Protein 5ODO (pdb70)

Sequence (1057 aa):
SHKAYMIGAGIGNLSAAVYLIRDGEWNGEDITIMGLAGFINRGGRMLNEETYENLWDVLSAVPSLDNPGKSVTDDILDFDHAHPTHDVARLIDRDGIRNNKGENDYKHMQFDNKDRYLLTKLMTMPESDEAKLDDISIEQWFEETPHFFTTNFWYMWETTFAFKRVSSAMELRRYMNRMILEFSRIQTLAGVTRSPYNQYESIILPMRTFLEGKGVKFVNELKITEFVFKDTPLRDEIIVTGLDYENVRTGEEKGRRIDVAEGDFVFDTNGSITDSSSIGDLDTPIVEDMRYAPSALLWKQATEHFYDLGNNPDKFFGDRAQSEWTSFTVTTSSHELINEISRITKQLPGNALNTFVDSNVLLSIVVHHQPHYHAQKENEGVFWGYCLFPRKDGDYVKKPFIEMTGREMLEETLGHLEALDESGTLAARRQEIMDSVVNSIPSHMPYASALFNRRAVGDRPLVVPKHSKNLAFISQFAELPFDMVFTEQYSVRCAQVAVYKFLGIPEDKLTKMHHYEKDPKVLAKAAVTMFRLSHKAYMIGAGIGNLSAAVYLIRDGEWNGEDITIMGLAGFINRGGRMLNEETYENLWDVLSAVPSLDNPGKSVTDDILDFDHAHPTHDVARLIDRRDGIRNNKGENDYKHMQFDNKDRYLLTKLMTMPESDEAKLDDISIEQWFEETPHFFTTNFWYMWETTFAFKRVSSAMELRRYMNRMILEFSRIQTLAGVTRSPYNQYESIILPMRTFLEGKGVKFVNELKITEFVFKDTPLRDEIIVTGLDYENVRTGEKGRIDVAEGDFVFDTNGSITDSSSIGDLDTPIVEDMRYAPSALLWKQATEHFYDLGNNPDKFFGDRAQSEWTSFTVTTSSHELINEISSRITKQLPGNALNTFVDSNVLLSIVVHHQPHYHAQKENEGVFWGYCLFPRKDGDYVKKPFIEMTGREMLEETLGHLEALDESGTLAARRQEIMDSVVNSIPSHMPYASALFNRRAVGDRPLVVPKHSKNLAFISQFAELPFDMVFTEQYSVRCAQVAVYKFLGIPEDKLTKMHHYEKDPKVLAKAAVTMFR

Solvent-accessible surface area: 41040 Å² total; per-residue (Å²): 120,70,70,0,27,0,20,21,26,40,18,4,0,0,0,0,0,0,0,1,20,87,48,22,149,15,94,2,113,11,0,22,0,5,16,142,112,31,37,46,23,126,48,20,66,22,3,8,64,51,4,6,17,0,0,26,48,1,1,58,32,0,72,14,97,75,57,133,89,76,18,2,14,60,19,0,33,71,30,16,112,73,60,105,8,100,0,27,0,0,1,6,19,186,138,16,19,30,48,140,56,151,55,13,17,100,58,0,44,16,51,118,113,0,41,144,19,0,51,94,0,13,83,26,70,63,105,41,12,51,138,1,23,47,48,2,0,73,90,40,1,121,119,4,91,75,0,15,78,0,0,0,4,48,0,0,8,2,8,17,3,0,17,90,43,0,1,0,0,0,0,7,2,2,0,15,5,13,5,51,20,1,24,74,4,21,15,11,47,6,15,3,44,11,26,50,8,12,94,34,13,2,30,59,6,0,68,65,36,0,108,69,106,28,6,111,44,46,91,54,34,93,16,49,78,8,36,38,111,77,23,102,54,55,30,76,0,18,1,32,0,0,40,36,48,18,79,177,82,40,105,150,29,120,39,93,8,57,158,34,8,26,0,0,1,27,0,2,33,46,71,21,11,49,20,82,10,60,27,91,70,49,17,119,42,27,134,157,58,0,60,36,0,73,12,0,74,59,1,20,98,59,15,39,47,2,14,42,6,68,53,0,5,55,46,38,75,9,0,11,6,0,5,0,3,0,1,1,49,39,86,42,0,9,88,29,1,17,102,12,2,131,18,135,42,18,23,2,7,2,0,4,11,57,9,59,0,9,0,0,0,15,11,23,65,43,57,18,6,87,76,19,129,153,61,20,2,0,1,10,0,7,0,0,68,3,121,96,66,3,52,105,24,164,70,35,0,12,90,0,22,0,76,37,0,0,50,0,0,1,8,16,0,40,73,29,13,176,70,35,63,2,48,84,93,75,118,74,0,28,103,11,20,51,19,0,10,0,18,0,27,0,2,5,2,0,5,1,0,68,2,8,66,49,9,5,1,89,3,9,2,144,58,15,93,8,0,0,0,1,3,24,1,0,27,6,83,17,1,1,0,32,6,38,0,0,11,1,28,0,0,3,32,0,0,14,115,28,56,62,44,75,132,93,137,23,29,146,33,88,78,45,27,141,61,104,168,28,69,56,131,5,54,104,7,8,136,80,183,70,77,44,0,25,0,21,22,28,41,18,5,0,0,0,0,0,1,0,1,21,86,50,22,151,13,96,2,98,11,0,21,0,7,13,152,115,31,39,38,25,131,50,22,66,25,2,8,65,54,4,7,20,0,0,26,47,1,1,58,33,0,76,14,94,70,67,128,85,83,18,3,13,56,18,0,32,76,13,15,111,50,33,100,8,99,0,27,0,0,1,4,21,196,143,12,19,30,54,140,55,155,58,15,14,104,57,0,46,15,49,114,110,0,42,142,15,0,52,94,0,9,86,25,74,64,102,44,11,52,139,2,49,60,51,2,0,70,79,42,2,119,123,3,93,71,0,14,77,0,0,0,6,47,0,0,9,2,7,18,3,0,17,91,41,0,1,0,1,0,0,7,2,2,0,18,6,12,4,51,22,1,23,72,5,21,16,14,47,5,16,3,45,11,15,15,8,10,100,33,12,2,30,55,6,0,62,67,36,0,106,67,101,28,6,119,43,41,95,56,31,98,17,38,82,9,33,38,116,92,25,133,151,156,72,76,0,22,1,48,0,0,31,44,56,8,90,179,70,50,97,157,26,132,30,109,9,50,137,40,3,28,0,0,1,28,0,1,34,43,73,21,12,44,23,82,12,60,27,90,67,52,16,120,42,27,133,158,56,0,63,39,0,72,12,0,77,60,2,45,130,107,14,221,69,1,26,63,5,59,56,0,4,55,47,36,73,9,0,10,6,0,5,0,3,0,0,0,48,41,12,42,0,0,35,22,1,12,51,11,2,79,19,86,17,17,22,2,7,3,0,7,13,61,11,60,0,9,0,0,0,16,12,22,27,15,5,19,8,89,74,8,126,53,60,20,1,1,2,10,0,7,0,0,69,3,116,98,64,3,47,108,20,159,75,33,0,12,97,0,23,0,82,32,0,0,51,0,0,0,7,16,1,38,72,29,13,172,73,32,53,1,45,81,88,74,116,72,0,30,104,12,19,51,20,0,10,0,14,0,27,0,2,6,1,0,4,2,0,67,2,18,68,48,16,4,2,86,4,17,2,167,76,15,86,2,0,0,0,1,3,23,0,0,28,6,85,16,1,1,0,34,6,37,0,0,12,1,26,0,0,3,34,0,0,14,118,28,57,61,44,76,120,87,133,21,28,146,35,88,74,44,25,148,55,102,167,27,67,57,133,6,54,106,7,9,139,82

Foldseek 3Di:
DAAEEEEAQDPLVLLLLLCCCPVVVDFQQRYEYEAAVADDQDDDFWDFPQFLLLVLVSQQVQCFPPDPPGTLSRQQQVVPVVPFFFAQQQEAELVARLCDDDQNLLFQPDDPLRCVLLVVLQPPDLVCLLVQFLPFQCRSCVVPCVNCVGSNNLLVCVVQVADRNFGSSLSNLCCFQVVVCLSVSSQCRRIGGHQARCCNSPSVSSVVRSVVSNNHYHHQKDFQEFDADADPVLAAGHTQWTWIAGNPPGDIDIDGNDVNYFYEAAQFDQQFQKFKAKQAAFTDGRPDFRSSNNRQVRCCVRHVQAAACCLLGVCLVRAKWKKKKWKFQACVVVVLLCVLSVHHAQRDKRWHCHWFQGKIKHGHPPPRDPPADPGMGMIMMIGSRQQAAGPQRGHRNSRDHLNVVVVSVVVSSCSSDPVNVSVVCVVVRVVRTPMMMMMIGSNNRSLGGRRGVSNHAAQAHPNYQRYGHQYLRHDDTSDNSSDPSRSSQSSNVNSCVNSVNDPVPRRDTDRLVPPVVSVVVSVVSSRD/DDAAEEEEAQDPLVLLLLLCCCPVVVDFQQRYEYEAAVPDDQDDDFWDFPQFLLLVLVSQQPQAFPPDPPHTLSRQQQVVDVVPFFFAQQQEAELAARLCDDPSNLLFQPADPLRLVLLVVLQPPDLVCLLVQFLPFQCRSCVVPPCNCVGSNVLLVCVVQVADRNFGSSLSNLCCWQVVVCLSVSRQVRRIGGHPARCCNSPSVSSVVRSVVSNNHYHHQKDFDEFDADADPVLAAGHTQWTWIARNVPRDIDIDGRDLLYFYEAAQFDQQFQKFKAKQAAFTDGRPDFRSSNNNQVVCCVRHPQAAACCLLRVCLLRAKWKKKKWKFQACVVVVLLCVLSVHHAQRDKRWHCNWPQTKIKHGHPPPRDPPADPGMGMIMMIGNRQQAAGPVRGGRNSRDGLNVVVVSVVVSSCSSDPVNPSVVCVVVRVVRIPMMMMMIGSNNRSLGGRRGVSNHAAQAHPNYQRYGHQYLRHDDTSDNSSDPSRSSLSSQVVSCVNSVNDCVPRRDTDRCVPPVVSVVVSSVSSRD

B-factor: mean 36.47, std 11.21, range [13.41, 129.59]

Structure (mmCIF, N/CA/C/O backbone):
data_5ODO
#
_entry.id   5ODO
#
_cell.length_a   261.747
_cell.length_b   261.747
_cell.length_c   127.304
_cell.angle_alpha   90.00
_cell.angle_beta   90.00
_cell.angle_gamma   120.00
#
_symmetry.space_group_name_H-M   'P 65 2 2'
#
loop_
_entity.id
_entity.type
_entity.pdbx_description
1 polymer Isomerase
2 non-polymer GLYCEROL
3 non-polymer 'FORMIC ACID'
4 non-polymer 'MAGNESIUM ION'
5 water water
#
loop_
_atom_site.group_PDB
_atom_site.id
_atom_site.type_symbol
_atom_site.label_atom_id
_atom_site.label_alt_id
_atom_site.label_comp_id
_atom_site.label_asym_id
_atom_site.label_entity_id
_atom_site.label_seq_id
_atom_site.pdbx_PDB_ins_code
_atom_site.Cartn_x
_atom_site.Cartn_y
_atom_site.Cartn_z
_atom_site.occupancy
_atom_site.B_iso_or_equiv
_atom_site.auth_seq_id
_atom_site.auth_comp_id
_atom_site.auth_asym_id
_atom_site.auth_atom_id
_atom_site.pdbx_PDB_model_num
ATOM 1 N N . SER A 1 25 ? 83.320 96.802 57.575 1.00 50.80 6 SER A N 1
ATOM 2 C CA . SER A 1 25 ? 82.988 95.377 57.618 1.00 66.94 6 SER A CA 1
ATOM 3 C C . SER A 1 25 ? 82.102 95.006 58.804 1.00 58.57 6 SER A C 1
ATOM 4 O O . SER A 1 25 ? 82.251 95.553 59.892 1.00 60.44 6 SER A O 1
ATOM 7 N N . HIS A 1 26 ? 81.203 94.049 58.591 1.00 45.07 7 HIS A N 1
ATOM 8 C CA . HIS A 1 26 ? 80.326 93.598 59.658 1.00 39.58 7 HIS A CA 1
ATOM 9 C C . HIS A 1 26 ? 81.139 93.034 60.809 1.00 37.21 7 HIS A C 1
ATOM 10 O O . HIS A 1 26 ? 82.182 92.426 60.612 1.00 43.40 7 HIS A O 1
ATOM 17 N N . LYS A 1 27 ? 80.643 93.217 62.017 1.00 36.04 8 LYS A N 1
ATOM 18 C CA . LYS A 1 27 ? 81.323 92.747 63.205 1.00 30.54 8 LYS A CA 1
ATOM 19 C C . LYS A 1 27 ? 80.382 91.870 64.014 1.00 31.65 8 LYS A C 1
ATOM 20 O O . LYS A 1 27 ? 79.168 91.994 63.914 1.00 31.52 8 LYS A O 1
ATOM 26 N N . ALA A 1 28 ? 80.945 90.978 64.815 1.00 33.31 9 ALA A N 1
ATOM 27 C CA . ALA A 1 28 ? 80.155 90.168 65.722 1.00 24.56 9 ALA A CA 1
ATOM 28 C C . ALA A 1 28 ? 80.705 90.323 67.122 1.00 26.92 9 ALA A C 1
ATOM 29 O O . ALA A 1 28 ? 81.916 90.349 67.314 1.00 30.05 9 ALA A O 1
ATOM 31 N N . TYR A 1 29 ? 79.819 90.410 68.098 1.00 22.69 10 TYR A N 1
ATOM 32 C CA . TYR A 1 29 ? 80.199 90.589 69.490 1.00 21.71 10 TYR A CA 1
ATOM 33 C C . TYR A 1 29 ? 79.582 89.470 70.307 1.00 22.10 10 TYR A C 1
ATOM 34 O O . TYR A 1 29 ? 78.363 89.356 70.375 1.00 28.60 10 TYR A O 1
ATOM 43 N N . MET A 1 30 ? 80.419 88.659 70.935 1.00 25.02 11 MET A N 1
ATOM 44 C CA . MET A 1 30 ? 79.981 87.557 71.770 1.00 21.23 11 MET A CA 1
ATOM 45 C C . MET A 1 30 ? 80.128 87.958 73.220 1.00 22.84 11 MET A C 1
ATOM 46 O O . MET A 1 30 ? 81.175 88.447 73.619 1.00 28.65 11 MET A O 1
ATOM 51 N N . ILE A 1 31 ? 79.090 87.764 74.000 1.00 19.77 12 ILE A N 1
ATOM 52 C CA . ILE A 1 31 ? 79.110 88.090 75.415 1.00 18.40 12 ILE A CA 1
ATOM 53 C C . ILE A 1 31 ? 79.067 86.772 76.166 1.00 21.97 12 ILE A C 1
ATOM 54 O O . ILE A 1 31 ? 78.017 86.150 76.292 1.00 24.35 12 ILE A O 1
ATOM 59 N N . GLY A 1 32 ? 80.202 86.352 76.684 1.00 26.89 13 GLY A N 1
ATOM 60 C CA . GLY A 1 32 ? 80.385 85.029 77.246 1.00 28.71 13 GLY A CA 1
ATOM 61 C C . GLY A 1 32 ? 81.256 84.234 76.297 1.00 33.26 13 GLY A C 1
ATOM 62 O O . GLY A 1 32 ? 81.127 84.337 75.074 1.00 37.01 13 GLY A O 1
ATOM 63 N N . ALA A 1 33 ? 82.150 83.424 76.859 1.00 33.42 14 ALA A N 1
ATOM 64 C CA . ALA A 1 33 ? 83.138 82.723 76.051 1.00 35.23 14 ALA A CA 1
ATOM 65 C C . ALA A 1 33 ? 83.006 81.207 76.137 1.00 33.63 14 ALA A C 1
ATOM 66 O O . ALA A 1 33 ? 83.946 80.486 75.796 1.00 36.50 14 ALA A O 1
ATOM 68 N N . GLY A 1 34 ? 81.859 80.712 76.573 1.00 27.67 15 GLY A N 1
ATOM 69 C CA . GLY A 1 34 ? 81.606 79.297 76.630 1.00 22.61 15 GLY A CA 1
ATOM 70 C C . GLY A 1 34 ? 81.482 78.696 75.252 1.00 25.66 15 GLY A C 1
ATOM 71 O O . GLY A 1 34 ? 81.596 79.361 74.226 1.00 25.41 15 GLY A O 1
ATOM 72 N N . ILE A 1 35 ? 81.226 77.389 75.240 1.00 24.56 16 ILE A N 1
ATOM 73 C CA . ILE A 1 35 ? 81.293 76.615 74.009 1.00 22.20 16 ILE A CA 1
ATOM 74 C C . ILE A 1 35 ? 80.263 77.087 72.998 1.00 30.48 16 ILE A C 1
ATOM 75 O O . ILE A 1 35 ? 80.449 76.915 71.790 1.00 28.65 16 ILE A O 1
ATOM 80 N N . GLY A 1 36 ? 79.170 77.695 73.462 1.00 29.31 17 GLY A N 1
ATOM 81 C CA . GLY A 1 36 ? 78.160 78.176 72.535 1.00 25.60 17 GLY A CA 1
ATOM 82 C C . GLY A 1 36 ? 78.652 79.316 71.665 1.00 27.08 17 GLY A C 1
ATOM 83 O O . GLY A 1 36 ? 78.561 79.265 70.440 1.00 23.26 17 GLY A O 1
ATOM 84 N N . ASN A 1 37 ? 79.173 80.365 72.287 1.00 20.72 18 ASN A N 1
ATOM 85 C CA . ASN A 1 37 ? 79.675 81.483 71.508 1.00 22.65 18 ASN A CA 1
ATOM 86 C C . ASN A 1 37 ? 80.922 81.113 70.723 1.00 26.15 18 ASN A C 1
ATOM 87 O O . ASN A 1 37 ? 81.107 81.596 69.601 1.00 27.45 18 ASN A O 1
ATOM 92 N N . LEU A 1 38 ? 81.776 80.252 71.278 1.00 24.68 19 LEU A N 1
ATOM 93 C CA . LEU A 1 38 ? 82.920 79.780 70.513 1.00 20.88 19 LEU A CA 1
ATOM 94 C C . LEU A 1 38 ? 82.459 79.058 69.264 1.00 21.97 19 LEU A C 1
ATOM 95 O O . LEU A 1 38 ? 83.033 79.232 68.190 1.00 24.12 19 LEU A O 1
ATOM 100 N N . SER A 1 39 ? 81.401 78.267 69.376 1.00 23.80 20 SER A N 1
ATOM 101 C CA . SER A 1 39 ? 80.912 77.565 68.204 1.00 25.70 20 SER A CA 1
ATOM 102 C C . SER A 1 39 ? 80.275 78.523 67.220 1.00 28.67 20 SER A C 1
ATOM 103 O O . SER A 1 39 ? 80.326 78.292 66.011 1.00 28.37 20 SER A O 1
ATOM 106 N N . ALA A 1 40 ? 79.668 79.598 67.717 1.00 24.72 21 ALA A N 1
ATOM 107 C CA . ALA A 1 40 ? 79.181 80.634 66.821 1.00 23.38 21 ALA A CA 1
ATOM 108 C C . ALA A 1 40 ? 80.321 81.205 65.997 1.00 27.11 21 ALA A C 1
ATOM 109 O O . ALA A 1 40 ? 80.217 81.333 64.775 1.00 27.50 21 ALA A O 1
ATOM 111 N N . ALA A 1 41 ? 81.429 81.534 66.653 1.00 22.83 22 ALA A N 1
ATOM 112 C CA . ALA A 1 41 ? 82.606 81.975 65.920 1.00 25.56 22 ALA A CA 1
ATOM 113 C C . ALA A 1 41 ? 83.021 80.956 64.873 1.00 28.46 22 ALA A C 1
ATOM 114 O O . ALA A 1 41 ? 83.314 81.318 63.733 1.00 32.23 22 ALA A O 1
ATOM 116 N N . VAL A 1 42 ? 83.031 79.673 65.226 1.00 28.83 23 VAL A N 1
ATOM 117 C CA . VAL A 1 42 ? 83.414 78.664 64.248 1.00 26.67 23 VAL A CA 1
ATOM 118 C C . VAL A 1 42 ? 82.436 78.667 63.087 1.00 29.84 23 VAL A C 1
ATOM 119 O O . VAL A 1 42 ? 82.834 78.662 61.920 1.00 36.74 23 VAL A O 1
ATOM 123 N N . TYR A 1 43 ? 81.141 78.687 63.389 1.00 30.15 24 TYR A N 1
ATOM 124 C CA . TYR A 1 43 ? 80.140 78.696 62.327 1.00 29.38 24 TYR A CA 1
ATOM 125 C C . TYR A 1 43 ? 80.279 79.917 61.436 1.00 32.35 24 TYR A C 1
ATOM 126 O O . TYR A 1 43 ? 80.179 79.815 60.211 1.00 32.40 24 TYR A O 1
ATOM 135 N N . LEU A 1 44 ? 80.508 81.080 62.035 1.00 25.65 25 LEU A N 1
ATOM 136 C CA . LEU A 1 44 ? 80.713 82.284 61.247 1.00 30.26 25 LEU A CA 1
ATOM 137 C C . LEU A 1 44 ? 81.905 82.140 60.313 1.00 34.77 25 LEU A C 1
ATOM 138 O O . LEU A 1 44 ? 81.829 82.526 59.144 1.00 39.48 25 LEU A O 1
ATOM 143 N N . ILE A 1 45 ? 83.009 81.579 60.804 1.00 34.58 26 ILE A N 1
ATOM 144 C CA . ILE A 1 45 ? 84.224 81.509 60.000 1.00 35.42 26 ILE A CA 1
ATOM 145 C C . ILE A 1 45 ? 84.111 80.436 58.932 1.00 33.57 26 ILE A C 1
ATOM 146 O O . ILE A 1 45 ? 84.408 80.678 57.760 1.00 37.26 26 ILE A O 1
ATOM 151 N N . ARG A 1 46 ? 83.677 79.239 59.309 1.00 31.56 27 ARG A N 1
ATOM 152 C CA . ARG A 1 46 ? 83.670 78.133 58.362 1.00 34.02 27 ARG A CA 1
ATOM 153 C C . ARG A 1 46 ? 82.532 78.257 57.365 1.00 37.50 27 ARG A C 1
ATOM 154 O O . ARG A 1 46 ? 82.747 78.167 56.156 1.00 46.89 27 ARG A O 1
ATOM 162 N N . ASP A 1 47 ? 81.315 78.431 57.853 1.00 34.26 28 ASP A N 1
ATOM 163 C CA . ASP A 1 47 ? 80.161 78.441 56.975 1.00 34.28 28 ASP A CA 1
ATOM 164 C C . ASP A 1 47 ? 79.796 79.826 56.476 1.00 35.85 28 ASP A C 1
ATOM 165 O O . ASP A 1 47 ? 79.197 79.941 55.405 1.00 42.19 28 ASP A O 1
ATOM 170 N N . GLY A 1 48 ? 80.157 80.874 57.199 1.00 33.25 29 GLY A N 1
ATOM 171 C CA . GLY A 1 48 ? 79.882 82.216 56.752 1.00 29.53 29 GLY A CA 1
ATOM 172 C C . GLY A 1 48 ? 81.049 82.924 56.120 1.00 34.61 29 GLY A C 1
ATOM 173 O O . GLY A 1 48 ? 80.886 84.042 55.634 1.00 38.71 29 GLY A O 1
ATOM 174 N N . GLU A 1 49 ? 82.217 82.299 56.088 1.00 41.21 30 GLU A N 1
ATOM 175 C CA . GLU A 1 49 ? 83.398 82.862 55.447 1.00 40.32 30 GLU A CA 1
ATOM 176 C C . GLU A 1 49 ? 83.729 84.245 55.987 1.00 32.14 30 GLU A C 1
ATOM 177 O O . GLU A 1 49 ? 84.172 85.124 55.261 1.00 43.07 30 GLU A O 1
ATOM 183 N N . TRP A 1 50 ? 83.508 84.437 57.277 1.00 29.31 31 TRP A N 1
ATOM 184 C CA . TRP A 1 50 ? 83.912 85.650 57.954 1.00 29.45 31 TRP A CA 1
ATOM 185 C C . TRP A 1 50 ? 85.417 85.653 58.182 1.00 28.95 31 TRP A C 1
ATOM 186 O O . TRP A 1 50 ? 86.087 84.633 58.061 1.00 38.78 31 TRP A O 1
ATOM 197 N N . ASN A 1 51 ? 85.957 86.817 58.513 1.00 26.48 32 ASN A N 1
ATOM 198 C CA . ASN A 1 51 ? 87.316 86.904 59.009 1.00 35.98 32 ASN A CA 1
ATOM 199 C C . ASN A 1 51 ? 87.265 86.931 60.520 1.00 35.77 32 ASN A C 1
ATOM 200 O O . ASN A 1 51 ? 86.445 87.632 61.102 1.00 34.75 32 ASN A O 1
ATOM 205 N N . GLY A 1 52 ? 88.148 86.175 61.150 1.00 30.84 33 GLY A N 1
ATOM 206 C CA . GLY A 1 52 ? 88.179 86.160 62.594 1.00 28.65 33 GLY A CA 1
ATOM 207 C C . GLY A 1 52 ? 88.364 87.533 63.195 1.00 32.94 33 GLY A C 1
ATOM 208 O O . GLY A 1 52 ? 87.934 87.779 64.317 1.00 32.04 33 GLY A O 1
ATOM 209 N N . GLU A 1 53 ? 89.012 88.442 62.465 1.00 34.12 34 GLU A N 1
ATOM 210 C CA . GLU A 1 53 ? 89.223 89.790 62.981 1.00 29.99 34 GLU A CA 1
ATOM 211 C C . GLU A 1 53 ? 87.916 90.495 63.294 1.00 32.79 34 GLU A C 1
ATOM 212 O O . GLU A 1 53 ? 87.885 91.394 64.137 1.00 37.69 34 GLU A O 1
ATOM 218 N N . ASP A 1 54 ? 86.835 90.116 62.623 1.00 31.71 35 ASP A N 1
ATOM 219 C CA . ASP A 1 54 ? 85.541 90.752 62.813 1.00 34.57 35 ASP A CA 1
ATOM 220 C C . ASP A 1 54 ? 84.790 90.239 64.030 1.00 32.13 35 ASP A C 1
ATOM 221 O O . ASP A 1 54 ? 83.700 90.733 64.312 1.00 33.98 35 ASP A O 1
ATOM 226 N N . ILE A 1 55 ? 85.313 89.247 64.733 1.00 28.27 36 ILE A N 1
ATOM 227 C CA . ILE A 1 55 ? 84.640 88.635 65.864 1.00 22.71 36 ILE A CA 1
ATOM 228 C C . ILE A 1 55 ? 85.371 89.018 67.132 1.00 21.11 36 ILE A C 1
ATOM 229 O O . ILE A 1 55 ? 86.585 88.872 67.216 1.00 25.78 36 ILE A O 1
ATOM 234 N N . THR A 1 56 ? 84.642 89.510 68.108 1.00 23.27 37 THR A N 1
ATOM 235 C CA . THR A 1 56 ? 85.174 89.804 69.423 1.00 19.52 37 THR A CA 1
ATOM 236 C C . THR A 1 56 ? 84.423 88.956 70.430 1.00 26.00 37 THR A C 1
ATOM 237 O O . THR A 1 56 ? 83.195 88.977 70.461 1.00 28.64 37 THR A O 1
ATOM 241 N N . ILE A 1 57 ? 85.149 88.196 71.232 1.00 25.92 38 ILE A N 1
ATOM 242 C CA . ILE A 1 57 ? 84.561 87.342 72.248 1.00 24.32 38 ILE A CA 1
ATOM 243 C C . ILE A 1 57 ? 84.948 87.905 73.597 1.00 24.23 38 ILE A C 1
ATOM 244 O O . ILE A 1 57 ? 86.135 88.069 73.885 1.00 27.06 38 ILE A O 1
ATOM 249 N N . MET A 1 58 ? 83.964 88.214 74.414 1.00 23.94 39 MET A N 1
ATOM 250 C CA . MET A 1 58 ? 84.193 88.846 75.701 1.00 22.63 39 MET A CA 1
ATOM 251 C C . MET A 1 58 ? 83.806 87.893 76.813 1.00 30.25 39 MET A C 1
ATOM 252 O O . MET A 1 58 ? 82.630 87.593 76.986 1.00 33.30 39 MET A O 1
ATOM 257 N N . GLY A 1 59 ? 84.790 87.417 77.570 1.00 34.98 40 GLY A N 1
ATOM 258 C CA . GLY A 1 59 ? 84.544 86.663 78.769 1.00 36.11 40 GLY A CA 1
ATOM 259 C C . GLY A 1 59 ? 84.981 87.420 80.006 1.00 41.71 40 GLY A C 1
ATOM 260 O O . GLY A 1 59 ? 85.332 88.596 79.955 1.00 47.53 40 GLY A O 1
ATOM 261 N N . LEU A 1 60 ? 84.983 86.718 81.125 1.00 50.55 41 LEU A N 1
ATOM 262 C CA . LEU A 1 60 ? 85.418 87.327 82.368 1.00 45.91 41 LEU A CA 1
ATOM 263 C C . LEU A 1 60 ? 85.945 86.271 83.328 1.00 51.74 41 LEU A C 1
ATOM 264 O O . LEU A 1 60 ? 87.150 86.149 83.531 1.00 62.98 41 LEU A O 1
ATOM 269 N N . ALA A 1 87 ? 97.772 74.396 94.813 1.00 41.60 68 ALA A N 1
ATOM 270 C CA . ALA A 1 87 ? 98.060 73.113 94.186 1.00 35.99 68 ALA A CA 1
ATOM 271 C C . ALA A 1 87 ? 96.831 72.240 94.138 1.00 37.16 68 ALA A C 1
ATOM 272 O O . ALA A 1 87 ? 95.920 72.377 94.939 1.00 34.28 68 ALA A O 1
ATOM 274 N N . GLY A 1 88 ? 96.828 71.311 93.215 1.00 36.57 69 GLY A N 1
ATOM 275 C CA . GLY A 1 88 ? 95.637 70.513 93.055 1.00 33.41 69 GLY A CA 1
ATOM 276 C C . GLY A 1 88 ? 94.816 70.992 91.885 1.00 34.36 69 GLY A C 1
ATOM 277 O O . GLY A 1 88 ? 94.881 72.153 91.479 1.00 45.16 69 GLY A O 1
ATOM 278 N N . PHE A 1 89 ? 94.049 70.085 91.311 1.00 29.47 70 PHE A N 1
ATOM 279 C CA . PHE A 1 89 ? 93.266 70.397 90.132 1.00 27.43 70 PHE A CA 1
ATOM 280 C C . PHE A 1 89 ? 91.828 70.686 90.517 1.00 31.68 70 PHE A C 1
ATOM 281 O O . PHE A 1 89 ? 91.382 70.372 91.617 1.00 28.52 70 PHE A O 1
ATOM 289 N N . ILE A 1 90 ? 91.111 71.325 89.602 1.00 32.25 71 ILE A N 1
ATOM 290 C CA . ILE A 1 90 ? 89.684 71.567 89.747 1.00 30.28 71 ILE A CA 1
ATOM 291 C C . ILE A 1 90 ? 89.007 71.106 88.475 1.00 36.25 71 ILE A C 1
ATOM 292 O O . ILE A 1 90 ? 89.353 71.568 87.385 1.00 41.38 71 ILE A O 1
ATOM 297 N N . ASN A 1 91 ? 88.059 70.188 88.610 1.00 35.66 72 ASN A N 1
ATOM 298 C CA . ASN A 1 91 ? 87.366 69.619 87.461 1.00 39.66 72 ASN A CA 1
ATOM 299 C C . ASN A 1 91 ? 86.360 70.631 86.948 1.00 39.92 72 ASN A C 1
ATOM 300 O O . ASN A 1 91 ? 85.252 70.739 87.466 1.00 51.41 72 ASN A O 1
ATOM 305 N N . ARG A 1 92 ? 86.742 71.376 85.931 1.00 40.29 73 ARG A N 1
ATOM 306 C CA . ARG A 1 92 ? 85.851 72.323 85.292 1.00 44.82 73 ARG A CA 1
ATOM 307 C C . ARG A 1 92 ? 85.287 71.729 84.015 1.00 47.89 73 ARG A C 1
ATOM 308 O O . ARG A 1 92 ? 85.971 70.997 83.298 1.00 46.03 73 ARG A O 1
ATOM 316 N N . GLY A 1 93 ? 84.044 72.067 83.724 1.00 36.69 74 GLY A N 1
ATOM 317 C CA . GLY A 1 93 ? 83.503 71.875 82.395 1.00 35.51 74 GLY A CA 1
ATOM 318 C C . GLY A 1 93 ? 82.524 70.721 82.331 1.00 31.56 74 GLY A C 1
ATOM 319 O O . GLY A 1 93 ? 82.158 70.109 83.333 1.00 36.08 74 GLY A O 1
ATOM 320 N N . GLY A 1 94 ? 82.085 70.462 81.108 1.00 31.13 75 GLY A N 1
ATOM 321 C CA . GLY A 1 94 ? 81.168 69.374 80.875 1.00 27.23 75 GLY A CA 1
ATOM 322 C C . GLY A 1 94 ? 81.836 68.034 81.091 1.00 34.87 75 GLY A C 1
ATOM 323 O O . GLY A 1 94 ? 83.034 67.865 80.878 1.00 33.60 75 GLY A O 1
ATOM 324 N N . ARG A 1 95 ? 81.040 67.066 81.532 1.00 37.17 76 ARG A N 1
ATOM 325 C CA . ARG A 1 95 ? 81.591 65.782 81.915 1.00 33.90 76 ARG A CA 1
ATOM 326 C C . ARG A 1 95 ? 81.273 64.654 80.947 1.00 37.60 76 ARG A C 1
ATOM 327 O O . ARG A 1 95 ? 82.020 63.673 80.920 1.00 30.48 76 ARG A O 1
ATOM 335 N N . MET A 1 96 ? 80.226 64.777 80.133 1.00 33.55 77 MET A N 1
ATOM 336 C CA . MET A 1 96 ? 79.796 63.697 79.261 1.00 31.92 77 MET A CA 1
ATOM 337 C C . MET A 1 96 ? 79.669 64.167 77.827 1.00 35.79 77 MET A C 1
ATOM 338 O O . MET A 1 96 ? 79.668 65.358 77.534 1.00 40.26 77 MET A O 1
ATOM 343 N N . LEU A 1 97 ? 79.558 63.187 76.941 1.00 34.15 78 LEU A N 1
ATOM 344 C CA . LEU A 1 97 ? 79.172 63.364 75.553 1.00 29.98 78 LEU A CA 1
ATOM 345 C C . LEU A 1 97 ? 78.504 62.071 75.105 1.00 34.22 78 LEU A C 1
ATOM 346 O O . LEU A 1 97 ? 78.411 61.109 75.866 1.00 30.40 78 LEU A O 1
ATOM 351 N N . ASN A 1 98 ? 78.027 62.055 73.867 1.00 32.07 79 ASN A N 1
ATOM 352 C CA . ASN A 1 98 ? 77.342 60.891 73.327 1.00 33.57 79 ASN A CA 1
ATOM 353 C C . ASN A 1 98 ? 77.531 60.888 71.823 1.00 34.31 79 ASN A C 1
ATOM 354 O O . ASN A 1 98 ? 77.104 61.822 71.149 1.00 33.77 79 ASN A O 1
ATOM 359 N N . GLU A 1 99 ? 78.149 59.842 71.293 1.00 31.29 80 GLU A N 1
ATOM 360 C CA . GLU A 1 99 ? 78.482 59.848 69.879 1.00 30.52 80 GLU A CA 1
ATOM 361 C C . GLU A 1 99 ? 77.253 59.665 69.003 1.00 38.43 80 GLU A C 1
ATOM 362 O O . GLU A 1 99 ? 77.273 60.057 67.834 1.00 44.99 80 GLU A O 1
ATOM 368 N N . GLU A 1 100 ? 76.174 59.107 69.543 1.00 37.05 81 GLU A N 1
ATOM 369 C CA . GLU A 1 100 ? 74.945 58.936 68.779 1.00 37.21 81 GLU A CA 1
ATOM 370 C C . GLU A 1 100 ? 74.125 60.217 68.679 1.00 39.31 81 GLU A C 1
ATOM 371 O O . GLU A 1 100 ? 73.322 60.354 67.753 1.00 40.73 81 GLU A O 1
ATOM 377 N N . THR A 1 101 ? 74.323 61.154 69.601 1.00 34.83 82 THR A N 1
ATOM 378 C CA . THR A 1 101 ? 73.681 62.445 69.691 1.00 30.42 82 THR A CA 1
ATOM 379 C C . THR A 1 101 ? 74.689 63.505 69.248 1.00 30.69 82 THR A C 1
ATOM 380 O O . THR A 1 101 ? 75.516 63.231 68.363 1.00 33.76 82 THR A O 1
ATOM 384 N N . TYR A 1 102 ? 74.607 64.699 69.840 1.00 26.97 83 TYR A N 1
ATOM 385 C CA . TYR A 1 102 ? 75.615 65.740 69.750 1.00 29.91 83 TYR A CA 1
ATOM 386 C C . TYR A 1 102 ? 76.024 65.998 68.314 1.00 31.16 83 TYR A C 1
ATOM 387 O O . TYR A 1 102 ? 77.165 66.350 68.040 1.00 30.83 83 TYR A O 1
ATOM 396 N N . GLU A 1 103 ? 75.087 65.817 67.390 1.00 30.00 84 GLU A N 1
ATOM 397 C CA . GLU A 1 103 ? 75.407 65.960 65.978 1.00 32.13 84 GLU A CA 1
ATOM 398 C C . GLU A 1 103 ? 76.107 67.277 65.705 1.00 29.77 84 GLU A C 1
ATOM 399 O O . GLU A 1 103 ? 77.061 67.328 64.927 1.00 29.29 84 GLU A O 1
ATOM 405 N N . ASN A 1 104 ? 75.659 68.351 66.355 1.00 26.20 85 ASN A N 1
ATOM 406 C CA . ASN A 1 104 ? 76.249 69.660 66.107 1.00 27.25 85 ASN A CA 1
ATOM 407 C C . ASN A 1 104 ? 77.649 69.747 66.687 1.00 33.40 85 ASN A C 1
ATOM 408 O O . ASN A 1 104 ? 78.559 70.276 66.044 1.00 34.25 85 ASN A O 1
ATOM 413 N N . LEU A 1 105 ? 77.838 69.231 67.898 1.00 27.81 86 LEU A N 1
ATOM 414 C CA . LEU A 1 105 ? 79.135 69.325 68.548 1.00 25.40 86 LEU A CA 1
ATOM 415 C C . LEU A 1 105 ? 80.212 68.610 67.739 1.00 30.56 86 LEU A C 1
ATOM 416 O O . LEU A 1 105 ? 81.277 69.170 67.483 1.00 30.22 86 LEU A O 1
ATOM 421 N N . TRP A 1 106 ? 79.940 67.380 67.299 1.00 35.71 87 TRP A N 1
ATOM 422 C CA . TRP A 1 106 ? 80.914 66.650 66.493 1.00 30.03 87 TRP A CA 1
ATOM 423 C C . TRP A 1 106 ? 81.227 67.386 65.200 1.00 32.67 87 TRP A C 1
ATOM 424 O O . TRP A 1 106 ? 82.363 67.352 64.724 1.00 33.91 87 TRP A O 1
ATOM 435 N N . ASP A 1 107 ? 80.230 68.035 64.600 1.00 33.79 88 ASP A N 1
ATOM 436 C CA . ASP A 1 107 ? 80.471 68.730 63.341 1.00 30.83 88 ASP A CA 1
ATOM 437 C C . ASP A 1 107 ? 81.300 69.983 63.549 1.00 31.71 88 ASP A C 1
ATOM 438 O O . ASP A 1 107 ? 82.191 70.279 62.752 1.00 40.29 88 ASP A O 1
ATOM 443 N N . VAL A 1 108 ? 81.006 70.753 64.592 1.00 28.71 89 VAL A N 1
ATOM 444 C CA . VAL A 1 108 ? 81.834 71.916 64.884 1.00 25.38 89 VAL A CA 1
ATOM 445 C C . VAL A 1 108 ? 83.239 71.474 65.219 1.00 24.64 89 VAL A C 1
ATOM 446 O O . VAL A 1 108 ? 84.217 72.006 64.691 1.00 28.85 89 VAL A O 1
ATOM 450 N N . LEU A 1 109 ? 83.358 70.474 66.085 1.00 26.32 90 LEU A N 1
ATOM 451 C CA . LEU A 1 109 ? 84.663 70.053 66.547 1.00 27.04 90 LEU A CA 1
ATOM 452 C C . LEU A 1 109 ? 85.439 69.314 65.478 1.00 33.13 90 LEU A C 1
ATOM 453 O O . LEU A 1 109 ? 86.644 69.129 65.630 1.00 32.83 90 LEU A O 1
ATOM 458 N N . SER A 1 110 ? 84.793 68.910 64.399 1.00 32.63 91 SER A N 1
ATOM 459 C CA . SER A 1 110 ? 85.530 68.348 63.284 1.00 31.79 91 SER A CA 1
ATOM 460 C C . SER A 1 110 ? 86.303 69.389 62.500 1.00 29.87 91 SER A C 1
ATOM 461 O O . SER A 1 110 ? 87.002 69.027 61.558 1.00 41.82 91 SER A O 1
ATOM 464 N N . ALA A 1 111 ? 86.181 70.665 62.829 1.00 29.30 92 ALA A N 1
ATOM 465 C CA . ALA A 1 111 ? 86.922 71.712 62.147 1.00 32.40 92 ALA A CA 1
ATOM 466 C C . ALA A 1 111 ? 87.958 72.357 63.042 1.00 33.62 92 ALA A C 1
ATOM 467 O O . ALA A 1 111 ? 88.642 73.282 62.608 1.00 34.33 92 ALA A O 1
ATOM 469 N N . VAL A 1 112 ? 88.086 71.890 64.273 1.00 34.21 93 VAL A N 1
ATOM 470 C CA . VAL A 1 112 ? 89.075 72.380 65.222 1.00 31.43 93 VAL A CA 1
ATOM 471 C C . VAL A 1 112 ? 90.206 71.365 65.281 1.00 32.70 93 VAL A C 1
ATOM 472 O O . VAL A 1 112 ? 89.955 70.193 65.598 1.00 33.12 93 VAL A O 1
ATOM 476 N N . PRO A 1 113 ? 91.441 71.751 64.996 1.00 31.58 94 PRO A N 1
ATOM 477 C CA . PRO A 1 113 ? 92.547 70.803 65.062 1.00 30.15 94 PRO A CA 1
ATOM 478 C C . PRO A 1 113 ? 92.899 70.454 66.490 1.00 32.15 94 PRO A C 1
ATOM 479 O O . PRO A 1 113 ? 92.742 71.259 67.404 1.00 32.15 94 PRO A O 1
ATOM 483 N N . SER A 1 114 ? 93.371 69.227 66.673 1.00 35.79 95 SER A N 1
ATOM 484 C CA . SER A 1 114 ? 93.830 68.785 67.980 1.00 34.34 95 SER A CA 1
ATOM 485 C C . SER A 1 114 ? 95.144 69.454 68.327 1.00 31.62 95 SER A C 1
ATOM 486 O O . SER A 1 114 ? 96.059 69.501 67.507 1.00 41.02 95 SER A O 1
ATOM 489 N N . LEU A 1 115 ? 95.242 69.961 69.546 1.00 32.47 96 LEU A N 1
ATOM 490 C CA . LEU A 1 115 ? 96.491 70.533 70.016 1.00 30.11 96 LEU A CA 1
ATOM 491 C C . LEU A 1 115 ? 97.518 69.474 70.384 1.00 35.30 96 LEU A C 1
ATOM 492 O O . LEU A 1 115 ? 98.680 69.815 70.606 1.00 39.18 96 LEU A O 1
ATOM 497 N N . ASP A 1 116 ? 97.118 68.212 70.482 1.00 35.63 97 ASP A N 1
ATOM 498 C CA . ASP A 1 116 ? 98.003 67.124 70.867 1.00 38.08 97 ASP A CA 1
ATOM 499 C C . ASP A 1 116 ? 98.474 66.297 69.686 1.00 38.50 97 ASP A C 1
ATOM 500 O O . ASP A 1 116 ? 99.653 65.966 69.598 1.00 44.68 97 ASP A O 1
ATOM 505 N N . ASN A 1 117 ? 97.589 65.961 68.775 1.00 38.90 98 ASN A N 1
ATOM 506 C CA . ASN A 1 117 ? 97.926 65.048 67.701 1.00 40.47 98 ASN A CA 1
ATOM 507 C C . ASN A 1 117 ? 97.923 65.767 66.369 1.00 45.49 98 ASN A C 1
ATOM 508 O O . ASN A 1 117 ? 96.862 66.220 65.920 1.00 47.74 98 ASN A O 1
ATOM 513 N N . PRO A 1 118 ? 99.066 65.913 65.716 1.00 58.08 99 PRO A N 1
ATOM 514 C CA . PRO A 1 118 ? 99.079 66.527 64.388 1.00 59.66 99 PRO A CA 1
ATOM 515 C C . PRO A 1 118 ? 98.104 65.820 63.466 1.00 52.30 99 PRO A C 1
ATOM 516 O O . PRO A 1 118 ? 97.976 64.597 63.490 1.00 53.68 99 PRO A O 1
ATOM 520 N N . GLY A 1 119 ? 97.395 66.604 62.665 1.00 52.47 100 GLY A N 1
ATOM 521 C CA . GLY A 1 119 ? 96.506 66.046 61.672 1.00 47.24 100 GLY A CA 1
ATOM 522 C C . GLY A 1 119 ? 95.213 65.464 62.187 1.00 40.06 100 GLY A C 1
ATOM 523 O O . GLY A 1 119 ? 94.505 64.813 61.420 1.00 42.95 100 GLY A O 1
ATOM 524 N N . LYS A 1 120 ? 94.872 65.661 63.451 1.00 41.42 101 LYS A N 1
ATOM 525 C CA . LYS A 1 120 ? 93.597 65.195 63.971 1.00 41.02 101 LYS A CA 1
ATOM 526 C C . LYS A 1 120 ? 92.705 66.357 64.390 1.00 44.70 101 LYS A C 1
ATOM 527 O O . LYS A 1 120 ? 93.171 67.343 64.965 1.00 44.18 101 LYS A O 1
ATOM 533 N N . SER A 1 121 ? 91.420 66.232 64.097 1.00 42.14 102 SER A N 1
ATOM 534 C CA . SER A 1 121 ? 90.444 67.160 64.624 1.00 36.39 102 SER A CA 1
ATOM 535 C C . SER A 1 121 ? 90.097 66.779 66.053 1.00 34.28 102 SER A C 1
ATOM 536 O O . SER A 1 121 ? 90.323 65.656 66.486 1.00 35.98 102 SER A O 1
ATOM 539 N N . VAL A 1 122 ? 89.537 67.731 66.790 1.00 31.45 103 VAL A N 1
ATOM 540 C CA . VAL A 1 122 ? 89.128 67.453 68.163 1.00 30.09 103 VAL A CA 1
ATOM 541 C C . VAL A 1 122 ? 88.121 66.310 68.205 1.00 33.20 103 VAL A C 1
ATOM 542 O O . VAL A 1 122 ? 88.109 65.510 69.144 1.00 31.54 103 VAL A O 1
ATOM 546 N N . THR A 1 123 ? 87.256 66.220 67.200 1.00 30.47 104 THR A N 1
ATOM 547 C CA . THR A 1 123 ? 86.352 65.083 67.110 1.00 25.22 104 THR A CA 1
ATOM 548 C C . THR A 1 123 ? 87.120 63.774 66.974 1.00 32.02 104 THR A C 1
ATOM 549 O O . THR A 1 123 ? 86.804 62.785 67.641 1.00 33.38 104 THR A O 1
ATOM 553 N N . ASP A 1 124 ? 88.150 63.762 66.134 1.00 32.91 105 ASP A N 1
ATOM 554 C CA . ASP A 1 124 ? 88.962 62.568 65.969 1.00 29.81 105 ASP A CA 1
ATOM 555 C C . ASP A 1 124 ? 89.626 62.187 67.279 1.00 32.76 105 ASP A C 1
ATOM 556 O O . ASP A 1 124 ? 89.629 61.023 67.667 1.00 32.80 105 ASP A O 1
ATOM 561 N N . ASP A 1 125 ? 90.226 63.151 67.960 1.00 31.95 106 ASP A N 1
ATOM 562 C CA . ASP A 1 125 ? 90.810 62.866 69.260 1.00 29.42 106 ASP A CA 1
ATOM 563 C C . ASP A 1 125 ? 89.807 62.209 70.177 1.00 32.45 106 ASP A C 1
ATOM 564 O O . ASP A 1 125 ? 90.100 61.195 70.809 1.00 35.45 106 ASP A O 1
ATOM 569 N N . ILE A 1 126 ? 88.623 62.803 70.289 1.00 33.09 107 ILE A N 1
ATOM 570 C CA . ILE A 1 126 ? 87.657 62.353 71.280 1.00 28.68 107 ILE A CA 1
ATOM 571 C C . ILE A 1 126 ? 87.146 60.964 70.936 1.00 32.44 107 ILE A C 1
ATOM 572 O O . ILE A 1 126 ? 87.043 60.093 71.802 1.00 32.66 107 ILE A O 1
ATOM 577 N N . LEU A 1 127 ? 86.817 60.730 69.673 1.00 33.39 108 LEU A N 1
ATOM 578 C CA . LEU A 1 127 ? 86.254 59.434 69.339 1.00 32.34 108 LEU A CA 1
ATOM 579 C C . LEU A 1 127 ? 87.320 58.345 69.337 1.00 33.40 108 LEU A C 1
ATOM 580 O O . LEU A 1 127 ? 87.081 57.245 69.838 1.00 31.55 108 LEU A O 1
ATOM 585 N N . ASP A 1 128 ? 88.516 58.639 68.829 1.00 32.32 109 ASP A N 1
ATOM 586 C CA . ASP A 1 128 ? 89.587 57.653 68.890 1.00 29.62 109 ASP A CA 1
ATOM 587 C C . ASP A 1 128 ? 89.872 57.245 70.326 1.00 32.79 109 ASP A C 1
ATOM 588 O O . ASP A 1 128 ? 90.023 56.058 70.618 1.00 38.74 109 ASP A O 1
ATOM 593 N N . PHE A 1 129 ? 89.931 58.205 71.242 1.00 29.38 110 PHE A N 1
ATOM 594 C CA . PHE A 1 129 ? 90.124 57.853 72.640 1.00 27.30 110 PHE A CA 1
ATOM 595 C C . PHE A 1 129 ? 88.999 56.962 73.144 1.00 32.06 110 PHE A C 1
ATOM 596 O O . PHE A 1 129 ? 89.246 55.885 73.696 1.00 32.12 110 PHE A O 1
ATOM 604 N N . ASP A 1 130 ? 87.754 57.407 72.981 1.00 28.35 111 ASP A N 1
ATOM 605 C CA . ASP A 1 130 ? 86.633 56.730 73.617 1.00 31.35 111 ASP A CA 1
ATOM 606 C C . ASP A 1 130 ? 86.471 55.316 73.091 1.00 35.32 111 ASP A C 1
ATOM 607 O O . ASP A 1 130 ? 86.130 54.402 73.843 1.00 32.89 111 ASP A O 1
ATOM 612 N N . HIS A 1 131 ? 86.688 55.123 71.796 1.00 35.04 112 HIS A N 1
ATOM 613 C CA . HIS A 1 131 ? 86.582 53.789 71.241 1.00 33.53 112 HIS A CA 1
ATOM 614 C C . HIS A 1 131 ? 87.572 52.839 71.889 1.00 37.02 112 HIS A C 1
ATOM 615 O O . HIS A 1 131 ? 87.275 51.655 72.052 1.00 35.64 112 HIS A O 1
ATOM 622 N N . ALA A 1 132 ? 88.746 53.331 72.257 1.00 38.27 113 ALA A N 1
ATOM 623 C CA . ALA A 1 132 ? 89.751 52.520 72.916 1.00 30.72 113 ALA A CA 1
ATOM 624 C C . ALA A 1 132 ? 89.569 52.454 74.417 1.00 30.99 113 ALA A C 1
ATOM 625 O O . ALA A 1 132 ? 90.362 51.798 75.086 1.00 36.19 113 ALA A O 1
ATOM 627 N N . HIS A 1 133 ? 88.577 53.132 74.972 1.00 29.24 114 HIS A N 1
ATOM 628 C CA . HIS A 1 133 ? 88.343 53.116 76.415 1.00 30.58 114 HIS A CA 1
ATOM 629 C C . HIS A 1 133 ? 86.860 52.948 76.676 1.00 36.42 114 HIS A C 1
ATOM 630 O O . HIS A 1 133 ? 86.209 53.826 77.240 1.00 40.62 114 HIS A O 1
ATOM 637 N N . PRO A 1 134 ? 86.296 51.814 76.291 1.00 36.88 115 PRO A N 1
ATOM 638 C CA . PRO A 1 134 ? 84.854 51.631 76.433 1.00 32.90 115 PRO A CA 1
ATOM 639 C C . PRO A 1 134 ? 84.442 51.609 77.891 1.00 33.55 115 PRO A C 1
ATOM 640 O O . PRO A 1 134 ? 85.207 51.235 78.777 1.00 38.45 115 PRO A O 1
ATOM 644 N N . THR A 1 135 ? 83.219 52.037 78.135 1.00 29.68 116 THR A N 1
ATOM 645 C CA . THR A 1 135 ? 82.716 52.215 79.482 1.00 30.92 116 THR A CA 1
ATOM 646 C C . THR A 1 135 ? 81.798 51.065 79.852 1.00 33.20 116 THR A C 1
ATOM 647 O O . THR A 1 135 ? 80.966 50.638 79.053 1.00 30.96 116 THR A O 1
ATOM 651 N N . HIS A 1 136 ? 81.975 50.551 81.057 1.00 29.16 117 HIS A N 1
ATOM 652 C CA . HIS A 1 136 ? 81.056 49.567 81.600 1.00 29.15 117 HIS A CA 1
ATOM 653 C C . HIS A 1 136 ? 81.033 49.792 83.106 1.00 27.51 117 HIS A C 1
ATOM 654 O O . HIS A 1 136 ? 81.838 49.235 83.841 1.00 32.73 117 HIS A O 1
ATOM 661 N N . ASP A 1 137 ? 80.116 50.629 83.543 1.00 28.31 118 ASP A N 1
ATOM 662 C CA . ASP A 1 137 ? 79.988 50.906 84.959 1.00 29.98 118 ASP A CA 1
ATOM 663 C C . ASP A 1 137 ? 79.600 49.630 85.683 1.00 30.44 118 ASP A C 1
ATOM 664 O O . ASP A 1 137 ? 78.704 48.913 85.247 1.00 34.06 118 ASP A O 1
ATOM 669 N N . VAL A 1 138 ? 80.280 49.328 86.778 1.00 27.56 119 VAL A N 1
ATOM 670 C CA . VAL A 1 138 ? 79.975 48.149 87.575 1.00 28.60 119 VAL A CA 1
ATOM 671 C C . VAL A 1 138 ? 79.308 48.530 88.881 1.00 27.06 119 VAL A C 1
ATOM 672 O O . VAL A 1 138 ? 78.156 48.183 89.116 1.00 34.54 119 VAL A O 1
ATOM 676 N N . ALA A 1 139 ? 79.993 49.269 89.730 1.00 24.65 120 ALA A N 1
ATOM 677 C CA . ALA A 1 139 ? 79.357 49.772 90.943 1.00 31.54 120 ALA A CA 1
ATOM 678 C C . ALA A 1 139 ? 78.621 51.087 90.670 1.00 33.67 120 ALA A C 1
ATOM 679 O O . ALA A 1 139 ? 78.911 52.118 91.256 1.00 30.43 120 ALA A O 1
ATOM 681 N N . ARG A 1 140 ? 77.633 51.030 89.775 1.00 30.51 121 ARG A N 1
ATOM 682 C CA . ARG A 1 140 ? 76.818 52.208 89.501 1.00 30.32 121 ARG A CA 1
ATOM 683 C C . ARG A 1 140 ? 76.017 52.618 90.725 1.00 33.56 121 ARG A C 1
ATOM 684 O O . ARG A 1 140 ? 75.994 53.792 91.096 1.00 37.09 121 ARG A O 1
ATOM 692 N N . LEU A 1 141 ? 75.376 51.662 91.384 1.00 34.58 122 LEU A N 1
ATOM 693 C CA . LEU A 1 141 ? 74.613 51.928 92.592 1.00 31.23 122 LEU A CA 1
ATOM 694 C C . LEU A 1 141 ? 75.195 51.123 93.737 1.00 34.90 122 LEU A C 1
ATOM 695 O O . LEU A 1 141 ? 75.506 49.947 93.568 1.00 34.93 122 LEU A O 1
ATOM 700 N N . ILE A 1 142 ? 75.355 51.760 94.891 1.00 35.08 123 ILE A N 1
ATOM 701 C CA . ILE A 1 142 ? 75.929 51.140 96.076 1.00 31.34 123 ILE A CA 1
ATOM 702 C C . ILE A 1 142 ? 75.066 51.506 97.270 1.00 44.05 123 ILE A C 1
ATOM 703 O O . ILE A 1 142 ? 74.991 52.682 97.639 1.00 42.39 123 ILE A O 1
ATOM 708 N N . ASP A 1 143 ? 74.452 50.512 97.901 1.00 43.28 124 ASP A N 1
ATOM 709 C CA . ASP A 1 143 ? 73.670 50.775 99.097 1.00 43.04 124 ASP A CA 1
ATOM 710 C C . ASP A 1 143 ? 74.381 50.191 100.305 1.00 44.46 124 ASP A C 1
ATOM 711 O O . ASP A 1 143 ? 75.491 49.671 100.204 1.00 39.42 124 ASP A O 1
ATOM 716 N N . ARG A 1 144 ? 73.723 50.280 101.460 1.00 44.34 125 ARG A N 1
ATOM 717 C CA . ARG A 1 144 ? 74.382 49.917 102.706 1.00 46.04 125 ARG A CA 1
ATOM 718 C C . ARG A 1 144 ? 74.783 48.453 102.742 1.00 44.07 125 ARG A C 1
ATOM 719 O O . ARG A 1 144 ? 75.604 48.070 103.577 1.00 46.00 125 ARG A O 1
ATOM 727 N N . ASP A 1 145 ? 74.239 47.630 101.851 1.00 43.66 126 ASP A N 1
ATOM 728 C CA . ASP A 1 145 ? 74.606 46.227 101.800 1.00 46.80 126 ASP A CA 1
ATOM 729 C C . ASP A 1 145 ? 75.674 45.917 100.763 1.00 46.71 126 ASP A C 1
ATOM 730 O O . ASP A 1 145 ? 76.321 44.872 100.868 1.00 57.51 126 ASP A O 1
ATOM 735 N N . GLY A 1 146 ? 75.884 46.778 99.784 1.00 48.45 127 GLY A N 1
ATOM 736 C CA . GLY A 1 146 ? 76.942 46.561 98.828 1.00 45.00 127 GLY A CA 1
ATOM 737 C C . GLY A 1 146 ? 76.531 47.004 97.448 1.00 36.48 127 GLY A C 1
ATOM 738 O O . GLY A 1 146 ? 75.638 47.821 97.284 1.00 43.23 127 GLY A O 1
ATOM 739 N N . ILE A 1 147 ? 77.208 46.455 96.459 1.00 31.99 128 ILE A N 1
ATOM 740 C CA . ILE A 1 147 ? 77.028 46.850 95.074 1.00 29.21 128 ILE A CA 1
ATOM 741 C C . ILE A 1 147 ? 75.779 46.184 94.531 1.00 38.88 128 ILE A C 1
ATOM 742 O O . ILE A 1 147 ? 75.585 44.979 94.699 1.00 48.19 128 ILE A O 1
ATOM 747 N N . ARG A 1 148 ? 74.942 46.961 93.850 1.00 39.38 129 ARG A N 1
ATOM 748 C CA . ARG A 1 148 ? 73.757 46.436 93.185 1.00 37.30 129 ARG A CA 1
ATOM 749 C C . ARG A 1 148 ? 74.138 45.831 91.837 1.00 44.74 129 ARG A C 1
ATOM 750 O O . ARG A 1 148 ? 73.626 46.189 90.781 1.00 38.15 129 ARG A O 1
ATOM 758 N N A ASN A 1 149 ? 75.084 44.896 91.921 0.55 54.18 130 ASN A N 1
ATOM 759 N N B ASN A 1 149 ? 75.079 44.895 91.879 0.45 53.02 130 ASN A N 1
ATOM 760 C CA A ASN A 1 149 ? 75.595 44.118 90.804 0.55 50.60 130 ASN A CA 1
ATOM 761 C CA B ASN A 1 149 ? 75.476 44.177 90.678 0.45 50.20 130 ASN A CA 1
ATOM 762 C C A ASN A 1 149 ? 74.784 42.861 90.562 0.55 58.98 130 ASN A C 1
ATOM 763 C C B ASN A 1 149 ? 74.766 42.843 90.539 0.45 60.47 130 ASN A C 1
ATOM 764 O O A ASN A 1 149 ? 74.823 42.311 89.456 0.55 53.42 130 ASN A O 1
ATOM 765 O O B ASN A 1 149 ? 74.861 42.214 89.481 0.45 53.85 130 ASN A O 1
ATOM 774 N N . LYS A 1 150 ? 74.049 42.409 91.570 1.00 55.26 131 LYS A N 1
ATOM 775 C CA . LYS A 1 150 ? 73.404 41.116 91.554 1.00 51.25 131 LYS A CA 1
ATOM 776 C C . LYS A 1 150 ? 72.159 41.182 92.418 1.00 50.87 131 LYS A C 1
ATOM 777 O O . LYS A 1 150 ? 71.982 42.093 93.226 1.00 51.54 131 LYS A O 1
ATOM 783 N N . GLY A 1 151 ? 71.316 40.175 92.271 1.00 55.33 132 GLY A N 1
ATOM 784 C CA . GLY A 1 151 ? 70.224 40.005 93.198 1.00 55.71 132 GLY A CA 1
ATOM 785 C C . GLY A 1 151 ? 68.955 40.728 92.819 1.00 54.04 132 GLY A C 1
ATOM 786 O O . GLY A 1 151 ? 68.673 40.965 91.642 1.00 52.57 132 GLY A O 1
ATOM 787 N N . GLU A 1 152 ? 68.165 41.056 93.836 1.00 54.20 133 GLU A N 1
ATOM 788 C CA . GLU A 1 152 ? 66.853 41.638 93.614 1.00 54.58 133 GLU A CA 1
ATOM 789 C C . GLU A 1 152 ? 66.958 43.102 93.221 1.00 59.49 133 GLU A C 1
ATOM 790 O O . GLU A 1 152 ? 66.185 43.584 92.386 1.00 61.02 133 GLU A O 1
ATOM 796 N N . ASN A 1 153 ? 67.932 43.808 93.785 1.00 54.42 134 ASN A N 1
ATOM 797 C CA . ASN A 1 153 ? 68.183 45.198 93.461 1.00 40.71 134 ASN A CA 1
ATOM 798 C C . ASN A 1 153 ? 69.202 45.362 92.346 1.00 40.88 134 ASN A C 1
ATOM 799 O O . ASN A 1 153 ? 69.745 46.452 92.176 1.00 40.51 134 ASN A O 1
ATOM 804 N N . ASP A 1 154 ? 69.470 44.301 91.591 1.00 40.40 135 ASP A N 1
ATOM 805 C CA . ASP A 1 154 ? 70.383 44.367 90.460 1.00 39.38 135 ASP A CA 1
ATOM 806 C C . ASP A 1 154 ? 70.072 45.580 89.596 1.00 38.76 135 ASP A C 1
ATOM 807 O O . ASP A 1 154 ? 68.921 45.837 89.247 1.00 37.46 135 ASP A O 1
ATOM 812 N N . TYR A 1 155 ? 71.107 46.330 89.255 1.00 36.14 136 TYR A N 1
ATOM 813 C CA . TYR A 1 155 ? 70.867 47.560 88.525 1.00 35.52 136 TYR A CA 1
ATOM 814 C C . TYR A 1 155 ? 70.378 47.322 87.110 1.00 35.74 136 TYR A C 1
ATOM 815 O O . TYR A 1 155 ? 70.066 48.293 86.418 1.00 40.05 136 TYR A O 1
ATOM 824 N N . LYS A 1 156 ? 70.277 46.079 86.657 1.00 32.44 137 LYS A N 1
ATOM 825 C CA . LYS A 1 156 ? 69.596 45.843 85.395 1.00 37.12 137 LYS A CA 1
ATOM 826 C C . LYS A 1 156 ? 68.087 45.953 85.527 1.00 36.51 137 LYS A C 1
ATOM 827 O O . LYS A 1 156 ? 67.397 46.038 84.507 1.00 27.73 137 LYS A O 1
ATOM 833 N N . HIS A 1 157 ? 67.576 45.985 86.753 1.00 34.79 138 HIS A N 1
ATOM 834 C CA . HIS A 1 157 ? 66.149 46.118 87.008 1.00 38.25 138 HIS A CA 1
ATOM 835 C C . HIS A 1 157 ? 65.795 47.586 87.177 1.00 36.48 138 HIS A C 1
ATOM 836 O O . HIS A 1 157 ? 66.227 48.220 88.141 1.00 39.34 138 HIS A O 1
ATOM 843 N N . MET A 1 158 ? 64.978 48.113 86.268 1.00 35.12 139 MET A N 1
ATOM 844 C CA . MET A 1 158 ? 64.470 49.463 86.456 1.00 35.34 139 MET A CA 1
ATOM 845 C C . MET A 1 158 ? 63.651 49.565 87.731 1.00 36.77 139 MET A C 1
ATOM 846 O O . MET A 1 158 ? 63.687 50.595 88.400 1.00 36.86 139 MET A O 1
ATOM 851 N N . GLN A 1 159 ? 62.931 48.499 88.082 1.00 37.08 140 GLN A N 1
ATOM 852 C CA . GLN A 1 159 ? 62.114 48.357 89.286 1.00 34.53 140 GLN A CA 1
ATOM 853 C C . GLN A 1 159 ? 60.796 49.116 89.185 1.00 37.03 140 GLN A C 1
ATOM 854 O O . GLN A 1 159 ? 60.282 49.608 90.188 1.00 41.76 140 GLN A O 1
ATOM 860 N N . PHE A 1 160 ? 60.207 49.145 87.997 1.00 35.99 141 PHE A N 1
ATOM 861 C CA . PHE A 1 160 ? 59.023 49.951 87.738 1.00 41.74 141 PHE A CA 1
ATOM 862 C C . PHE A 1 160 ? 57.736 49.242 88.140 1.00 45.70 141 PHE A C 1
ATOM 863 O O . PHE A 1 160 ? 57.578 48.042 87.911 1.00 38.73 141 PHE A O 1
ATOM 871 N N . ASP A 1 161 ? 56.792 50.014 88.690 1.00 52.52 142 ASP A N 1
ATOM 872 C CA . ASP A 1 161 ? 55.389 49.620 88.815 1.00 43.77 142 ASP A CA 1
ATOM 873 C C . ASP A 1 161 ? 54.755 49.397 87.463 1.00 48.43 142 ASP A C 1
ATOM 874 O O . ASP A 1 161 ? 55.384 49.603 86.428 1.00 53.41 142 ASP A O 1
ATOM 879 N N . ASN A 1 162 ? 53.491 49.002 87.466 1.00 54.86 143 ASN A N 1
ATOM 880 C CA . ASN A 1 162 ? 52.666 49.232 86.292 1.00 53.89 143 ASN A CA 1
ATOM 881 C C . ASN A 1 162 ? 52.219 50.682 86.217 1.00 47.52 143 ASN A C 1
ATOM 882 O O . ASN A 1 162 ? 52.053 51.220 85.121 1.00 45.22 143 ASN A O 1
ATOM 887 N N . LYS A 1 163 ? 52.008 51.311 87.374 1.00 43.30 144 LYS A N 1
ATOM 888 C CA . LYS A 1 163 ? 51.720 52.736 87.410 1.00 46.71 144 LYS A CA 1
ATOM 889 C C . LYS A 1 163 ? 52.917 53.536 86.928 1.00 49.50 144 LYS A C 1
ATOM 890 O O . LYS A 1 163 ? 52.773 54.459 86.121 1.00 39.00 144 LYS A O 1
ATOM 896 N N . ASP A 1 164 ? 54.111 53.173 87.393 1.00 51.48 145 ASP A N 1
ATOM 897 C CA . ASP A 1 164 ? 55.307 53.871 86.953 1.00 44.26 145 ASP A CA 1
ATOM 898 C C . ASP A 1 164 ? 55.461 53.811 85.441 1.00 43.37 145 ASP A C 1
ATOM 899 O O . ASP A 1 164 ? 55.784 54.821 84.816 1.00 48.03 145 ASP A O 1
ATOM 904 N N . ARG A 1 165 ? 55.223 52.656 84.820 1.00 37.25 146 ARG A N 1
ATOM 905 C CA . ARG A 1 165 ? 55.391 52.617 83.370 1.00 41.16 146 ARG A CA 1
ATOM 906 C C . ARG A 1 165 ? 54.281 53.343 82.649 1.00 42.61 146 ARG A C 1
ATOM 907 O O . ARG A 1 165 ? 54.484 53.813 81.528 1.00 43.16 146 ARG A O 1
ATOM 915 N N . TYR A 1 166 ? 53.087 53.387 83.230 1.00 44.36 147 TYR A N 1
ATOM 916 C CA . TYR A 1 166 ? 52.004 54.088 82.558 1.00 44.66 147 TYR A CA 1
ATOM 917 C C . TYR A 1 166 ? 52.312 55.573 82.484 1.00 46.77 147 TYR A C 1
ATOM 918 O O . TYR A 1 166 ? 52.313 56.167 81.401 1.00 41.57 147 TYR A O 1
ATOM 927 N N . LEU A 1 167 ? 52.617 56.175 83.628 1.00 41.33 148 LEU A N 1
ATOM 928 C CA . LEU A 1 167 ? 52.966 57.585 83.654 1.00 38.65 148 LEU A CA 1
ATOM 929 C C . LEU A 1 167 ? 54.202 57.865 82.808 1.00 43.54 148 LEU A C 1
ATOM 930 O O . LEU A 1 167 ? 54.193 58.766 81.965 1.00 47.30 148 LEU A O 1
ATOM 935 N N . LEU A 1 168 ? 55.263 57.073 82.981 1.00 40.94 149 LEU A N 1
ATOM 936 C CA . LEU A 1 168 ? 56.477 57.306 82.208 1.00 36.58 149 LEU A CA 1
ATOM 937 C C . LEU A 1 168 ? 56.220 57.158 80.720 1.00 40.88 149 LEU A C 1
ATOM 938 O O . LEU A 1 168 ? 56.772 57.907 79.910 1.00 38.71 149 LEU A O 1
ATOM 943 N N . THR A 1 169 ? 55.386 56.201 80.335 1.00 41.08 150 THR A N 1
ATOM 944 C CA . THR A 1 169 ? 55.078 56.059 78.920 1.00 45.68 150 THR A CA 1
ATOM 945 C C . THR A 1 169 ? 54.197 57.197 78.426 1.00 45.16 150 THR A C 1
ATOM 946 O O . THR A 1 169 ? 54.319 57.610 77.267 1.00 40.49 150 THR A O 1
ATOM 950 N N . LYS A 1 170 ? 53.304 57.717 79.274 1.00 41.95 151 LYS A N 1
ATOM 951 C CA . LYS A 1 170 ? 52.503 58.853 78.840 1.00 43.83 151 LYS A CA 1
ATOM 952 C C . LYS A 1 170 ? 53.401 60.047 78.589 1.00 47.28 151 LYS A C 1
ATOM 953 O O . LYS A 1 170 ? 53.320 60.700 77.542 1.00 49.98 151 LYS A O 1
ATOM 959 N N . LEU A 1 171 ? 54.284 60.328 79.546 1.00 43.03 152 LEU A N 1
ATOM 960 C CA . LEU A 1 171 ? 55.235 61.416 79.401 1.00 38.69 152 LEU A CA 1
ATOM 961 C C . LEU A 1 171 ? 56.088 61.241 78.157 1.00 37.39 152 LEU A C 1
ATOM 962 O O . LEU A 1 171 ? 56.267 62.177 77.383 1.00 38.83 152 LEU A O 1
ATOM 967 N N . MET A 1 172 ? 56.597 60.036 77.927 1.00 38.13 153 MET A N 1
ATOM 968 C CA . MET A 1 172 ? 57.488 59.836 76.791 1.00 43.44 153 MET A CA 1
ATOM 969 C C . MET A 1 172 ? 56.783 60.069 75.468 1.00 45.01 153 MET A C 1
ATOM 970 O O . MET A 1 172 ? 57.397 60.542 74.510 1.00 40.88 153 MET A O 1
ATOM 975 N N . THR A 1 173 ? 55.507 59.726 75.386 1.00 51.95 154 THR A N 1
ATOM 976 C CA . THR A 1 173 ? 54.802 59.686 74.117 1.00 52.78 154 THR A CA 1
ATOM 977 C C . THR A 1 173 ? 54.034 60.962 73.817 1.00 49.46 154 THR A C 1
ATOM 978 O O . THR A 1 173 ? 53.565 61.136 72.689 1.00 42.06 154 THR A O 1
ATOM 982 N N . MET A 1 174 ? 53.916 61.846 74.792 1.00 49.22 155 MET A N 1
ATOM 983 C CA . MET A 1 174 ? 53.431 63.194 74.565 1.00 44.96 155 MET A CA 1
ATOM 984 C C . MET A 1 174 ? 54.186 63.836 73.406 1.00 51.46 155 MET A C 1
ATOM 985 O O . MET A 1 174 ? 55.423 63.831 73.402 1.00 51.14 155 MET A O 1
ATOM 990 N N . PRO A 1 175 ? 53.497 64.395 72.419 1.00 52.30 156 PRO A N 1
ATOM 991 C CA . PRO A 1 175 ? 54.195 64.965 71.266 1.00 49.08 156 PRO A CA 1
ATOM 992 C C . PRO A 1 175 ? 54.887 66.268 71.619 1.00 53.58 156 PRO A C 1
ATOM 993 O O . PRO A 1 175 ? 54.458 66.999 72.512 1.00 53.56 156 PRO A O 1
ATOM 997 N N . GLU A 1 176 ? 55.971 66.553 70.891 1.00 55.59 157 GLU A N 1
ATOM 998 C CA . GLU A 1 176 ? 56.721 67.785 71.117 1.00 52.54 157 GLU A CA 1
ATOM 999 C C . GLU A 1 176 ? 55.804 68.994 71.058 1.00 49.86 157 GLU A C 1
ATOM 1000 O O . GLU A 1 176 ? 55.925 69.919 71.868 1.00 50.56 157 GLU A O 1
ATOM 1006 N N . SER A 1 177 ? 54.842 68.974 70.138 1.00 46.01 158 SER A N 1
ATOM 1007 C CA . SER A 1 177 ? 53.926 70.093 69.987 1.00 47.18 158 SER A CA 1
ATOM 1008 C C . SER A 1 177 ? 53.053 70.309 71.209 1.00 41.86 158 SER A C 1
ATOM 1009 O O . SER A 1 177 ? 52.384 71.338 71.294 1.00 44.38 158 SER A O 1
ATOM 1012 N N . ASP A 1 178 ? 53.031 69.377 72.150 1.00 43.03 159 ASP A N 1
ATOM 1013 C CA . ASP A 1 178 ? 52.197 69.513 73.332 1.00 52.08 159 ASP A CA 1
ATOM 1014 C C . ASP A 1 178 ? 52.991 69.853 74.581 1.00 47.94 159 ASP A C 1
ATOM 1015 O O . ASP A 1 178 ? 52.429 69.850 75.679 1.00 44.73 159 ASP A O 1
ATOM 1020 N N . GLU A 1 179 ? 54.278 70.165 74.438 1.00 44.14 160 GLU A N 1
ATOM 1021 C CA . GLU A 1 179 ? 55.139 70.312 75.604 1.00 37.89 160 GLU A CA 1
ATOM 1022 C C . GLU A 1 179 ? 54.597 71.325 76.596 1.00 38.21 160 GLU A C 1
ATOM 1023 O O . GLU A 1 179 ? 54.772 71.165 77.807 1.00 35.34 160 GLU A O 1
ATOM 1029 N N . ALA A 1 180 ? 53.913 72.357 76.113 1.00 39.09 161 ALA A N 1
ATOM 1030 C CA . ALA A 1 180 ? 53.427 73.379 77.023 1.00 32.77 161 ALA A CA 1
ATOM 1031 C C . ALA A 1 180 ? 52.470 72.808 78.051 1.00 38.93 161 ALA A C 1
ATOM 1032 O O . ALA A 1 180 ? 52.312 73.389 79.125 1.00 36.54 161 ALA A O 1
ATOM 1034 N N . LYS A 1 181 ? 51.868 71.654 77.768 1.00 43.02 162 LYS A N 1
ATOM 1035 C CA . LYS A 1 181 ? 51.029 70.997 78.760 1.00 41.26 162 LYS A CA 1
ATOM 1036 C C . LYS A 1 181 ? 51.787 70.680 80.029 1.00 44.33 162 LYS A C 1
ATOM 1037 O O . LYS A 1 181 ? 51.162 70.431 81.061 1.00 37.55 162 LYS A O 1
ATOM 1043 N N . LEU A 1 182 ? 53.114 70.688 79.976 1.00 42.07 163 LEU A N 1
ATOM 1044 C CA . LEU A 1 182 ? 53.929 70.369 81.130 1.00 34.25 163 LEU A CA 1
ATOM 1045 C C . LEU A 1 182 ? 54.354 71.591 81.920 1.00 36.32 163 LEU A C 1
ATOM 1046 O O . LEU A 1 182 ? 55.002 71.429 82.955 1.00 35.47 163 LEU A O 1
ATOM 1051 N N . ASP A 1 183 ? 53.965 72.789 81.487 1.00 32.61 164 ASP A N 1
ATOM 1052 C CA . ASP A 1 183 ? 54.352 74.041 82.122 1.00 32.01 164 ASP A CA 1
ATOM 1053 C C . ASP A 1 183 ? 54.351 73.931 83.635 1.00 32.83 164 ASP A C 1
ATOM 1054 O O . ASP A 1 183 ? 53.337 73.599 84.243 1.00 36.47 164 ASP A O 1
ATOM 1059 N N . ASP A 1 184 ? 55.499 74.195 84.236 1.00 35.50 165 ASP A N 1
ATOM 1060 C CA . ASP A 1 184 ? 55.686 74.287 85.677 1.00 32.89 165 ASP A CA 1
ATOM 1061 C C . ASP A 1 184 ? 55.408 72.999 86.412 1.00 37.40 165 ASP A C 1
ATOM 1062 O O . ASP A 1 184 ? 55.328 73.007 87.641 1.00 37.54 165 ASP A O 1
ATOM 1067 N N . ILE A 1 185 ? 55.294 71.885 85.705 1.00 32.69 166 ILE A N 1
ATOM 1068 C CA . ILE A 1 185 ? 55.088 70.596 86.342 1.00 33.44 166 ILE A CA 1
ATOM 1069 C C . ILE A 1 185 ? 56.445 69.980 86.639 1.00 40.19 166 ILE A C 1
ATOM 1070 O O . ILE A 1 185 ? 57.266 69.792 85.737 1.00 34.73 166 ILE A O 1
ATOM 1075 N N . SER A 1 186 ? 56.681 69.666 87.904 1.00 38.82 167 SER A N 1
ATOM 1076 C CA . SER A 1 186 ? 57.904 68.998 88.289 1.00 30.83 167 SER A CA 1
ATOM 1077 C C . SER A 1 186 ? 57.783 67.500 88.052 1.00 34.36 167 SER A C 1
ATOM 1078 O O . SER A 1 186 ? 56.717 66.978 87.744 1.00 39.88 167 SER A O 1
ATOM 1081 N N . ILE A 1 187 ? 58.910 66.803 88.169 1.00 37.71 168 ILE A N 1
ATOM 1082 C CA . ILE A 1 187 ? 58.882 65.347 88.083 1.00 37.29 168 ILE A CA 1
ATOM 1083 C C . ILE A 1 187 ? 58.117 64.773 89.265 1.00 37.93 168 ILE A C 1
ATOM 1084 O O . ILE A 1 187 ? 57.309 63.855 89.116 1.00 36.35 168 ILE A O 1
ATOM 1089 N N . GLU A 1 188 ? 58.358 65.316 90.452 1.00 34.32 169 GLU A N 1
ATOM 1090 C CA . GLU A 1 188 ? 57.595 64.961 91.638 1.00 31.78 169 GLU A CA 1
ATOM 1091 C C . GLU A 1 188 ? 56.096 65.021 91.377 1.00 40.45 169 GLU A C 1
ATOM 1092 O O . GLU A 1 188 ? 55.353 64.107 91.741 1.00 47.64 169 GLU A O 1
ATOM 1098 N N . GLN A 1 189 ? 55.637 66.092 90.732 1.00 39.63 170 GLN A N 1
ATOM 1099 C CA . GLN A 1 189 ? 54.210 66.271 90.496 1.00 37.10 170 GLN A CA 1
ATOM 1100 C C . GLN A 1 189 ? 53.692 65.286 89.467 1.00 37.16 170 GLN A C 1
ATOM 1101 O O . GLN A 1 189 ? 52.629 64.692 89.646 1.00 45.35 170 GLN A O 1
ATOM 1107 N N . TRP A 1 190 ? 54.402 65.124 88.362 1.00 35.18 171 TRP A N 1
ATOM 1108 C CA . TRP A 1 190 ? 53.896 64.237 87.330 1.00 35.93 171 TRP A CA 1
ATOM 1109 C C . TRP A 1 190 ? 53.769 62.809 87.830 1.00 39.44 171 TRP A C 1
ATOM 1110 O O . TRP A 1 190 ? 52.870 62.086 87.407 1.00 43.97 171 TRP A O 1
ATOM 1121 N N . PHE A 1 191 ? 54.666 62.379 88.710 1.00 44.71 172 PHE A N 1
ATOM 1122 C CA . PHE A 1 191 ? 54.581 61.082 89.364 1.00 44.45 172 PHE A CA 1
ATOM 1123 C C . PHE A 1 191 ? 53.995 61.205 90.760 1.00 48.16 172 PHE A C 1
ATOM 1124 O O . PHE A 1 191 ? 54.390 60.476 91.671 1.00 47.65 172 PHE A O 1
ATOM 1132 N N . GLU A 1 192 ? 53.081 62.151 90.953 1.00 49.42 173 GLU A N 1
ATOM 1133 C CA . GLU A 1 192 ? 52.462 62.332 92.259 1.00 52.79 173 GLU A CA 1
ATOM 1134 C C . GLU A 1 192 ? 51.668 61.106 92.677 1.00 54.33 173 GLU A C 1
ATOM 1135 O O . GLU A 1 192 ? 51.625 60.761 93.861 1.00 51.45 173 GLU A O 1
ATOM 1141 N N . GLU A 1 193 ? 51.026 60.440 91.721 1.00 52.37 174 GLU A N 1
ATOM 1142 C CA . GLU A 1 193 ? 50.158 59.324 92.060 1.00 57.46 174 GLU A CA 1
ATOM 1143 C C . GLU A 1 193 ? 50.922 58.051 92.389 1.00 61.32 174 GLU A C 1
ATOM 1144 O O . GLU A 1 193 ? 50.366 57.175 93.057 1.00 66.72 174 GLU A O 1
ATOM 1150 N N . THR A 1 194 ? 52.171 57.920 91.950 1.00 54.70 175 THR A N 1
ATOM 1151 C CA . THR A 1 194 ? 52.948 56.700 92.148 1.00 47.32 175 THR A CA 1
ATOM 1152 C C . THR A 1 194 ? 54.298 57.047 92.757 1.00 46.60 175 THR A C 1
ATOM 1153 O O . THR A 1 194 ? 55.334 57.013 92.088 1.00 47.15 175 THR A O 1
ATOM 1157 N N . PRO A 1 195 ? 54.319 57.366 94.048 1.00 41.05 176 PRO A N 1
ATOM 1158 C CA . PRO A 1 195 ? 55.591 57.666 94.713 1.00 41.07 176 PRO A CA 1
ATOM 1159 C C . PRO A 1 195 ? 56.588 56.526 94.668 1.00 47.32 176 PRO A C 1
ATOM 1160 O O . PRO A 1 195 ? 57.774 56.747 94.939 1.00 41.96 176 PRO A O 1
ATOM 1164 N N . HIS A 1 196 ? 56.150 55.310 94.349 1.00 50.20 177 HIS A N 1
ATOM 1165 C CA . HIS A 1 196 ? 57.082 54.196 94.243 1.00 46.50 177 HIS A CA 1
ATOM 1166 C C . HIS A 1 196 ? 58.188 54.500 93.246 1.00 48.23 177 HIS A C 1
ATOM 1167 O O . HIS A 1 196 ? 59.313 54.019 93.401 1.00 45.51 177 HIS A O 1
ATOM 1174 N N . PHE A 1 197 ? 57.889 55.321 92.241 1.00 45.65 178 PHE A N 1
ATOM 1175 C CA . PHE A 1 197 ? 58.872 55.698 91.233 1.00 41.59 178 PHE A CA 1
ATOM 1176 C C . PHE A 1 197 ? 60.156 56.223 91.853 1.00 37.91 178 PHE A C 1
ATOM 1177 O O . PHE A 1 197 ? 61.253 55.890 91.405 1.00 33.87 178 PHE A O 1
ATOM 1185 N N . PHE A 1 198 ? 60.045 57.045 92.877 1.00 38.60 179 PHE A N 1
ATOM 1186 C CA . PHE A 1 198 ? 61.229 57.646 93.463 1.00 37.78 179 PHE A CA 1
ATOM 1187 C C . PHE A 1 198 ? 61.955 56.711 94.393 1.00 37.20 179 PHE A C 1
ATOM 1188 O O . PHE A 1 198 ? 62.766 57.156 95.205 1.00 45.10 179 PHE A O 1
ATOM 1196 N N . THR A 1 199 ? 61.665 55.425 94.318 1.00 39.63 180 THR A N 1
ATOM 1197 C CA . THR A 1 199 ? 62.430 54.417 95.021 1.00 40.64 180 THR A CA 1
ATOM 1198 C C . THR A 1 199 ? 63.073 53.420 94.077 1.00 40.55 180 THR A C 1
ATOM 1199 O O . THR A 1 199 ? 63.714 52.479 94.544 1.00 44.53 180 THR A O 1
ATOM 1203 N N . THR A 1 200 ? 62.925 53.598 92.775 1.00 35.64 181 THR A N 1
ATOM 1204 C CA . THR A 1 200 ? 63.408 52.640 91.802 1.00 37.54 181 THR A CA 1
ATOM 1205 C C . THR A 1 200 ? 64.872 52.870 91.464 1.00 36.93 181 THR A C 1
ATOM 1206 O O . THR A 1 200 ? 65.412 53.959 91.628 1.00 41.47 181 THR A O 1
ATOM 1210 N N . ASN A 1 201 ? 65.515 51.812 90.982 1.00 38.89 182 ASN A N 1
ATOM 1211 C CA . ASN A 1 201 ? 66.852 51.961 90.435 1.00 38.93 182 ASN A CA 1
ATOM 1212 C C . ASN A 1 201 ? 66.891 53.052 89.387 1.00 35.15 182 ASN A C 1
ATOM 1213 O O . ASN A 1 201 ? 67.829 53.851 89.350 1.00 34.81 182 ASN A O 1
ATOM 1218 N N . PHE A 1 202 ? 65.870 53.113 88.534 1.00 30.18 183 PHE A N 1
ATOM 1219 C CA . PHE A 1 202 ? 65.895 54.069 87.438 1.00 28.97 183 PHE A CA 1
ATOM 1220 C C . PHE A 1 202 ? 65.981 55.489 87.948 1.00 31.14 183 PHE A C 1
ATOM 1221 O O . PHE A 1 202 ? 66.698 56.312 87.383 1.00 32.33 183 PHE A O 1
ATOM 1229 N N . TRP A 1 203 ? 65.223 55.815 88.984 1.00 34.10 184 TRP A N 1
ATOM 1230 C CA . TRP A 1 203 ? 65.290 57.167 89.510 1.00 31.47 184 TRP A CA 1
ATOM 1231 C C . TRP A 1 203 ? 66.679 57.463 90.052 1.00 32.27 184 TRP A C 1
ATOM 1232 O O . TRP A 1 203 ? 67.288 58.480 89.713 1.00 32.13 184 TRP A O 1
ATOM 1243 N N . TYR A 1 204 ? 67.212 56.562 90.868 1.00 34.90 185 TYR A N 1
ATOM 1244 C CA . TYR A 1 204 ? 68.539 56.765 91.421 1.00 30.83 185 TYR A CA 1
ATOM 1245 C C . TYR A 1 204 ? 69.577 56.935 90.326 1.00 27.31 185 TYR A C 1
ATOM 1246 O O . TYR A 1 204 ? 70.436 57.812 90.405 1.00 28.27 185 TYR A O 1
ATOM 1255 N N . MET A 1 205 ? 69.519 56.117 89.291 1.00 26.70 186 MET A N 1
ATOM 1256 C CA . MET A 1 205 ? 70.499 56.276 88.233 1.00 27.54 186 MET A CA 1
ATOM 1257 C C . MET A 1 205 ? 70.265 57.557 87.452 1.00 33.71 186 MET A C 1
ATOM 1258 O O . MET A 1 205 ? 71.212 58.295 87.162 1.00 37.03 186 MET A O 1
ATOM 1263 N N . TRP A 1 206 ? 69.013 57.850 87.120 1.00 28.92 187 TRP A N 1
ATOM 1264 C CA . TRP A 1 206 ? 68.726 58.989 86.264 1.00 25.12 187 TRP A CA 1
ATOM 1265 C C . TRP A 1 206 ? 69.005 60.299 86.973 1.00 29.47 187 TRP A C 1
ATOM 1266 O O . TRP A 1 206 ? 69.569 61.221 86.382 1.00 33.35 187 TRP A O 1
ATOM 1277 N N . GLU A 1 207 ? 68.624 60.409 88.239 1.00 25.24 188 GLU A N 1
ATOM 1278 C CA . GLU A 1 207 ? 68.835 61.679 88.904 1.00 24.04 188 GLU A CA 1
ATOM 1279 C C . GLU A 1 207 ? 70.307 61.960 89.120 1.00 29.15 188 GLU A C 1
ATOM 1280 O O . GLU A 1 207 ? 70.716 63.119 89.068 1.00 35.07 188 GLU A O 1
ATOM 1286 N N . THR A 1 208 ? 71.122 60.938 89.361 1.00 29.89 189 THR A N 1
ATOM 1287 C CA . THR A 1 208 ? 72.531 61.199 89.614 1.00 26.98 189 THR A CA 1
ATOM 1288 C C . THR A 1 208 ? 73.325 61.326 88.327 1.00 29.84 189 THR A C 1
ATOM 1289 O O . THR A 1 208 ? 74.317 62.052 88.293 1.00 28.97 189 THR A O 1
ATOM 1293 N N . THR A 1 209 ? 72.895 60.662 87.262 1.00 25.66 190 THR A N 1
ATOM 1294 C CA . THR A 1 209 ? 73.587 60.796 85.991 1.00 25.55 190 THR A CA 1
ATOM 1295 C C . THR A 1 209 ? 73.611 62.236 85.532 1.00 31.10 190 THR A C 1
ATOM 1296 O O . THR A 1 209 ? 74.635 62.726 85.052 1.00 34.91 190 THR A O 1
ATOM 1300 N N . PHE A 1 210 ? 72.490 62.933 85.667 1.00 30.44 191 PHE A N 1
ATOM 1301 C CA . PHE A 1 210 ? 72.356 64.280 85.153 1.00 31.28 191 PHE A CA 1
ATOM 1302 C C . PHE A 1 210 ? 72.231 65.337 86.229 1.00 31.90 191 PHE A C 1
ATOM 1303 O O . PHE A 1 210 ? 72.120 66.510 85.894 1.00 42.14 191 PHE A O 1
ATOM 1311 N N . ALA A 1 211 ? 72.243 64.966 87.501 1.00 25.85 192 ALA A N 1
ATOM 1312 C CA . ALA A 1 211 ? 72.036 65.913 88.591 1.00 25.87 192 ALA A CA 1
ATOM 1313 C C . ALA A 1 211 ? 70.673 66.592 88.462 1.00 27.93 192 ALA A C 1
ATOM 1314 O O . ALA A 1 211 ? 70.550 67.806 88.407 1.00 29.60 192 ALA A O 1
ATOM 1316 N N . PHE A 1 212 ? 69.644 65.762 88.419 1.00 35.37 193 PHE A N 1
ATOM 1317 C CA . PHE A 1 212 ? 68.254 66.181 88.418 1.00 29.71 193 PHE A CA 1
ATOM 1318 C C . PHE A 1 212 ? 67.680 66.033 89.810 1.00 32.95 193 PHE A C 1
ATOM 1319 O O . PHE A 1 212 ? 67.988 65.077 90.519 1.00 35.24 193 PHE A O 1
ATOM 1327 N N . LYS A 1 213 ? 66.831 66.960 90.195 1.00 36.68 194 LYS A N 1
ATOM 1328 C CA . LYS A 1 213 ? 66.085 66.803 91.425 1.00 31.62 194 LYS A CA 1
ATOM 1329 C C . LYS A 1 213 ? 64.650 66.444 91.078 1.00 35.75 194 LYS A C 1
ATOM 1330 O O . LYS A 1 213 ? 64.218 66.566 89.933 1.00 32.70 194 LYS A O 1
ATOM 1336 N N . ARG A 1 214 ? 63.929 65.924 92.062 1.00 36.89 195 ARG A N 1
ATOM 1337 C CA . ARG A 1 214 ? 62.533 65.596 91.814 1.00 35.61 195 ARG A CA 1
ATOM 1338 C C . ARG A 1 214 ? 61.682 66.841 91.643 1.00 36.33 195 ARG A C 1
ATOM 1339 O O . ARG A 1 214 ? 60.625 66.776 91.017 1.00 36.00 195 ARG A O 1
ATOM 1347 N N . VAL A 1 215 ? 62.137 67.973 92.161 1.00 33.22 196 VAL A N 1
ATOM 1348 C CA . VAL A 1 215 ? 61.425 69.236 92.067 1.00 31.69 196 VAL A CA 1
ATOM 1349 C C . VAL A 1 215 ? 61.703 69.918 90.738 1.00 32.18 196 VAL A C 1
ATOM 1350 O O . VAL A 1 215 ? 61.273 71.048 90.517 1.00 32.97 196 VAL A O 1
ATOM 1354 N N . SER A 1 216 ? 62.404 69.247 89.842 1.00 30.88 197 SER A N 1
ATOM 1355 C CA . SER A 1 216 ? 62.838 69.878 88.614 1.00 28.34 197 SER A CA 1
ATOM 1356 C C . SER A 1 216 ? 61.850 69.623 87.487 1.00 31.87 197 SER A C 1
ATOM 1357 O O . SER A 1 216 ? 60.903 68.856 87.614 1.00 31.69 197 SER A O 1
ATOM 1360 N N . SER A 1 217 ? 62.120 70.233 86.344 1.00 30.90 198 SER A N 1
ATOM 1361 C CA . SER A 1 217 ? 61.170 70.268 85.246 1.00 30.09 198 SER A CA 1
ATOM 1362 C C . SER A 1 217 ? 60.976 68.900 84.619 1.00 34.30 198 SER A C 1
ATOM 1363 O O . SER A 1 217 ? 61.918 68.305 84.095 1.00 36.65 198 SER A O 1
ATOM 1366 N N . ALA A 1 218 ? 59.730 68.437 84.617 1.00 32.41 199 ALA A N 1
ATOM 1367 C CA . ALA A 1 218 ? 59.368 67.214 83.930 1.00 26.76 199 ALA A CA 1
ATOM 1368 C C . ALA A 1 218 ? 59.562 67.300 82.428 1.00 31.41 199 ALA A C 1
ATOM 1369 O O . ALA A 1 218 ? 59.554 66.264 81.766 1.00 30.20 199 ALA A O 1
ATOM 1371 N N . MET A 1 219 ? 59.724 68.497 81.865 1.00 36.58 200 MET A N 1
ATOM 1372 C CA . MET A 1 219 ? 59.911 68.596 80.420 1.00 34.41 200 MET A CA 1
ATOM 1373 C C . MET A 1 219 ? 61.188 67.906 79.980 1.00 35.27 200 MET A C 1
ATOM 1374 O O . MET A 1 219 ? 61.234 67.291 78.911 1.00 34.66 200 MET A O 1
ATOM 1379 N N . GLU A 1 220 ? 62.248 68.028 80.772 1.00 32.22 201 GLU A N 1
ATOM 1380 C CA . GLU A 1 220 ? 63.527 67.479 80.347 1.00 35.42 201 GLU A CA 1
ATOM 1381 C C . GLU A 1 220 ? 63.512 65.964 80.400 1.00 35.34 201 GLU A C 1
ATOM 1382 O O . GLU A 1 220 ? 64.033 65.301 79.497 1.00 36.28 201 GLU A O 1
ATOM 1388 N N . LEU A 1 221 ? 62.904 65.402 81.443 1.00 38.26 202 LEU A N 1
ATOM 1389 C CA . LEU A 1 221 ? 62.735 63.960 81.504 1.00 31.36 202 LEU A CA 1
ATOM 1390 C C . LEU A 1 221 ? 62.043 63.450 80.258 1.00 35.23 202 LEU A C 1
ATOM 1391 O O . LEU A 1 221 ? 62.405 62.400 79.723 1.00 37.62 202 LEU A O 1
ATOM 1396 N N . ARG A 1 222 ? 61.062 64.193 79.760 1.00 33.06 203 ARG A N 1
ATOM 1397 C CA . ARG A 1 222 ? 60.449 63.809 78.500 1.00 32.15 203 ARG A CA 1
ATOM 1398 C C . ARG A 1 222 ? 61.451 63.902 77.364 1.00 36.00 203 ARG A C 1
ATOM 1399 O O . ARG A 1 222 ? 61.538 63.007 76.522 1.00 34.25 203 ARG A O 1
ATOM 1407 N N . ARG A 1 223 ? 62.209 64.994 77.311 1.00 33.09 204 ARG A N 1
ATOM 1408 C CA . ARG A 1 223 ? 63.184 65.136 76.241 1.00 33.54 204 ARG A CA 1
ATOM 1409 C C . ARG A 1 223 ? 64.269 64.076 76.345 1.00 39.73 204 ARG A C 1
ATOM 1410 O O . ARG A 1 223 ? 64.792 63.621 75.323 1.00 37.40 204 ARG A O 1
ATOM 1418 N N . TYR A 1 224 ? 64.634 63.686 77.565 1.00 34.94 205 TYR A N 1
ATOM 1419 C CA . TYR A 1 224 ? 65.570 62.585 77.724 1.00 35.56 205 TYR A CA 1
ATOM 1420 C C . TYR A 1 224 ? 65.053 61.331 77.039 1.00 38.64 205 TYR A C 1
ATOM 1421 O O . TYR A 1 224 ? 65.729 60.752 76.185 1.00 36.28 205 TYR A O 1
ATOM 1430 N N . MET A 1 225 ? 63.840 60.906 77.397 1.00 35.37 206 MET A N 1
ATOM 1431 C CA . MET A 1 225 ? 63.269 59.675 76.873 1.00 40.61 206 MET A CA 1
ATOM 1432 C C . MET A 1 225 ? 63.061 59.705 75.373 1.00 40.52 206 MET A C 1
ATOM 1433 O O . MET A 1 225 ? 62.773 58.662 74.789 1.00 46.47 206 MET A O 1
ATOM 1438 N N . ASN A 1 226 ? 63.205 60.850 74.729 1.00 35.52 207 ASN A N 1
ATOM 1439 C CA . ASN A 1 226 ? 63.098 60.932 73.283 1.00 38.49 207 ASN A CA 1
ATOM 1440 C C . ASN A 1 226 ? 64.441 61.157 72.617 1.00 40.23 207 ASN A C 1
ATOM 1441 O O . ASN A 1 226 ? 64.796 60.451 71.672 1.00 38.60 207 ASN A O 1
ATOM 1446 N N . ARG A 1 227 ? 65.191 62.151 73.084 1.00 35.86 208 ARG A N 1
ATOM 1447 C CA . ARG A 1 227 ? 66.505 62.396 72.514 1.00 38.12 208 ARG A CA 1
ATOM 1448 C C . ARG A 1 227 ? 67.469 61.281 72.882 1.00 36.21 208 ARG A C 1
ATOM 1449 O O . ARG A 1 227 ? 68.209 60.789 72.030 1.00 36.85 208 ARG A O 1
ATOM 1457 N N . MET A 1 228 ? 67.438 60.839 74.134 1.00 34.12 209 MET A N 1
ATOM 1458 C CA . MET A 1 228 ? 68.358 59.837 74.645 1.00 36.51 209 MET A CA 1
ATOM 1459 C C . MET A 1 228 ? 67.752 58.447 74.673 1.00 40.82 209 MET A C 1
ATOM 1460 O O . MET A 1 228 ? 68.157 57.625 75.496 1.00 43.43 209 MET A O 1
ATOM 1465 N N . ILE A 1 229 ? 66.763 58.178 73.823 1.00 39.33 210 ILE A N 1
ATOM 1466 C CA . ILE A 1 229 ? 66.048 56.908 73.896 1.00 35.08 210 ILE A CA 1
ATOM 1467 C C . ILE A 1 229 ? 67.014 55.728 73.848 1.00 39.95 210 ILE A C 1
ATOM 1468 O O . ILE A 1 229 ? 66.895 54.782 74.635 1.00 41.30 210 ILE A O 1
ATOM 1473 N N . LEU A 1 230 ? 68.020 55.791 72.971 1.00 34.23 211 LEU A N 1
ATOM 1474 C CA . LEU A 1 230 ? 68.970 54.695 72.845 1.00 32.05 211 LEU A CA 1
ATOM 1475 C C . LEU A 1 230 ? 69.682 54.413 74.149 1.00 36.13 211 LEU A C 1
ATOM 1476 O O . LEU A 1 230 ? 70.068 53.275 74.407 1.00 46.82 211 LEU A O 1
ATOM 1481 N N . GLU A 1 231 ? 69.907 55.426 74.958 1.00 35.47 212 GLU A N 1
ATOM 1482 C CA . GLU A 1 231 ? 70.621 55.211 76.199 1.00 35.40 212 GLU A CA 1
ATOM 1483 C C . GLU A 1 231 ? 69.743 54.631 77.284 1.00 36.65 212 GLU A C 1
ATOM 1484 O O . GLU A 1 231 ? 70.256 54.273 78.346 1.00 37.82 212 GLU A O 1
ATOM 1490 N N . PHE A 1 232 ? 68.439 54.535 77.052 1.00 35.97 213 PHE A N 1
ATOM 1491 C CA . PHE A 1 232 ? 67.552 54.039 78.094 1.00 35.04 213 PHE A CA 1
ATOM 1492 C C . PHE A 1 232 ? 67.894 52.599 78.460 1.00 38.72 213 PHE A C 1
ATOM 1493 O O . PHE A 1 232 ? 68.023 52.260 79.640 1.00 37.95 213 PHE A O 1
ATOM 1501 N N . SER A 1 233 ? 68.074 51.740 77.458 1.00 38.69 214 SER A N 1
ATOM 1502 C CA . SER A 1 233 ? 68.390 50.347 77.732 1.00 36.68 214 SER A CA 1
ATOM 1503 C C . SER A 1 233 ? 69.782 50.155 78.312 1.00 32.36 214 SER A C 1
ATOM 1504 O O . SER A 1 233 ? 70.041 49.122 78.931 1.00 38.96 214 SER A O 1
ATOM 1507 N N . ARG A 1 234 ? 70.685 51.109 78.136 1.00 38.04 215 ARG A N 1
ATOM 1508 C CA . ARG A 1 234 ? 72.030 50.997 78.687 1.00 36.57 215 ARG A CA 1
ATOM 1509 C C . ARG A 1 234 ? 72.322 52.088 79.703 1.00 30.15 215 ARG A C 1
ATOM 1510 O O . ARG A 1 234 ? 73.438 52.557 79.810 1.00 32.47 215 ARG A O 1
ATOM 1518 N N . ILE A 1 235 ? 71.315 52.531 80.441 1.00 33.56 216 ILE A N 1
ATOM 1519 C CA . ILE A 1 235 ? 71.572 53.586 81.393 1.00 33.89 216 ILE A CA 1
ATOM 1520 C C . ILE A 1 235 ? 72.391 53.091 82.573 1.00 32.97 216 ILE A C 1
ATOM 1521 O O . ILE A 1 235 ? 73.069 53.886 83.224 1.00 35.78 216 ILE A O 1
ATOM 1526 N N . GLN A 1 236 ? 72.354 51.798 82.872 1.00 31.28 217 GLN A N 1
ATOM 1527 C CA . GLN A 1 236 ? 72.984 51.312 84.095 1.00 32.36 217 GLN A CA 1
ATOM 1528 C C . GLN A 1 236 ? 74.478 51.083 83.913 1.00 34.87 217 GLN A C 1
ATOM 1529 O O . GLN A 1 236 ? 75.243 51.199 84.872 1.00 27.18 217 GLN A O 1
ATOM 1535 N N . THR A 1 237 ? 74.900 50.734 82.710 1.00 31.77 218 THR A N 1
ATOM 1536 C CA . THR A 1 237 ? 76.306 50.591 82.403 1.00 30.21 218 THR A CA 1
ATOM 1537 C C . THR A 1 237 ? 76.925 51.870 81.878 1.00 31.45 218 THR A C 1
ATOM 1538 O O . THR A 1 237 ? 78.148 51.982 81.853 1.00 34.88 218 THR A O 1
ATOM 1542 N N . LEU A 1 238 ? 76.109 52.829 81.461 1.00 36.54 219 LEU A N 1
ATOM 1543 C CA . LEU A 1 238 ? 76.583 54.066 80.861 1.00 32.08 219 LEU A CA 1
ATOM 1544 C C . LEU A 1 238 ? 77.523 53.784 79.698 1.00 32.98 219 LEU A C 1
ATOM 1545 O O . LEU A 1 238 ? 78.391 54.583 79.373 1.00 34.08 219 LEU A O 1
ATOM 1550 N N . ALA A 1 239 ? 77.344 52.637 79.054 1.00 30.89 220 ALA A N 1
ATOM 1551 C CA . ALA A 1 239 ? 78.169 52.273 77.917 1.00 28.00 220 ALA A CA 1
ATOM 1552 C C . ALA A 1 239 ? 78.014 53.221 76.748 1.00 33.65 220 ALA A C 1
ATOM 1553 O O . ALA A 1 239 ? 78.813 53.150 75.810 1.00 31.46 220 ALA A O 1
ATOM 1555 N N . GLY A 1 240 ? 76.993 54.066 76.750 1.00 32.96 221 GLY A N 1
ATOM 1556 C CA . GLY A 1 240 ? 76.811 54.985 75.648 1.00 34.77 221 GLY A CA 1
ATOM 1557 C C . GLY A 1 240 ? 77.531 56.301 75.838 1.00 35.95 221 GLY A C 1
ATOM 1558 O O . GLY A 1 240 ? 77.736 57.050 74.883 1.00 35.88 221 GLY A O 1
ATOM 1559 N N . VAL A 1 241 ? 77.921 56.585 77.078 1.00 33.61 222 VAL A N 1
ATOM 1560 C CA . VAL A 1 241 ? 78.694 57.779 77.369 1.00 32.80 222 VAL A CA 1
ATOM 1561 C C . VAL A 1 241 ? 79.970 57.788 76.548 1.00 34.87 222 VAL A C 1
ATOM 1562 O O . VAL A 1 241 ? 80.669 56.776 76.442 1.00 33.18 222 VAL A O 1
ATOM 1566 N N . THR A 1 242 ? 80.284 58.943 75.976 1.00 34.02 223 THR A N 1
ATOM 1567 C CA . THR A 1 242 ? 81.494 59.163 75.203 1.00 28.08 223 THR A CA 1
ATOM 1568 C C . THR A 1 242 ? 82.363 60.149 75.963 1.00 27.72 223 THR A C 1
ATOM 1569 O O . THR A 1 242 ? 81.897 61.232 76.307 1.00 27.58 223 THR A O 1
ATOM 1573 N N . ARG A 1 243 ? 83.608 59.772 76.245 1.00 33.32 224 ARG A N 1
ATOM 1574 C CA . ARG A 1 243 ? 84.510 60.616 77.012 1.00 24.37 224 ARG A CA 1
ATOM 1575 C C . ARG A 1 243 ? 85.611 61.142 76.114 1.00 25.39 224 ARG A C 1
ATOM 1576 O O . ARG A 1 243 ? 86.003 60.494 75.150 1.00 27.41 224 ARG A O 1
ATOM 1584 N N . SER A 1 244 ? 86.064 62.327 76.410 1.00 27.27 225 SER A N 1
ATOM 1585 C CA . SER A 1 244 ? 87.254 62.906 75.816 1.00 26.69 225 SER A CA 1
ATOM 1586 C C . SER A 1 244 ? 88.473 62.511 76.632 1.00 28.31 225 SER A C 1
ATOM 1587 O O . SER A 1 244 ? 88.346 62.139 77.799 1.00 28.71 225 SER A O 1
ATOM 1590 N N . PRO A 1 245 ? 89.677 62.588 76.055 1.00 27.66 226 PRO A N 1
ATOM 1591 C CA . PRO A 1 245 ? 90.865 62.125 76.787 1.00 30.14 226 PRO A CA 1
ATOM 1592 C C . PRO A 1 245 ? 91.092 62.829 78.101 1.00 29.25 226 PRO A C 1
ATOM 1593 O O . PRO A 1 245 ? 91.424 62.187 79.100 1.00 25.65 226 PRO A O 1
ATOM 1597 N N . TYR A 1 246 ? 90.928 64.134 78.133 1.00 28.77 227 TYR A N 1
ATOM 1598 C CA . TYR A 1 246 ? 91.098 64.901 79.346 1.00 27.09 227 TYR A CA 1
ATOM 1599 C C . TYR A 1 246 ? 89.802 65.622 79.659 1.00 30.86 227 TYR A C 1
ATOM 1600 O O . TYR A 1 246 ? 88.814 65.505 78.940 1.00 33.07 227 TYR A O 1
ATOM 1609 N N . ASN A 1 247 ? 89.819 66.409 80.725 1.00 28.93 228 ASN A N 1
ATOM 1610 C CA . ASN A 1 247 ? 88.649 67.205 81.035 1.00 29.82 228 ASN A CA 1
ATOM 1611 C C . ASN A 1 247 ? 88.359 68.149 79.883 1.00 30.48 228 ASN A C 1
ATOM 1612 O O . ASN A 1 247 ? 89.239 68.496 79.098 1.00 28.81 228 ASN A O 1
ATOM 1617 N N . GLN A 1 248 ? 87.095 68.524 79.749 1.00 32.97 229 GLN A N 1
ATOM 1618 C CA . GLN A 1 248 ? 86.670 69.128 78.500 1.00 28.37 229 GLN A CA 1
ATOM 1619 C C . GLN A 1 248 ? 87.200 70.539 78.327 1.00 30.41 229 GLN A C 1
ATOM 1620 O O . GLN A 1 248 ? 87.327 71.007 77.193 1.00 28.75 229 GLN A O 1
ATOM 1626 N N . TYR A 1 249 ? 87.534 71.220 79.414 1.00 30.15 230 TYR A N 1
ATOM 1627 C CA . TYR A 1 249 ? 88.178 72.508 79.259 1.00 27.67 230 TYR A CA 1
ATOM 1628 C C . TYR A 1 249 ? 89.463 72.368 78.466 1.00 31.10 230 TYR A C 1
ATOM 1629 O O . TYR A 1 249 ? 89.724 73.151 77.551 1.00 30.45 230 TYR A O 1
ATOM 1638 N N . GLU A 1 250 ? 90.257 71.351 78.775 1.00 29.14 231 GLU A N 1
ATOM 1639 C CA . GLU A 1 250 ? 91.501 71.136 78.061 1.00 25.02 231 GLU A CA 1
ATOM 1640 C C . GLU A 1 250 ? 91.292 70.418 76.747 1.00 29.72 231 GLU A C 1
ATOM 1641 O O . GLU A 1 250 ? 92.019 70.674 75.789 1.00 26.63 231 GLU A O 1
ATOM 1647 N N . SER A 1 251 ? 90.316 69.519 76.677 1.00 26.56 232 SER A N 1
ATOM 1648 C CA . SER A 1 251 ? 90.120 68.741 75.466 1.00 21.34 232 SER A CA 1
ATOM 1649 C C . SER A 1 251 ? 89.294 69.467 74.420 1.00 24.57 232 SER A C 1
ATOM 1650 O O . SER A 1 251 ? 89.432 69.176 73.233 1.00 24.52 232 SER A O 1
ATOM 1653 N N . ILE A 1 252 ? 88.437 70.403 74.822 1.00 27.57 233 ILE A N 1
ATOM 1654 C CA . ILE A 1 252 ? 87.530 71.085 73.904 1.00 26.05 233 ILE A CA 1
ATOM 1655 C C . ILE A 1 252 ? 87.766 72.584 73.889 1.00 29.61 233 ILE A C 1
ATOM 1656 O O . ILE A 1 252 ? 87.979 73.180 72.830 1.00 24.81 233 ILE A O 1
ATOM 1661 N N . ILE A 1 253 ? 87.737 73.222 75.055 1.00 26.62 234 ILE A N 1
ATOM 1662 C CA . ILE A 1 253 ? 87.717 74.674 75.097 1.00 23.25 234 ILE A CA 1
ATOM 1663 C C . ILE A 1 253 ? 88.995 75.256 74.507 1.00 28.48 234 ILE A C 1
ATOM 1664 O O . ILE A 1 253 ? 88.948 76.058 73.572 1.00 29.57 234 ILE A O 1
ATOM 1669 N N . LEU A 1 254 ? 90.159 74.833 75.016 1.00 27.83 235 LEU A N 1
ATOM 1670 C CA . LEU A 1 254 ? 91.420 75.430 74.595 1.00 24.90 235 LEU A CA 1
ATOM 1671 C C . LEU A 1 254 ? 91.754 75.124 73.148 1.00 26.15 235 LEU A C 1
ATOM 1672 O O . LEU A 1 254 ? 92.265 75.997 72.457 1.00 31.48 235 LEU A O 1
ATOM 1677 N N . PRO A 1 255 ? 91.532 73.921 72.645 1.00 26.63 236 PRO A N 1
ATOM 1678 C CA . PRO A 1 255 ? 91.644 73.752 71.198 1.00 26.29 236 PRO A CA 1
ATOM 1679 C C . PRO A 1 255 ? 90.780 74.727 70.434 1.00 27.22 236 PRO A C 1
ATOM 1680 O O . PRO A 1 255 ? 91.190 75.215 69.381 1.00 27.86 236 PRO A O 1
ATOM 1684 N N . MET A 1 256 ? 89.580 75.014 70.933 1.00 28.05 237 MET A N 1
ATOM 1685 C CA . MET A 1 256 ? 88.688 75.941 70.245 1.00 24.06 237 MET A CA 1
ATOM 1686 C C . MET A 1 256 ? 89.218 77.362 70.294 1.00 29.65 237 MET A C 1
ATOM 1687 O O . MET A 1 256 ? 89.229 78.053 69.276 1.00 28.76 237 MET A O 1
ATOM 1692 N N . ARG A 1 257 ? 89.637 77.830 71.473 1.00 37.22 238 ARG A N 1
ATOM 1693 C CA . ARG A 1 257 ? 90.137 79.197 71.565 1.00 25.68 238 ARG A CA 1
ATOM 1694 C C . ARG A 1 257 ? 91.388 79.365 70.733 1.00 32.93 238 ARG A C 1
ATOM 1695 O O . ARG A 1 257 ? 91.578 80.392 70.078 1.00 38.20 238 ARG A O 1
ATOM 1703 N N . THR A 1 258 ? 92.241 78.351 70.728 1.00 34.50 239 THR A N 1
ATOM 1704 C CA . THR A 1 258 ? 93.477 78.423 69.976 1.00 27.23 239 THR A CA 1
ATOM 1705 C C . THR A 1 258 ? 93.199 78.527 68.493 1.00 30.32 239 THR A C 1
ATOM 1706 O O . THR A 1 258 ? 93.777 79.362 67.800 1.00 33.85 239 THR A O 1
ATOM 1710 N N . PHE A 1 259 ? 92.324 77.675 67.985 1.00 25.41 240 PHE A N 1
ATOM 1711 C CA . PHE A 1 259 ? 91.964 77.734 66.578 1.00 27.72 240 PHE A CA 1
ATOM 1712 C C . PHE A 1 259 ? 91.388 79.093 66.214 1.00 33.07 240 PHE A C 1
ATOM 1713 O O . PHE A 1 259 ? 91.726 79.666 65.176 1.00 35.01 240 PHE A O 1
ATOM 1721 N N . LEU A 1 260 ? 90.488 79.610 67.047 1.00 28.70 241 LEU A N 1
ATOM 1722 C CA . LEU A 1 260 ? 89.868 80.894 66.768 1.00 24.64 241 LEU A CA 1
ATOM 1723 C C . LEU A 1 260 ? 90.893 82.012 66.817 1.00 32.84 241 LEU A C 1
ATOM 1724 O O . LEU A 1 260 ? 90.939 82.865 65.927 1.00 29.37 241 LEU A O 1
ATOM 1729 N N . GLU A 1 261 ? 91.714 82.025 67.863 1.00 33.18 242 GLU A N 1
ATOM 1730 C CA . GLU A 1 261 ? 92.786 83.002 67.962 1.00 30.63 242 GLU A CA 1
ATOM 1731 C C . GLU A 1 261 ? 93.685 82.966 66.739 1.00 29.99 242 GLU A C 1
ATOM 1732 O O . GLU A 1 261 ? 94.139 84.005 66.263 1.00 27.53 242 GLU A O 1
ATOM 1738 N N . GLY A 1 262 ? 93.931 81.781 66.197 1.00 30.97 243 GLY A N 1
ATOM 1739 C CA . GLY A 1 262 ? 94.720 81.690 64.991 1.00 29.81 243 GLY A CA 1
ATOM 1740 C C . GLY A 1 262 ? 94.034 82.236 63.768 1.00 27.16 243 GLY A C 1
ATOM 1741 O O . GLY A 1 262 ? 94.709 82.595 62.806 1.00 38.77 243 GLY A O 1
ATOM 1742 N N . LYS A 1 263 ? 92.715 82.273 63.762 1.00 31.45 244 LYS A N 1
ATOM 1743 C CA . LYS A 1 263 ? 91.978 82.844 62.649 1.00 28.30 244 LYS A CA 1
ATOM 1744 C C . LYS A 1 263 ? 91.745 84.334 62.819 1.00 31.67 244 LYS A C 1
ATOM 1745 O O . LYS A 1 263 ? 91.211 84.968 61.911 1.00 31.95 244 LYS A O 1
ATOM 1751 N N . GLY A 1 264 ? 92.181 84.908 63.934 1.00 29.05 245 GLY A N 1
ATOM 1752 C CA . GLY A 1 264 ? 92.114 86.333 64.157 1.00 23.98 245 GLY A CA 1
ATOM 1753 C C . GLY A 1 264 ? 91.112 86.805 65.180 1.00 27.66 245 GLY A C 1
ATOM 1754 O O . GLY A 1 264 ? 91.065 88.008 65.450 1.00 29.16 245 GLY A O 1
ATOM 1755 N N . VAL A 1 265 ? 90.316 85.913 65.765 1.00 25.56 246 VAL A N 1
ATOM 1756 C CA . VAL A 1 265 ? 89.281 86.331 66.694 1.00 23.36 246 VAL A CA 1
ATOM 1757 C C . VAL A 1 265 ? 89.918 87.040 67.875 1.00 23.36 246 VAL A C 1
ATOM 1758 O O . VAL A 1 265 ? 90.967 86.630 68.376 1.00 26.49 246 VAL A O 1
ATOM 1762 N N . LYS A 1 266 ? 89.317 88.146 68.291 1.00 20.79 247 LYS A N 1
ATOM 1763 C CA . LYS A 1 266 ? 89.820 88.933 69.401 1.00 25.28 247 LYS A CA 1
ATOM 1764 C C . LYS A 1 266 ? 89.186 88.434 70.684 1.00 31.88 247 LYS A C 1
ATOM 1765 O O . LYS A 1 266 ? 87.972 88.267 70.748 1.00 29.63 247 LYS A O 1
ATOM 1771 N N . PHE A 1 267 ? 89.994 88.181 71.697 1.00 26.65 248 PHE A N 1
ATOM 1772 C CA . PHE A 1 267 ? 89.483 87.738 72.981 1.00 22.54 248 PHE A CA 1
ATOM 1773 C C . PHE A 1 267 ? 89.704 88.835 73.999 1.00 26.01 248 PHE A C 1
ATOM 1774 O O . PHE A 1 267 ? 90.817 89.329 74.143 1.00 34.01 248 PHE A O 1
ATOM 1782 N N . VAL A 1 268 ? 88.652 89.195 74.711 1.00 26.27 249 VAL A N 1
ATOM 1783 C CA . VAL A 1 268 ? 88.676 90.272 75.685 1.00 24.42 249 VAL A CA 1
ATOM 1784 C C . VAL A 1 268 ? 88.179 89.715 77.003 1.00 34.44 249 VAL A C 1
ATOM 1785 O O . VAL A 1 268 ? 87.201 88.965 77.030 1.00 39.93 249 VAL A O 1
ATOM 1789 N N . ASN A 1 269 ? 88.835 90.077 78.096 1.00 29.48 250 ASN A N 1
ATOM 1790 C CA . ASN A 1 269 ? 88.366 89.604 79.390 1.00 38.80 250 ASN A CA 1
ATOM 1791 C C . ASN A 1 269 ? 88.429 90.666 80.474 1.00 38.45 250 ASN A C 1
ATOM 1792 O O . ASN A 1 269 ? 88.465 90.324 81.658 1.00 45.89 250 ASN A O 1
ATOM 1797 N N . GLU A 1 270 ? 88.414 91.938 80.114 1.00 43.64 251 GLU A N 1
ATOM 1798 C CA . GLU A 1 270 ? 88.335 92.998 81.099 1.00 43.19 251 GLU A CA 1
ATOM 1799 C C . GLU A 1 270 ? 87.024 93.759 81.048 1.00 32.24 251 GLU A C 1
ATOM 1800 O O . GLU A 1 270 ? 86.796 94.610 81.907 1.00 32.48 251 GLU A O 1
ATOM 1806 N N . LEU A 1 271 ? 86.144 93.456 80.105 1.00 25.06 252 LEU A N 1
ATOM 1807 C CA . LEU A 1 271 ? 84.930 94.235 79.911 1.00 31.45 252 LEU A CA 1
ATOM 1808 C C . LEU A 1 271 ? 83.714 93.525 80.480 1.00 32.39 252 LEU A C 1
ATOM 1809 O O . LEU A 1 271 ? 83.373 92.423 80.047 1.00 40.48 252 LEU A O 1
ATOM 1814 N N . LYS A 1 272 ? 83.042 94.183 81.412 1.00 27.62 253 LYS A N 1
ATOM 1815 C CA . LYS A 1 272 ? 81.732 93.756 81.873 1.00 27.79 253 LYS A CA 1
ATOM 1816 C C . LYS A 1 272 ? 80.703 94.500 81.042 1.00 28.49 253 LYS A C 1
ATOM 1817 O O . LYS A 1 272 ? 80.546 95.709 81.190 1.00 33.81 253 LYS A O 1
ATOM 1823 N N . ILE A 1 273 ? 80.036 93.800 80.135 1.00 21.85 254 ILE A N 1
ATOM 1824 C CA . ILE A 1 273 ? 78.943 94.422 79.406 1.00 23.65 254 ILE A CA 1
ATOM 1825 C C . ILE A 1 273 ? 77.798 94.648 80.375 1.00 21.45 254 ILE A C 1
ATOM 1826 O O . ILE A 1 273 ? 77.319 93.715 81.018 1.00 28.77 254 ILE A O 1
ATOM 1831 N N . THR A 1 274 ? 77.398 95.897 80.532 1.00 22.51 255 THR A N 1
ATOM 1832 C CA . THR A 1 274 ? 76.496 96.279 81.606 1.00 25.56 255 THR A CA 1
ATOM 1833 C C . THR A 1 274 ? 75.057 96.532 81.171 1.00 28.15 255 THR A C 1
ATOM 1834 O O . THR A 1 274 ? 74.168 96.502 82.021 1.00 31.09 255 THR A O 1
ATOM 1838 N N . GLU A 1 275 ? 74.805 96.811 79.899 1.00 26.65 256 GLU A N 1
ATOM 1839 C CA . GLU A 1 275 ? 73.451 97.098 79.464 1.00 29.02 256 GLU A CA 1
ATOM 1840 C C . GLU A 1 275 ? 73.392 97.094 77.952 1.00 25.61 256 GLU A C 1
ATOM 1841 O O . GLU A 1 275 ? 74.307 97.575 77.302 1.00 25.43 256 GLU A O 1
ATOM 1847 N N . PHE A 1 276 ? 72.323 96.542 77.403 1.00 26.17 257 PHE A N 1
ATOM 1848 C CA . PHE A 1 276 ? 72.053 96.702 75.989 1.00 22.27 257 PHE A CA 1
ATOM 1849 C C . PHE A 1 276 ? 71.472 98.081 75.722 1.00 30.88 257 PHE A C 1
ATOM 1850 O O . PHE A 1 276 ? 70.803 98.680 76.565 1.00 37.84 257 PHE A O 1
ATOM 1858 N N . VAL A 1 277 ? 71.719 98.575 74.523 1.00 29.15 258 VAL A N 1
ATOM 1859 C CA . VAL A 1 277 ? 71.142 99.815 74.053 1.00 26.15 258 VAL A CA 1
ATOM 1860 C C . VAL A 1 277 ? 70.365 99.483 72.796 1.00 29.03 258 VAL A C 1
ATOM 1861 O O . VAL A 1 277 ? 70.947 99.040 71.802 1.00 24.69 258 VAL A O 1
ATOM 1865 N N . PHE A 1 278 ? 69.050 99.673 72.850 1.00 29.95 259 PHE A N 1
ATOM 1866 C CA . PHE A 1 278 ? 68.161 99.315 71.760 1.00 26.82 259 PHE A CA 1
ATOM 1867 C C . PHE A 1 278 ? 67.665 100.557 71.045 1.00 27.35 259 PHE A C 1
ATOM 1868 O O . PHE A 1 278 ? 67.470 101.605 71.655 1.00 26.78 259 PHE A O 1
ATOM 1876 N N . LYS A 1 279 ? 67.473 100.420 69.741 1.00 26.42 260 LYS A N 1
ATOM 1877 C CA . LYS A 1 279 ? 66.791 101.428 68.952 1.00 27.39 260 LYS A CA 1
ATOM 1878 C C . LYS A 1 279 ? 65.297 101.343 69.186 1.00 29.92 260 LYS A C 1
ATOM 1879 O O . LYS A 1 279 ? 64.735 100.255 69.256 1.00 32.87 260 LYS A O 1
ATOM 1885 N N . ASP A 1 280 ? 64.645 102.492 69.277 1.00 32.17 261 ASP A N 1
ATOM 1886 C CA . ASP A 1 280 ? 63.207 102.528 69.453 1.00 25.20 261 ASP A CA 1
ATOM 1887 C C . ASP A 1 280 ? 62.504 102.555 68.110 1.00 28.55 261 ASP A C 1
ATOM 1888 O O . ASP A 1 280 ? 63.015 103.097 67.134 1.00 29.75 261 ASP A O 1
ATOM 1893 N N . THR A 1 281 ? 61.323 101.958 68.074 1.00 32.53 262 THR A N 1
ATOM 1894 C CA . THR A 1 281 ? 60.464 101.909 66.902 1.00 29.63 262 THR A CA 1
ATOM 1895 C C . THR A 1 281 ? 59.039 102.176 67.358 1.00 30.19 262 THR A C 1
ATOM 1896 O O . THR A 1 281 ? 58.731 102.030 68.541 1.00 34.14 262 THR A O 1
ATOM 1900 N N . PRO A 1 282 ? 58.163 102.601 66.446 1.00 35.16 263 PRO A N 1
ATOM 1901 C CA . PRO A 1 282 ? 56.793 102.932 66.865 1.00 29.27 263 PRO A CA 1
ATOM 1902 C C . PRO A 1 282 ? 56.040 101.775 67.491 1.00 28.48 263 PRO A C 1
ATOM 1903 O O . PRO A 1 282 ? 55.396 101.962 68.526 1.00 27.17 263 PRO A O 1
ATOM 1907 N N . LEU A 1 283 ? 56.104 100.581 66.904 1.00 25.16 264 LEU A N 1
ATOM 1908 C CA . LEU A 1 283 ? 55.394 99.438 67.457 1.00 26.24 264 LEU A CA 1
ATOM 1909 C C . LEU A 1 283 ? 56.166 98.723 68.553 1.00 30.13 264 LEU A C 1
ATOM 1910 O O . LEU A 1 283 ? 55.582 97.883 69.239 1.00 27.11 264 LEU A O 1
ATOM 1915 N N . ARG A 1 284 ? 57.455 99.020 68.713 1.00 26.69 265 ARG A N 1
ATOM 1916 C CA . ARG A 1 284 ? 58.283 98.530 69.812 1.00 23.69 265 ARG A CA 1
ATOM 1917 C C . ARG A 1 284 ? 58.400 97.008 69.840 1.00 27.44 265 ARG A C 1
ATOM 1918 O O . ARG A 1 284 ? 58.640 96.414 70.888 1.00 28.28 265 ARG A O 1
ATOM 1926 N N . ASP A 1 285 ? 58.281 96.370 68.682 1.00 26.99 266 ASP A N 1
ATOM 1927 C CA . ASP A 1 285 ? 58.461 94.932 68.594 1.00 26.03 266 ASP A CA 1
ATOM 1928 C C . ASP A 1 285 ? 59.898 94.567 68.269 1.00 30.84 266 ASP A C 1
ATOM 1929 O O . ASP A 1 285 ? 60.472 93.682 68.900 1.00 28.23 266 ASP A O 1
ATOM 1934 N N . GLU A 1 286 ? 60.479 95.246 67.290 1.00 38.07 267 GLU A N 1
ATOM 1935 C CA . GLU A 1 286 ? 61.800 94.894 66.801 1.00 37.09 267 GLU A CA 1
ATOM 1936 C C . GLU A 1 286 ? 62.862 95.080 67.870 1.00 32.85 267 GLU A C 1
ATOM 1937 O O . GLU A 1 286 ? 62.855 96.065 68.608 1.00 31.63 267 GLU A O 1
ATOM 1943 N N . ILE A 1 287 ? 63.783 94.126 67.944 1.00 28.78 268 ILE A N 1
ATOM 1944 C CA . ILE A 1 287 ? 64.949 94.224 68.810 1.00 24.67 268 ILE A CA 1
ATOM 1945 C C . ILE A 1 287 ? 66.151 94.531 67.930 1.00 26.74 268 ILE A C 1
ATOM 1946 O O . ILE A 1 287 ? 66.549 93.721 67.089 1.00 24.03 268 ILE A O 1
ATOM 1951 N N . ILE A 1 288 ? 66.690 95.733 68.093 1.00 25.86 269 ILE A N 1
ATOM 1952 C CA . ILE A 1 288 ? 67.830 96.225 67.338 1.00 28.32 269 ILE A CA 1
ATOM 1953 C C . ILE A 1 288 ? 68.815 96.754 68.354 1.00 27.70 269 ILE A C 1
ATOM 1954 O O . ILE A 1 288 ? 68.575 97.799 68.962 1.00 28.17 269 ILE A O 1
ATOM 1959 N N . VAL A 1 289 ? 69.900 96.035 68.564 1.00 26.34 270 VAL A N 1
ATOM 1960 C CA . VAL A 1 289 ? 70.929 96.495 69.481 1.00 22.67 270 VAL A CA 1
ATOM 1961 C C . VAL A 1 289 ? 71.777 97.525 68.763 1.00 20.89 270 VAL A C 1
ATOM 1962 O O . VAL A 1 289 ? 72.250 97.291 67.651 1.00 20.42 270 VAL A O 1
ATOM 1966 N N . THR A 1 290 ? 71.915 98.692 69.369 1.00 21.10 271 THR A N 1
ATOM 1967 C CA . THR A 1 290 ? 72.742 99.738 68.803 1.00 23.37 271 THR A CA 1
ATOM 1968 C C . THR A 1 290 ? 74.019 99.970 69.575 1.00 27.95 271 THR A C 1
ATOM 1969 O O . THR A 1 290 ? 74.993 100.438 68.998 1.00 28.18 271 THR A O 1
ATOM 1973 N N . GLY A 1 291 ? 74.036 99.650 70.858 1.00 27.60 272 GLY A N 1
ATOM 1974 C CA . GLY A 1 291 ? 75.231 99.816 71.648 1.00 26.19 272 GLY A CA 1
ATOM 1975 C C . GLY A 1 291 ? 75.294 98.797 72.758 1.00 23.84 272 GLY A C 1
ATOM 1976 O O . GLY A 1 291 ? 74.291 98.203 73.144 1.00 27.21 272 GLY A O 1
ATOM 1977 N N . LEU A 1 292 ? 76.497 98.622 73.284 1.00 25.25 273 LEU A N 1
ATOM 1978 C CA . LEU A 1 292 ? 76.743 97.797 74.453 1.00 19.08 273 LEU A CA 1
ATOM 1979 C C . LEU A 1 292 ? 77.459 98.667 75.462 1.00 24.25 273 LEU A C 1
ATOM 1980 O O . LEU A 1 292 ? 78.573 99.118 75.205 1.00 25.15 273 LEU A O 1
ATOM 1985 N N . ASP A 1 293 ? 76.815 98.946 76.579 1.00 26.68 274 ASP A N 1
ATOM 1986 C CA . ASP A 1 293 ? 77.461 99.701 77.637 1.00 25.15 274 ASP A CA 1
ATOM 1987 C C . ASP A 1 293 ? 78.427 98.801 78.376 1.00 25.42 274 ASP A C 1
ATOM 1988 O O . ASP A 1 293 ? 78.074 97.680 78.745 1.00 23.85 274 ASP A O 1
ATOM 1993 N N . TYR A 1 294 ? 79.634 99.298 78.633 1.00 27.80 275 TYR A N 1
ATOM 1994 C CA . TYR A 1 294 ? 80.647 98.472 79.255 1.00 26.59 275 TYR A CA 1
ATOM 1995 C C . TYR A 1 294 ? 81.189 99.128 80.505 1.00 29.23 275 TYR A C 1
ATOM 1996 O O . TYR A 1 294 ? 81.050 100.327 80.721 1.00 28.39 275 TYR A O 1
ATOM 2005 N N . GLU A 1 295 ? 81.757 98.293 81.356 1.00 28.29 276 GLU A N 1
ATOM 2006 C CA . GLU A 1 295 ? 82.637 98.719 82.423 1.00 30.83 276 GLU A CA 1
ATOM 2007 C C . GLU A 1 295 ? 83.905 97.897 82.308 1.00 33.68 276 GLU A C 1
ATOM 2008 O O . GLU A 1 295 ? 83.833 96.683 82.106 1.00 31.31 276 GLU A O 1
ATOM 2014 N N . ASN A 1 296 ? 85.058 98.552 82.386 1.00 34.51 277 ASN A N 1
ATOM 2015 C CA . ASN A 1 296 ? 86.333 97.857 82.485 1.00 34.93 277 ASN A CA 1
ATOM 2016 C C . ASN A 1 296 ? 86.588 97.541 83.947 1.00 35.68 277 ASN A C 1
ATOM 2017 O O . ASN A 1 296 ? 86.691 98.450 84.771 1.00 37.03 277 ASN A O 1
ATOM 2022 N N . VAL A 1 297 ? 86.673 96.252 84.271 1.00 29.75 278 VAL A N 1
ATOM 2023 C CA . VAL A 1 297 ? 86.716 95.854 85.671 1.00 31.70 278 VAL A CA 1
ATOM 2024 C C . VAL A 1 297 ? 88.087 96.033 86.286 1.00 39.39 278 VAL A C 1
ATOM 2025 O O . VAL A 1 297 ? 88.217 95.958 87.511 1.00 41.84 278 VAL A O 1
ATOM 2029 N N . ARG A 1 298 ? 89.114 96.271 85.478 1.00 36.25 279 ARG A N 1
ATOM 2030 C CA . ARG A 1 298 ? 90.437 96.560 86.000 1.00 37.23 279 ARG A CA 1
ATOM 2031 C C . ARG A 1 298 ? 90.714 98.054 86.109 1.00 41.78 279 ARG A C 1
ATOM 2032 O O . ARG A 1 298 ? 91.133 98.528 87.165 1.00 54.09 279 ARG A O 1
ATOM 2040 N N . THR A 1 299 ? 90.462 98.812 85.043 1.00 43.90 280 THR A N 1
ATOM 2041 C CA . THR A 1 299 ? 90.722 100.248 85.052 1.00 39.74 280 THR A CA 1
ATOM 2042 C C . THR A 1 299 ? 89.609 101.042 85.717 1.00 39.83 280 THR A C 1
ATOM 2043 O O . THR A 1 299 ? 89.878 102.035 86.394 1.00 44.90 280 THR A O 1
ATOM 2047 N N . GLY A 1 300 ? 88.363 100.642 85.525 1.00 37.36 281 GLY A N 1
ATOM 2048 C CA . GLY A 1 300 ? 87.226 101.413 85.971 1.00 37.24 281 GLY A CA 1
ATOM 2049 C C . GLY A 1 300 ? 86.539 102.236 84.902 1.00 39.83 281 GLY A C 1
ATOM 2050 O O . GLY A 1 300 ? 85.456 102.752 85.158 1.00 36.83 281 GLY A O 1
ATOM 2051 N N A GLU A 1 301 ? 87.127 102.344 83.717 0.50 73.00 282 GLU A N 1
ATOM 2052 N N B GLU A 1 301 ? 87.126 102.378 83.719 0.50 79.50 282 GLU A N 1
ATOM 2053 C CA A GLU A 1 301 ? 86.521 103.082 82.619 0.50 40.35 282 GLU A CA 1
ATOM 2054 C CA B GLU A 1 301 ? 86.482 103.186 82.697 0.50 40.36 282 GLU A CA 1
ATOM 2055 C C A GLU A 1 301 ? 85.132 102.536 82.288 0.50 45.62 282 GLU A C 1
ATOM 2056 C C B GLU A 1 301 ? 85.145 102.570 82.300 0.50 46.98 282 GLU A C 1
ATOM 2057 O O A GLU A 1 301 ? 84.888 101.332 82.376 0.50 39.85 282 GLU A O 1
ATOM 2058 O O B GLU A 1 301 ? 84.953 101.354 82.349 0.50 39.67 282 GLU A O 1
ATOM 2069 N N . LYS A 1 302 ? 84.209 103.430 81.922 1.00 36.50 283 LYS A N 1
ATOM 2070 C CA . LYS A 1 302 ? 82.903 103.031 81.424 1.00 31.44 283 LYS A CA 1
ATOM 2071 C C . LYS A 1 302 ? 82.710 103.631 80.044 1.00 28.02 283 LYS A C 1
ATOM 2072 O O . LYS A 1 302 ? 83.424 104.544 79.655 1.00 29.23 283 LYS A O 1
ATOM 2078 N N . GLY A 1 303 ? 81.801 103.068 79.265 1.00 30.31 284 GLY A N 1
ATOM 2079 C CA . GLY A 1 303 ? 81.619 103.573 77.923 1.00 31.05 284 GLY A CA 1
ATOM 2080 C C . GLY A 1 303 ? 80.556 102.830 77.164 1.00 26.20 284 GLY A C 1
ATOM 2081 O O . GLY A 1 303 ? 79.750 102.119 77.745 1.00 31.95 284 GLY A O 1
ATOM 2082 N N A ARG A 1 304 ? 80.553 103.017 75.849 0.50 79.16 285 ARG A N 1
ATOM 2083 N N B ARG A 1 304 ? 80.588 102.981 75.847 0.50 73.20 285 ARG A N 1
ATOM 2084 C CA A ARG A 1 304 ? 79.596 102.351 74.979 0.50 44.87 285 ARG A CA 1
ATOM 2085 C CA B ARG A 1 304 ? 79.609 102.353 74.978 0.50 44.82 285 ARG A CA 1
ATOM 2086 C C A ARG A 1 304 ? 80.304 101.917 73.710 0.50 57.24 285 ARG A C 1
ATOM 2087 C C B ARG A 1 304 ? 80.299 101.919 73.701 0.50 59.53 285 ARG A C 1
ATOM 2088 O O A ARG A 1 304 ? 81.062 102.692 73.128 0.50 63.09 285 ARG A O 1
ATOM 2089 O O B ARG A 1 304 ? 81.045 102.695 73.106 0.50 79.35 285 ARG A O 1
ATOM 2104 N N . ILE A 1 305 ? 80.066 100.680 73.297 1.00 31.87 286 ILE A N 1
ATOM 2105 C CA . ILE A 1 305 ? 80.521 100.168 72.017 1.00 26.66 286 ILE A CA 1
ATOM 2106 C C . ILE A 1 305 ? 79.353 100.270 71.066 1.00 26.85 286 ILE A C 1
ATOM 2107 O O . ILE A 1 305 ? 78.277 99.750 71.351 1.00 31.81 286 ILE A O 1
ATOM 2112 N N . ASP A 1 306 ? 79.560 100.894 69.928 1.00 25.38 287 ASP A N 1
ATOM 2113 C CA . ASP A 1 306 ? 78.480 101.033 68.974 1.00 22.17 287 ASP A CA 1
ATOM 2114 C C . ASP A 1 306 ? 78.317 99.746 68.191 1.00 26.62 287 ASP A C 1
ATOM 2115 O O . ASP A 1 306 ? 79.295 99.175 67.714 1.00 33.23 287 ASP A O 1
ATOM 2120 N N . VAL A 1 307 ? 77.084 99.284 68.062 1.00 26.96 288 VAL A N 1
ATOM 2121 C CA . VAL A 1 307 ? 76.770 98.136 67.233 1.00 25.23 288 VAL A CA 1
ATOM 2122 C C . VAL A 1 307 ? 76.159 98.683 65.959 1.00 24.10 288 VAL A C 1
ATOM 2123 O O . VAL A 1 307 ? 75.034 99.180 65.965 1.00 25.96 288 VAL A O 1
ATOM 2127 N N . ALA A 1 308 ? 76.895 98.607 64.866 1.00 26.26 289 ALA A N 1
ATOM 2128 C CA . ALA A 1 308 ? 76.437 99.243 63.649 1.00 30.69 289 ALA A CA 1
ATOM 2129 C C . ALA A 1 308 ? 75.403 98.390 62.939 1.00 29.42 289 ALA A C 1
ATOM 2130 O O . ALA A 1 308 ? 75.160 97.239 63.283 1.00 30.62 289 ALA A O 1
ATOM 2132 N N . GLU A 1 309 ? 74.802 98.968 61.913 1.00 34.85 290 GLU A N 1
ATOM 2133 C CA . GLU A 1 309 ? 73.858 98.216 61.112 1.00 44.07 290 GLU A CA 1
ATOM 2134 C C . GLU A 1 309 ? 74.619 97.125 60.396 1.00 39.13 290 GLU A C 1
ATOM 2135 O O . GLU A 1 309 ? 75.500 97.407 59.585 1.00 39.17 290 GLU A O 1
ATOM 2141 N N . GLY A 1 310 ? 74.285 95.889 60.699 1.00 41.33 291 GLY A N 1
ATOM 2142 C CA . GLY A 1 310 ? 74.943 94.740 60.126 1.00 42.28 291 GLY A CA 1
ATOM 2143 C C . GLY A 1 310 ? 75.826 94.011 61.099 1.00 38.41 291 GLY A C 1
ATOM 2144 O O . GLY A 1 310 ? 76.369 92.966 60.749 1.00 35.51 291 GLY A O 1
ATOM 2145 N N . ASP A 1 311 ? 75.991 94.532 62.302 1.00 33.91 292 ASP A N 1
ATOM 2146 C CA . ASP A 1 311 ? 76.721 93.837 63.336 1.00 30.12 292 ASP A CA 1
ATOM 2147 C C . ASP A 1 311 ? 75.741 92.979 64.115 1.00 30.12 292 ASP A C 1
ATOM 2148 O O . ASP A 1 311 ? 74.566 93.308 64.231 1.00 28.47 292 ASP A O 1
ATOM 2153 N N . PHE A 1 312 ? 76.239 91.890 64.675 1.00 28.51 293 PHE A N 1
ATOM 2154 C CA . PHE A 1 312 ? 75.411 90.936 65.380 1.00 25.55 293 PHE A CA 1
ATOM 2155 C C . PHE A 1 312 ? 75.917 90.770 66.795 1.00 25.94 293 PHE A C 1
ATOM 2156 O O . PHE A 1 312 ? 77.110 90.859 67.042 1.00 24.97 293 PHE A O 1
ATOM 2164 N N . VAL A 1 313 ? 75.006 90.510 67.723 1.00 23.95 294 VAL A N 1
ATOM 2165 C CA . VAL A 1 313 ? 75.352 90.360 69.129 1.00 22.49 294 VAL A CA 1
ATOM 2166 C C . VAL A 1 313 ? 74.855 89.007 69.603 1.00 22.24 294 VAL A C 1
ATOM 2167 O O . VAL A 1 313 ? 73.717 88.632 69.324 1.00 20.38 294 VAL A O 1
ATOM 2171 N N . PHE A 1 314 ? 75.714 88.279 70.311 1.00 26.52 295 PHE A N 1
ATOM 2172 C CA . PHE A 1 314 ? 75.430 86.940 70.813 1.00 26.45 295 PHE A CA 1
ATOM 2173 C C . PHE A 1 314 ? 75.606 86.956 72.315 1.00 24.61 295 PHE A C 1
ATOM 2174 O O . PHE A 1 314 ? 76.723 87.120 72.802 1.00 25.40 295 PHE A O 1
ATOM 2182 N N . ASP A 1 315 ? 74.526 86.774 73.048 1.00 20.58 296 ASP A N 1
ATOM 2183 C CA . ASP A 1 315 ? 74.570 86.826 74.497 1.00 23.16 296 ASP A CA 1
ATOM 2184 C C . ASP A 1 315 ? 74.330 85.443 75.072 1.00 26.67 296 ASP A C 1
ATOM 2185 O O . ASP A 1 315 ? 73.496 84.690 74.578 1.00 28.63 296 ASP A O 1
ATOM 2190 N N . THR A 1 316 ? 75.078 85.113 76.097 1.00 25.14 297 THR A N 1
ATOM 2191 C CA . THR A 1 316 ? 74.859 83.907 76.870 1.00 23.89 297 THR A CA 1
ATOM 2192 C C . THR A 1 316 ? 74.090 84.346 78.096 1.00 24.94 297 THR A C 1
ATOM 2193 O O . THR A 1 316 ? 74.664 84.820 79.070 1.00 25.92 297 THR A O 1
ATOM 2197 N N . ASN A 1 317 ? 72.778 84.195 78.040 1.00 23.08 298 ASN A N 1
ATOM 2198 C CA . ASN A 1 317 ? 71.906 84.705 79.085 1.00 24.95 298 ASN A CA 1
ATOM 2199 C C . ASN A 1 317 ? 71.859 83.710 80.231 1.00 27.64 298 ASN A C 1
ATOM 2200 O O . ASN A 1 317 ? 70.926 82.932 80.380 1.00 30.40 298 ASN A O 1
ATOM 2205 N N . GLY A 1 318 ? 72.872 83.756 81.065 1.00 27.83 299 GLY A N 1
ATOM 2206 C CA . GLY A 1 318 ? 72.913 82.886 82.220 1.00 25.40 299 GLY A CA 1
ATOM 2207 C C . GLY A 1 318 ? 73.879 81.736 82.042 1.00 24.95 299 GLY A C 1
ATOM 2208 O O . GLY A 1 318 ? 74.096 81.234 80.940 1.00 28.21 299 GLY A O 1
ATOM 2209 N N . SER A 1 319 ? 74.458 81.297 83.150 1.00 23.06 300 SER A N 1
ATOM 2210 C CA . SER A 1 319 ? 75.415 80.205 83.135 1.00 26.14 300 SER A CA 1
ATOM 2211 C C . SER A 1 319 ? 75.266 79.374 84.393 1.00 23.94 300 SER A C 1
ATOM 2212 O O . SER A 1 319 ? 75.055 79.922 85.472 1.00 28.17 300 SER A O 1
ATOM 2215 N N . ILE A 1 320 ? 75.396 78.053 84.261 1.00 18.98 301 ILE A N 1
ATOM 2216 C CA . ILE A 1 320 ? 75.228 77.201 85.427 1.00 22.25 301 ILE A CA 1
ATOM 2217 C C . ILE A 1 320 ? 76.352 77.371 86.425 1.00 22.58 301 ILE A C 1
ATOM 2218 O O . ILE A 1 320 ? 76.225 76.935 87.565 1.00 24.75 301 ILE A O 1
ATOM 2223 N N . THR A 1 321 ? 77.441 78.025 86.047 1.00 23.21 302 THR A N 1
ATOM 2224 C CA . THR A 1 321 ? 78.543 78.239 86.971 1.00 22.48 302 THR A CA 1
ATOM 2225 C C . THR A 1 321 ? 78.561 79.634 87.569 1.00 22.68 302 THR A C 1
ATOM 2226 O O . THR A 1 321 ? 79.454 79.928 88.356 1.00 28.08 302 THR A O 1
ATOM 2230 N N . ASP A 1 322 ? 77.569 80.471 87.274 1.00 26.13 303 ASP A N 1
ATOM 2231 C CA . ASP A 1 322 ? 77.506 81.794 87.874 1.00 28.67 303 ASP A CA 1
ATOM 2232 C C . ASP A 1 322 ? 77.456 81.701 89.387 1.00 31.37 303 ASP A C 1
ATOM 2233 O O . ASP A 1 322 ? 76.853 80.791 89.947 1.00 29.75 303 ASP A O 1
ATOM 2238 N N . SER A 1 323 ? 78.112 82.646 90.048 1.00 28.44 304 SER A N 1
ATOM 2239 C CA . SER A 1 323 ? 78.090 82.767 91.500 1.00 33.47 304 SER A CA 1
ATOM 2240 C C . SER A 1 323 ? 78.651 81.538 92.200 1.00 30.03 304 SER A C 1
ATOM 2241 O O . SER A 1 323 ? 78.361 81.302 93.366 1.00 28.70 304 SER A O 1
ATOM 2244 N N . SER A 1 324 ? 79.482 80.757 91.533 1.00 27.30 305 SER A N 1
ATOM 2245 C CA . SER A 1 324 ? 80.095 79.618 92.190 1.00 25.06 305 SER A CA 1
ATOM 2246 C C . SER A 1 324 ? 81.264 80.068 93.039 1.00 23.02 305 SER A C 1
ATOM 2247 O O . SER A 1 324 ? 81.880 81.092 92.777 1.00 31.40 305 SER A O 1
ATOM 2250 N N . SER A 1 325 ? 81.568 79.293 94.068 1.00 29.72 306 SER A N 1
ATOM 2251 C CA . SER A 1 325 ? 82.681 79.604 94.943 1.00 30.10 306 SER A CA 1
ATOM 2252 C C . SER A 1 325 ? 83.481 78.340 95.212 1.00 32.47 306 SER A C 1
ATOM 2253 O O . SER A 1 325 ? 83.056 77.230 94.908 1.00 30.84 306 SER A O 1
ATOM 2256 N N . ILE A 1 326 ? 84.670 78.533 95.768 1.00 39.66 307 ILE A N 1
ATOM 2257 C CA . ILE A 1 326 ? 85.670 77.491 95.918 1.00 33.41 307 ILE A CA 1
ATOM 2258 C C . ILE A 1 326 ? 86.246 77.532 97.324 1.00 35.71 307 ILE A C 1
ATOM 2259 O O . ILE A 1 326 ? 86.292 78.587 97.958 1.00 43.01 307 ILE A O 1
ATOM 2264 N N . GLY A 1 327 ? 86.670 76.374 97.821 1.00 32.34 308 GLY A N 1
ATOM 2265 C CA . GLY A 1 327 ? 87.441 76.302 99.049 1.00 35.40 308 GLY A CA 1
ATOM 2266 C C . GLY A 1 327 ? 88.790 75.628 98.858 1.00 39.38 308 GLY A C 1
ATOM 2267 O O . GLY A 1 327 ? 89.341 75.614 97.757 1.00 32.35 308 GLY A O 1
ATOM 2268 N N . ASP A 1 328 ? 89.345 75.062 99.919 1.00 36.63 309 ASP A N 1
ATOM 2269 C CA . ASP A 1 328 ? 90.501 74.205 99.742 1.00 37.34 309 ASP A CA 1
ATOM 2270 C C . ASP A 1 328 ? 90.436 73.124 100.808 1.00 37.18 309 ASP A C 1
ATOM 2271 O O . ASP A 1 328 ? 89.409 72.950 101.465 1.00 37.08 309 ASP A O 1
ATOM 2276 N N . LEU A 1 329 ? 91.548 72.427 101.010 1.00 35.20 310 LEU A N 1
ATOM 2277 C CA . LEU A 1 329 ? 91.543 71.266 101.882 1.00 34.11 310 LEU A CA 1
ATOM 2278 C C . LEU A 1 329 ? 91.061 71.605 103.278 1.00 36.81 310 LEU A C 1
ATOM 2279 O O . LEU A 1 329 ? 90.417 70.778 103.924 1.00 42.07 310 LEU A O 1
ATOM 2284 N N . ASP A 1 330 ? 91.337 72.810 103.759 1.00 38.94 311 ASP A N 1
ATOM 2285 C CA . ASP A 1 330 ? 90.969 73.172 105.120 1.00 43.01 311 ASP A CA 1
ATOM 2286 C C . ASP A 1 330 ? 89.982 74.325 105.187 1.00 42.17 311 ASP A C 1
ATOM 2287 O O . ASP A 1 330 ? 89.783 74.888 106.265 1.00 43.16 311 ASP A O 1
ATOM 2292 N N . THR A 1 331 ? 89.357 74.686 104.088 1.00 38.38 312 THR A N 1
ATOM 2293 C CA . THR A 1 331 ? 88.501 75.853 104.137 1.00 34.50 312 THR A CA 1
ATOM 2294 C C . THR A 1 331 ? 87.210 75.549 103.399 1.00 35.34 312 THR A C 1
ATOM 2295 O O . THR A 1 331 ? 87.253 75.180 102.223 1.00 37.59 312 THR A O 1
ATOM 2299 N N . PRO A 1 332 ? 86.056 75.679 104.043 1.00 34.58 313 PRO A N 1
ATOM 2300 C CA . PRO A 1 332 ? 84.790 75.472 103.343 1.00 39.00 313 PRO A CA 1
ATOM 2301 C C . PRO A 1 332 ? 84.444 76.655 102.457 1.00 38.14 313 PRO A C 1
ATOM 2302 O O . PRO A 1 332 ? 84.998 77.746 102.575 1.00 35.00 313 PRO A O 1
ATOM 2306 N N . ILE A 1 333 ? 83.515 76.409 101.540 1.00 36.93 314 ILE A N 1
ATOM 2307 C CA . ILE A 1 333 ? 83.131 77.458 100.622 1.00 37.10 314 ILE A CA 1
ATOM 2308 C C . ILE A 1 333 ? 82.424 78.573 101.373 1.00 40.47 314 ILE A C 1
ATOM 2309 O O . ILE A 1 333 ? 81.937 78.406 102.493 1.00 45.26 314 ILE A O 1
ATOM 2314 N N . VAL A 1 334 ? 82.371 79.733 100.734 1.00 38.90 315 VAL A N 1
ATOM 2315 C CA . VAL A 1 334 ? 81.531 80.837 101.161 1.00 34.58 315 VAL A CA 1
ATOM 2316 C C . VAL A 1 334 ? 80.523 81.067 100.052 1.00 35.11 315 VAL A C 1
ATOM 2317 O O . VAL A 1 334 ? 80.911 81.314 98.906 1.00 36.70 315 VAL A O 1
ATOM 2321 N N . GLU A 1 335 ? 79.240 80.935 100.371 1.00 30.97 316 GLU A N 1
ATOM 2322 C CA . GLU A 1 335 ? 78.222 81.037 99.336 1.00 33.99 316 GLU A CA 1
ATOM 2323 C C . GLU A 1 335 ? 78.144 82.466 98.816 1.00 35.32 316 GLU A C 1
ATOM 2324 O O . GLU A 1 335 ? 77.965 83.412 99.588 1.00 30.42 316 GLU A O 1
ATOM 2330 N N . ASP A 1 336 ? 78.299 82.611 97.508 1.00 29.69 317 ASP A N 1
ATOM 2331 C CA . ASP A 1 336 ? 78.156 83.884 96.821 1.00 27.71 317 ASP A CA 1
ATOM 2332 C C . ASP A 1 336 ? 76.674 84.167 96.615 1.00 32.27 317 ASP A C 1
ATOM 2333 O O . ASP A 1 336 ? 76.012 83.517 95.804 1.00 30.29 317 ASP A O 1
ATOM 2338 N N . MET A 1 337 ? 76.155 85.152 97.332 1.00 33.54 318 MET A N 1
ATOM 2339 C CA . MET A 1 337 ? 74.725 85.402 97.336 1.00 32.82 318 MET A CA 1
ATOM 2340 C C . MET A 1 337 ? 74.249 86.243 96.165 1.00 31.11 318 MET A C 1
ATOM 2341 O O . MET A 1 337 ? 73.050 86.476 96.044 1.00 32.60 318 MET A O 1
ATOM 2346 N N . ARG A 1 338 ? 75.137 86.685 95.294 1.00 32.37 319 ARG A N 1
ATOM 2347 C CA . ARG A 1 338 ? 74.734 87.551 94.204 1.00 26.99 319 ARG A CA 1
ATOM 2348 C C . ARG A 1 338 ? 73.924 86.799 93.161 1.00 28.14 319 ARG A C 1
ATOM 2349 O O . ARG A 1 338 ? 74.155 85.631 92.883 1.00 32.95 319 ARG A O 1
ATOM 2357 N N . TYR A 1 339 ? 72.975 87.497 92.570 1.00 31.91 320 TYR A N 1
ATOM 2358 C CA . TYR A 1 339 ? 72.188 86.954 91.484 1.00 31.07 320 TYR A CA 1
ATOM 2359 C C . TYR A 1 339 ? 73.068 86.748 90.263 1.00 28.03 320 TYR A C 1
ATOM 2360 O O . TYR A 1 339 ? 73.999 87.501 90.019 1.00 26.87 320 TYR A O 1
ATOM 2369 N N . ALA A 1 340 ? 72.766 85.717 89.505 1.00 28.00 321 ALA A N 1
ATOM 2370 C CA . ALA A 1 340 ? 73.538 85.280 88.352 1.00 31.26 321 ALA A CA 1
ATOM 2371 C C . ALA A 1 340 ? 73.989 86.433 87.473 1.00 27.98 321 ALA A C 1
ATOM 2372 O O . ALA A 1 340 ? 73.183 86.993 86.735 1.00 34.54 321 ALA A O 1
ATOM 2374 N N . PRO A 1 341 ? 75.268 86.788 87.491 1.00 27.06 322 PRO A N 1
ATOM 2375 C CA . PRO A 1 341 ? 75.700 87.985 86.763 1.00 24.90 322 PRO A CA 1
ATOM 2376 C C . PRO A 1 341 ? 75.534 87.891 85.266 1.00 22.60 322 PRO A C 1
ATOM 2377 O O . PRO A 1 341 ? 75.313 88.912 84.615 1.00 28.35 322 PRO A O 1
ATOM 2381 N N . SER A 1 342 ? 75.638 86.711 84.690 1.00 23.27 323 SER A N 1
ATOM 2382 C CA . SER A 1 342 ? 75.485 86.582 83.252 1.00 24.29 323 SER A CA 1
ATOM 2383 C C . SER A 1 342 ? 74.037 86.611 82.807 1.00 25.45 323 SER A C 1
ATOM 2384 O O . SER A 1 342 ? 73.768 86.487 81.613 1.00 28.78 323 SER A O 1
ATOM 2387 N N . ALA A 1 343 ? 73.106 86.762 83.728 1.00 24.24 324 ALA A N 1
ATOM 2388 C CA . ALA A 1 343 ? 71.709 86.894 83.374 1.00 27.97 324 ALA A CA 1
ATOM 2389 C C . ALA A 1 343 ? 71.217 88.334 83.441 1.00 26.13 324 ALA A C 1
ATOM 2390 O O . ALA A 1 343 ? 70.098 88.602 83.016 1.00 24.17 324 ALA A O 1
ATOM 2392 N N . LEU A 1 344 ? 72.047 89.267 83.905 1.00 23.64 325 LEU A N 1
ATOM 2393 C CA . LEU A 1 344 ? 71.587 90.626 84.133 1.00 24.30 325 LEU A CA 1
ATOM 2394 C C . LEU A 1 344 ? 71.272 91.335 82.830 1.00 25.17 325 LEU A C 1
ATOM 2395 O O . LEU A 1 344 ? 70.318 92.100 82.764 1.00 28.41 325 LEU A O 1
ATOM 2400 N N . LEU A 1 345 ? 72.047 91.102 81.784 1.00 23.19 326 LEU A N 1
ATOM 2401 C CA . LEU A 1 345 ? 71.681 91.672 80.497 1.00 21.87 326 LEU A CA 1
ATOM 2402 C C . LEU A 1 345 ? 70.304 91.201 80.065 1.00 24.23 326 LEU A C 1
ATOM 2403 O O . LEU A 1 345 ? 69.519 91.969 79.507 1.00 27.98 326 LEU A O 1
ATOM 2408 N N . TRP A 1 346 ? 70.006 89.934 80.305 1.00 24.23 327 TRP A N 1
ATOM 2409 C CA . TRP A 1 346 ? 68.713 89.372 79.953 1.00 25.67 327 TRP A CA 1
ATOM 2410 C C . TRP A 1 346 ? 67.607 90.018 80.767 1.00 27.38 327 TRP A C 1
ATOM 2411 O O . TRP A 1 346 ? 66.632 90.534 80.218 1.00 30.08 327 TRP A O 1
ATOM 2422 N N . LYS A 1 347 ? 67.750 89.997 82.086 1.00 25.13 328 LYS A N 1
ATOM 2423 C CA . LYS A 1 347 ? 66.733 90.560 82.949 1.00 26.71 328 LYS A CA 1
ATOM 2424 C C . LYS A 1 347 ? 66.474 92.006 82.601 1.00 26.32 328 LYS A C 1
ATOM 2425 O O . LYS A 1 347 ? 65.342 92.471 82.676 1.00 26.97 328 LYS A O 1
ATOM 2431 N N . GLN A 1 348 ? 67.503 92.719 82.178 1.00 32.50 329 GLN A N 1
ATOM 2432 C CA . GLN A 1 348 ? 67.333 94.119 81.855 1.00 30.45 329 GLN A CA 1
ATOM 2433 C C . GLN A 1 348 ? 66.624 94.301 80.528 1.00 30.14 329 GLN A C 1
ATOM 2434 O O . GLN A 1 348 ? 65.849 95.242 80.372 1.00 31.97 329 GLN A O 1
ATOM 2440 N N . ALA A 1 349 ? 66.848 93.419 79.569 1.00 28.51 330 ALA A N 1
ATOM 2441 C CA . ALA A 1 349 ? 66.133 93.551 78.311 1.00 27.80 330 ALA A CA 1
ATOM 2442 C C . ALA A 1 349 ? 64.632 93.338 78.487 1.00 29.47 330 ALA A C 1
ATOM 2443 O O . ALA A 1 349 ? 63.844 93.842 77.686 1.00 25.73 330 ALA A O 1
ATOM 2445 N N . THR A 1 350 ? 64.215 92.593 79.510 1.00 24.61 331 THR A N 1
ATOM 2446 C CA . THR A 1 350 ? 62.793 92.413 79.743 1.00 27.32 331 THR A CA 1
ATOM 2447 C C . THR A 1 350 ? 62.127 93.687 80.214 1.00 27.98 331 THR A C 1
ATOM 2448 O O . THR A 1 350 ? 60.896 93.766 80.192 1.00 28.90 331 THR A O 1
ATOM 2452 N N . GLU A 1 351 ? 62.905 94.679 80.630 1.00 25.74 332 GLU A N 1
ATOM 2453 C CA . GLU A 1 351 ? 62.377 96.004 80.884 1.00 26.09 332 GLU A CA 1
ATOM 2454 C C . GLU A 1 351 ? 61.978 96.731 79.613 1.00 23.85 332 GLU A C 1
ATOM 2455 O O . GLU A 1 351 ? 61.395 97.804 79.704 1.00 20.69 332 GLU A O 1
ATOM 2461 N N . HIS A 1 352 ? 62.259 96.176 78.443 1.00 23.11 333 HIS A N 1
ATOM 2462 C CA . HIS A 1 352 ? 61.988 96.856 77.188 1.00 24.60 333 HIS A CA 1
ATOM 2463 C C . HIS A 1 352 ? 61.174 95.990 76.248 1.00 28.25 333 HIS A C 1
ATOM 2464 O O . HIS A 1 352 ? 60.478 96.505 75.374 1.00 32.09 333 HIS A O 1
ATOM 2471 N N . PHE A 1 353 ? 61.276 94.681 76.383 1.00 25.56 334 PHE A N 1
ATOM 2472 C CA . PHE A 1 353 ? 60.551 93.782 75.506 1.00 28.14 334 PHE A CA 1
ATOM 2473 C C . PHE A 1 353 ? 59.813 92.754 76.341 1.00 28.04 334 PHE A C 1
ATOM 2474 O O . PHE A 1 353 ? 60.241 92.413 77.443 1.00 25.71 334 PHE A O 1
ATOM 2482 N N . TYR A 1 354 ? 58.684 92.280 75.807 1.00 23.42 335 TYR A N 1
ATOM 2483 C CA . TYR A 1 354 ? 57.778 91.406 76.540 1.00 27.37 335 TYR A CA 1
ATOM 2484 C C . TYR A 1 354 ? 57.933 89.932 76.198 1.00 27.75 335 TYR A C 1
ATOM 2485 O O . TYR A 1 354 ? 57.392 89.096 76.920 1.00 24.88 335 TYR A O 1
ATOM 2494 N N . ASP A 1 355 ? 58.653 89.595 75.133 1.00 24.49 336 ASP A N 1
ATOM 2495 C CA . ASP A 1 355 ? 58.741 88.231 74.633 1.00 23.61 336 ASP A CA 1
ATOM 2496 C C . ASP A 1 355 ? 60.091 87.584 74.926 1.00 26.17 336 ASP A C 1
ATOM 2497 O O . ASP A 1 355 ? 60.612 86.832 74.111 1.00 25.79 336 ASP A O 1
ATOM 2502 N N . LEU A 1 356 ? 60.671 87.846 76.089 1.00 23.27 337 LEU A N 1
ATOM 2503 C CA . LEU A 1 356 ? 62.014 87.373 76.370 1.00 22.90 337 LEU A CA 1
ATOM 2504 C C . LEU A 1 356 ? 62.127 86.436 77.562 1.00 25.09 337 LEU A C 1
ATOM 2505 O O . LEU A 1 356 ? 63.235 86.001 77.863 1.00 30.36 337 LEU A O 1
ATOM 2510 N N . GLY A 1 357 ? 61.055 86.141 78.269 1.00 20.73 338 GLY A N 1
ATOM 2511 C CA . GLY A 1 357 ? 61.098 85.112 79.282 1.00 22.50 338 GLY A CA 1
ATOM 2512 C C . GLY A 1 357 ? 61.176 85.673 80.677 1.00 29.69 338 GLY A C 1
ATOM 2513 O O . GLY A 1 357 ? 61.053 86.870 80.907 1.00 30.90 338 GLY A O 1
ATOM 2514 N N A ASN A 1 358 ? 61.398 84.772 81.631 0.50 60.48 339 ASN A N 1
ATOM 2515 N N B ASN A 1 358 ? 61.380 84.771 81.632 0.50 60.24 339 ASN A N 1
ATOM 2516 C CA A ASN A 1 358 ? 61.470 85.129 83.046 0.50 48.62 339 ASN A CA 1
ATOM 2517 C CA B ASN A 1 358 ? 61.474 85.137 83.042 0.50 46.47 339 ASN A CA 1
ATOM 2518 C C A ASN A 1 358 ? 62.717 84.504 83.656 0.50 67.96 339 ASN A C 1
ATOM 2519 C C B ASN A 1 358 ? 62.721 84.500 83.641 0.50 65.79 339 ASN A C 1
ATOM 2520 O O A ASN A 1 358 ? 62.682 83.368 84.140 0.50 49.88 339 ASN A O 1
ATOM 2521 O O B ASN A 1 358 ? 62.687 83.355 84.103 0.50 80.57 339 ASN A O 1
ATOM 2530 N N . PRO A 1 359 ? 63.839 85.228 83.651 1.00 40.09 340 PRO A N 1
ATOM 2531 C CA . PRO A 1 359 ? 65.051 84.683 84.268 1.00 33.32 340 PRO A CA 1
ATOM 2532 C C . PRO A 1 359 ? 64.907 84.352 85.728 1.00 30.34 340 PRO A C 1
ATOM 2533 O O . PRO A 1 359 ? 65.649 83.505 86.216 1.00 33.38 340 PRO A O 1
ATOM 2537 N N . ASP A 1 360 ? 63.988 84.971 86.454 1.00 34.77 341 ASP A N 1
ATOM 2538 C CA . ASP A 1 360 ? 63.842 84.607 87.853 1.00 28.52 341 ASP A CA 1
ATOM 2539 C C . ASP A 1 360 ? 63.380 83.171 88.017 1.00 30.83 341 ASP A C 1
ATOM 2540 O O . ASP A 1 360 ? 63.633 82.565 89.058 1.00 30.22 341 ASP A O 1
ATOM 2545 N N . LYS A 1 361 ? 62.717 82.610 87.012 1.00 28.76 342 LYS A N 1
ATOM 2546 C CA . LYS A 1 361 ? 62.364 81.201 87.067 1.00 27.83 342 LYS A CA 1
ATOM 2547 C C . LYS A 1 361 ? 63.598 80.330 87.216 1.00 32.68 342 LYS A C 1
ATOM 2548 O O . LYS A 1 361 ? 63.539 79.266 87.839 1.00 33.47 342 LYS A O 1
ATOM 2554 N N . PHE A 1 362 ? 64.717 80.758 86.652 1.00 30.87 343 PHE A N 1
ATOM 2555 C CA . PHE A 1 362 ? 65.923 79.951 86.640 1.00 25.80 343 PHE A CA 1
ATOM 2556 C C . PHE A 1 362 ? 66.923 80.339 87.706 1.00 25.42 343 PHE A C 1
ATOM 2557 O O . PHE A 1 362 ? 67.633 79.470 88.207 1.00 27.39 343 PHE A O 1
ATOM 2565 N N . PHE A 1 363 ? 66.992 81.607 88.088 1.00 23.84 344 PHE A N 1
ATOM 2566 C CA . PHE A 1 363 ? 68.009 82.041 89.028 1.00 25.47 344 PHE A CA 1
ATOM 2567 C C . PHE A 1 363 ? 67.429 82.551 90.330 1.00 26.50 344 PHE A C 1
ATOM 2568 O O . PHE A 1 363 ? 68.167 83.096 91.150 1.00 31.71 344 PHE A O 1
ATOM 2576 N N . GLY A 1 364 ? 66.143 82.347 90.560 1.00 25.40 345 GLY A N 1
ATOM 2577 C CA . GLY A 1 364 ? 65.499 82.786 91.772 1.00 28.67 345 GLY A CA 1
ATOM 2578 C C . GLY A 1 364 ? 65.179 81.714 92.775 1.00 34.15 345 GLY A C 1
ATOM 2579 O O . GLY A 1 364 ? 64.633 82.022 93.837 1.00 43.88 345 GLY A O 1
ATOM 2580 N N . ASP A 1 365 ? 65.511 80.464 92.491 1.00 36.15 346 ASP A N 1
ATOM 2581 C CA . ASP A 1 365 ? 65.154 79.351 93.363 1.00 32.98 346 ASP A CA 1
ATOM 2582 C C . ASP A 1 365 ? 66.366 78.436 93.464 1.00 33.10 346 ASP A C 1
ATOM 2583 O O . ASP A 1 365 ? 66.467 77.429 92.771 1.00 29.96 346 ASP A O 1
ATOM 2588 N N . ARG A 1 366 ? 67.305 78.812 94.326 1.00 34.86 347 ARG A N 1
ATOM 2589 C CA . ARG A 1 366 ? 68.492 77.995 94.526 1.00 23.92 347 ARG A CA 1
ATOM 2590 C C . ARG A 1 366 ? 68.144 76.617 95.062 1.00 30.73 347 ARG A C 1
ATOM 2591 O O . ARG A 1 366 ? 68.875 75.658 94.816 1.00 33.87 347 ARG A O 1
ATOM 2599 N N . ALA A 1 367 ? 67.023 76.485 95.765 1.00 32.32 348 ALA A N 1
ATOM 2600 C CA . ALA A 1 367 ? 66.624 75.171 96.253 1.00 31.79 348 ALA A CA 1
ATOM 2601 C C . ALA A 1 367 ? 66.492 74.181 95.110 1.00 32.95 348 ALA A C 1
ATOM 2602 O O . ALA A 1 367 ? 66.814 73.001 95.259 1.00 33.54 348 ALA A O 1
ATOM 2604 N N . GLN A 1 368 ? 66.035 74.643 93.960 1.00 33.12 349 GLN A N 1
ATOM 2605 C CA . GLN A 1 368 ? 65.956 73.769 92.806 1.00 30.66 349 GLN A CA 1
ATOM 2606 C C . GLN A 1 368 ? 67.315 73.500 92.186 1.00 31.13 349 GLN A C 1
ATOM 2607 O O . GLN A 1 368 ? 67.511 72.443 91.589 1.00 34.06 349 GLN A O 1
ATOM 2613 N N . SER A 1 369 ? 68.246 74.447 92.267 1.00 29.59 350 SER A N 1
ATOM 2614 C CA . SER A 1 369 ? 69.370 74.461 91.343 1.00 34.08 350 SER A CA 1
ATOM 2615 C C . SER A 1 369 ? 70.721 74.145 91.966 1.00 29.56 350 SER A C 1
ATOM 2616 O O . SER A 1 369 ? 71.613 73.702 91.246 1.00 31.25 350 SER A O 1
ATOM 2619 N N . GLU A 1 370 ? 70.889 74.345 93.265 1.00 26.58 351 GLU A N 1
ATOM 2620 C CA . GLU A 1 370 ? 72.197 74.257 93.882 1.00 28.58 351 GLU A CA 1
ATOM 2621 C C . GLU A 1 370 ? 72.624 72.813 94.087 1.00 30.33 351 GLU A C 1
ATOM 2622 O O . GLU A 1 370 ? 71.803 71.947 94.386 1.00 35.31 351 GLU A O 1
ATOM 2628 N N . TRP A 1 371 ? 73.916 72.558 93.907 1.00 29.05 352 TRP A N 1
ATOM 2629 C CA . TRP A 1 371 ? 74.577 71.401 94.496 1.00 29.49 352 TRP A CA 1
ATOM 2630 C C . TRP A 1 371 ? 76.074 71.685 94.582 1.00 27.97 352 TRP A C 1
ATOM 2631 O O . TRP A 1 371 ? 76.552 72.726 94.138 1.00 29.83 352 TRP A O 1
ATOM 2642 N N . THR A 1 372 ? 76.810 70.748 95.164 1.00 25.11 353 THR A N 1
ATOM 2643 C CA . THR A 1 372 ? 78.192 70.949 95.572 1.00 28.72 353 THR A CA 1
ATOM 2644 C C . THR A 1 372 ? 79.060 69.791 95.108 1.00 31.55 353 THR A C 1
ATOM 2645 O O . THR A 1 372 ? 78.625 68.641 95.123 1.00 28.16 353 THR A O 1
ATOM 2649 N N . SER A 1 373 ? 80.287 70.095 94.694 1.00 20.67 354 SER A N 1
ATOM 2650 C CA . SER A 1 373 ? 81.197 69.101 94.171 1.00 20.89 354 SER A CA 1
ATOM 2651 C C . SER A 1 373 ? 82.556 69.294 94.818 1.00 28.36 354 SER A C 1
ATOM 2652 O O . SER A 1 373 ? 82.746 70.182 95.641 1.00 31.40 354 SER A O 1
ATOM 2655 N N . PHE A 1 374 ? 83.510 68.441 94.460 1.00 30.13 355 PHE A N 1
ATOM 2656 C CA . PHE A 1 374 ? 84.873 68.584 94.951 1.00 30.60 355 PHE A CA 1
ATOM 2657 C C . PHE A 1 374 ? 85.796 67.754 94.084 1.00 23.31 355 PHE A C 1
ATOM 2658 O O . PHE A 1 374 ? 85.376 66.766 93.493 1.00 27.37 355 PHE A O 1
ATOM 2666 N N . THR A 1 375 ? 87.040 68.204 93.971 1.00 22.39 356 THR A N 1
ATOM 2667 C CA . THR A 1 375 ? 88.081 67.515 93.221 1.00 28.31 356 THR A CA 1
ATOM 2668 C C . THR A 1 375 ? 89.200 67.127 94.172 1.00 32.71 356 THR A C 1
ATOM 2669 O O . THR A 1 375 ? 89.658 67.960 94.956 1.00 27.81 356 THR A O 1
ATOM 2673 N N . VAL A 1 376 ? 89.622 65.863 94.125 1.00 27.70 357 VAL A N 1
ATOM 2674 C CA . VAL A 1 376 ? 90.704 65.366 94.967 1.00 26.05 357 VAL A CA 1
ATOM 2675 C C . VAL A 1 376 ? 91.927 65.103 94.108 1.00 28.14 357 VAL A C 1
ATOM 2676 O O . VAL A 1 376 ? 91.821 64.534 93.019 1.00 28.35 357 VAL A O 1
ATOM 2680 N N . THR A 1 377 ? 93.083 65.540 94.594 1.00 28.64 358 THR A N 1
ATOM 2681 C CA . THR A 1 377 ? 94.371 65.295 93.966 1.00 26.01 358 THR A CA 1
ATOM 2682 C C . THR A 1 377 ? 95.267 64.569 94.954 1.00 34.38 358 THR A C 1
ATOM 2683 O O . THR A 1 377 ? 95.431 65.020 96.090 1.00 35.14 358 THR A O 1
ATOM 2687 N N . THR A 1 378 ? 95.836 63.447 94.532 1.00 34.71 359 THR A N 1
ATOM 2688 C CA . THR A 1 378 ? 96.767 62.710 95.369 1.00 30.79 359 THR A CA 1
ATOM 2689 C C . THR A 1 378 ? 98.109 62.584 94.680 1.00 31.13 359 THR A C 1
ATOM 2690 O O . THR A 1 378 ? 98.210 62.630 93.454 1.00 28.85 359 THR A O 1
ATOM 2694 N N . SER A 1 379 ? 99.137 62.410 95.501 1.00 32.22 360 SER A N 1
ATOM 2695 C CA . SER A 1 379 ? 100.510 62.292 95.041 1.00 30.78 360 SER A CA 1
ATOM 2696 C C . SER A 1 379 ? 100.935 60.859 94.776 1.00 30.41 360 SER A C 1
ATOM 2697 O O . SER A 1 379 ? 102.092 60.636 94.431 1.00 29.00 360 SER A O 1
ATOM 2700 N N . SER A 1 380 ? 100.036 59.889 94.925 1.00 34.52 361 SER A N 1
ATOM 2701 C CA . SER A 1 380 ? 100.300 58.495 94.597 1.00 25.80 361 SER A CA 1
ATOM 2702 C C . SER A 1 380 ? 99.037 57.871 94.020 1.00 29.63 361 SER A C 1
ATOM 2703 O O . SER A 1 380 ? 97.948 58.428 94.125 1.00 27.93 361 SER A O 1
ATOM 2706 N N . HIS A 1 381 ? 99.188 56.709 93.391 1.00 24.60 362 HIS A N 1
ATOM 2707 C CA . HIS A 1 381 ? 98.041 55.986 92.868 1.00 24.31 362 HIS A CA 1
ATOM 2708 C C . HIS A 1 381 ? 97.251 55.259 93.940 1.00 29.13 362 HIS A C 1
ATOM 2709 O O . HIS A 1 381 ? 96.229 54.658 93.619 1.00 27.97 362 HIS A O 1
ATOM 2716 N N . GLU A 1 382 ? 97.664 55.314 95.200 1.00 28.88 363 GLU A N 1
ATOM 2717 C CA . GLU A 1 382 ? 97.072 54.419 96.183 1.00 27.09 363 GLU A CA 1
ATOM 2718 C C . GLU A 1 382 ? 95.570 54.629 96.297 1.00 29.50 363 GLU A C 1
ATOM 2719 O O . GLU A 1 382 ? 94.794 53.685 96.138 1.00 28.64 363 GLU A O 1
ATOM 2725 N N . LEU A 1 383 ? 95.137 55.863 96.558 1.00 27.37 364 LEU A N 1
ATOM 2726 C CA . LEU A 1 383 ? 93.716 56.096 96.789 1.00 24.56 364 LEU A CA 1
ATOM 2727 C C . LEU A 1 383 ? 92.882 55.674 95.594 1.00 25.78 364 LEU A C 1
ATOM 2728 O O . LEU A 1 383 ? 91.827 55.062 95.754 1.00 28.83 364 LEU A O 1
ATOM 2733 N N . ILE A 1 384 ? 93.348 55.963 94.388 1.00 25.18 365 ILE A N 1
ATOM 2734 C CA . ILE A 1 384 ? 92.610 55.531 93.215 1.00 21.17 365 ILE A CA 1
ATOM 2735 C C . ILE A 1 384 ? 92.603 54.020 93.116 1.00 23.81 365 ILE A C 1
ATOM 2736 O O . ILE A 1 384 ? 91.595 53.422 92.737 1.00 25.58 365 ILE A O 1
ATOM 2741 N N . ASN A 1 385 ? 93.733 53.377 93.417 1.00 23.82 366 ASN A N 1
ATOM 2742 C CA . ASN A 1 385 ? 93.777 51.919 93.411 1.00 22.38 366 ASN A CA 1
ATOM 2743 C C . ASN A 1 385 ? 92.744 51.343 94.367 1.00 26.62 366 ASN A C 1
ATOM 2744 O O . ASN A 1 385 ? 91.995 50.431 94.018 1.00 26.61 366 ASN A O 1
ATOM 2749 N N . GLU A 1 386 ? 92.677 51.883 95.574 1.00 29.07 367 GLU A N 1
ATOM 2750 C CA . GLU A 1 386 ? 91.708 51.397 96.542 1.00 28.96 367 GLU A CA 1
ATOM 2751 C C . GLU A 1 386 ? 90.278 51.579 96.045 1.00 29.86 367 GLU A C 1
ATOM 2752 O O . GLU A 1 386 ? 89.453 50.672 96.158 1.00 30.95 367 GLU A O 1
ATOM 2758 N N . ILE A 1 387 ? 89.954 52.755 95.509 1.00 25.97 368 ILE A N 1
ATOM 2759 C CA . ILE A 1 387 ? 88.607 52.950 94.984 1.00 27.59 368 ILE A CA 1
ATOM 2760 C C . ILE A 1 387 ? 88.342 51.966 93.868 1.00 25.87 368 ILE A C 1
ATOM 2761 O O . ILE A 1 387 ? 87.264 51.376 93.778 1.00 24.32 368 ILE A O 1
ATOM 2766 N N . SER A 1 388 ? 89.313 51.799 92.984 1.00 24.66 369 SER A N 1
ATOM 2767 C CA . SER A 1 388 ? 89.136 50.907 91.853 1.00 27.33 369 SER A CA 1
ATOM 2768 C C . SER A 1 388 ? 88.911 49.479 92.305 1.00 36.12 369 SER A C 1
ATOM 2769 O O . SER A 1 388 ? 88.166 48.733 91.665 1.00 37.22 369 SER A O 1
ATOM 2772 N N . ARG A 1 389 ? 89.538 49.081 93.404 1.00 31.98 370 ARG A N 1
ATOM 2773 C CA . ARG A 1 389 ? 89.376 47.721 93.881 1.00 30.43 370 ARG A CA 1
ATOM 2774 C C . ARG A 1 389 ? 88.036 47.571 94.586 1.00 32.83 370 ARG A C 1
ATOM 2775 O O . ARG A 1 389 ? 87.279 46.640 94.311 1.00 34.64 370 ARG A O 1
ATOM 2783 N N . ILE A 1 390 ? 87.728 48.481 95.506 1.00 32.61 371 ILE A N 1
ATOM 2784 C CA . ILE A 1 390 ? 86.502 48.374 96.283 1.00 28.32 371 ILE A CA 1
ATOM 2785 C C . ILE A 1 390 ? 85.283 48.446 95.383 1.00 29.37 371 ILE A C 1
ATOM 2786 O O . ILE A 1 390 ? 84.261 47.827 95.671 1.00 33.99 371 ILE A O 1
ATOM 2791 N N . THR A 1 391 ? 85.348 49.206 94.306 1.00 31.65 372 THR A N 1
ATOM 2792 C CA . THR A 1 391 ? 84.203 49.321 93.421 1.00 28.44 372 THR A CA 1
ATOM 2793 C C . THR A 1 391 ? 84.247 48.327 92.283 1.00 31.37 372 THR A C 1
ATOM 2794 O O . THR A 1 391 ? 83.322 48.310 91.472 1.00 34.31 372 THR A O 1
ATOM 2798 N N . LYS A 1 392 ? 85.293 47.509 92.202 1.00 31.20 373 LYS A N 1
ATOM 2799 C CA . LYS A 1 392 ? 85.381 46.426 91.226 1.00 29.72 373 LYS A CA 1
ATOM 2800 C C . LYS A 1 392 ? 85.397 46.968 89.809 1.00 30.92 373 LYS A C 1
ATOM 2801 O O . LYS A 1 392 ? 84.722 46.457 88.923 1.00 34.71 373 LYS A O 1
ATOM 2807 N N . GLN A 1 393 ? 86.225 47.974 89.583 1.00 31.70 374 GLN A N 1
ATOM 2808 C CA . GLN A 1 393 ? 86.060 48.798 88.399 1.00 24.23 374 GLN A CA 1
ATOM 2809 C C . GLN A 1 393 ? 87.363 49.512 88.117 1.00 26.45 374 GLN A C 1
ATOM 2810 O O . GLN A 1 393 ? 87.991 50.019 89.041 1.00 32.60 374 GLN A O 1
ATOM 2816 N N . LEU A 1 394 ? 87.777 49.533 86.868 1.00 28.55 375 LEU A N 1
ATOM 2817 C CA . LEU A 1 394 ? 88.974 50.273 86.528 1.00 29.63 375 LEU A CA 1
ATOM 2818 C C . LEU A 1 394 ? 88.641 51.748 86.317 1.00 32.52 375 LEU A C 1
ATOM 2819 O O . LEU A 1 394 ? 87.511 52.096 85.986 1.00 34.00 375 LEU A O 1
ATOM 2824 N N . PRO A 1 395 ? 89.609 52.638 86.501 1.00 32.61 376 PRO A N 1
ATOM 2825 C CA . PRO A 1 395 ? 89.345 54.059 86.289 1.00 27.11 376 PRO A CA 1
ATOM 2826 C C . PRO A 1 395 ? 88.793 54.334 84.904 1.00 30.07 376 PRO A C 1
ATOM 2827 O O . PRO A 1 395 ? 89.220 53.744 83.914 1.00 28.82 376 PRO A O 1
ATOM 2831 N N . GLY A 1 396 ? 87.820 55.236 84.850 1.00 29.25 377 GLY A N 1
ATOM 2832 C CA . GLY A 1 396 ? 87.202 55.609 83.601 1.00 25.30 377 GLY A CA 1
ATOM 2833 C C . GLY A 1 396 ? 85.937 54.876 83.245 1.00 27.80 377 GLY A C 1
ATOM 2834 O O . GLY A 1 396 ? 85.581 54.838 82.067 1.00 28.86 377 GLY A O 1
ATOM 2835 N N . ASN A 1 397 ? 85.254 54.275 84.207 1.00 27.97 378 ASN A N 1
ATOM 2836 C CA . ASN A 1 397 ? 84.047 53.516 83.917 1.00 26.19 378 ASN A CA 1
ATOM 2837 C C . ASN A 1 397 ? 82.823 54.134 84.584 1.00 29.72 378 ASN A C 1
ATOM 2838 O O . ASN A 1 397 ? 81.987 53.435 85.140 1.00 27.57 378 ASN A O 1
ATOM 2843 N N . ALA A 1 398 ? 82.729 55.463 84.552 1.00 29.39 379 ALA A N 1
ATOM 2844 C CA . ALA A 1 398 ? 81.549 56.219 84.954 1.00 33.35 379 ALA A CA 1
ATOM 2845 C C . ALA A 1 398 ? 81.301 56.173 86.452 1.00 31.25 379 ALA A C 1
ATOM 2846 O O . ALA A 1 398 ? 82.015 55.498 87.188 1.00 26.76 379 ALA A O 1
ATOM 2848 N N . LEU A 1 399 ? 80.289 56.901 86.903 1.00 31.15 380 LEU A N 1
ATOM 2849 C CA . LEU A 1 399 ? 80.179 57.298 88.295 1.00 33.06 380 LEU A CA 1
ATOM 2850 C C . LEU A 1 399 ? 79.597 56.198 89.171 1.00 29.38 380 LEU A C 1
ATOM 2851 O O . LEU A 1 399 ? 78.935 55.272 88.710 1.00 30.67 380 LEU A O 1
ATOM 2856 N N . ASN A 1 400 ? 79.842 56.335 90.464 1.00 25.40 381 ASN A N 1
ATOM 2857 C CA . ASN A 1 400 ? 79.395 55.383 91.461 1.00 26.07 381 ASN A CA 1
ATOM 2858 C C . ASN A 1 400 ? 78.617 56.149 92.505 1.00 28.39 381 ASN A C 1
ATOM 2859 O O . ASN A 1 400 ? 79.165 57.046 93.140 1.00 30.61 381 ASN A O 1
ATOM 2864 N N . THR A 1 401 ? 77.364 55.768 92.713 1.00 24.71 382 THR A N 1
ATOM 2865 C CA . THR A 1 401 ? 76.439 56.507 93.552 1.00 24.78 382 THR A CA 1
ATOM 2866 C C . THR A 1 401 ? 76.160 55.721 94.820 1.00 28.78 382 THR A C 1
ATOM 2867 O O . THR A 1 401 ? 75.811 54.548 94.750 1.00 35.12 382 THR A O 1
ATOM 2871 N N . PHE A 1 402 ? 76.297 56.363 95.970 1.00 26.35 383 PHE A N 1
ATOM 2872 C CA . PHE A 1 402 ? 75.953 55.750 97.252 1.00 31.68 383 PHE A CA 1
ATOM 2873 C C . PHE A 1 402 ? 74.501 56.065 97.572 1.00 38.04 383 PHE A C 1
ATOM 2874 O O . PHE A 1 402 ? 74.194 57.037 98.262 1.00 36.43 383 PHE A O 1
ATOM 2882 N N . VAL A 1 403 ? 73.596 55.195 97.123 1.00 32.26 384 VAL A N 1
ATOM 2883 C CA . VAL A 1 403 ? 72.185 55.544 97.143 1.00 34.96 384 VAL A CA 1
ATOM 2884 C C . VAL A 1 403 ? 71.620 55.672 98.545 1.00 36.38 384 VAL A C 1
ATOM 2885 O O . VAL A 1 403 ? 70.573 56.290 98.719 1.00 43.09 384 VAL A O 1
ATOM 2889 N N . ASP A 1 404 ? 72.269 55.125 99.560 1.00 40.66 385 ASP A N 1
ATOM 2890 C CA . ASP A 1 404 ? 71.778 55.289 100.917 1.00 37.32 385 ASP A CA 1
ATOM 2891 C C . ASP A 1 404 ? 72.513 56.372 101.674 1.00 36.64 385 ASP A C 1
ATOM 2892 O O . ASP A 1 404 ? 72.298 56.523 102.876 1.00 42.73 385 ASP A O 1
ATOM 2897 N N . SER A 1 405 ? 73.371 57.129 101.007 1.00 35.63 386 SER A N 1
ATOM 2898 C CA . SER A 1 405 ? 74.047 58.230 101.676 1.00 40.04 386 SER A CA 1
ATOM 2899 C C . SER A 1 405 ? 73.074 59.371 101.917 1.00 35.53 386 SER A C 1
ATOM 2900 O O . SER A 1 405 ? 72.196 59.647 101.101 1.00 34.46 386 SER A O 1
ATOM 2903 N N . ASN A 1 406 ? 73.225 60.027 103.059 1.00 31.98 387 ASN A N 1
ATOM 2904 C CA . ASN A 1 406 ? 72.271 61.062 103.419 1.00 40.24 387 ASN A CA 1
ATOM 2905 C C . ASN A 1 406 ? 72.270 62.192 102.402 1.00 41.04 387 ASN A C 1
ATOM 2906 O O . ASN A 1 406 ? 71.210 62.712 102.052 1.00 45.59 387 ASN A O 1
ATOM 2911 N N . VAL A 1 407 ? 73.448 62.577 101.900 1.00 42.52 388 VAL A N 1
ATOM 2912 C CA . VAL A 1 407 ? 73.553 63.691 100.967 1.00 37.28 388 VAL A CA 1
ATOM 2913 C C . VAL A 1 407 ? 73.473 63.256 99.514 1.00 39.00 388 VAL A C 1
ATOM 2914 O O . VAL A 1 407 ? 73.619 64.097 98.622 1.00 36.35 388 VAL A O 1
ATOM 2918 N N . LEU A 1 408 ? 73.240 61.977 99.248 1.00 34.03 389 LEU A N 1
ATOM 2919 C CA . LEU A 1 408 ? 73.246 61.416 97.899 1.00 29.51 389 LEU A CA 1
ATOM 2920 C C . LEU A 1 408 ? 74.552 61.745 97.170 1.00 33.20 389 LEU A C 1
ATOM 2921 O O . LEU A 1 408 ? 74.588 62.442 96.163 1.00 30.16 389 LEU A O 1
ATOM 2926 N N . LEU A 1 409 ? 75.623 61.165 97.693 1.00 34.43 390 LEU A N 1
ATOM 2927 C CA . LEU A 1 409 ? 76.972 61.364 97.176 1.00 28.28 390 LEU A CA 1
ATOM 2928 C C . LEU A 1 409 ? 77.271 60.410 96.031 1.00 30.19 390 LEU A C 1
ATOM 2929 O O . LEU A 1 409 ? 76.943 59.230 96.091 1.00 33.81 390 LEU A O 1
ATOM 2934 N N . SER A 1 410 ? 77.862 60.936 94.975 1.00 26.86 391 SER A N 1
ATOM 2935 C CA . SER A 1 410 ? 78.402 60.136 93.891 1.00 21.74 391 SER A CA 1
ATOM 2936 C C . SER A 1 410 ? 79.848 60.538 93.678 1.00 25.30 391 SER A C 1
ATOM 2937 O O . SER A 1 410 ? 80.234 61.661 93.991 1.00 29.04 391 SER A O 1
ATOM 2940 N N . ILE A 1 411 ? 80.659 59.624 93.151 1.00 24.25 392 ILE A N 1
ATOM 2941 C CA . ILE A 1 411 ? 82.034 59.953 92.801 1.00 21.70 392 ILE A CA 1
ATOM 2942 C C . ILE A 1 411 ? 82.305 59.455 91.397 1.00 24.90 392 ILE A C 1
ATOM 2943 O O . ILE A 1 411 ? 81.646 58.547 90.904 1.00 26.24 392 ILE A O 1
ATOM 2948 N N . VAL A 1 412 ? 83.270 60.085 90.740 1.00 21.75 393 VAL A N 1
ATOM 2949 C CA . VAL A 1 412 ? 83.694 59.694 89.402 1.00 24.07 393 VAL A CA 1
ATOM 2950 C C . VAL A 1 412 ? 85.204 59.560 89.405 1.00 29.44 393 VAL A C 1
ATOM 2951 O O . VAL A 1 412 ? 85.907 60.462 89.866 1.00 29.57 393 VAL A O 1
ATOM 2955 N N . VAL A 1 413 ? 85.703 58.441 88.902 1.00 26.14 394 VAL A N 1
ATOM 2956 C CA . VAL A 1 413 ? 87.128 58.229 88.703 1.00 27.27 394 VAL A CA 1
ATOM 2957 C C . VAL A 1 413 ? 87.379 58.202 87.209 1.00 30.31 394 VAL A C 1
ATOM 2958 O O . VAL A 1 413 ? 86.990 57.256 86.521 1.00 29.36 394 VAL A O 1
ATOM 2962 N N . HIS A 1 414 ? 88.035 59.229 86.704 1.00 28.86 395 HIS A N 1
ATOM 2963 C CA . HIS A 1 414 ? 88.236 59.313 85.275 1.00 29.34 395 HIS A CA 1
ATOM 2964 C C . HIS A 1 414 ? 89.382 58.404 84.857 1.00 28.94 395 HIS A C 1
ATOM 2965 O O . HIS A 1 414 ? 90.178 57.951 85.672 1.00 28.88 395 HIS A O 1
ATOM 2972 N N . HIS A 1 415 ? 89.501 58.189 83.559 1.00 27.43 396 HIS A N 1
ATOM 2973 C CA . HIS A 1 415 ? 90.746 57.665 83.039 1.00 24.44 396 HIS A CA 1
ATOM 2974 C C . HIS A 1 415 ? 91.889 58.577 83.459 1.00 23.86 396 HIS A C 1
ATOM 2975 O O . HIS A 1 415 ? 91.774 59.794 83.380 1.00 24.76 396 HIS A O 1
ATOM 2982 N N . GLN A 1 416 ? 92.988 57.991 83.924 1.00 27.85 397 GLN A N 1
ATOM 2983 C CA . GLN A 1 416 ? 94.136 58.769 84.375 1.00 24.98 397 GLN A CA 1
ATOM 2984 C C . GLN A 1 416 ? 95.210 58.836 83.303 1.00 25.86 397 GLN A C 1
ATOM 2985 O O . GLN A 1 416 ? 95.477 57.854 82.651 1.00 29.99 397 GLN A O 1
ATOM 2991 N N . PRO A 1 417 ? 95.800 60.015 83.076 1.00 26.83 398 PRO A N 1
ATOM 2992 C CA . PRO A 1 417 ? 95.556 61.297 83.734 1.00 24.10 398 PRO A CA 1
ATOM 2993 C C . PRO A 1 417 ? 94.349 62.040 83.159 1.00 26.89 398 PRO A C 1
ATOM 2994 O O . PRO A 1 417 ? 93.983 61.842 82.010 1.00 26.65 398 PRO A O 1
ATOM 2998 N N . HIS A 1 418 ? 93.755 62.910 83.961 1.00 21.11 399 HIS A N 1
ATOM 2999 C CA . HIS A 1 418 ? 92.620 63.699 83.519 1.00 28.21 399 HIS A CA 1
ATOM 3000 C C . HIS A 1 418 ? 93.012 65.104 83.091 1.00 31.35 399 HIS A C 1
ATOM 3001 O O . HIS A 1 418 ? 92.235 65.764 82.400 1.00 33.47 399 HIS A O 1
ATOM 3008 N N . TYR A 1 419 ? 94.211 65.545 83.436 1.00 24.75 400 TYR A N 1
ATOM 3009 C CA . TYR A 1 419 ? 94.707 66.865 83.102 1.00 27.95 400 TYR A CA 1
ATOM 3010 C C . TYR A 1 419 ? 96.099 66.746 82.504 1.00 25.35 400 TYR A C 1
ATOM 3011 O O . TYR A 1 419 ? 96.865 65.856 82.862 1.00 28.69 400 TYR A O 1
ATOM 3020 N N . HIS A 1 420 ? 96.424 67.659 81.593 1.00 24.63 401 HIS A N 1
ATOM 3021 C CA . HIS A 1 420 ? 97.714 67.592 80.920 1.00 26.71 401 HIS A CA 1
ATOM 3022 C C . HIS A 1 420 ? 98.881 67.786 81.880 1.00 21.95 401 HIS A C 1
ATOM 3023 O O . HIS A 1 420 ? 99.963 67.260 81.645 1.00 24.79 401 HIS A O 1
ATOM 3030 N N . ALA A 1 421 ? 98.693 68.520 82.957 1.00 21.69 402 ALA A N 1
ATOM 3031 C CA . ALA A 1 421 ? 99.769 68.763 83.899 1.00 22.06 402 ALA A CA 1
ATOM 3032 C C . ALA A 1 421 ? 99.782 67.768 85.031 1.00 25.27 402 ALA A C 1
ATOM 3033 O O . ALA A 1 421 ? 100.482 67.979 86.023 1.00 28.31 402 ALA A O 1
ATOM 3035 N N . GLN A 1 422 ? 98.980 66.726 84.933 1.00 22.81 403 GLN A N 1
ATOM 3036 C CA . GLN A 1 422 ? 98.992 65.670 85.925 1.00 26.21 403 GLN A CA 1
ATOM 3037 C C . GLN A 1 422 ? 100.295 64.894 85.816 1.00 29.48 403 GLN A C 1
ATOM 3038 O O . GLN A 1 422 ? 100.721 64.529 84.721 1.00 28.72 403 GLN A O 1
ATOM 3044 N N . LYS A 1 423 ? 100.944 64.675 86.946 1.00 27.82 404 LYS A N 1
ATOM 3045 C CA . LYS A 1 423 ? 102.188 63.933 86.927 1.00 28.19 404 LYS A CA 1
ATOM 3046 C C . LYS A 1 423 ? 101.915 62.434 86.912 1.00 33.35 404 LYS A C 1
ATOM 3047 O O . LYS A 1 423 ? 100.835 61.968 87.277 1.00 26.13 404 LYS A O 1
ATOM 3053 N N . GLU A 1 424 ? 102.934 61.676 86.503 1.00 31.68 405 GLU A N 1
ATOM 3054 C CA . GLU A 1 424 ? 102.801 60.229 86.398 1.00 23.85 405 GLU A CA 1
ATOM 3055 C C . GLU A 1 424 ? 102.354 59.628 87.718 1.00 26.15 405 GLU A C 1
ATOM 3056 O O . GLU A 1 424 ? 101.573 58.679 87.742 1.00 28.94 405 GLU A O 1
ATOM 3062 N N . ASN A 1 425 ? 102.816 60.175 88.822 1.00 22.34 406 ASN A N 1
ATOM 3063 C CA . ASN A 1 425 ? 102.506 59.604 90.118 1.00 24.19 406 ASN A CA 1
ATOM 3064 C C . ASN A 1 425 ? 101.205 60.100 90.703 1.00 29.49 406 ASN A C 1
ATOM 3065 O O . ASN A 1 425 ? 100.811 59.628 91.768 1.00 31.07 406 ASN A O 1
ATOM 3070 N N . GLU A 1 426 ? 100.562 61.069 90.076 1.00 31.37 407 GLU A N 1
ATOM 3071 C CA . GLU A 1 426 ? 99.407 61.713 90.672 1.00 29.18 407 GLU A CA 1
ATOM 3072 C C . GLU A 1 426 ? 98.117 61.048 90.224 1.00 30.79 407 GLU A C 1
ATOM 3073 O O . GLU A 1 426 ? 98.028 60.495 89.128 1.00 27.06 407 GLU A O 1
ATOM 3079 N N . GLY A 1 427 ? 97.116 61.108 91.091 1.00 32.58 408 GLY A N 1
ATOM 3080 C CA . GLY A 1 427 ? 95.784 60.647 90.752 1.00 29.28 408 GLY A CA 1
ATOM 3081 C C . GLY A 1 427 ? 94.738 61.661 91.157 1.00 29.45 408 GLY A C 1
ATOM 3082 O O . GLY A 1 427 ? 94.889 62.376 92.143 1.00 32.21 408 GLY A O 1
ATOM 3083 N N . VAL A 1 428 ? 93.674 61.732 90.361 1.00 29.83 409 VAL A N 1
ATOM 3084 C CA . VAL A 1 428 ? 92.601 62.703 90.568 1.00 26.16 409 VAL A CA 1
ATOM 3085 C C . VAL A 1 428 ? 91.255 62.015 90.417 1.00 27.62 409 VAL A C 1
ATOM 3086 O O . VAL A 1 428 ? 91.097 61.112 89.591 1.00 29.81 409 VAL A O 1
ATOM 3090 N N . PHE A 1 429 ? 90.283 62.436 91.220 1.00 26.42 410 PHE A N 1
ATOM 3091 C CA . PHE A 1 429 ? 88.898 62.047 91.005 1.00 30.63 410 PHE A CA 1
ATOM 3092 C C . PHE A 1 429 ? 87.992 63.175 91.491 1.00 29.95 410 PHE A C 1
ATOM 3093 O O . PHE A 1 429 ? 88.453 64.186 92.020 1.00 29.02 410 PHE A O 1
ATOM 3101 N N . TRP A 1 430 ? 86.688 62.984 91.315 1.00 28.97 411 TRP A N 1
ATOM 3102 C CA . TRP A 1 430 ? 85.699 64.038 91.469 1.00 25.11 411 TRP A CA 1
ATOM 3103 C C . TRP A 1 430 ? 84.464 63.474 92.150 1.00 29.46 411 TRP A C 1
ATOM 3104 O O . TRP A 1 430 ? 84.100 62.316 91.945 1.00 26.63 411 TRP A O 1
ATOM 3115 N N . GLY A 1 431 ? 83.804 64.302 92.945 1.00 23.61 412 GLY A N 1
ATOM 3116 C CA . GLY A 1 431 ? 82.585 63.869 93.599 1.00 28.19 412 GLY A CA 1
ATOM 3117 C C . GLY A 1 431 ? 81.595 65.000 93.736 1.00 30.79 412 GLY A C 1
ATOM 3118 O O . GLY A 1 431 ? 81.957 66.171 93.676 1.00 32.44 412 GLY A O 1
ATOM 3119 N N . TYR A 1 432 ? 80.330 64.637 93.919 1.00 30.49 413 TYR A N 1
ATOM 3120 C CA . TYR A 1 432 ? 79.311 65.642 94.176 1.00 28.99 413 TYR A CA 1
ATOM 3121 C C . TYR A 1 432 ? 78.137 65.004 94.892 1.00 30.62 413 TYR A C 1
ATOM 3122 O O . TYR A 1 432 ? 77.950 63.791 94.858 1.00 30.25 413 TYR A O 1
ATOM 3131 N N . CYS A 1 433 ? 77.345 65.848 95.535 1.00 25.02 414 CYS A N 1
ATOM 3132 C CA . CYS A 1 433 ? 76.143 65.423 96.219 1.00 26.49 414 CYS A CA 1
ATOM 3133 C C . CYS A 1 433 ? 74.990 66.283 95.745 1.00 30.90 414 CYS A C 1
ATOM 3134 O O . CYS A 1 433 ? 75.188 67.393 95.267 1.00 31.68 414 CYS A O 1
ATOM 3137 N N . LEU A 1 434 ? 73.777 65.756 95.874 1.00 30.74 415 LEU A N 1
ATOM 3138 C CA . LEU A 1 434 ? 72.591 66.448 95.405 1.00 27.41 415 LEU A CA 1
ATOM 3139 C C . LEU A 1 434 ? 71.796 67.093 96.526 1.00 34.82 415 LEU A C 1
ATOM 3140 O O . LEU A 1 434 ? 70.843 67.813 96.246 1.00 33.59 415 LEU A O 1
ATOM 3145 N N . PHE A 1 435 ? 72.172 66.877 97.773 1.00 35.44 416 PHE A N 1
ATOM 3146 C CA . PHE A 1 435 ? 71.484 67.459 98.919 1.00 36.06 416 PHE A CA 1
ATOM 3147 C C . PHE A 1 435 ? 72.538 68.081 99.817 1.00 34.83 416 PHE A C 1
ATOM 3148 O O . PHE A 1 435 ? 72.844 67.573 100.897 1.00 34.73 416 PHE A O 1
ATOM 3156 N N . PRO A 1 436 ? 73.132 69.185 99.379 1.00 32.19 417 PRO A N 1
ATOM 3157 C CA . PRO A 1 436 ? 74.254 69.762 100.122 1.00 37.49 417 PRO A CA 1
ATOM 3158 C C . PRO A 1 436 ? 73.886 70.293 101.478 1.00 38.64 417 PRO A C 1
ATOM 3159 O O . PRO A 1 436 ? 74.786 70.541 102.283 1.00 39.49 417 PRO A O 1
ATOM 3163 N N . ARG A 1 437 ? 72.611 70.497 101.762 1.00 39.33 418 ARG A N 1
ATOM 3164 C CA . ARG A 1 437 ? 72.237 71.048 103.051 1.00 37.71 418 ARG A CA 1
ATOM 3165 C C . ARG A 1 437 ? 72.146 69.986 104.126 1.00 36.73 418 ARG A C 1
ATOM 3166 O O . ARG A 1 437 ? 72.237 70.314 105.309 1.00 36.28 418 ARG A O 1
ATOM 3174 N N . LYS A 1 438 ? 71.972 68.728 103.742 1.00 38.76 419 LYS A N 1
ATOM 3175 C CA . LYS A 1 438 ? 71.814 67.665 104.717 1.00 40.84 419 LYS A CA 1
ATOM 3176 C C . LYS A 1 438 ? 73.148 67.330 105.375 1.00 46.96 419 LYS A C 1
ATOM 3177 O O . LYS A 1 438 ? 74.220 67.633 104.854 1.00 41.73 419 LYS A O 1
ATOM 3183 N N . ASP A 1 439 ? 73.067 66.696 106.541 1.00 48.20 420 ASP A N 1
ATOM 3184 C CA . ASP A 1 439 ? 74.266 66.306 107.265 1.00 46.57 420 ASP A CA 1
ATOM 3185 C C . ASP A 1 439 ? 74.926 65.111 106.600 1.00 47.27 420 ASP A C 1
ATOM 3186 O O . ASP A 1 439 ? 74.270 64.280 105.973 1.00 42.42 420 ASP A O 1
ATOM 3191 N N . GLY A 1 440 ? 76.240 65.033 106.731 1.00 42.23 421 GLY A N 1
ATOM 3192 C CA . GLY A 1 440 ? 76.940 63.853 106.285 1.00 42.15 421 GLY A CA 1
ATOM 3193 C C . GLY A 1 440 ? 76.688 62.670 107.194 1.00 45.28 421 GLY A C 1
ATOM 3194 O O . GLY A 1 440 ? 76.338 62.810 108.364 1.00 46.52 421 GLY A O 1
ATOM 3195 N N . ASP A 1 441 ? 76.872 61.473 106.638 1.00 41.55 422 ASP A N 1
ATOM 3196 C CA . ASP A 1 441 ? 76.687 60.273 107.441 1.00 36.34 422 ASP A CA 1
ATOM 3197 C C . ASP A 1 441 ? 77.854 60.046 108.385 1.00 37.92 422 ASP A C 1
ATOM 3198 O O . ASP A 1 441 ? 77.659 59.597 109.515 1.00 38.44 422 ASP A O 1
ATOM 3203 N N . TYR A 1 442 ? 79.068 60.344 107.948 1.00 36.70 423 TYR A N 1
ATOM 3204 C CA . TYR A 1 442 ? 80.239 60.124 108.784 1.00 41.59 423 TYR A CA 1
ATOM 3205 C C . TYR A 1 442 ? 80.817 61.410 109.326 1.00 41.17 423 TYR A C 1
ATOM 3206 O O . TYR A 1 442 ? 81.197 61.459 110.490 1.00 48.46 423 TYR A O 1
ATOM 3215 N N . VAL A 1 443 ? 80.858 62.461 108.525 1.00 43.23 424 VAL A N 1
ATOM 3216 C CA . VAL A 1 443 ? 81.146 63.798 109.020 1.00 43.81 424 VAL A CA 1
ATOM 3217 C C . VAL A 1 443 ? 79.802 64.465 109.246 1.00 45.03 424 VAL A C 1
ATOM 3218 O O . VAL A 1 443 ? 79.101 64.805 108.292 1.00 45.63 424 VAL A O 1
ATOM 3222 N N . LYS A 1 444 ? 79.425 64.641 110.507 1.00 47.31 425 LYS A N 1
ATOM 3223 C CA . LYS A 1 444 ? 78.047 64.987 110.841 1.00 44.90 425 LYS A CA 1
ATOM 3224 C C . LYS A 1 444 ? 77.876 66.503 110.921 1.00 44.36 425 LYS A C 1
ATOM 3225 O O . LYS A 1 444 ? 77.640 67.093 111.972 1.00 50.82 425 LYS A O 1
ATOM 3231 N N . LYS A 1 445 ? 78.017 67.123 109.761 1.00 47.17 426 LYS A N 1
ATOM 3232 C CA . LYS A 1 445 ? 77.744 68.540 109.571 1.00 42.19 426 LYS A CA 1
ATOM 3233 C C . LYS A 1 445 ? 77.224 68.688 108.156 1.00 43.62 426 LYS A C 1
ATOM 3234 O O . LYS A 1 445 ? 77.308 67.749 107.357 1.00 46.25 426 LYS A O 1
ATOM 3240 N N . PRO A 1 446 ? 76.630 69.828 107.821 1.00 46.63 427 PRO A N 1
ATOM 3241 C CA . PRO A 1 446 ? 76.109 69.990 106.462 1.00 41.82 427 PRO A CA 1
ATOM 3242 C C . PRO A 1 446 ? 77.226 69.911 105.440 1.00 37.33 427 PRO A C 1
ATOM 3243 O O . PRO A 1 446 ? 78.315 70.437 105.643 1.00 36.21 427 PRO A O 1
ATOM 3247 N N . PHE A 1 447 ? 76.960 69.208 104.347 1.00 35.38 428 PHE A N 1
ATOM 3248 C CA . PHE A 1 447 ? 77.995 69.021 103.341 1.00 36.90 428 PHE A CA 1
ATOM 3249 C C . PHE A 1 447 ? 78.550 70.348 102.868 1.00 38.66 428 PHE A C 1
ATOM 3250 O O . PHE A 1 447 ? 79.766 70.508 102.731 1.00 39.94 428 PHE A O 1
ATOM 3258 N N . ILE A 1 448 ? 77.675 71.323 102.632 1.00 36.02 429 ILE A N 1
ATOM 3259 C CA . ILE A 1 448 ? 78.108 72.608 102.112 1.00 34.90 429 ILE A CA 1
ATOM 3260 C C . ILE A 1 448 ? 78.983 73.356 103.096 1.00 33.42 429 ILE A C 1
ATOM 3261 O O . ILE A 1 448 ? 79.642 74.320 102.716 1.00 34.55 429 ILE A O 1
ATOM 3266 N N . GLU A 1 449 ? 79.025 72.926 104.347 1.00 37.64 430 GLU A N 1
ATOM 3267 C CA . GLU A 1 449 ? 79.877 73.546 105.344 1.00 37.04 430 GLU A CA 1
ATOM 3268 C C . GLU A 1 449 ? 81.195 72.816 105.531 1.00 39.91 430 GLU A C 1
ATOM 3269 O O . GLU A 1 449 ? 82.003 73.233 106.363 1.00 46.75 430 GLU A O 1
ATOM 3275 N N . MET A 1 450 ? 81.438 71.748 104.780 1.00 36.92 431 MET A N 1
ATOM 3276 C CA . MET A 1 450 ? 82.617 70.924 104.984 1.00 32.16 431 MET A CA 1
ATOM 3277 C C . MET A 1 450 ? 83.852 71.515 104.327 1.00 33.48 431 MET A C 1
ATOM 3278 O O . MET A 1 450 ? 83.781 72.135 103.268 1.00 35.55 431 MET A O 1
ATOM 3283 N N . THR A 1 451 ? 84.999 71.281 104.950 1.00 34.75 432 THR A N 1
ATOM 3284 C CA . THR A 1 451 ? 86.248 71.528 104.264 1.00 30.40 432 THR A CA 1
ATOM 3285 C C . THR A 1 451 ? 86.471 70.453 103.218 1.00 34.15 432 THR A C 1
ATOM 3286 O O . THR A 1 451 ? 85.819 69.411 103.214 1.00 41.48 432 THR A O 1
ATOM 3290 N N . GLY A 1 452 ? 87.410 70.711 102.320 1.00 35.63 433 GLY A N 1
ATOM 3291 C CA . GLY A 1 452 ? 87.766 69.705 101.340 1.00 29.66 433 GLY A CA 1
ATOM 3292 C C . GLY A 1 452 ? 88.248 68.417 101.969 1.00 32.99 433 GLY A C 1
ATOM 3293 O O . GLY A 1 452 ? 88.043 67.339 101.417 1.00 36.38 433 GLY A O 1
ATOM 3294 N N . ARG A 1 453 ? 88.916 68.512 103.114 1.00 34.02 434 ARG A N 1
ATOM 3295 C CA . ARG A 1 453 ? 89.295 67.314 103.842 1.00 35.06 434 ARG A CA 1
ATOM 3296 C C . ARG A 1 453 ? 88.067 66.554 104.303 1.00 36.83 434 ARG A C 1
ATOM 3297 O O . ARG A 1 453 ? 87.947 65.347 104.084 1.00 34.21 434 ARG A O 1
ATOM 3305 N N . GLU A 1 454 ? 87.134 67.256 104.936 1.00 36.62 435 GLU A N 1
ATOM 3306 C CA . GLU A 1 454 ? 85.953 66.601 105.470 1.00 38.71 435 GLU A CA 1
ATOM 3307 C C . GLU A 1 454 ? 85.153 65.923 104.373 1.00 36.15 435 GLU A C 1
ATOM 3308 O O . GLU A 1 454 ? 84.559 64.872 104.599 1.00 34.24 435 GLU A O 1
ATOM 3314 N N . MET A 1 455 ? 85.133 66.491 103.178 1.00 33.53 436 MET A N 1
ATOM 3315 C CA . MET A 1 455 ? 84.414 65.840 102.098 1.00 30.19 436 MET A CA 1
ATOM 3316 C C . MET A 1 455 ? 85.072 64.525 101.714 1.00 33.36 436 MET A C 1
ATOM 3317 O O . MET A 1 455 ? 84.386 63.540 101.420 1.00 31.43 436 MET A O 1
ATOM 3322 N N . LEU A 1 456 ? 86.403 64.495 101.682 1.00 32.91 437 LEU A N 1
ATOM 3323 C CA . LEU A 1 456 ? 87.091 63.238 101.435 1.00 30.44 437 LEU A CA 1
ATOM 3324 C C . LEU A 1 456 ? 86.825 62.253 102.559 1.00 33.61 437 LEU A C 1
ATOM 3325 O O . LEU A 1 456 ? 86.564 61.073 102.312 1.00 34.52 437 LEU A O 1
ATOM 3330 N N . GLU A 1 457 ? 86.884 62.721 103.802 1.00 32.99 438 GLU A N 1
ATOM 3331 C CA . GLU A 1 457 ? 86.626 61.839 104.928 1.00 35.38 438 GLU A CA 1
ATOM 3332 C C . GLU A 1 457 ? 85.224 61.262 104.857 1.00 32.89 438 GLU A C 1
ATOM 3333 O O . GLU A 1 457 ? 85.010 60.093 105.190 1.00 36.55 438 GLU A O 1
ATOM 3339 N N . GLU A 1 458 ? 84.251 62.068 104.454 1.00 29.75 439 GLU A N 1
ATOM 3340 C CA . GLU A 1 458 ? 82.907 61.537 104.292 1.00 35.90 439 GLU A CA 1
ATOM 3341 C C . GLU A 1 458 ? 82.867 60.514 103.168 1.00 36.81 439 GLU A C 1
ATOM 3342 O O . GLU A 1 458 ? 82.152 59.512 103.257 1.00 33.44 439 GLU A O 1
ATOM 3348 N N . THR A 1 459 ? 83.631 60.747 102.104 1.00 37.10 440 THR A N 1
ATOM 3349 C CA . THR A 1 459 ? 83.671 59.781 101.015 1.00 35.76 440 THR A CA 1
ATOM 3350 C C . THR A 1 459 ? 84.338 58.488 101.444 1.00 31.23 440 THR A C 1
ATOM 3351 O O . THR A 1 459 ? 83.850 57.402 101.126 1.00 31.90 440 THR A O 1
ATOM 3355 N N . LEU A 1 460 ? 85.458 58.580 102.161 1.00 36.00 441 LEU A N 1
ATOM 3356 C CA . LEU A 1 460 ? 86.134 57.371 102.611 1.00 29.35 441 LEU A CA 1
ATOM 3357 C C . LEU A 1 460 ? 85.215 56.538 103.478 1.00 34.07 441 LEU A C 1
ATOM 3358 O O . LEU A 1 460 ? 85.211 55.310 103.380 1.00 38.33 441 LEU A O 1
ATOM 3363 N N . GLY A 1 461 ? 84.434 57.191 104.338 1.00 29.81 442 GLY A N 1
ATOM 3364 C CA . GLY A 1 461 ? 83.487 56.470 105.170 1.00 26.45 442 GLY A CA 1
ATOM 3365 C C . GLY A 1 461 ? 82.594 55.548 104.373 1.00 35.16 442 GLY A C 1
ATOM 3366 O O . GLY A 1 461 ? 82.392 54.392 104.735 1.00 42.12 442 GLY A O 1
ATOM 3367 N N . HIS A 1 462 ? 82.064 56.039 103.260 1.00 35.40 443 HIS A N 1
ATOM 3368 C CA . HIS A 1 462 ? 81.233 55.193 102.421 1.00 33.38 443 HIS A CA 1
ATOM 3369 C C . HIS A 1 462 ? 82.059 54.140 101.720 1.00 37.93 443 HIS A C 1
ATOM 3370 O O . HIS A 1 462 ? 81.606 53.007 101.540 1.00 42.63 443 HIS A O 1
ATOM 3377 N N . LEU A 1 463 ? 83.260 54.500 101.293 1.00 35.37 444 LEU A N 1
ATOM 3378 C CA . LEU A 1 463 ? 84.137 53.518 100.682 1.00 32.48 444 LEU A CA 1
ATOM 3379 C C . LEU A 1 463 ? 84.512 52.442 101.685 1.00 37.80 444 LEU A C 1
ATOM 3380 O O . LEU A 1 463 ? 84.440 51.250 101.387 1.00 36.85 444 LEU A O 1
ATOM 3385 N N . GLU A 1 464 ? 84.891 52.850 102.892 1.00 36.48 445 GLU A N 1
ATOM 3386 C CA . GLU A 1 464 ? 85.244 51.883 103.919 1.00 34.21 445 GLU A CA 1
ATOM 3387 C C . GLU A 1 464 ? 84.071 50.978 104.250 1.00 40.82 445 GLU A C 1
ATOM 3388 O O . GLU A 1 464 ? 84.248 49.783 104.499 1.00 40.98 445 GLU A O 1
ATOM 3394 N N . ALA A 1 465 ? 82.861 51.522 104.233 1.00 38.20 446 ALA A N 1
ATOM 3395 C CA . ALA A 1 465 ? 81.699 50.711 104.552 1.00 35.16 446 ALA A CA 1
ATOM 3396 C C . ALA A 1 465 ? 81.494 49.613 103.526 1.00 36.61 446 ALA A C 1
ATOM 3397 O O . ALA A 1 465 ? 80.955 48.553 103.854 1.00 43.90 446 ALA A O 1
ATOM 3399 N N . LEU A 1 466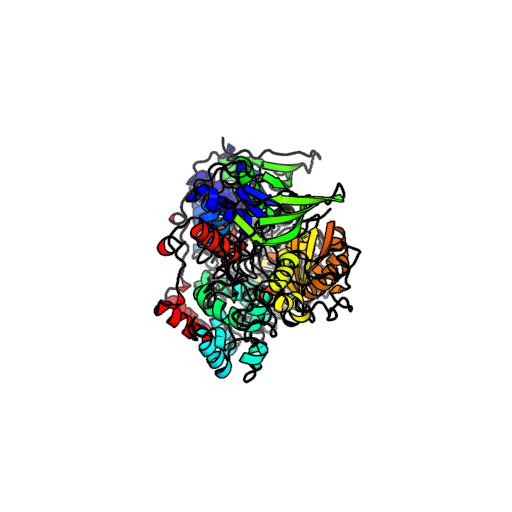 ? 81.890 49.854 102.283 1.00 37.18 447 LEU A N 1
ATOM 3400 C CA . LEU A 1 466 ? 81.776 48.844 101.246 1.00 35.38 447 LEU A CA 1
ATOM 3401 C C . LEU A 1 466 ? 82.972 47.898 101.223 1.00 40.46 447 LEU A C 1
ATOM 3402 O O . LEU A 1 466 ? 82.890 46.819 100.633 1.00 41.87 447 LEU A O 1
ATOM 3407 N N . ASP A 1 467 ? 84.071 48.268 101.863 1.00 36.00 448 ASP A N 1
ATOM 3408 C CA . ASP A 1 467 ? 85.309 47.506 101.800 1.00 41.21 448 ASP A CA 1
ATOM 3409 C C . ASP A 1 467 ? 85.303 46.488 102.930 1.00 46.60 448 ASP A C 1
ATOM 3410 O O . ASP A 1 467 ? 85.427 46.853 104.102 1.00 49.21 448 ASP A O 1
ATOM 3415 N N . GLU A 1 468 ? 85.131 45.211 102.587 1.00 55.32 449 GLU A N 1
ATOM 3416 C CA . GLU A 1 468 ? 85.132 44.183 103.621 1.00 58.95 449 GLU A CA 1
ATOM 3417 C C . GLU A 1 468 ? 86.528 43.929 104.168 1.00 52.34 449 GLU A C 1
ATOM 3418 O O . GLU A 1 468 ? 86.678 43.624 105.352 1.00 52.17 449 GLU A O 1
ATOM 3424 N N . SER A 1 469 ? 87.557 44.053 103.335 1.00 45.56 450 SER A N 1
ATOM 3425 C CA . SER A 1 469 ? 88.905 43.777 103.805 1.00 44.13 450 SER A CA 1
ATOM 3426 C C . SER A 1 469 ? 89.295 44.640 104.992 1.00 43.98 450 SER A C 1
ATOM 3427 O O . SER A 1 469 ? 90.194 44.262 105.745 1.00 56.86 450 SER A O 1
ATOM 3430 N N . GLY A 1 470 ? 88.656 45.787 105.177 1.00 40.87 451 GLY A N 1
ATOM 3431 C CA . GLY A 1 470 ? 89.102 46.730 106.176 1.00 31.95 451 GLY A CA 1
ATOM 3432 C C . GLY A 1 470 ? 90.445 47.346 105.887 1.00 38.77 451 GLY A C 1
ATOM 3433 O O . GLY A 1 470 ? 90.964 48.084 106.728 1.00 43.25 451 GLY A O 1
ATOM 3434 N N . THR A 1 471 ? 91.026 47.063 104.725 1.00 41.32 452 THR A N 1
ATOM 3435 C CA . THR A 1 471 ? 92.361 47.553 104.424 1.00 42.21 452 THR A CA 1
ATOM 3436 C C . THR A 1 471 ? 92.373 49.068 104.276 1.00 43.43 452 THR A C 1
ATOM 3437 O O . THR A 1 471 ? 93.233 49.747 104.846 1.00 44.42 452 THR A O 1
ATOM 3441 N N . LEU A 1 472 ? 91.414 49.618 103.526 1.00 42.09 453 LEU A N 1
ATOM 3442 C CA . LEU A 1 472 ? 91.388 51.058 103.305 1.00 36.79 453 LEU A CA 1
ATOM 3443 C C . LEU A 1 472 ? 91.357 51.805 104.625 1.00 38.57 453 LEU A C 1
ATOM 3444 O O . LEU A 1 472 ? 92.169 52.704 104.860 1.00 39.15 453 LEU A O 1
ATOM 3449 N N . ALA A 1 473 ? 90.455 51.416 105.517 1.00 34.23 454 ALA A N 1
ATOM 3450 C CA . ALA A 1 473 ? 90.397 52.062 106.819 1.00 35.06 454 ALA A CA 1
ATOM 3451 C C . ALA A 1 473 ? 91.716 51.931 107.549 1.00 41.83 454 ALA A C 1
ATOM 3452 O O . ALA A 1 473 ? 92.117 52.835 108.286 1.00 41.77 454 ALA A O 1
ATOM 3454 N N . ALA A 1 474 ? 92.396 50.797 107.376 1.00 47.21 455 ALA A N 1
ATOM 3455 C CA . ALA A 1 474 ? 93.685 50.605 108.027 1.00 42.32 455 ALA A CA 1
ATOM 3456 C C . ALA A 1 474 ? 94.715 51.576 107.487 1.00 41.97 455 ALA A C 1
ATOM 3457 O O . ALA A 1 474 ? 95.576 52.054 108.229 1.00 47.81 455 ALA A O 1
ATOM 3459 N N . ARG A 1 475 ? 94.651 51.866 106.194 1.00 45.04 456 ARG A N 1
ATOM 3460 C CA . ARG A 1 475 ? 95.600 52.743 105.533 1.00 46.34 456 ARG A CA 1
ATOM 3461 C C . ARG A 1 475 ? 95.190 54.206 105.580 1.00 44.22 456 ARG A C 1
ATOM 3462 O O . ARG A 1 475 ? 95.646 54.988 104.743 1.00 40.52 456 ARG A O 1
ATOM 3470 N N . ARG A 1 476 ? 94.334 54.593 106.523 1.00 41.90 457 ARG A N 1
ATOM 3471 C CA . ARG A 1 476 ? 93.814 55.955 106.530 1.00 41.09 457 ARG A CA 1
ATOM 3472 C C . ARG A 1 476 ? 94.938 56.980 106.555 1.00 42.26 457 ARG A C 1
ATOM 3473 O O . ARG A 1 476 ? 95.018 57.856 105.688 1.00 44.68 457 ARG A O 1
ATOM 3481 N N . GLN A 1 477 ? 95.823 56.878 107.543 1.00 45.65 458 GLN A N 1
ATOM 3482 C CA . GLN A 1 477 ? 96.872 57.877 107.696 1.00 45.08 458 GLN A CA 1
ATOM 3483 C C . GLN A 1 477 ? 97.687 58.019 106.423 1.00 47.06 458 GLN A C 1
ATOM 3484 O O . GLN A 1 477 ? 98.042 59.130 106.024 1.00 47.49 458 GLN A O 1
ATOM 3490 N N . GLU A 1 478 ? 97.988 56.907 105.764 1.00 48.00 459 GLU A N 1
ATOM 3491 C CA . GLU A 1 478 ? 98.793 56.991 104.556 1.00 46.30 459 GLU A CA 1
ATOM 3492 C C . GLU A 1 478 ? 97.995 57.587 103.415 1.00 40.60 459 GLU A C 1
ATOM 3493 O O . GLU A 1 478 ? 98.543 58.325 102.596 1.00 35.48 459 GLU A O 1
ATOM 3499 N N . ILE A 1 479 ? 96.703 57.269 103.340 1.00 41.26 460 ILE A N 1
ATOM 3500 C CA . ILE A 1 479 ? 95.844 57.856 102.318 1.00 34.24 460 ILE A CA 1
ATOM 3501 C C . ILE A 1 479 ? 95.831 59.371 102.445 1.00 38.79 460 ILE A C 1
ATOM 3502 O O . ILE A 1 479 ? 96.084 60.099 101.479 1.00 36.26 460 ILE A O 1
ATOM 3507 N N . MET A 1 480 ? 95.547 59.865 103.646 1.00 33.68 461 MET A N 1
ATOM 3508 C CA . MET A 1 480 ? 95.459 61.301 103.847 1.00 35.62 461 MET A CA 1
ATOM 3509 C C . MET A 1 480 ? 96.788 61.988 103.607 1.00 39.35 461 MET A C 1
ATOM 3510 O O . MET A 1 480 ? 96.817 63.113 103.097 1.00 40.88 461 MET A O 1
ATOM 3515 N N . ASP A 1 481 ? 97.898 61.335 103.956 1.00 42.96 462 ASP A N 1
ATOM 3516 C CA . ASP A 1 481 ? 99.200 61.932 103.709 1.00 39.20 462 ASP A CA 1
ATOM 3517 C C . ASP A 1 481 ? 99.468 62.102 102.225 1.00 31.55 462 ASP A C 1
ATOM 3518 O O . ASP A 1 481 ? 100.267 62.956 101.849 1.00 36.98 462 ASP A O 1
ATOM 3523 N N . SER A 1 482 ? 98.805 61.328 101.377 1.00 30.21 463 SER A N 1
ATOM 3524 C CA . SER A 1 482 ? 99.003 61.397 99.938 1.00 29.66 463 SER A CA 1
ATOM 3525 C C . SER A 1 482 ? 98.199 62.502 99.275 1.00 35.65 463 SER A C 1
ATOM 3526 O O . SER A 1 482 ? 98.293 62.669 98.058 1.00 31.21 463 SER A O 1
ATOM 3529 N N . VAL A 1 483 ? 97.402 63.236 100.036 1.00 32.57 464 VAL A N 1
ATOM 3530 C CA . VAL A 1 483 ? 96.481 64.214 99.475 1.00 33.52 464 VAL A CA 1
ATOM 3531 C C . VAL A 1 483 ? 97.221 65.503 99.155 1.00 33.61 464 VAL A C 1
ATOM 3532 O O . VAL A 1 483 ? 97.797 66.133 100.043 1.00 34.55 464 VAL A O 1
ATOM 3536 N N . VAL A 1 484 ? 97.180 65.910 97.890 1.00 33.81 465 VAL A N 1
ATOM 3537 C CA . VAL A 1 484 ? 97.707 67.213 97.508 1.00 28.40 465 VAL A CA 1
ATOM 3538 C C . VAL A 1 484 ? 96.700 68.304 97.824 1.00 27.91 465 VAL A C 1
ATOM 3539 O O . VAL A 1 484 ? 97.036 69.321 98.434 1.00 27.25 465 VAL A O 1
ATOM 3543 N N . ASN A 1 485 ? 95.446 68.099 97.434 1.00 29.82 466 ASN A N 1
ATOM 3544 C CA . ASN A 1 485 ? 94.381 69.024 97.786 1.00 30.29 466 ASN A CA 1
ATOM 3545 C C . ASN A 1 485 ? 93.042 68.328 97.633 1.00 31.17 466 ASN A C 1
ATOM 3546 O O . ASN A 1 485 ? 92.923 67.305 96.962 1.00 33.01 466 ASN A O 1
ATOM 3551 N N . SER A 1 486 ? 92.035 68.918 98.258 1.00 28.54 467 SER A N 1
ATOM 3552 C CA . SER A 1 486 ? 90.645 68.519 98.087 1.00 28.18 467 SER A CA 1
ATOM 3553 C C . SER A 1 486 ? 89.856 69.815 98.035 1.00 30.78 467 SER A C 1
ATOM 3554 O O . SER A 1 486 ? 89.714 70.496 99.050 1.00 30.50 467 SER A O 1
ATOM 3557 N N . ILE A 1 487 ? 89.373 70.171 96.854 1.00 27.84 468 ILE A N 1
ATOM 3558 C CA . ILE A 1 487 ? 88.865 71.514 96.622 1.00 24.65 468 ILE A CA 1
ATOM 3559 C C . ILE A 1 487 ? 87.350 71.497 96.486 1.00 29.69 468 ILE A C 1
ATOM 3560 O O . ILE A 1 487 ? 86.828 71.122 95.431 1.00 30.63 468 ILE A O 1
ATOM 3565 N N . PRO A 1 488 ? 86.615 71.917 97.508 1.00 31.85 469 PRO A N 1
ATOM 3566 C CA . PRO A 1 488 ? 85.162 71.984 97.391 1.00 31.22 469 PRO A CA 1
ATOM 3567 C C . PRO A 1 488 ? 84.744 73.094 96.453 1.00 32.64 469 PRO A C 1
ATOM 3568 O O . PRO A 1 488 ? 85.415 74.113 96.316 1.00 37.72 469 PRO A O 1
ATOM 3572 N N . SER A 1 489 ? 83.622 72.881 95.788 1.00 31.75 470 SER A N 1
ATOM 3573 C CA . SER A 1 489 ? 83.206 73.755 94.700 1.00 29.32 470 SER A CA 1
ATOM 3574 C C . SER A 1 489 ? 81.688 73.868 94.732 1.00 29.91 470 SER A C 1
ATOM 3575 O O . SER A 1 489 ? 80.992 72.953 94.295 1.00 36.08 470 SER A O 1
ATOM 3578 N N . HIS A 1 490 ? 81.171 74.987 95.224 1.00 28.07 471 HIS A N 1
ATOM 3579 C CA . HIS A 1 490 ? 79.729 75.156 95.351 1.00 31.94 471 HIS A CA 1
ATOM 3580 C C . HIS A 1 490 ? 79.169 75.958 94.192 1.00 29.26 471 HIS A C 1
ATOM 3581 O O . HIS A 1 490 ? 79.686 77.023 93.866 1.00 30.14 471 HIS A O 1
ATOM 3588 N N . MET A 1 491 ? 78.089 75.465 93.600 1.00 21.09 472 MET A N 1
ATOM 3589 C CA . MET A 1 491 ? 77.508 76.078 92.410 1.00 22.29 472 MET A CA 1
ATOM 3590 C C . MET A 1 491 ? 76.020 76.289 92.636 1.00 26.95 472 MET A C 1
ATOM 3591 O O . MET A 1 491 ? 75.222 75.354 92.467 1.00 28.45 472 MET A O 1
ATOM 3596 N N . PRO A 1 492 ? 75.607 77.496 93.012 1.00 24.85 473 PRO A N 1
ATOM 3597 C CA . PRO A 1 492 ? 74.195 77.720 93.344 1.00 25.35 473 PRO A CA 1
ATOM 3598 C C . PRO A 1 492 ? 73.252 77.524 92.186 1.00 25.89 473 PRO A C 1
ATOM 3599 O O . PRO A 1 492 ? 72.063 77.324 92.414 1.00 26.11 473 PRO A O 1
ATOM 3603 N N . TYR A 1 493 ? 73.726 77.589 90.958 1.00 22.72 474 TYR A N 1
ATOM 3604 C CA . TYR A 1 493 ? 72.873 77.466 89.788 1.00 22.03 474 TYR A CA 1
ATOM 3605 C C . TYR A 1 493 ? 73.271 76.264 88.949 1.00 24.48 474 TYR A C 1
ATOM 3606 O O . TYR A 1 493 ? 73.038 76.235 87.749 1.00 27.67 474 TYR A O 1
ATOM 3615 N N . ALA A 1 494 ? 73.878 75.264 89.578 1.00 24.83 475 ALA A N 1
ATOM 3616 C CA . ALA A 1 494 ? 74.465 74.161 88.829 1.00 20.45 475 ALA A CA 1
ATOM 3617 C C . ALA A 1 494 ? 73.428 73.437 87.992 1.00 24.53 475 ALA A C 1
ATOM 3618 O O . ALA A 1 494 ? 73.713 73.012 86.871 1.00 28.02 475 ALA A O 1
ATOM 3620 N N . SER A 1 495 ? 72.219 73.280 88.521 1.00 26.29 476 SER A N 1
ATOM 3621 C CA . SER A 1 495 ? 71.131 72.650 87.793 1.00 30.15 476 SER A CA 1
ATOM 3622 C C . SER A 1 495 ? 70.008 73.630 87.466 1.00 32.25 476 SER A C 1
ATOM 3623 O O . SER A 1 495 ? 68.898 73.207 87.140 1.00 30.09 476 SER A O 1
ATOM 3626 N N . ALA A 1 496 ? 70.290 74.934 87.517 1.00 29.75 477 ALA A N 1
ATOM 3627 C CA . ALA A 1 496 ? 69.275 75.934 87.221 1.00 27.53 477 ALA A CA 1
ATOM 3628 C C . ALA A 1 496 ? 68.672 75.741 85.848 1.00 25.15 477 ALA A C 1
ATOM 3629 O O . ALA A 1 496 ? 67.516 76.096 85.629 1.00 28.37 477 ALA A O 1
ATOM 3631 N N . LEU A 1 497 ? 69.422 75.173 84.916 1.00 25.97 478 LEU A N 1
ATOM 3632 C CA . LEU A 1 497 ? 68.853 74.889 83.611 1.00 23.77 478 LEU A CA 1
ATOM 3633 C C . LEU A 1 497 ? 67.719 73.877 83.683 1.00 24.90 478 LEU A C 1
ATOM 3634 O O . LEU A 1 497 ? 67.016 73.695 82.692 1.00 24.84 478 LEU A O 1
ATOM 3639 N N . PHE A 1 498 ? 67.539 73.206 84.816 1.00 28.47 479 PHE A N 1
ATOM 3640 C CA . PHE A 1 498 ? 66.483 72.223 85.010 1.00 27.52 479 PHE A CA 1
ATOM 3641 C C . PHE A 1 498 ? 65.300 72.754 85.800 1.00 28.84 479 PHE A C 1
ATOM 3642 O O . PHE A 1 498 ? 64.366 71.997 86.058 1.00 29.03 479 PHE A O 1
ATOM 3650 N N . ASN A 1 499 ? 65.324 74.012 86.217 1.00 28.14 480 ASN A N 1
ATOM 3651 C CA . ASN A 1 499 ? 64.272 74.526 87.074 1.00 27.46 480 ASN A CA 1
ATOM 3652 C C . ASN A 1 499 ? 62.916 74.393 86.396 1.00 24.30 480 ASN A C 1
ATOM 3653 O O . ASN A 1 499 ? 62.814 74.321 85.173 1.00 24.12 480 ASN A O 1
ATOM 3658 N N . ARG A 1 500 ? 61.867 74.343 87.214 1.00 29.82 481 ARG A N 1
ATOM 3659 C CA . ARG A 1 500 ? 60.508 74.276 86.688 1.00 29.42 481 ARG A CA 1
ATOM 3660 C C . ARG A 1 500 ? 60.249 75.462 85.782 1.00 26.48 481 ARG A C 1
ATOM 3661 O O . ARG A 1 500 ? 60.483 76.606 86.160 1.00 27.55 481 ARG A O 1
ATOM 3669 N N . ARG A 1 501 ? 59.774 75.187 84.581 1.00 25.76 482 ARG A N 1
ATOM 3670 C CA . ARG A 1 501 ? 59.662 76.213 83.570 1.00 26.62 482 ARG A CA 1
ATOM 3671 C C . ARG A 1 501 ? 58.395 76.002 82.763 1.00 29.16 482 ARG A C 1
ATOM 3672 O O . ARG A 1 501 ? 57.888 74.888 82.667 1.00 31.11 482 ARG A O 1
ATOM 3680 N N . ALA A 1 502 ? 57.897 77.084 82.180 1.00 26.53 483 ALA A N 1
ATOM 3681 C CA . ALA A 1 502 ? 56.825 77.031 81.208 1.00 30.39 483 ALA A CA 1
ATOM 3682 C C . ALA A 1 502 ? 57.389 77.369 79.846 1.00 28.09 483 ALA A C 1
ATOM 3683 O O . ALA A 1 502 ? 58.383 78.069 79.744 1.00 31.48 483 ALA A O 1
ATOM 3685 N N . VAL A 1 503 ? 56.779 76.838 78.795 1.00 25.28 484 VAL A N 1
ATOM 3686 C CA . VAL A 1 503 ? 57.183 77.254 77.465 1.00 26.73 484 VAL A CA 1
ATOM 3687 C C . VAL A 1 503 ? 57.016 78.752 77.368 1.00 30.15 484 VAL A C 1
ATOM 3688 O O . VAL A 1 503 ? 56.028 79.312 77.846 1.00 40.09 484 VAL A O 1
ATOM 3692 N N . GLY A 1 504 ? 58.001 79.420 76.788 1.00 34.11 485 GLY A N 1
ATOM 3693 C CA . GLY A 1 504 ? 58.006 80.858 76.769 1.00 32.66 485 GLY A CA 1
ATOM 3694 C C . GLY A 1 504 ? 58.745 81.502 77.917 1.00 37.43 485 GLY A C 1
ATOM 3695 O O . GLY A 1 504 ? 58.929 82.720 77.901 1.00 33.85 485 GLY A O 1
ATOM 3696 N N . ASP A 1 505 ? 59.156 80.731 78.921 1.00 34.53 486 ASP A N 1
ATOM 3697 C CA . ASP A 1 505 ? 60.020 81.270 79.957 1.00 27.34 486 ASP A CA 1
ATOM 3698 C C . ASP A 1 505 ? 61.438 81.505 79.451 1.00 31.98 486 ASP A C 1
ATOM 3699 O O . ASP A 1 505 ? 62.190 82.253 80.075 1.00 31.52 486 ASP A O 1
ATOM 3704 N N . ARG A 1 506 ? 61.820 80.877 78.369 1.00 32.75 487 ARG A N 1
ATOM 3705 C CA . ARG A 1 506 ? 63.122 81.060 77.777 1.00 24.73 487 ARG A CA 1
ATOM 3706 C C . ARG A 1 506 ? 62.974 81.775 76.451 1.00 28.40 487 ARG A C 1
ATOM 3707 O O . ARG A 1 506 ? 62.053 81.468 75.693 1.00 36.83 487 ARG A O 1
ATOM 3715 N N . PRO A 1 507 ? 63.836 82.739 76.155 1.00 23.92 488 PRO A N 1
ATOM 3716 C CA . PRO A 1 507 ? 63.758 83.424 74.870 1.00 21.95 488 PRO A CA 1
ATOM 3717 C C . PRO A 1 507 ? 64.108 82.502 73.732 1.00 27.54 488 PRO A C 1
ATOM 3718 O O . PRO A 1 507 ? 64.899 81.581 73.886 1.00 31.11 488 PRO A O 1
ATOM 3722 N N . LEU A 1 508 ? 63.536 82.766 72.570 1.00 24.26 489 LEU A N 1
ATOM 3723 C CA . LEU A 1 508 ? 64.005 82.054 71.402 1.00 25.72 489 LEU A CA 1
ATOM 3724 C C . LEU A 1 508 ? 65.478 82.373 71.189 1.00 28.89 489 LEU A C 1
ATOM 3725 O O . LEU A 1 508 ? 65.990 83.383 71.658 1.00 29.50 489 LEU A O 1
ATOM 3730 N N . VAL A 1 509 ? 66.176 81.484 70.496 1.00 24.07 490 VAL A N 1
ATOM 3731 C CA . VAL A 1 509 ? 67.558 81.772 70.152 1.00 27.27 490 VAL A CA 1
ATOM 3732 C C . VAL A 1 509 ? 67.633 83.088 69.400 1.00 30.50 490 VAL A C 1
ATOM 3733 O O . VAL A 1 509 ? 68.448 83.959 69.707 1.00 30.23 490 VAL A O 1
ATOM 3737 N N . VAL A 1 510 ? 66.766 83.259 68.415 1.00 31.02 491 VAL A N 1
ATOM 3738 C CA . VAL A 1 510 ? 66.536 84.531 67.759 1.00 28.33 491 VAL A CA 1
ATOM 3739 C C . VAL A 1 510 ? 65.069 84.891 67.952 1.00 31.21 491 VAL A C 1
ATOM 3740 O O . VAL A 1 510 ? 64.195 84.313 67.307 1.00 30.82 491 VAL A O 1
ATOM 3744 N N . PRO A 1 511 ? 64.759 85.807 68.863 1.00 28.44 492 PRO A N 1
ATOM 3745 C CA . PRO A 1 511 ? 63.365 86.171 69.088 1.00 27.72 492 PRO A CA 1
ATOM 3746 C C . PRO A 1 511 ? 62.690 86.617 67.805 1.00 34.30 492 PRO A C 1
ATOM 3747 O O . PRO A 1 511 ? 63.336 86.954 66.814 1.00 36.32 492 PRO A O 1
ATOM 3751 N N . LYS A 1 512 ? 61.355 86.586 67.836 1.00 35.81 493 LYS A N 1
ATOM 3752 C CA . LYS A 1 512 ? 60.577 86.693 66.607 1.00 37.77 493 LYS A CA 1
ATOM 3753 C C . LYS A 1 512 ? 60.820 88.010 65.885 1.00 34.06 493 LYS A C 1
ATOM 3754 O O . LYS A 1 512 ? 60.767 88.056 64.657 1.00 36.32 493 LYS A O 1
ATOM 3760 N N . HIS A 1 513 ? 61.122 89.080 66.607 1.00 25.03 494 HIS A N 1
ATOM 3761 C CA . HIS A 1 513 ? 61.385 90.351 65.952 1.00 28.38 494 HIS A CA 1
ATOM 3762 C C . HIS A 1 513 ? 62.783 90.877 66.242 1.00 35.65 494 HIS A C 1
ATOM 3763 O O . HIS A 1 513 ? 63.037 92.073 66.090 1.00 32.08 494 HIS A O 1
ATOM 3770 N N . SER A 1 514 ? 63.706 90.002 66.608 1.00 34.29 495 SER A N 1
ATOM 3771 C CA . SER A 1 514 ? 65.078 90.410 66.850 1.00 31.51 495 SER A CA 1
ATOM 3772 C C . SER A 1 514 ? 65.832 90.500 65.538 1.00 32.13 495 SER A C 1
ATOM 3773 O O . SER A 1 514 ? 65.856 89.545 64.760 1.00 31.43 495 SER A O 1
ATOM 3776 N N . LYS A 1 515 ? 66.441 91.652 65.294 1.00 22.39 496 LYS A N 1
ATOM 3777 C CA . LYS A 1 515 ? 67.197 91.881 64.076 1.00 30.42 496 LYS A CA 1
ATOM 3778 C C . LYS A 1 515 ? 68.650 91.436 64.200 1.00 31.67 496 LYS A C 1
ATOM 3779 O O . LYS A 1 515 ? 69.235 90.950 63.231 1.00 26.56 496 LYS A O 1
ATOM 3785 N N . ASN A 1 516 ? 69.250 91.618 65.376 1.00 28.00 497 ASN A N 1
ATOM 3786 C CA . ASN A 1 516 ? 70.674 91.345 65.516 1.00 24.07 497 ASN A CA 1
ATOM 3787 C C . ASN A 1 516 ? 71.068 90.900 66.919 1.00 22.53 497 ASN A C 1
ATOM 3788 O O . ASN A 1 516 ? 72.250 90.961 67.246 1.00 27.04 497 ASN A O 1
ATOM 3793 N N . LEU A 1 517 ? 70.135 90.460 67.754 1.00 21.37 498 LEU A N 1
ATOM 3794 C CA . LEU A 1 517 ? 70.445 89.894 69.059 1.00 20.80 498 LEU A CA 1
ATOM 3795 C C . LEU A 1 517 ? 70.039 88.425 69.090 1.00 24.12 498 LEU A C 1
ATOM 3796 O O . LEU A 1 517 ? 68.922 88.086 68.706 1.00 19.88 498 LEU A O 1
ATOM 3801 N N . ALA A 1 518 ? 70.959 87.553 69.519 1.00 29.16 499 ALA A N 1
ATOM 3802 C CA . ALA A 1 518 ? 70.701 86.124 69.645 1.00 23.36 499 ALA A CA 1
ATOM 3803 C C . ALA A 1 518 ? 71.128 85.625 71.011 1.00 21.95 499 ALA A C 1
ATOM 3804 O O . ALA A 1 518 ? 72.056 86.147 71.614 1.00 21.17 499 ALA A O 1
ATOM 3806 N N . PHE A 1 519 ? 70.445 84.603 71.500 1.00 22.40 500 PHE A N 1
ATOM 3807 C CA . PHE A 1 519 ? 70.752 84.035 72.803 1.00 26.45 500 PHE A CA 1
ATOM 3808 C C . PHE A 1 519 ? 71.309 82.636 72.616 1.00 28.68 500 PHE A C 1
ATOM 3809 O O . PHE A 1 519 ? 70.655 81.771 72.032 1.00 28.71 500 PHE A O 1
ATOM 3817 N N . ILE A 1 520 ? 72.526 82.430 73.093 1.00 23.39 501 ILE A N 1
ATOM 3818 C CA . ILE A 1 520 ? 73.241 81.183 72.930 1.00 26.70 501 ILE A CA 1
ATOM 3819 C C . ILE A 1 520 ? 73.640 80.753 74.323 1.00 25.22 501 ILE A C 1
ATOM 3820 O O . ILE A 1 520 ? 74.582 81.293 74.899 1.00 29.75 501 ILE A O 1
ATOM 3825 N N . SER A 1 521 ? 72.916 79.807 74.874 1.00 18.97 502 SER A N 1
ATOM 3826 C CA . SER A 1 521 ? 73.045 79.465 76.276 1.00 21.69 502 SER A CA 1
ATOM 3827 C C . SER A 1 521 ? 72.199 78.239 76.516 1.00 24.77 502 SER A C 1
ATOM 3828 O O . SER A 1 521 ? 71.513 77.748 75.621 1.00 22.67 502 SER A O 1
ATOM 3831 N N . GLN A 1 522 ? 72.249 77.755 77.744 1.00 26.01 503 GLN A N 1
ATOM 3832 C CA . GLN A 1 522 ? 71.382 76.694 78.199 1.00 25.16 503 GLN A CA 1
ATOM 3833 C C . GLN A 1 522 ? 70.096 77.233 78.791 1.00 28.18 503 GLN A C 1
ATOM 3834 O O . GLN A 1 522 ? 69.399 76.516 79.508 1.00 29.20 503 GLN A O 1
ATOM 3840 N N . PHE A 1 523 ? 69.778 78.488 78.508 1.00 26.76 504 PHE A N 1
ATOM 3841 C CA . PHE A 1 523 ? 68.570 79.136 78.980 1.00 25.03 504 PHE A CA 1
ATOM 3842 C C . PHE A 1 523 ? 67.880 79.864 77.845 1.00 27.50 504 PHE A C 1
ATOM 3843 O O . PHE A 1 523 ? 67.175 80.833 78.068 1.00 26.90 504 PHE A O 1
ATOM 3851 N N . ALA A 1 524 ? 68.087 79.397 76.630 1.00 27.88 505 ALA A N 1
ATOM 3852 C CA . ALA A 1 524 ? 67.383 79.841 75.449 1.00 26.05 505 ALA A CA 1
ATOM 3853 C C . ALA A 1 524 ? 66.495 78.705 74.984 1.00 26.94 505 ALA A C 1
ATOM 3854 O O . ALA A 1 524 ? 66.702 77.553 75.350 1.00 28.35 505 ALA A O 1
ATOM 3856 N N . GLU A 1 525 ? 65.493 79.029 74.184 1.00 29.29 506 GLU A N 1
ATOM 3857 C CA . GLU A 1 525 ? 64.496 78.049 73.798 1.00 25.13 506 GLU A CA 1
ATOM 3858 C C . GLU A 1 525 ? 64.860 77.407 72.474 1.00 27.55 506 GLU A C 1
ATOM 3859 O O . GLU A 1 525 ? 64.986 78.086 71.455 1.00 27.42 506 GLU A O 1
ATOM 3865 N N . LEU A 1 526 ? 64.944 76.087 72.490 1.00 28.41 507 LEU A N 1
ATOM 3866 C CA . LEU A 1 526 ? 65.316 75.246 71.400 1.00 25.92 507 LEU A CA 1
ATOM 3867 C C . LEU A 1 526 ? 64.460 74.000 71.534 1.00 37.80 507 LEU A C 1
ATOM 3868 O O . LEU A 1 526 ? 64.210 73.543 72.655 1.00 40.90 507 LEU A O 1
ATOM 3873 N N . PRO A 1 527 ? 63.980 73.445 70.435 1.00 44.56 508 PRO A N 1
ATOM 3874 C CA . PRO A 1 527 ? 63.195 72.218 70.512 1.00 40.32 508 PRO A CA 1
ATOM 3875 C C . PRO A 1 527 ? 64.065 70.969 70.532 1.00 40.62 508 PRO A C 1
ATOM 3876 O O . PRO A 1 527 ? 65.221 70.973 70.110 1.00 44.98 508 PRO A O 1
ATOM 3880 N N . PHE A 1 528 ? 63.480 69.897 71.067 1.00 36.41 509 PHE A N 1
ATOM 3881 C CA . PHE A 1 528 ? 64.005 68.541 70.972 1.00 33.00 509 PHE A CA 1
ATOM 3882 C C . PHE A 1 528 ? 65.189 68.259 71.889 1.00 37.83 509 PHE A C 1
ATOM 3883 O O . PHE A 1 528 ? 65.137 67.326 72.689 1.00 41.11 509 PHE A O 1
ATOM 3891 N N . ASP A 1 529 ? 66.245 69.057 71.788 1.00 33.99 510 ASP A N 1
ATOM 3892 C CA . ASP A 1 529 ? 67.520 68.753 72.423 1.00 35.08 510 ASP A CA 1
ATOM 3893 C C . ASP A 1 529 ? 67.424 68.778 73.940 1.00 38.27 510 ASP A C 1
ATOM 3894 O O . ASP A 1 529 ? 66.616 69.499 74.520 1.00 36.21 510 ASP A O 1
ATOM 3899 N N . MET A 1 530 ? 68.253 67.958 74.581 1.00 33.43 511 MET A N 1
ATOM 3900 C CA . MET A 1 530 ? 68.350 67.947 76.032 1.00 32.34 511 MET A CA 1
ATOM 3901 C C . MET A 1 530 ? 69.170 69.137 76.487 1.00 36.67 511 MET A C 1
ATOM 3902 O O . MET A 1 530 ? 70.265 69.369 75.983 1.00 38.63 511 MET A O 1
ATOM 3907 N N . VAL A 1 531 ? 68.667 69.872 77.470 1.00 25.67 512 VAL A N 1
ATOM 3908 C CA . VAL A 1 531 ? 69.382 71.068 77.851 1.00 23.14 512 VAL A CA 1
ATOM 3909 C C . VAL A 1 531 ? 70.660 70.741 78.614 1.00 33.46 512 VAL A C 1
ATOM 3910 O O . VAL A 1 531 ? 71.559 71.580 78.698 1.00 34.20 512 VAL A O 1
ATOM 3914 N N . PHE A 1 532 ? 70.774 69.539 79.171 1.00 35.06 513 PHE A N 1
ATOM 3915 C CA . PHE A 1 532 ? 71.967 69.178 79.932 1.00 31.84 513 PHE A CA 1
ATOM 3916 C C . PHE A 1 532 ? 73.215 69.167 79.064 1.00 30.86 513 PHE A C 1
ATOM 3917 O O . PHE A 1 532 ? 74.308 69.468 79.540 1.00 31.42 513 PHE A O 1
ATOM 3925 N N . THR A 1 533 ? 73.070 68.841 77.797 1.00 27.95 514 THR A N 1
ATOM 3926 C CA . THR A 1 533 ? 74.201 68.514 76.969 1.00 28.37 514 THR A CA 1
ATOM 3927 C C . THR A 1 533 ? 74.893 69.758 76.448 1.00 26.87 514 THR A C 1
ATOM 3928 O O . THR A 1 533 ? 74.258 70.767 76.163 1.00 37.31 514 THR A O 1
ATOM 3932 N N . GLU A 1 534 ? 76.211 69.656 76.275 1.00 30.33 515 GLU A N 1
ATOM 3933 C CA . GLU A 1 534 ? 76.942 70.690 75.560 1.00 33.36 515 GLU A CA 1
ATOM 3934 C C . GLU A 1 534 ? 76.386 70.868 74.159 1.00 32.10 515 GLU A C 1
ATOM 3935 O O . GLU A 1 534 ? 76.523 71.939 73.571 1.00 29.27 515 GLU A O 1
ATOM 3941 N N . GLN A 1 535 ? 75.771 69.826 73.603 1.00 29.76 516 GLN A N 1
ATOM 3942 C CA . GLN A 1 535 ? 75.159 69.932 72.282 1.00 29.19 516 GLN A CA 1
ATOM 3943 C C . GLN A 1 535 ? 74.145 71.062 72.221 1.00 29.60 516 GLN A C 1
ATOM 3944 O O . GLN A 1 535 ? 73.941 71.656 71.161 1.00 31.60 516 GLN A O 1
ATOM 3950 N N . TYR A 1 536 ? 73.489 71.363 73.335 1.00 27.66 517 TYR A N 1
ATOM 3951 C CA . TYR A 1 536 ? 72.437 72.366 73.323 1.00 25.79 517 TYR A CA 1
ATOM 3952 C C . TYR A 1 536 ? 72.978 73.733 72.912 1.00 30.41 517 TYR A C 1
ATOM 3953 O O . TYR A 1 536 ? 72.507 74.335 71.944 1.00 30.77 517 TYR A O 1
ATOM 3962 N N . SER A 1 537 ? 73.998 74.223 73.619 1.00 28.48 518 SER A N 1
ATOM 3963 C CA . SER A 1 537 ? 74.562 75.525 73.293 1.00 23.07 518 SER A CA 1
ATOM 3964 C C . SER A 1 537 ? 75.172 75.547 71.901 1.00 29.09 518 SER A C 1
ATOM 3965 O O . SER A 1 537 ? 75.114 76.574 71.225 1.00 29.81 518 SER A O 1
ATOM 3968 N N . VAL A 1 538 ? 75.759 74.443 71.450 1.00 25.83 519 VAL A N 1
ATOM 3969 C CA . VAL A 1 538 ? 76.317 74.430 70.105 1.00 27.99 519 VAL A CA 1
ATOM 3970 C C . VAL A 1 538 ? 75.205 74.576 69.086 1.00 28.17 519 VAL A C 1
ATOM 3971 O O . VAL A 1 538 ? 75.390 75.159 68.019 1.00 32.38 519 VAL A O 1
ATOM 3975 N N . ARG A 1 539 ? 74.046 74.002 69.379 1.00 28.69 520 ARG A N 1
ATOM 3976 C CA . ARG A 1 539 ? 72.921 74.077 68.459 1.00 24.35 520 ARG A CA 1
ATOM 3977 C C . ARG A 1 539 ? 72.349 75.485 68.406 1.00 29.53 520 ARG A C 1
ATOM 3978 O O . ARG A 1 539 ? 72.070 76.001 67.322 1.00 33.18 520 ARG A O 1
ATOM 3986 N N . CYS A 1 540 ? 72.189 76.131 69.561 1.00 25.42 521 CYS A N 1
ATOM 3987 C CA . CYS A 1 540 ? 71.788 77.530 69.567 1.00 21.11 521 CYS A CA 1
ATOM 3988 C C . CYS A 1 540 ? 72.659 78.347 68.636 1.00 26.20 521 CYS A C 1
ATOM 3989 O O . CYS A 1 540 ? 72.161 79.184 67.882 1.00 29.85 521 CYS A O 1
ATOM 3992 N N . ALA A 1 541 ? 73.967 78.109 68.672 1.00 28.00 522 ALA A N 1
ATOM 3993 C CA . ALA A 1 541 ? 74.889 78.880 67.856 1.00 24.28 522 ALA A CA 1
ATOM 3994 C C . ALA A 1 541 ? 74.591 78.720 66.378 1.00 27.35 522 ALA A C 1
ATOM 3995 O O . ALA A 1 541 ? 74.536 79.703 65.641 1.00 27.55 522 ALA A O 1
ATOM 3997 N N . GLN A 1 542 ? 74.393 77.491 65.917 1.00 25.12 523 GLN A N 1
ATOM 3998 C CA . GLN A 1 542 ? 74.138 77.304 64.498 1.00 24.40 523 GLN A CA 1
ATOM 3999 C C . GLN A 1 542 ? 72.816 77.930 64.097 1.00 31.94 523 GLN A C 1
ATOM 4000 O O . GLN A 1 542 ? 72.692 78.485 63.002 1.00 32.77 523 GLN A O 1
ATOM 4006 N N . VAL A 1 543 ? 71.810 77.826 64.962 1.00 28.07 524 VAL A N 1
ATOM 4007 C CA . VAL A 1 543 ? 70.517 78.430 64.681 1.00 21.58 524 VAL A CA 1
ATOM 4008 C C . VAL A 1 543 ? 70.672 79.932 64.519 1.00 28.26 524 VAL A C 1
ATOM 4009 O O . VAL A 1 543 ? 70.220 80.522 63.532 1.00 31.12 524 VAL A O 1
ATOM 4013 N N . ALA A 1 544 ? 71.353 80.566 65.473 1.00 27.19 525 ALA A N 1
ATOM 4014 C CA . ALA A 1 544 ? 71.549 82.006 65.426 1.00 24.04 525 ALA A CA 1
ATOM 4015 C C . ALA A 1 544 ? 72.376 82.413 64.222 1.00 27.44 525 ALA A C 1
ATOM 4016 O O . ALA A 1 544 ? 71.994 83.311 63.473 1.00 33.11 525 ALA A O 1
ATOM 4018 N N . VAL A 1 545 ? 73.520 81.771 64.018 1.00 30.16 526 VAL A N 1
ATOM 4019 C CA . VAL A 1 545 ? 74.395 82.201 62.938 1.00 27.89 526 VAL A CA 1
ATOM 4020 C C . VAL A 1 545 ? 73.713 82.004 61.596 1.00 30.77 526 VAL A C 1
ATOM 4021 O O . VAL A 1 545 ? 73.755 82.882 60.731 1.00 25.41 526 VAL A O 1
ATOM 4025 N N . TYR A 1 546 ? 73.057 80.861 61.405 1.00 33.90 527 TYR A N 1
ATOM 4026 C CA . TYR A 1 546 ? 72.413 80.605 60.121 1.00 33.40 527 TYR A CA 1
ATOM 4027 C C . TYR A 1 546 ? 71.237 81.545 59.884 1.00 39.65 527 TYR A C 1
ATOM 4028 O O . TYR A 1 546 ? 70.992 81.963 58.747 1.00 38.82 527 TYR A O 1
ATOM 4037 N N . LYS A 1 547 ? 70.503 81.900 60.937 1.00 33.50 528 LYS A N 1
ATOM 4038 C CA . LYS A 1 547 ? 69.411 82.845 60.761 1.00 30.12 528 LYS A CA 1
ATOM 4039 C C . LYS A 1 547 ? 69.936 84.226 60.410 1.00 30.54 528 LYS A C 1
ATOM 4040 O O . LYS A 1 547 ? 69.458 84.854 59.463 1.00 35.41 528 LYS A O 1
ATOM 4046 N N . PHE A 1 548 ? 70.934 84.709 61.153 1.00 33.48 529 PHE A N 1
ATOM 4047 C CA . PHE A 1 548 ? 71.493 86.031 60.893 1.00 32.32 529 PHE A CA 1
ATOM 4048 C C . PHE A 1 548 ? 72.114 86.126 59.513 1.00 33.55 529 PHE A C 1
ATOM 4049 O O . PHE A 1 548 ? 72.088 87.192 58.894 1.00 36.56 529 PHE A O 1
ATOM 4057 N N . LEU A 1 549 ? 72.683 85.040 59.017 1.00 36.49 530 LEU A N 1
ATOM 4058 C CA . LEU A 1 549 ? 73.359 85.073 57.733 1.00 34.98 530 LEU A CA 1
ATOM 4059 C C . LEU A 1 549 ? 72.446 84.722 56.579 1.00 35.58 530 LEU A C 1
ATOM 4060 O O . LEU A 1 549 ? 72.863 84.835 55.425 1.00 35.69 530 LEU A O 1
ATOM 4065 N N . GLY A 1 550 ? 71.226 84.292 56.854 1.00 28.79 531 GLY A N 1
ATOM 4066 C CA . GLY A 1 550 ? 70.322 83.946 55.789 1.00 28.70 531 GLY A CA 1
ATOM 4067 C C . GLY A 1 550 ? 70.462 82.542 55.272 1.00 38.73 531 GLY A C 1
ATOM 4068 O O . GLY A 1 550 ? 70.031 82.269 54.151 1.00 49.99 531 GLY A O 1
ATOM 4069 N N . ILE A 1 551 ? 71.069 81.647 56.031 1.00 38.24 532 ILE A N 1
ATOM 4070 C CA . ILE A 1 551 ? 71.158 80.249 55.613 1.00 36.24 532 ILE A CA 1
ATOM 4071 C C . ILE A 1 551 ? 69.846 79.550 55.967 1.00 38.82 532 ILE A C 1
ATOM 4072 O O . ILE A 1 551 ? 69.435 79.590 57.132 1.00 41.30 532 ILE A O 1
ATOM 4077 N N . PRO A 1 552 ? 69.180 78.916 55.010 1.00 43.14 533 PRO A N 1
ATOM 4078 C CA . PRO A 1 552 ? 67.876 78.314 55.294 1.00 42.61 533 PRO A CA 1
ATOM 4079 C C . PRO A 1 552 ? 68.002 77.148 56.252 1.00 46.15 533 PRO A C 1
ATOM 4080 O O . PRO A 1 552 ? 69.045 76.506 56.357 1.00 49.77 533 PRO A O 1
ATOM 4084 N N . GLU A 1 553 ? 66.902 76.858 56.943 1.00 43.62 534 GLU A N 1
ATOM 4085 C CA . GLU A 1 553 ? 66.975 75.886 58.022 1.00 46.62 534 GLU A CA 1
ATOM 4086 C C . GLU A 1 553 ? 67.134 74.456 57.540 1.00 49.09 534 GLU A C 1
ATOM 4087 O O . GLU A 1 553 ? 67.509 73.598 58.338 1.00 54.50 534 GLU A O 1
ATOM 4093 N N . ASP A 1 554 ? 66.860 74.162 56.275 1.00 58.96 535 ASP A N 1
ATOM 4094 C CA . ASP A 1 554 ? 67.149 72.809 55.829 1.00 60.56 535 ASP A CA 1
ATOM 4095 C C . ASP A 1 554 ? 68.643 72.530 55.784 1.00 51.92 535 ASP A C 1
ATOM 4096 O O . ASP A 1 554 ? 69.034 71.366 55.680 1.00 56.88 535 ASP A O 1
ATOM 4101 N N . LYS A 1 555 ? 69.480 73.556 55.874 1.00 49.81 536 LYS A N 1
ATOM 4102 C CA . LYS A 1 555 ? 70.920 73.376 55.955 1.00 50.39 536 LYS A CA 1
ATOM 4103 C C . LYS A 1 555 ? 71.416 73.226 57.383 1.00 46.71 536 LYS A C 1
ATOM 4104 O O . LYS A 1 555 ? 72.607 72.996 57.582 1.00 46.31 536 LYS A O 1
ATOM 4110 N N . LEU A 1 556 ? 70.546 73.341 58.377 1.00 43.31 537 LEU A N 1
ATOM 4111 C CA . LEU A 1 556 ? 70.973 73.081 59.737 1.00 36.33 537 LEU A CA 1
ATOM 4112 C C . LEU A 1 556 ? 71.372 71.622 59.884 1.00 36.36 537 LEU A C 1
ATOM 4113 O O . LEU A 1 556 ? 70.949 70.756 59.122 1.00 43.51 537 LEU A O 1
ATOM 4118 N N . THR A 1 557 ? 72.222 71.355 60.861 1.00 37.79 538 THR A N 1
ATOM 4119 C CA . THR A 1 557 ? 72.692 69.996 61.048 1.00 40.26 538 THR A CA 1
ATOM 4120 C C . THR A 1 557 ? 71.534 69.099 61.444 1.00 35.86 538 THR A C 1
ATOM 4121 O O . THR A 1 557 ? 70.766 69.421 62.349 1.00 34.36 538 THR A O 1
ATOM 4125 N N . LYS A 1 558 ? 71.413 67.977 60.742 1.00 41.30 539 LYS A N 1
ATOM 4126 C CA . LYS A 1 558 ? 70.310 67.054 60.934 1.00 36.48 539 LYS A CA 1
ATOM 4127 C C . LYS A 1 558 ? 70.540 66.212 62.174 1.00 32.29 539 LYS A C 1
ATOM 4128 O O . LYS A 1 558 ? 71.576 65.565 62.313 1.00 38.81 539 LYS A O 1
ATOM 4134 N N . MET A 1 559 ? 69.567 66.211 63.061 1.00 29.60 540 MET A N 1
ATOM 4135 C CA . MET A 1 559 ? 69.624 65.447 64.290 1.00 38.29 540 MET A CA 1
ATOM 4136 C C . MET A 1 559 ? 68.936 64.092 64.123 1.00 44.08 540 MET A C 1
ATOM 4137 O O . MET A 1 559 ? 67.979 63.945 63.362 1.00 46.66 540 MET A O 1
ATOM 4142 N N . HIS A 1 560 ? 69.447 63.098 64.840 1.00 43.34 541 HIS A N 1
ATOM 4143 C CA . HIS A 1 560 ? 68.885 61.759 64.782 1.00 41.93 541 HIS A CA 1
ATOM 4144 C C . HIS A 1 560 ? 67.556 61.704 65.513 1.00 43.73 541 HIS A C 1
ATOM 4145 O O . HIS A 1 560 ? 67.415 62.250 66.607 1.00 43.50 541 HIS A O 1
ATOM 4152 N N . HIS A 1 561 ? 66.592 61.001 64.931 1.00 44.02 542 HIS A N 1
ATOM 4153 C CA . HIS A 1 561 ? 65.289 60.802 65.554 1.00 43.60 542 HIS A CA 1
ATOM 4154 C C . HIS A 1 561 ? 65.058 59.315 65.764 1.00 41.87 542 HIS A C 1
ATOM 4155 O O . HIS A 1 561 ? 64.268 58.685 65.065 1.00 42.77 542 HIS A O 1
ATOM 4162 N N . TYR A 1 562 ? 65.744 58.756 66.753 1.00 40.71 543 TYR A N 1
ATOM 4163 C CA . TYR A 1 562 ? 65.576 57.341 67.024 1.00 41.83 543 TYR A CA 1
ATOM 4164 C C . TYR A 1 562 ? 64.205 57.038 67.586 1.00 43.42 543 TYR A C 1
ATOM 4165 O O . TYR A 1 562 ? 63.757 55.894 67.499 1.00 48.91 543 TYR A O 1
ATOM 4174 N N . GLU A 1 563 ? 63.531 58.034 68.151 1.00 40.28 544 GLU A N 1
ATOM 4175 C CA . GLU A 1 563 ? 62.266 57.796 68.827 1.00 40.72 544 GLU A CA 1
ATOM 4176 C C . GLU A 1 563 ? 61.117 57.530 67.870 1.00 49.04 544 GLU A C 1
ATOM 4177 O O . GLU A 1 563 ? 60.016 57.230 68.336 1.00 57.08 544 GLU A O 1
ATOM 4183 N N . LYS A 1 564 ? 61.319 57.655 66.562 1.00 46.65 545 LYS A N 1
ATOM 4184 C CA . LYS A 1 564 ? 60.298 57.247 65.613 1.00 54.05 545 LYS A CA 1
ATOM 4185 C C . LYS A 1 564 ? 60.641 55.975 64.859 1.00 55.96 545 LYS A C 1
ATOM 4186 O O . LYS A 1 564 ? 59.880 55.579 63.974 1.00 65.78 545 LYS A O 1
ATOM 4192 N N . ASP A 1 565 ? 61.760 55.335 65.164 1.00 59.55 546 ASP A N 1
ATOM 4193 C CA . ASP A 1 565 ? 62.029 54.012 64.620 1.00 54.73 546 ASP A CA 1
ATOM 4194 C C . ASP A 1 565 ? 61.234 52.992 65.420 1.00 56.08 546 ASP A C 1
ATOM 4195 O O . ASP A 1 565 ? 61.452 52.866 66.631 1.00 52.95 546 ASP A O 1
ATOM 4200 N N . PRO A 1 566 ? 60.332 52.240 64.793 1.00 55.59 547 PRO A N 1
ATOM 4201 C CA . PRO A 1 566 ? 59.479 51.333 65.572 1.00 49.54 547 PRO A CA 1
ATOM 4202 C C . PRO A 1 566 ? 60.268 50.318 66.366 1.00 47.94 547 PRO A C 1
ATOM 4203 O O . PRO A 1 566 ? 59.890 49.993 67.496 1.00 53.85 547 PRO A O 1
ATOM 4207 N N . LYS A 1 567 ? 61.381 49.836 65.820 1.00 45.83 548 LYS A N 1
ATOM 4208 C CA . LYS A 1 567 ? 62.200 48.882 66.555 1.00 50.71 548 LYS A CA 1
ATOM 4209 C C . LYS A 1 567 ? 62.748 49.507 67.826 1.00 50.62 548 LYS A C 1
ATOM 4210 O O . LYS A 1 567 ? 62.761 48.870 68.884 1.00 50.46 548 LYS A O 1
ATOM 4216 N N . VAL A 1 568 ? 63.192 50.763 67.743 1.00 51.85 549 VAL A N 1
ATOM 4217 C CA . VAL A 1 568 ? 63.716 51.446 68.919 1.00 49.83 549 VAL A CA 1
ATOM 4218 C C . VAL A 1 568 ? 62.631 51.580 69.969 1.00 49.34 549 VAL A C 1
ATOM 4219 O O . VAL A 1 568 ? 62.845 51.301 71.153 1.00 45.73 549 VAL A O 1
ATOM 4223 N N . LEU A 1 569 ? 61.448 52.016 69.547 1.00 44.83 550 LEU A N 1
ATOM 4224 C CA . LEU A 1 569 ? 60.313 52.088 70.454 1.00 43.15 550 LEU A CA 1
ATOM 4225 C C . LEU A 1 569 ? 60.010 50.726 71.063 1.00 48.96 550 LEU A C 1
ATOM 4226 O O . LEU A 1 569 ? 59.774 50.609 72.271 1.00 44.62 550 LEU A O 1
ATOM 4231 N N . ALA A 1 570 ? 60.007 49.682 70.234 1.00 49.12 551 ALA A N 1
ATOM 4232 C CA . ALA A 1 570 ? 59.755 48.336 70.735 1.00 41.98 551 ALA A CA 1
ATOM 4233 C C . ALA A 1 570 ? 60.730 47.975 71.842 1.00 49.58 551 ALA A C 1
ATOM 4234 O O . ALA A 1 570 ? 60.322 47.595 72.945 1.00 46.73 551 ALA A O 1
ATOM 4236 N N . LYS A 1 571 ? 62.029 48.091 71.563 1.00 48.13 552 LYS A N 1
ATOM 4237 C CA . LYS A 1 571 ? 63.025 47.798 72.583 1.00 47.90 552 LYS A CA 1
ATOM 4238 C C . LYS A 1 571 ? 62.832 48.684 73.797 1.00 47.45 552 LYS A C 1
ATOM 4239 O O . LYS A 1 571 ? 63.008 48.241 74.936 1.00 45.28 552 LYS A O 1
ATOM 4245 N N . ALA A 1 572 ? 62.485 49.947 73.574 1.00 44.60 553 ALA A N 1
ATOM 4246 C CA . ALA A 1 572 ? 62.208 50.824 74.699 1.00 41.20 553 ALA A CA 1
ATOM 4247 C C . ALA A 1 572 ? 61.043 50.296 75.511 1.00 43.10 553 ALA A C 1
ATOM 4248 O O . ALA A 1 572 ? 61.101 50.255 76.743 1.00 36.90 553 ALA A O 1
ATOM 4250 N N . ALA A 1 573 ? 59.984 49.860 74.829 1.00 46.88 554 ALA A N 1
ATOM 4251 C CA . ALA A 1 573 ? 58.828 49.321 75.530 1.00 43.54 554 ALA A CA 1
ATOM 4252 C C . ALA A 1 573 ? 59.201 48.089 76.334 1.00 44.96 554 ALA A C 1
ATOM 4253 O O . ALA A 1 573 ? 58.799 47.951 77.494 1.00 40.71 554 ALA A O 1
ATOM 4255 N N . VAL A 1 574 ? 59.984 47.189 75.740 1.00 42.74 555 VAL A N 1
ATOM 4256 C CA . VAL A 1 574 ? 60.402 45.996 76.466 1.00 45.42 555 VAL A CA 1
ATOM 4257 C C . VAL A 1 574 ? 61.234 46.381 77.673 1.00 48.52 555 VAL A C 1
ATOM 4258 O O . VAL A 1 574 ? 61.044 45.854 78.776 1.00 47.21 555 VAL A O 1
ATOM 4262 N N . THR A 1 575 ? 62.149 47.332 77.487 1.00 43.09 556 THR A N 1
ATOM 4263 C CA . THR A 1 575 ? 63.037 47.751 78.556 1.00 37.14 556 THR A CA 1
ATOM 4264 C C . THR A 1 575 ? 62.269 48.239 79.765 1.00 39.65 556 THR A C 1
ATOM 4265 O O . THR A 1 575 ? 62.782 48.169 80.880 1.00 41.50 556 THR A O 1
ATOM 4269 N N . MET A 1 576 ? 61.033 48.695 79.568 1.00 42.28 557 MET A N 1
ATOM 4270 C CA . MET A 1 576 ? 60.204 49.133 80.682 1.00 43.09 557 MET A CA 1
ATOM 4271 C C . MET A 1 576 ? 59.996 48.035 81.712 1.00 46.36 557 MET A C 1
ATOM 4272 O O . MET A 1 576 ? 59.825 48.328 82.899 1.00 45.70 557 MET A O 1
ATOM 4277 N N . PHE A 1 577 ? 59.996 46.774 81.288 1.00 41.43 558 PHE A N 1
ATOM 4278 C CA . PHE A 1 577 ? 59.738 45.679 82.209 1.00 42.32 558 PHE A CA 1
ATOM 4279 C C . PHE A 1 577 ? 61.003 45.063 82.789 1.00 49.06 558 PHE A C 1
ATOM 4280 O O . PHE A 1 577 ? 60.904 44.213 83.676 1.00 50.21 558 PHE A O 1
ATOM 4288 N N . ARG A 1 578 ? 62.175 45.469 82.327 1.00 51.53 559 ARG A N 1
ATOM 4289 C CA . ARG A 1 578 ? 63.433 44.898 82.787 1.00 40.96 559 ARG A CA 1
ATOM 4290 C C . ARG A 1 578 ? 63.662 45.047 84.284 1.00 43.74 559 ARG A C 1
ATOM 4291 O O . ARG A 1 578 ? 63.066 45.871 84.965 1.00 40.37 559 ARG A O 1
ATOM 4300 N N . LEU B 1 24 ? 22.308 127.581 46.038 1.00 72.83 5 LEU B N 1
ATOM 4301 C CA . LEU B 1 24 ? 23.189 127.569 47.196 1.00 84.66 5 LEU B CA 1
ATOM 4302 C C . LEU B 1 24 ? 23.962 126.255 47.275 1.00 84.53 5 LEU B C 1
ATOM 4303 O O . LEU B 1 24 ? 24.974 126.167 47.976 1.00 89.86 5 LEU B O 1
ATOM 4308 N N . SER B 1 25 ? 23.478 125.254 46.532 1.00 70.88 6 SER B N 1
ATOM 4309 C CA . SER B 1 25 ? 23.974 123.880 46.559 1.00 73.97 6 SER B CA 1
ATOM 4310 C C . SER B 1 25 ? 23.460 123.153 47.797 1.00 67.39 6 SER B C 1
ATOM 4311 O O . SER B 1 25 ? 23.311 123.752 48.865 1.00 68.33 6 SER B O 1
ATOM 4314 N N . HIS B 1 26 ? 23.186 121.861 47.652 1.00 56.73 7 HIS B N 1
ATOM 4315 C CA . HIS B 1 26 ? 22.699 121.048 48.755 1.00 50.38 7 HIS B CA 1
ATOM 4316 C C . HIS B 1 26 ? 23.709 120.997 49.893 1.00 46.57 7 HIS B C 1
ATOM 4317 O O . HIS B 1 26 ? 24.916 121.039 49.684 1.00 45.54 7 HIS B O 1
ATOM 4324 N N . LYS B 1 27 ? 23.196 120.904 51.109 1.00 49.25 8 LYS B N 1
ATOM 4325 C CA . LYS B 1 27 ? 24.007 120.875 52.311 1.00 41.99 8 LYS B CA 1
ATOM 4326 C C . LYS B 1 27 ? 23.648 119.646 53.132 1.00 44.14 8 LYS B C 1
ATOM 4327 O O . LYS B 1 27 ? 22.562 119.090 52.995 1.00 51.37 8 LYS B O 1
ATOM 4333 N N . ALA B 1 28 ? 24.579 119.193 53.967 1.00 46.35 9 ALA B N 1
ATOM 4334 C CA . ALA B 1 28 ? 24.318 118.100 54.893 1.00 36.61 9 ALA B CA 1
ATOM 4335 C C . ALA B 1 28 ? 24.727 118.503 56.297 1.00 34.28 9 ALA B C 1
ATOM 4336 O O . ALA B 1 28 ? 25.719 119.204 56.481 1.00 41.60 9 ALA B O 1
ATOM 4338 N N . TYR B 1 29 ? 23.945 118.088 57.283 1.00 29.40 10 TYR B N 1
ATOM 4339 C CA . TYR B 1 29 ? 24.208 118.407 58.678 1.00 30.40 10 TYR B CA 1
ATOM 4340 C C . TYR B 1 29 ? 24.228 117.124 59.487 1.00 38.97 10 TYR B C 1
ATOM 4341 O O . TYR B 1 29 ? 23.235 116.399 59.518 1.00 40.09 10 TYR B O 1
ATOM 4350 N N . MET B 1 30 ? 25.353 116.841 60.127 1.00 42.38 11 MET B N 1
ATOM 4351 C CA . MET B 1 30 ? 25.507 115.679 60.984 1.00 29.70 11 MET B CA 1
ATOM 4352 C C . MET B 1 30 ? 25.442 116.133 62.429 1.00 32.12 11 MET B C 1
ATOM 4353 O O . MET B 1 30 ? 26.129 117.075 62.811 1.00 35.85 11 MET B O 1
ATOM 4358 N N . ILE B 1 31 ? 24.640 115.465 63.230 1.00 31.28 12 ILE B N 1
ATOM 4359 C CA . ILE B 1 31 ? 24.514 115.791 64.641 1.00 30.54 12 ILE B CA 1
ATOM 4360 C C . ILE B 1 31 ? 25.210 114.679 65.409 1.00 37.74 12 ILE B C 1
ATOM 4361 O O . ILE B 1 31 ? 24.695 113.566 65.528 1.00 35.03 12 ILE B O 1
ATOM 4366 N N . GLY B 1 32 ? 26.394 114.969 65.910 1.00 36.75 13 GLY B N 1
ATOM 4367 C CA . GLY B 1 32 ? 27.235 113.941 66.483 1.00 37.38 13 GLY B CA 1
ATOM 4368 C C . GLY B 1 32 ? 28.384 113.680 65.533 1.00 36.58 13 GLY B C 1
ATOM 4369 O O . GLY B 1 32 ? 28.228 113.745 64.312 1.00 28.62 13 GLY B O 1
ATOM 4370 N N . ALA B 1 33 ? 29.556 113.394 66.094 1.00 37.92 14 ALA B N 1
ATOM 4371 C CA . ALA B 1 33 ? 30.763 113.241 65.295 1.00 28.03 14 ALA B CA 1
ATOM 4372 C C . ALA B 1 33 ? 31.342 111.836 65.379 1.00 34.78 14 ALA B C 1
ATOM 4373 O O . ALA B 1 33 ? 32.506 111.628 65.034 1.00 41.66 14 ALA B O 1
ATOM 4375 N N . GLY B 1 34 ? 30.547 110.866 65.797 1.00 31.92 15 GLY B N 1
ATOM 4376 C CA . GLY B 1 34 ? 31.001 109.502 65.873 1.00 24.89 15 GLY B CA 1
ATOM 4377 C C . GLY B 1 34 ? 31.232 108.902 64.511 1.00 26.30 15 GLY B C 1
ATOM 4378 O O . GLY B 1 34 ? 31.051 109.526 63.470 1.00 24.79 15 GLY B O 1
ATOM 4379 N N . ILE B 1 35 ? 31.654 107.641 64.528 1.00 29.36 16 ILE B N 1
ATOM 4380 C CA . ILE B 1 35 ? 32.102 106.997 63.303 1.00 24.46 16 ILE B CA 1
ATOM 4381 C C . ILE B 1 35 ? 30.978 106.890 62.293 1.00 33.79 16 ILE B C 1
ATOM 4382 O O . ILE B 1 35 ? 31.226 106.848 61.085 1.00 37.31 16 ILE B O 1
ATOM 4387 N N . GLY B 1 36 ? 29.731 106.858 62.757 1.00 33.84 17 GLY B N 1
ATOM 4388 C CA . GLY B 1 36 ? 28.621 106.755 61.828 1.00 31.17 17 GLY B CA 1
ATOM 4389 C C . GLY B 1 36 ? 28.491 107.984 60.954 1.00 28.95 17 GLY B C 1
ATOM 4390 O O . GLY B 1 36 ? 28.461 107.888 59.727 1.00 23.65 17 GLY B O 1
ATOM 4391 N N . ASN B 1 37 ? 28.423 109.158 61.578 1.00 31.06 18 ASN B N 1
ATOM 4392 C CA . ASN B 1 37 ? 28.311 110.395 60.822 1.00 30.37 18 ASN B CA 1
ATOM 4393 C C . ASN B 1 37 ? 29.567 110.683 60.020 1.00 35.67 18 ASN B C 1
ATOM 4394 O O . ASN B 1 37 ? 29.477 111.221 58.911 1.00 34.82 18 ASN B O 1
ATOM 4399 N N . LEU B 1 38 ? 30.742 110.331 60.550 1.00 33.61 19 LEU B N 1
ATOM 4400 C CA . LEU B 1 38 ? 31.958 110.486 59.767 1.00 29.17 19 LEU B CA 1
ATOM 4401 C C . LEU B 1 38 ? 31.909 109.617 58.524 1.00 27.01 19 LEU B C 1
ATOM 4402 O O . LEU B 1 38 ? 32.285 110.053 57.436 1.00 28.96 19 LEU B O 1
ATOM 4407 N N . SER B 1 39 ? 31.411 108.398 58.655 1.00 25.94 20 SER B N 1
ATOM 4408 C CA . SER B 1 39 ? 31.323 107.535 57.489 1.00 30.75 20 SER B CA 1
ATOM 4409 C C . SER B 1 39 ? 30.265 108.027 56.519 1.00 34.92 20 SER B C 1
ATOM 4410 O O . SER B 1 39 ? 30.388 107.817 55.309 1.00 34.54 20 SER B O 1
ATOM 4413 N N . ALA B 1 40 ? 29.215 108.665 57.029 1.00 32.92 21 ALA B N 1
ATOM 4414 C CA . ALA B 1 40 ? 28.250 109.308 56.151 1.00 31.13 21 ALA B CA 1
ATOM 4415 C C . ALA B 1 40 ? 28.922 110.361 55.287 1.00 33.62 21 ALA B C 1
ATOM 4416 O O . ALA B 1 40 ? 28.725 110.403 54.069 1.00 29.56 21 ALA B O 1
ATOM 4418 N N . ALA B 1 41 ? 29.726 111.221 55.905 1.00 32.96 22 ALA B N 1
ATOM 4419 C CA . ALA B 1 41 ? 30.480 112.197 55.130 1.00 33.64 22 ALA B CA 1
ATOM 4420 C C . ALA B 1 41 ? 31.321 111.519 54.064 1.00 33.05 22 ALA B C 1
ATOM 4421 O O . ALA B 1 41 ? 31.349 111.960 52.914 1.00 37.21 22 ALA B O 1
ATOM 4423 N N . VAL B 1 42 ? 31.989 110.427 54.417 1.00 28.16 23 VAL B N 1
ATOM 4424 C CA . VAL B 1 42 ? 32.831 109.747 53.444 1.00 31.45 23 VAL B CA 1
ATOM 4425 C C . VAL B 1 42 ? 31.995 109.237 52.283 1.00 32.84 23 VAL B C 1
ATOM 4426 O O . VAL B 1 42 ? 32.356 109.403 51.115 1.00 38.11 23 VAL B O 1
ATOM 4430 N N . TYR B 1 43 ? 30.872 108.593 52.584 1.00 34.83 24 TYR B N 1
ATOM 4431 C CA . TYR B 1 43 ? 30.009 108.088 51.523 1.00 31.52 24 TYR B CA 1
ATOM 4432 C C . TYR B 1 43 ? 29.502 109.217 50.640 1.00 31.95 24 TYR B C 1
ATOM 4433 O O . TYR B 1 43 ? 29.412 109.069 49.419 1.00 32.39 24 TYR B O 1
ATOM 4442 N N . LEU B 1 44 ? 29.137 110.343 51.244 1.00 29.51 25 LEU B N 1
ATOM 4443 C CA . LEU B 1 44 ? 28.696 111.486 50.457 1.00 30.97 25 LEU B CA 1
ATOM 4444 C C . LEU B 1 44 ? 29.781 111.961 49.504 1.00 40.47 25 LEU B C 1
ATOM 4445 O O . LEU B 1 44 ? 29.509 112.226 48.331 1.00 43.19 25 LEU B O 1
ATOM 4450 N N . ILE B 1 45 ? 31.020 112.064 49.984 1.00 42.37 26 ILE B N 1
ATOM 4451 C CA . ILE B 1 45 ? 32.093 112.609 49.162 1.00 34.24 26 ILE B CA 1
ATOM 4452 C C . ILE B 1 45 ? 32.545 111.599 48.122 1.00 36.85 26 ILE B C 1
ATOM 4453 O O . ILE B 1 45 ? 32.699 111.929 46.944 1.00 41.40 26 ILE B O 1
ATOM 4458 N N . ARG B 1 46 ? 32.766 110.354 48.533 1.00 35.51 27 ARG B N 1
ATOM 4459 C CA . ARG B 1 46 ? 33.338 109.373 47.621 1.00 35.04 27 ARG B CA 1
ATOM 4460 C C . ARG B 1 46 ? 32.320 108.882 46.608 1.00 43.82 27 ARG B C 1
ATOM 4461 O O . ARG B 1 46 ? 32.558 108.933 45.401 1.00 53.25 27 ARG B O 1
ATOM 4469 N N . ASP B 1 47 ? 31.190 108.378 47.084 1.00 44.57 28 ASP B N 1
ATOM 4470 C CA . ASP B 1 47 ? 30.202 107.779 46.203 1.00 41.75 28 ASP B CA 1
ATOM 4471 C C . ASP B 1 47 ? 29.159 108.770 45.710 1.00 45.82 28 ASP B C 1
ATOM 4472 O O . ASP B 1 47 ? 28.568 108.549 44.651 1.00 45.09 28 ASP B O 1
ATOM 4477 N N . GLY B 1 48 ? 28.933 109.857 46.428 1.00 36.12 29 GLY B N 1
ATOM 4478 C CA . GLY B 1 48 ? 27.995 110.858 45.989 1.00 38.72 29 GLY B CA 1
ATOM 4479 C C . GLY B 1 48 ? 28.615 112.061 45.337 1.00 44.87 29 GLY B C 1
ATOM 4480 O O . GLY B 1 48 ? 27.888 112.954 44.901 1.00 46.49 29 GLY B O 1
ATOM 4481 N N . GLU B 1 49 ? 29.940 112.117 45.263 1.00 53.77 30 GLU B N 1
ATOM 4482 C CA . GLU B 1 49 ? 30.652 113.202 44.598 1.00 49.03 30 GLU B CA 1
ATOM 4483 C C . GLU B 1 49 ? 30.240 114.557 45.150 1.00 43.67 30 GLU B C 1
ATOM 4484 O O . GLU B 1 49 ? 30.223 115.556 44.438 1.00 53.71 30 GLU B O 1
ATOM 4490 N N . TRP B 1 50 ? 29.936 114.604 46.438 1.00 40.49 31 TRP B N 1
ATOM 4491 C CA . TRP B 1 50 ? 29.685 115.873 47.088 1.00 43.43 31 TRP B CA 1
ATOM 4492 C C . TRP B 1 50 ? 30.995 116.623 47.297 1.00 39.83 31 TRP B C 1
ATOM 4493 O O . TRP B 1 50 ? 32.087 116.076 47.163 1.00 44.13 31 TRP B O 1
ATOM 4504 N N . ASN B 1 51 ? 30.876 117.902 47.604 1.00 43.14 32 ASN B N 1
ATOM 4505 C CA . ASN B 1 51 ? 32.000 118.694 48.070 1.00 49.60 32 ASN B CA 1
ATOM 4506 C C . ASN B 1 51 ? 31.959 118.753 49.586 1.00 45.86 32 ASN B C 1
ATOM 4507 O O . ASN B 1 51 ? 30.894 118.915 50.180 1.00 51.87 32 ASN B O 1
ATOM 4512 N N . GLY B 1 52 ? 33.116 118.595 50.206 1.00 40.10 33 GLY B N 1
ATOM 4513 C CA . GLY B 1 52 ? 33.175 118.630 51.651 1.00 36.74 33 GLY B CA 1
ATOM 4514 C C . GLY B 1 52 ? 32.661 119.913 52.261 1.00 41.54 33 GLY B C 1
ATOM 4515 O O . GLY B 1 52 ? 32.168 119.903 53.387 1.00 40.29 33 GLY B O 1
ATOM 4516 N N . GLU B 1 53 ? 32.771 121.034 51.541 1.00 49.31 34 GLU B N 1
ATOM 4517 C CA . GLU B 1 53 ? 32.310 122.311 52.082 1.00 46.34 34 GLU B CA 1
ATOM 4518 C C . GLU B 1 53 ? 30.830 122.284 52.417 1.00 47.94 34 GLU B C 1
ATOM 4519 O O . GLU B 1 53 ? 30.385 123.038 53.288 1.00 45.27 34 GLU B O 1
ATOM 4525 N N . ASP B 1 54 ? 30.067 121.419 51.755 1.00 45.58 35 ASP B N 1
ATOM 4526 C CA . ASP B 1 54 ? 28.632 121.316 51.952 1.00 46.88 35 ASP B CA 1
ATOM 4527 C C . ASP B 1 54 ? 28.257 120.512 53.184 1.00 45.87 35 ASP B C 1
ATOM 4528 O O . ASP B 1 54 ? 27.091 120.524 53.578 1.00 44.27 35 ASP B O 1
ATOM 4533 N N . ILE B 1 55 ? 29.218 119.873 53.837 1.00 40.86 36 ILE B N 1
ATOM 4534 C CA . ILE B 1 55 ? 28.959 118.982 54.955 1.00 31.53 36 ILE B CA 1
ATOM 4535 C C . ILE B 1 55 ? 29.427 119.651 56.231 1.00 34.47 36 ILE B C 1
ATOM 4536 O O . ILE B 1 55 ? 30.581 120.060 56.330 1.00 37.22 36 ILE B O 1
ATOM 4541 N N . THR B 1 56 ? 28.547 119.735 57.213 1.00 36.38 37 THR B N 1
ATOM 4542 C CA . THR B 1 56 ? 28.875 120.272 58.523 1.00 33.79 37 THR B CA 1
ATOM 4543 C C . THR B 1 56 ? 28.654 119.180 59.553 1.00 40.86 37 THR B C 1
ATOM 4544 O O . THR B 1 56 ? 27.553 118.635 59.654 1.00 37.03 37 THR B O 1
ATOM 4548 N N . ILE B 1 57 ? 29.684 118.876 60.331 1.00 40.40 38 ILE B N 1
ATOM 4549 C CA . ILE B 1 57 ? 29.616 117.845 61.352 1.00 34.95 38 ILE B CA 1
ATOM 4550 C C . ILE B 1 57 ? 29.688 118.518 62.706 1.00 35.68 38 ILE B C 1
ATOM 4551 O O . ILE B 1 57 ? 30.663 119.208 63.010 1.00 41.92 38 ILE B O 1
ATOM 4556 N N . MET B 1 58 ? 28.668 118.315 63.525 1.00 33.00 39 MET B N 1
ATOM 4557 C CA . MET B 1 58 ? 28.550 119.017 64.794 1.00 36.08 39 MET B CA 1
ATOM 4558 C C . MET B 1 58 ? 28.683 118.040 65.946 1.00 42.36 39 MET B C 1
ATOM 4559 O O . MET B 1 58 ? 27.791 117.227 66.181 1.00 47.12 39 MET B O 1
ATOM 4564 N N . GLY B 1 59 ? 29.790 118.140 66.676 1.00 47.14 40 GLY B N 1
ATOM 4565 C CA . GLY B 1 59 ? 29.999 117.421 67.899 1.00 44.62 40 GLY B CA 1
ATOM 4566 C C . GLY B 1 59 ? 30.048 118.350 69.089 1.00 51.24 40 GLY B C 1
ATOM 4567 O O . GLY B 1 59 ? 29.632 119.511 69.020 1.00 45.72 40 GLY B O 1
ATOM 4568 N N . LEU B 1 60 ? 30.550 117.830 70.201 1.00 58.73 41 LEU B N 1
ATOM 4569 C CA . LEU B 1 60 ? 30.751 118.628 71.406 1.00 56.45 41 LEU B CA 1
ATOM 4570 C C . LEU B 1 60 ? 31.915 118.095 72.232 1.00 69.12 41 LEU B C 1
ATOM 4571 O O . LEU B 1 60 ? 31.724 117.319 73.167 1.00 76.49 41 LEU B O 1
ATOM 4576 N N . ALA B 1 87 ? 47.670 113.479 84.065 1.00 30.41 68 ALA B N 1
ATOM 4577 C CA . ALA B 1 87 ? 48.509 112.525 83.352 1.00 39.89 68 ALA B CA 1
ATOM 4578 C C . ALA B 1 87 ? 47.885 111.144 83.372 1.00 41.82 68 ALA B C 1
ATOM 4579 O O . ALA B 1 87 ? 47.071 110.827 84.227 1.00 35.91 68 ALA B O 1
ATOM 4581 N N . GLY B 1 88 ? 48.280 110.324 82.426 1.00 38.00 69 GLY B N 1
ATOM 4582 C CA . GLY B 1 88 ? 47.662 109.027 82.313 1.00 33.92 69 GLY B CA 1
ATOM 4583 C C . GLY B 1 88 ? 46.634 109.013 81.209 1.00 34.88 69 GLY B C 1
ATOM 4584 O O . GLY B 1 88 ? 46.025 110.031 80.876 1.00 39.51 69 GLY B O 1
ATOM 4585 N N . PHE B 1 89 ? 46.429 107.841 80.634 1.00 30.69 70 PHE B N 1
ATOM 4586 C CA . PHE B 1 89 ? 45.556 107.684 79.489 1.00 31.36 70 PHE B CA 1
ATOM 4587 C C . PHE B 1 89 ? 44.193 107.179 79.931 1.00 36.56 70 PHE B C 1
ATOM 4588 O O . PHE B 1 89 ? 44.026 106.683 81.043 1.00 35.91 70 PHE B O 1
ATOM 4596 N N . ILE B 1 90 ? 43.212 107.344 79.047 1.00 36.53 71 ILE B N 1
ATOM 4597 C CA . ILE B 1 90 ? 41.865 106.814 79.220 1.00 34.84 71 ILE B CA 1
ATOM 4598 C C . ILE B 1 90 ? 41.507 106.073 77.953 1.00 35.44 71 ILE B C 1
ATOM 4599 O O . ILE B 1 90 ? 41.547 106.655 76.868 1.00 45.18 71 ILE B O 1
ATOM 4604 N N . ASN B 1 91 ? 41.146 104.809 78.080 1.00 36.52 72 ASN B N 1
ATOM 4605 C CA . ASN B 1 91 ? 40.848 104.008 76.899 1.00 42.33 72 ASN B CA 1
ATOM 4606 C C . ASN B 1 91 ? 39.492 104.420 76.350 1.00 45.07 72 ASN B C 1
ATOM 4607 O O . ASN B 1 91 ? 38.452 104.017 76.863 1.00 49.36 72 ASN B O 1
ATOM 4612 N N . ARG B 1 92 ? 39.499 105.240 75.310 1.00 42.76 73 ARG B N 1
ATOM 4613 C CA . ARG B 1 92 ? 38.284 105.664 74.635 1.00 47.17 73 ARG B CA 1
ATOM 4614 C C . ARG B 1 92 ? 38.051 104.791 73.414 1.00 45.16 73 ARG B C 1
ATOM 4615 O O . ARG B 1 92 ? 39.001 104.378 72.749 1.00 41.70 73 ARG B O 1
ATOM 4623 N N . GLY B 1 93 ? 36.791 104.505 73.122 1.00 32.29 74 GLY B N 1
ATOM 4624 C CA . GLY B 1 93 ? 36.436 104.032 71.802 1.00 33.64 74 GLY B CA 1
ATOM 4625 C C . GLY B 1 93 ? 36.155 102.546 71.738 1.00 33.36 74 GLY B C 1
ATOM 4626 O O . GLY B 1 93 ? 36.166 101.817 72.732 1.00 33.69 74 GLY B O 1
ATOM 4627 N N . GLY B 1 94 ? 35.896 102.110 70.510 1.00 33.30 75 GLY B N 1
ATOM 4628 C CA . GLY B 1 94 ? 35.639 100.712 70.266 1.00 30.11 75 GLY B CA 1
ATOM 4629 C C . GLY B 1 94 ? 36.884 99.873 70.455 1.00 37.11 75 GLY B C 1
ATOM 4630 O O . GLY B 1 94 ? 38.004 100.310 70.209 1.00 38.44 75 GLY B O 1
ATOM 4631 N N . ARG B 1 95 ? 36.675 98.636 70.889 1.00 41.80 76 ARG B N 1
ATOM 4632 C CA . ARG B 1 95 ? 37.777 97.770 71.259 1.00 37.25 76 ARG B CA 1
ATOM 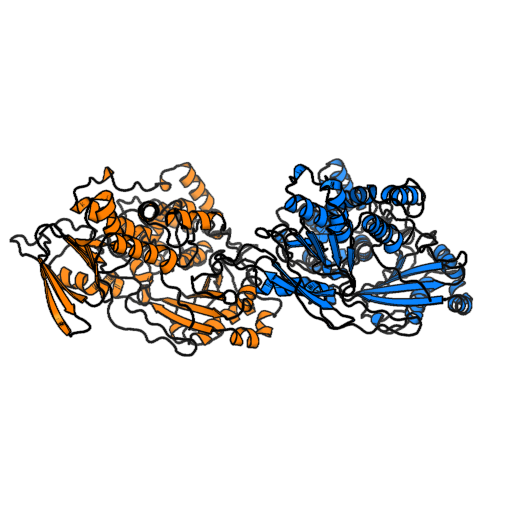4633 C C . ARG B 1 95 ? 38.042 96.645 70.275 1.00 47.46 76 ARG B C 1
ATOM 4634 O O . ARG B 1 95 ? 39.173 96.159 70.221 1.00 40.97 76 ARG B O 1
ATOM 4642 N N . MET B 1 96 ? 37.056 96.241 69.477 1.00 47.21 77 MET B N 1
ATOM 4643 C CA . MET B 1 96 ? 37.212 95.079 68.622 1.00 37.81 77 MET B CA 1
ATOM 4644 C C . MET B 1 96 ? 36.875 95.411 67.186 1.00 38.64 77 MET B C 1
ATOM 4645 O O . MET B 1 96 ? 36.274 96.438 66.885 1.00 40.56 77 MET B O 1
ATOM 4650 N N . LEU B 1 97 ? 37.294 94.509 66.310 1.00 34.67 78 LEU B N 1
ATOM 4651 C CA . LEU B 1 97 ? 36.903 94.473 64.914 1.00 33.01 78 LEU B CA 1
ATOM 4652 C C . LEU B 1 97 ? 37.002 93.022 64.468 1.00 34.26 78 LEU B C 1
ATOM 4653 O O . LEU B 1 97 ? 37.438 92.154 65.222 1.00 34.77 78 LEU B O 1
ATOM 4658 N N . ASN B 1 98 ? 36.603 92.755 63.235 1.00 29.34 79 ASN B N 1
ATOM 4659 C CA . ASN B 1 98 ? 36.603 91.394 62.721 1.00 36.53 79 ASN B CA 1
ATOM 4660 C C . ASN B 1 98 ? 36.763 91.459 61.215 1.00 39.68 79 ASN B C 1
ATOM 4661 O O . ASN B 1 98 ? 35.935 92.066 60.537 1.00 38.04 79 ASN B O 1
ATOM 4666 N N . GLU B 1 99 ? 37.815 90.844 60.686 1.00 39.18 80 GLU B N 1
ATOM 4667 C CA . GLU B 1 99 ? 38.092 91.000 59.266 1.00 41.21 80 GLU B CA 1
ATOM 4668 C C . GLU B 1 99 ? 37.113 90.215 58.408 1.00 40.72 80 GLU B C 1
ATOM 4669 O O . GLU B 1 99 ? 36.917 90.553 57.239 1.00 47.51 80 GLU B O 1
ATOM 4675 N N . GLU B 1 100 ? 36.470 89.198 58.966 1.00 41.52 81 GLU B N 1
ATOM 4676 C CA . GLU B 1 100 ? 35.506 88.409 58.213 1.00 39.92 81 GLU B CA 1
ATOM 4677 C C . GLU B 1 100 ? 34.157 89.094 58.082 1.00 39.05 81 GLU B C 1
ATOM 4678 O O . GLU B 1 100 ? 33.394 88.761 57.175 1.00 37.56 81 GLU B O 1
ATOM 4684 N N . THR B 1 101 ? 33.855 90.028 58.976 1.00 38.30 82 THR B N 1
ATOM 4685 C CA . THR B 1 101 ? 32.660 90.831 59.040 1.00 32.01 82 THR B CA 1
ATOM 4686 C C . THR B 1 101 ? 33.009 92.259 58.614 1.00 33.17 82 THR B C 1
ATOM 4687 O O . THR B 1 101 ? 33.871 92.447 57.742 1.00 38.89 82 THR B O 1
ATOM 4691 N N . TYR B 1 102 ? 32.330 93.245 59.196 1.00 30.32 83 TYR B N 1
ATOM 4692 C CA . TYR B 1 102 ? 32.674 94.653 59.087 1.00 35.04 83 TYR B CA 1
ATOM 4693 C C . TYR B 1 102 ? 32.902 95.074 57.644 1.00 33.64 83 TYR B C 1
ATOM 4694 O O . TYR B 1 102 ? 33.699 95.962 57.372 1.00 37.83 83 TYR B O 1
ATOM 4703 N N . GLU B 1 103 ? 32.197 94.440 56.710 1.00 32.11 84 GLU B N 1
ATOM 4704 C CA . GLU B 1 103 ? 32.399 94.732 55.296 1.00 32.47 84 GLU B CA 1
ATOM 4705 C C . GLU B 1 103 ? 32.302 96.220 55.018 1.00 34.15 84 GLU B C 1
ATOM 4706 O O . GLU B 1 103 ? 33.056 96.760 54.204 1.00 35.74 84 GLU B O 1
ATOM 4712 N N . ASN B 1 104 ? 31.376 96.902 55.681 1.00 29.28 85 ASN B N 1
ATOM 4713 C CA . ASN B 1 104 ? 31.225 98.327 55.433 1.00 34.46 85 ASN B CA 1
ATOM 4714 C C . ASN B 1 104 ? 32.404 99.101 55.987 1.00 34.74 85 ASN B C 1
ATOM 4715 O O . ASN B 1 104 ? 32.926 100.003 55.329 1.00 37.69 85 ASN B O 1
ATOM 4720 N N . LEU B 1 105 ? 32.843 98.754 57.191 1.00 37.88 86 LEU B N 1
ATOM 4721 C CA . LEU B 1 105 ? 33.939 99.476 57.820 1.00 37.08 86 LEU B CA 1
ATOM 4722 C C . LEU B 1 105 ? 35.217 99.367 57.001 1.00 33.99 86 LEU B C 1
ATOM 4723 O O . LEU B 1 105 ? 35.870 100.373 56.719 1.00 30.55 86 LEU B O 1
ATOM 4728 N N . TRP B 1 106 ? 35.574 98.156 56.578 1.00 32.29 87 TRP B N 1
ATOM 4729 C CA . TRP B 1 106 ? 36.782 97.999 55.775 1.00 33.87 87 TRP B CA 1
ATOM 4730 C C . TRP B 1 106 ? 36.689 98.790 54.483 1.00 35.36 87 TRP B C 1
ATOM 4731 O O . TRP B 1 106 ? 37.692 99.306 53.994 1.00 39.71 87 TRP B O 1
ATOM 4742 N N . ASP B 1 107 ? 35.499 98.877 53.899 1.00 38.04 88 ASP B N 1
ATOM 4743 C CA . ASP B 1 107 ? 35.360 99.601 52.644 1.00 35.07 88 ASP B CA 1
ATOM 4744 C C . ASP B 1 107 ? 35.469 101.101 52.853 1.00 33.04 88 ASP B C 1
ATOM 4745 O O . ASP B 1 107 ? 36.115 101.794 52.066 1.00 37.26 88 ASP B O 1
ATOM 4750 N N . VAL B 1 108 ? 34.827 101.626 53.890 1.00 33.14 89 VAL B N 1
ATOM 4751 C CA . VAL B 1 108 ? 34.934 103.052 54.179 1.00 33.67 89 VAL B CA 1
ATOM 4752 C C . VAL B 1 108 ? 36.366 103.406 54.519 1.00 31.39 89 VAL B C 1
ATOM 4753 O O . VAL B 1 108 ? 36.918 104.395 54.029 1.00 32.12 89 VAL B O 1
ATOM 4757 N N . LEU B 1 109 ? 36.981 102.614 55.385 1.00 34.99 90 LEU B N 1
ATOM 4758 C CA . LEU B 1 109 ? 38.320 102.913 55.838 1.00 34.96 90 LEU B CA 1
ATOM 4759 C C . LEU B 1 109 ? 39.361 102.639 54.770 1.00 38.84 90 LEU B C 1
ATOM 4760 O O . LEU B 1 109 ? 40.490 103.107 54.899 1.00 33.18 90 LEU B O 1
ATOM 4765 N N . SER B 1 110 ? 39.005 101.928 53.710 1.00 37.79 91 SER B N 1
ATOM 4766 C CA . SER B 1 110 ? 39.928 101.774 52.602 1.00 35.19 91 SER B CA 1
ATOM 4767 C C . SER B 1 110 ? 40.094 103.042 51.799 1.00 34.04 91 SER B C 1
ATOM 4768 O O . SER B 1 110 ? 40.860 103.042 50.839 1.00 48.22 91 SER B O 1
ATOM 4771 N N . ALA B 1 111 ? 39.368 104.099 52.115 1.00 29.13 92 ALA B N 1
ATOM 4772 C CA . ALA B 1 111 ? 39.500 105.365 51.417 1.00 32.33 92 ALA B CA 1
ATOM 4773 C C . ALA B 1 111 ? 40.062 106.459 52.302 1.00 36.73 92 ALA B C 1
ATOM 4774 O O . ALA B 1 111 ? 40.176 107.601 51.859 1.00 38.09 92 ALA B O 1
ATOM 4776 N N . VAL B 1 112 ? 40.407 106.142 53.541 1.00 33.90 93 VAL B N 1
ATOM 4777 C CA . VAL B 1 112 ? 41.009 107.087 54.470 1.00 31.91 93 VAL B CA 1
ATOM 4778 C C . VAL B 1 112 ? 42.507 106.807 54.500 1.00 37.00 93 VAL B C 1
ATOM 4779 O O . VAL B 1 112 ? 42.905 105.662 54.766 1.00 35.73 93 VAL B O 1
ATOM 4783 N N . PRO B 1 113 ? 43.358 107.778 54.208 1.00 37.31 94 PRO B N 1
ATOM 4784 C CA . PRO B 1 113 ? 44.790 107.518 54.237 1.00 37.79 94 PRO B CA 1
ATOM 4785 C C . PRO B 1 113 ? 45.261 107.384 55.666 1.00 38.60 94 PRO B C 1
ATOM 4786 O O . PRO B 1 113 ? 44.715 108.007 56.575 1.00 30.83 94 PRO B O 1
ATOM 4790 N N . SER B 1 114 ? 46.281 106.551 55.860 1.00 39.20 95 SER B N 1
ATOM 4791 C CA . SER B 1 114 ? 46.864 106.399 57.182 1.00 39.09 95 SER B CA 1
ATOM 4792 C C . SER B 1 114 ? 47.649 107.642 57.550 1.00 42.61 95 SER B C 1
ATOM 4793 O O . SER B 1 114 ? 48.395 108.178 56.732 1.00 43.47 95 SER B O 1
ATOM 4796 N N . LEU B 1 115 ? 47.455 108.117 58.774 1.00 38.77 96 LEU B N 1
ATOM 4797 C CA . LEU B 1 115 ? 48.242 109.226 59.277 1.00 33.52 96 LEU B CA 1
ATOM 4798 C C . LEU B 1 115 ? 49.650 108.815 59.659 1.00 46.47 96 LEU B C 1
ATOM 4799 O O . LEU B 1 115 ? 50.501 109.687 59.842 1.00 49.78 96 LEU B O 1
ATOM 4804 N N . ASP B 1 116 ? 49.920 107.521 59.788 1.00 47.24 97 ASP B N 1
ATOM 4805 C CA . ASP B 1 116 ? 51.235 107.077 60.216 1.00 47.44 97 ASP B CA 1
ATOM 4806 C C . ASP B 1 116 ? 52.082 106.599 59.051 1.00 50.88 97 ASP B C 1
ATOM 4807 O O . ASP B 1 116 ? 53.240 106.993 58.926 1.00 55.92 97 ASP B O 1
ATOM 4812 N N . ASN B 1 117 ? 51.518 105.791 58.173 1.00 51.55 98 ASN B N 1
ATOM 4813 C CA . ASN B 1 117 ? 52.308 105.192 57.114 1.00 50.42 98 ASN B CA 1
ATOM 4814 C C . ASN B 1 117 ? 51.877 105.750 55.776 1.00 56.03 98 ASN B C 1
ATOM 4815 O O . ASN B 1 117 ? 50.801 105.392 55.281 1.00 55.98 98 ASN B O 1
ATOM 4820 N N . PRO B 1 118 ? 52.695 106.576 55.140 1.00 64.50 99 PRO B N 1
ATOM 4821 C CA . PRO B 1 118 ? 52.331 107.120 53.830 1.00 67.73 99 PRO B CA 1
ATOM 4822 C C . PRO B 1 118 ? 51.974 106.013 52.857 1.00 59.80 99 PRO B C 1
ATOM 4823 O O . PRO B 1 118 ? 52.569 104.935 52.865 1.00 56.04 99 PRO B O 1
ATOM 4827 N N . GLY B 1 119 ? 50.962 106.276 52.043 1.00 58.86 100 GLY B N 1
ATOM 4828 C CA . GLY B 1 119 ? 50.556 105.347 51.016 1.00 56.40 100 GLY B CA 1
ATOM 4829 C C . GLY B 1 119 ? 49.800 104.136 51.503 1.00 53.53 100 GLY B C 1
ATOM 4830 O O . GLY B 1 119 ? 49.549 103.224 50.711 1.00 57.08 100 GLY B O 1
ATOM 4831 N N . LYS B 1 120 ? 49.422 104.090 52.769 1.00 52.61 101 LYS B N 1
ATOM 4832 C CA . LYS B 1 120 ? 48.598 103.008 53.274 1.00 52.97 101 LYS B CA 1
ATOM 4833 C C . LYS B 1 120 ? 47.247 103.558 53.712 1.00 50.35 101 LYS B C 1
ATOM 4834 O O . LYS B 1 120 ? 47.162 104.648 54.287 1.00 48.39 101 LYS B O 1
ATOM 4840 N N . SER B 1 121 ? 46.191 102.816 53.409 1.00 42.84 102 SER B N 1
ATOM 4841 C CA . SER B 1 121 ? 44.888 103.187 53.923 1.00 41.93 102 SER B CA 1
ATOM 4842 C C . SER B 1 121 ? 44.744 102.705 55.352 1.00 43.34 102 SER B C 1
ATOM 4843 O O . SER B 1 121 ? 45.478 101.832 55.811 1.00 45.61 102 SER B O 1
ATOM 4846 N N . VAL B 1 122 ? 43.786 103.292 56.061 1.00 34.43 103 VAL B N 1
ATOM 4847 C CA . VAL B 1 122 ? 43.507 102.853 57.423 1.00 35.25 103 VAL B CA 1
ATOM 4848 C C . VAL B 1 122 ? 43.170 101.367 57.452 1.00 36.90 103 VAL B C 1
ATOM 4849 O O . VAL B 1 122 ? 43.551 100.646 58.380 1.00 34.73 103 VAL B O 1
ATOM 4853 N N . THR B 1 123 ? 42.469 100.879 56.434 1.00 34.37 104 THR B N 1
ATOM 4854 C CA . THR B 1 123 ? 42.213 99.447 56.353 1.00 28.35 104 THR B CA 1
ATOM 4855 C C . THR B 1 123 ? 43.516 98.677 56.255 1.00 38.07 104 THR B C 1
ATOM 4856 O O . THR B 1 123 ? 43.683 97.635 56.896 1.00 38.31 104 THR B O 1
ATOM 4860 N N . ASP B 1 124 ? 44.451 99.178 55.449 1.00 44.75 105 ASP B N 1
ATOM 4861 C CA . ASP B 1 124 ? 45.747 98.529 55.306 1.00 38.67 105 ASP B CA 1
ATOM 4862 C C . ASP B 1 124 ? 46.511 98.528 56.620 1.00 35.63 105 ASP B C 1
ATOM 4863 O O . ASP B 1 124 ? 47.025 97.493 57.045 1.00 36.11 105 ASP B O 1
ATOM 4868 N N . ASP B 1 125 ? 46.591 99.677 57.284 1.00 32.52 106 ASP B N 1
ATOM 4869 C CA . ASP B 1 125 ? 47.254 99.732 58.580 1.00 35.19 106 ASP B CA 1
ATOM 4870 C C . ASP B 1 125 ? 46.716 98.672 59.517 1.00 38.62 106 ASP B C 1
ATOM 4871 O O . ASP B 1 125 ? 47.476 97.918 60.125 1.00 41.18 106 ASP B O 1
ATOM 4876 N N . ILE B 1 126 ? 45.397 98.602 59.643 1.00 34.32 107 ILE B N 1
ATOM 4877 C CA . ILE B 1 126 ? 44.797 97.737 60.644 1.00 30.86 107 ILE B CA 1
ATOM 4878 C C . ILE B 1 126 ? 45.066 96.276 60.322 1.00 35.23 107 ILE B C 1
ATOM 4879 O O . ILE B 1 126 ? 45.452 95.496 61.197 1.00 38.30 107 ILE B O 1
ATOM 4884 N N . LEU B 1 127 ? 44.889 95.881 59.066 1.00 34.72 108 LEU B N 1
ATOM 4885 C CA . LEU B 1 127 ? 45.054 94.469 58.755 1.00 35.53 108 LEU B CA 1
ATOM 4886 C C . LEU B 1 127 ? 46.516 94.069 58.746 1.00 38.49 108 LEU B C 1
ATOM 4887 O O . LEU B 1 127 ? 46.864 92.987 59.227 1.00 37.72 108 LEU B O 1
ATOM 4892 N N . ASP B 1 128 ? 47.387 94.928 58.217 1.00 41.59 109 ASP B N 1
ATOM 4893 C CA . ASP B 1 128 ? 48.813 94.642 58.275 1.00 40.01 109 ASP B CA 1
ATOM 4894 C C . ASP B 1 128 ? 49.271 94.469 59.714 1.00 38.95 109 ASP B C 1
ATOM 4895 O O . ASP B 1 128 ? 50.013 93.533 60.025 1.00 47.00 109 ASP B O 1
ATOM 4900 N N . PHE B 1 129 ? 48.822 95.337 60.612 1.00 32.90 110 PHE B N 1
ATOM 4901 C CA . PHE B 1 129 ? 49.151 95.152 62.015 1.00 29.75 110 PHE B CA 1
ATOM 4902 C C . PHE B 1 129 ? 48.633 93.820 62.525 1.00 35.13 110 PHE B C 1
ATOM 4903 O O . PHE B 1 129 ? 49.392 93.005 63.056 1.00 33.38 110 PHE B O 1
ATOM 4911 N N . ASP B 1 130 ? 47.330 93.588 62.368 1.00 35.05 111 ASP B N 1
ATOM 4912 C CA . ASP B 1 130 ? 46.686 92.454 63.020 1.00 35.11 111 ASP B CA 1
ATOM 4913 C C . ASP B 1 130 ? 47.253 91.137 62.525 1.00 33.38 111 ASP B C 1
ATOM 4914 O O . ASP B 1 130 ? 47.449 90.204 63.308 1.00 30.90 111 ASP B O 1
ATOM 4919 N N . HIS B 1 131 ? 47.516 91.044 61.228 1.00 34.42 112 HIS B N 1
ATOM 4920 C CA . HIS B 1 131 ? 48.087 89.826 60.684 1.00 37.17 112 HIS B CA 1
ATOM 4921 C C . HIS B 1 131 ? 49.438 89.521 61.299 1.00 37.66 112 HIS B C 1
ATOM 4922 O O . HIS B 1 131 ? 49.778 88.356 61.501 1.00 33.61 112 HIS B O 1
ATOM 4929 N N . ALA B 1 132 ? 50.210 90.543 61.619 1.00 37.04 113 ALA B N 1
ATOM 4930 C CA . ALA B 1 132 ? 51.501 90.331 62.237 1.00 33.23 113 ALA B CA 1
ATOM 4931 C C . ALA B 1 132 ? 51.416 90.165 63.741 1.00 35.54 113 ALA B C 1
ATOM 4932 O O . ALA B 1 132 ? 52.444 89.940 64.378 1.00 40.83 113 ALA B O 1
ATOM 4934 N N . HIS B 1 133 ? 50.234 90.269 64.331 1.00 32.55 114 HIS B N 1
ATOM 4935 C CA . HIS B 1 133 ? 50.071 90.132 65.778 1.00 33.96 114 HIS B CA 1
ATOM 4936 C C . HIS B 1 133 ? 48.860 89.266 66.073 1.00 38.52 114 HIS B C 1
ATOM 4937 O O . HIS B 1 133 ? 47.890 89.721 66.676 1.00 44.23 114 HIS B O 1
ATOM 4944 N N . PRO B 1 134 ? 48.893 88.000 65.678 1.00 38.70 115 PRO B N 1
ATOM 4945 C CA . PRO B 1 134 ? 47.715 87.150 65.853 1.00 36.78 115 PRO B CA 1
ATOM 4946 C C . PRO B 1 134 ? 47.380 86.935 67.317 1.00 34.85 115 PRO B C 1
ATOM 4947 O O . PRO B 1 134 ? 48.245 86.963 68.187 1.00 37.53 115 PRO B O 1
ATOM 4951 N N . THR B 1 135 ? 46.099 86.725 67.580 1.00 33.03 116 THR B N 1
ATOM 4952 C CA . THR B 1 135 ? 45.575 86.648 68.932 1.00 30.24 116 THR B CA 1
ATOM 4953 C C . THR B 1 135 ? 45.329 85.197 69.313 1.00 31.89 116 THR B C 1
ATOM 4954 O O . THR B 1 135 ? 44.815 84.411 68.517 1.00 30.85 116 THR B O 1
ATOM 4958 N N . HIS B 1 136 ? 45.730 84.837 70.521 1.00 31.77 117 HIS B N 1
ATOM 4959 C CA . HIS B 1 136 ? 45.401 83.524 71.056 1.00 33.23 117 HIS B CA 1
ATOM 4960 C C . HIS B 1 136 ? 45.276 83.688 72.565 1.00 32.31 117 HIS B C 1
ATOM 4961 O O . HIS B 1 136 ? 46.244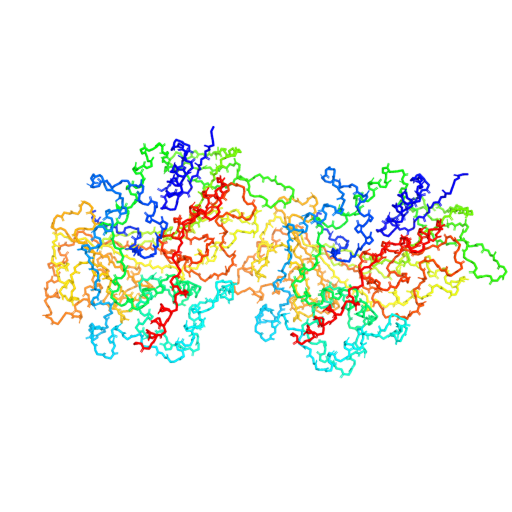 83.537 73.300 1.00 36.96 117 HIS B O 1
ATOM 4968 N N . ASP B 1 137 ? 44.071 83.984 73.010 1.00 34.53 118 ASP B N 1
ATOM 4969 C CA . ASP B 1 137 ? 43.823 84.128 74.430 1.00 33.06 118 ASP B CA 1
ATOM 4970 C C . ASP B 1 137 ? 44.088 82.803 75.129 1.00 31.42 118 ASP B C 1
ATOM 4971 O O . ASP B 1 137 ? 43.656 81.749 74.668 1.00 33.92 118 ASP B O 1
ATOM 4976 N N . VAL B 1 138 ? 44.829 82.851 76.221 1.00 26.05 119 VAL B N 1
ATOM 4977 C CA . VAL B 1 138 ? 45.144 81.668 77.002 1.00 28.73 119 VAL B CA 1
ATOM 4978 C C . VAL B 1 138 ? 44.387 81.664 78.315 1.00 30.70 119 VAL B C 1
ATOM 4979 O O . VAL B 1 138 ? 43.588 80.769 78.571 1.00 32.30 119 VAL B O 1
ATOM 4983 N N . ALA B 1 139 ? 44.627 82.645 79.168 1.00 31.75 120 ALA B N 1
ATOM 4984 C CA . ALA B 1 139 ? 43.840 82.798 80.387 1.00 33.98 120 ALA B CA 1
ATOM 4985 C C . ALA B 1 139 ? 42.573 83.601 80.103 1.00 35.02 120 ALA B C 1
ATOM 4986 O O . ALA B 1 139 ? 42.352 84.666 80.653 1.00 33.48 120 ALA B O 1
ATOM 4988 N N . ARG B 1 140 ? 41.739 83.061 79.217 1.00 33.72 121 ARG B N 1
ATOM 4989 C CA . ARG B 1 140 ? 40.459 83.692 78.935 1.00 33.78 121 ARG B CA 1
ATOM 4990 C C . ARG B 1 140 ? 39.547 83.657 80.151 1.00 32.71 121 ARG B C 1
ATOM 4991 O O . ARG B 1 140 ? 38.923 84.663 80.489 1.00 28.25 121 ARG B O 1
ATOM 4999 N N . LEU B 1 141 ? 39.466 82.516 80.825 1.00 33.85 122 LEU B N 1
ATOM 5000 C CA . LEU B 1 141 ? 38.674 82.354 82.033 1.00 30.66 122 LEU B CA 1
ATOM 5001 C C . LEU B 1 141 ? 39.572 81.930 83.187 1.00 34.19 122 LEU B C 1
ATOM 5002 O O . LEU B 1 141 ? 40.422 81.056 83.026 1.00 33.29 122 LEU B O 1
ATOM 5007 N N . ILE B 1 142 ? 39.378 82.545 84.350 1.00 30.21 123 ILE B N 1
ATOM 5008 C CA . ILE B 1 142 ? 40.183 82.298 85.539 1.00 29.99 123 ILE B CA 1
ATOM 5009 C C . ILE B 1 142 ? 39.256 82.153 86.732 1.00 39.74 123 ILE B C 1
ATOM 5010 O O . ILE B 1 142 ? 38.550 83.103 87.080 1.00 41.68 123 ILE B O 1
ATOM 5015 N N . ASP B 1 143 ? 39.281 80.998 87.390 1.00 38.30 124 ASP B N 1
ATOM 5016 C CA . ASP B 1 143 ? 38.462 80.828 88.580 1.00 40.56 124 ASP B CA 1
ATOM 5017 C C . ASP B 1 143 ? 39.327 80.757 89.832 1.00 47.65 124 ASP B C 1
ATOM 5018 O O . ASP B 1 143 ? 40.529 81.007 89.790 1.00 50.29 124 ASP B O 1
ATOM 5023 N N A ARG B 1 144 ? 38.684 80.420 90.953 0.50 52.21 125 ARG B N 1
ATOM 5024 N N B ARG B 1 144 ? 38.703 80.416 90.964 0.50 52.58 125 ARG B N 1
ATOM 5025 C CA A ARG B 1 144 ? 39.360 80.309 92.242 0.50 53.52 125 ARG B CA 1
ATOM 5026 C CA B ARG B 1 144 ? 39.432 80.366 92.229 0.50 53.52 125 ARG B CA 1
ATOM 5027 C C A ARG B 1 144 ? 40.584 79.410 92.172 0.50 56.14 125 ARG B C 1
ATOM 5028 C C B ARG B 1 144 ? 40.619 79.416 92.164 0.50 56.47 125 ARG B C 1
ATOM 5029 O O A ARG B 1 144 ? 41.545 79.606 92.924 0.50 60.18 125 ARG B O 1
ATOM 5030 O O B ARG B 1 144 ? 41.585 79.579 92.917 0.50 57.90 125 ARG B O 1
ATOM 5045 N N . ASP B 1 145 ? 40.570 78.424 91.279 1.00 48.83 126 ASP B N 1
ATOM 5046 C CA . ASP B 1 145 ? 41.613 77.416 91.221 1.00 52.18 126 ASP B CA 1
ATOM 5047 C C . ASP B 1 145 ? 42.672 77.690 90.172 1.00 49.97 126 ASP B C 1
ATOM 5048 O O . ASP B 1 145 ? 43.745 77.090 90.240 1.00 59.53 126 ASP B O 1
ATOM 5053 N N . GLY B 1 146 ? 42.404 78.538 89.203 1.00 53.15 127 GLY B N 1
ATOM 5054 C CA . GLY B 1 146 ? 43.421 78.866 88.238 1.00 46.98 127 GLY B CA 1
ATOM 5055 C C . GLY B 1 146 ? 42.834 79.024 86.861 1.00 38.71 127 GLY B C 1
ATOM 5056 O O . GLY B 1 146 ? 41.651 79.276 86.696 1.00 45.43 127 GLY B O 1
ATOM 5057 N N . ILE B 1 147 ? 43.685 78.871 85.868 1.00 33.50 128 ILE B N 1
ATOM 5058 C CA . ILE B 1 147 ? 43.315 79.124 84.488 1.00 32.17 128 ILE B CA 1
ATOM 5059 C C . ILE B 1 147 ? 42.541 77.937 83.951 1.00 36.99 128 ILE B C 1
ATOM 5060 O O . ILE B 1 147 ? 42.938 76.786 84.129 1.00 47.51 128 ILE B O 1
ATOM 5065 N N . ARG B 1 148 ? 41.434 78.213 83.275 1.00 40.15 129 ARG B N 1
ATOM 5066 C CA . ARG B 1 148 ? 40.668 77.163 82.620 1.00 37.06 129 ARG B CA 1
ATOM 5067 C C . ARG B 1 148 ? 41.293 76.826 81.270 1.00 43.11 129 ARG B C 1
ATOM 5068 O O . ARG B 1 148 ? 40.682 76.940 80.211 1.00 41.48 129 ARG B O 1
ATOM 5076 N N A ASN B 1 149 ? 42.557 76.413 81.350 0.52 72.93 130 ASN B N 1
ATOM 5077 N N B ASN B 1 149 ? 42.559 76.420 81.314 0.48 62.41 130 ASN B N 1
ATOM 5078 C CA A ASN B 1 149 ? 43.351 75.977 80.212 0.52 52.96 130 ASN B CA 1
ATOM 5079 C CA B ASN B 1 149 ? 43.244 75.964 80.113 0.48 52.55 130 ASN B CA 1
ATOM 5080 C C A ASN B 1 149 ? 43.307 74.473 80.029 0.52 73.39 130 ASN B C 1
ATOM 5081 C C B ASN B 1 149 ? 43.290 74.452 80.010 0.48 68.01 130 ASN B C 1
ATOM 5082 O O A ASN B 1 149 ? 43.638 73.977 78.948 0.52 58.88 130 ASN B O 1
ATOM 5083 O O B ASN B 1 149 ? 43.678 73.927 78.962 0.48 57.09 130 ASN B O 1
ATOM 5092 N N . LYS B 1 150 ? 42.887 73.749 81.060 1.00 51.93 131 LYS B N 1
ATOM 5093 C CA . LYS B 1 150 ? 42.995 72.310 81.114 1.00 48.54 131 LYS B CA 1
ATOM 5094 C C . LYS B 1 150 ? 41.869 71.773 81.974 1.00 57.00 131 LYS B C 1
ATOM 5095 O O . LYS B 1 150 ? 41.198 72.510 82.696 1.00 56.68 131 LYS B O 1
ATOM 5101 N N . GLY B 1 151 ? 41.678 70.476 81.905 1.00 58.57 132 GLY B N 1
ATOM 5102 C CA . GLY B 1 151 ? 40.840 69.817 82.868 1.00 57.48 132 GLY B CA 1
ATOM 5103 C C . GLY B 1 151 ? 39.384 69.810 82.467 1.00 63.92 132 GLY B C 1
ATOM 5104 O O . GLY B 1 151 ? 39.011 69.886 81.294 1.00 64.89 132 GLY B O 1
ATOM 5105 N N . GLU B 1 152 ? 38.542 69.708 83.485 1.00 64.97 133 GLU B N 1
ATOM 5106 C CA . GLU B 1 152 ? 37.126 69.550 83.218 1.00 54.47 133 GLU B CA 1
ATOM 5107 C C . GLU B 1 152 ? 36.499 70.875 82.818 1.00 53.61 133 GLU B C 1
ATOM 5108 O O . GLU B 1 152 ? 35.587 70.906 81.985 1.00 48.78 133 GLU B O 1
ATOM 5114 N N . ASN B 1 153 ? 37.003 71.976 83.363 1.00 56.65 134 ASN B N 1
ATOM 5115 C CA . ASN B 1 153 ? 36.544 73.306 83.006 1.00 46.51 134 ASN B CA 1
ATOM 5116 C C . ASN B 1 153 ? 37.356 73.939 81.884 1.00 42.26 134 ASN B C 1
ATOM 5117 O O . ASN B 1 153 ? 37.271 75.148 81.691 1.00 42.15 134 ASN B O 1
ATOM 5122 N N . ASP B 1 154 ? 38.122 73.150 81.137 1.00 44.66 135 ASP B N 1
ATOM 5123 C CA . ASP B 1 154 ? 38.880 73.655 80.001 1.00 40.83 135 ASP B CA 1
ATOM 5124 C C . ASP B 1 154 ? 38.012 74.554 79.139 1.00 40.81 135 ASP B C 1
ATOM 5125 O O . ASP B 1 154 ? 36.881 74.211 78.807 1.00 45.59 135 ASP B O 1
ATOM 5130 N N . TYR B 1 155 ? 38.541 75.715 78.787 1.00 41.06 136 TYR B N 1
ATOM 5131 C CA . TYR B 1 155 ? 37.711 76.657 78.058 1.00 38.99 136 TYR B CA 1
ATOM 5132 C C . TYR B 1 155 ? 37.411 76.212 76.638 1.00 38.44 136 TYR B C 1
ATOM 5133 O O . TYR B 1 155 ? 36.648 76.896 75.957 1.00 38.83 136 TYR B O 1
ATOM 5142 N N . LYS B 1 156 ? 37.955 75.096 76.167 1.00 29.83 137 LYS B N 1
ATOM 5143 C CA . LYS B 1 156 ? 37.462 74.577 74.905 1.00 34.00 137 LYS B CA 1
ATOM 5144 C C . LYS B 1 156 ? 36.106 73.904 75.054 1.00 42.37 137 LYS B C 1
ATOM 5145 O O . LYS B 1 156 ? 35.476 73.579 74.045 1.00 37.81 137 LYS B O 1
ATOM 5151 N N . HIS B 1 157 ? 35.649 73.700 76.284 1.00 38.20 138 HIS B N 1
ATOM 5152 C CA . HIS B 1 157 ? 34.359 73.090 76.562 1.00 37.91 138 HIS B CA 1
ATOM 5153 C C . HIS B 1 157 ? 33.294 74.167 76.679 1.00 43.73 138 HIS B C 1
ATOM 5154 O O . HIS B 1 157 ? 33.333 74.976 77.610 1.00 43.09 138 HIS B O 1
ATOM 5161 N N . MET B 1 158 ? 32.325 74.154 75.764 1.00 41.97 139 MET B N 1
ATOM 5162 C CA . MET B 1 158 ? 31.179 75.039 75.912 1.00 37.02 139 MET B CA 1
ATOM 5163 C C . MET B 1 158 ? 30.392 74.713 77.171 1.00 41.16 139 MET B C 1
ATOM 5164 O O . MET B 1 158 ? 29.847 75.613 77.811 1.00 37.68 139 MET B O 1
ATOM 5169 N N . GLN B 1 159 ? 30.306 73.426 77.525 1.00 38.84 140 GLN B N 1
ATOM 5170 C CA . GLN B 1 159 ? 29.638 72.928 78.728 1.00 40.69 140 GLN B CA 1
ATOM 5171 C C . GLN B 1 159 ? 28.116 72.951 78.613 1.00 44.49 140 GLN B C 1
ATOM 5172 O O . GLN B 1 159 ? 27.428 73.210 79.601 1.00 42.20 140 GLN B O 1
ATOM 5178 N N . PHE B 1 160 ? 27.580 72.655 77.434 1.00 44.21 141 PHE B N 1
ATOM 5179 C CA . PHE B 1 160 ? 26.152 72.769 77.176 1.00 41.68 141 PHE B CA 1
ATOM 5180 C C . PHE B 1 160 ? 25.390 71.521 77.604 1.00 50.34 141 PHE B C 1
ATOM 5181 O O . PHE B 1 160 ? 25.853 70.401 77.386 1.00 52.27 141 PHE B O 1
ATOM 5189 N N . ASP B 1 161 ? 24.190 71.724 78.170 1.00 55.94 142 ASP B N 1
ATOM 5190 C CA . ASP B 1 161 ? 23.179 70.677 78.335 1.00 41.52 142 ASP B CA 1
ATOM 5191 C C . ASP B 1 161 ? 22.726 70.153 76.993 1.00 48.98 142 ASP B C 1
ATOM 5192 O O . ASP B 1 161 ? 23.128 70.672 75.954 1.00 56.86 142 ASP B O 1
ATOM 5197 N N . ASN B 1 162 ? 21.838 69.169 77.001 1.00 57.32 143 ASN B N 1
ATOM 5198 C CA . ASN B 1 162 ? 21.008 68.964 75.822 1.00 57.11 143 ASN B CA 1
ATOM 5199 C C . ASN B 1 162 ? 19.902 70.006 75.746 1.00 47.27 143 ASN B C 1
ATOM 5200 O O . ASN B 1 162 ? 19.498 70.401 74.649 1.00 34.94 143 ASN B O 1
ATOM 5205 N N . LYS B 1 163 ? 19.412 70.458 76.899 1.00 47.06 144 LYS B N 1
ATOM 5206 C CA . LYS B 1 163 ? 18.455 71.553 76.917 1.00 50.72 144 LYS B CA 1
ATOM 5207 C C . LYS B 1 163 ? 19.095 72.834 76.407 1.00 50.69 144 LYS B C 1
ATOM 5208 O O . LYS B 1 163 ? 18.519 73.539 75.570 1.00 44.80 144 LYS B O 1
ATOM 5214 N N . ASP B 1 164 ? 20.304 73.133 76.889 1.00 48.19 145 ASP B N 1
ATOM 5215 C CA . ASP B 1 164 ? 21.020 74.317 76.437 1.00 38.31 145 ASP B CA 1
ATOM 5216 C C . ASP B 1 164 ? 21.229 74.295 74.936 1.00 41.68 145 ASP B C 1
ATOM 5217 O O . ASP B 1 164 ? 21.055 75.318 74.271 1.00 44.20 145 ASP B O 1
ATOM 5222 N N . ARG B 1 165 ? 21.594 73.152 74.369 1.00 36.14 146 ARG B N 1
ATOM 5223 C CA . ARG B 1 165 ? 21.784 73.172 72.928 1.00 38.75 146 ARG B CA 1
ATOM 5224 C C . ARG B 1 165 ? 20.468 73.297 72.203 1.00 40.30 146 ARG B C 1
ATOM 5225 O O . ARG B 1 165 ? 20.427 73.854 71.104 1.00 37.67 146 ARG B O 1
ATOM 5233 N N . TYR B 1 166 ? 19.386 72.794 72.791 1.00 43.34 147 TYR B N 1
ATOM 5234 C CA . TYR B 1 166 ? 18.101 72.878 72.113 1.00 45.20 147 TYR B CA 1
ATOM 5235 C C . TYR B 1 166 ? 17.619 74.318 72.035 1.00 45.42 147 TYR B C 1
ATOM 5236 O O . TYR B 1 166 ? 17.332 74.830 70.949 1.00 41.77 147 TYR B O 1
ATOM 5245 N N . LEU B 1 167 ? 17.547 74.992 73.179 1.00 40.12 148 LEU B N 1
ATOM 5246 C CA . LEU B 1 167 ? 17.107 76.380 73.191 1.00 43.06 148 LEU B CA 1
ATOM 5247 C C . LEU B 1 167 ? 18.022 77.262 72.351 1.00 45.96 148 LEU B C 1
ATOM 5248 O O . LEU B 1 167 ? 17.551 78.071 71.545 1.00 45.57 148 LEU B O 1
ATOM 5253 N N . LEU B 1 168 ? 19.337 77.114 72.515 1.00 43.13 149 LEU B N 1
ATOM 5254 C CA . LEU B 1 168 ? 20.266 77.926 71.742 1.00 41.41 149 LEU B CA 1
ATOM 5255 C C . LEU B 1 168 ? 20.114 77.671 70.250 1.00 41.95 149 LEU B C 1
ATOM 5256 O O . LEU B 1 168 ? 20.217 78.598 69.443 1.00 36.39 149 LEU B O 1
ATOM 5261 N N . THR B 1 169 ? 19.875 76.422 69.859 1.00 41.67 150 THR B N 1
ATOM 5262 C CA . THR B 1 169 ? 19.702 76.131 68.442 1.00 39.86 150 THR B CA 1
ATOM 5263 C C . THR B 1 169 ? 18.373 76.658 67.921 1.00 46.38 150 THR B C 1
ATOM 5264 O O . THR B 1 169 ? 18.275 77.047 66.753 1.00 40.65 150 THR B O 1
ATOM 5268 N N . LYS B 1 170 ? 17.331 76.646 68.754 1.00 45.92 151 LYS B N 1
ATOM 5269 C CA . LYS B 1 170 ? 16.056 77.206 68.325 1.00 44.64 151 LYS B CA 1
ATOM 5270 C C . LYS B 1 170 ? 16.185 78.704 68.126 1.00 51.53 151 LYS B C 1
ATOM 5271 O O . LYS B 1 170 ? 15.769 79.244 67.096 1.00 54.81 151 LYS B O 1
ATOM 5277 N N . LEU B 1 171 ? 16.796 79.381 69.095 1.00 48.74 152 LEU B N 1
ATOM 5278 C CA . LEU B 1 171 ? 17.074 80.803 68.968 1.00 39.65 152 LEU B CA 1
ATOM 5279 C C . LEU B 1 171 ? 17.886 81.095 67.722 1.00 38.32 152 LEU B C 1
ATOM 5280 O O . LEU B 1 171 ? 17.596 82.035 66.987 1.00 38.86 152 LEU B O 1
ATOM 5285 N N . MET B 1 172 ? 18.905 80.293 67.468 1.00 37.96 153 MET B N 1
ATOM 5286 C CA . MET B 1 172 ? 19.780 80.552 66.338 1.00 43.53 153 MET B CA 1
ATOM 5287 C C . MET B 1 172 ? 19.039 80.435 65.014 1.00 43.71 153 MET B C 1
ATOM 5288 O O . MET B 1 172 ? 19.320 81.173 64.066 1.00 40.15 153 MET B O 1
ATOM 5293 N N . THR B 1 173 ? 18.087 79.522 64.929 1.00 45.88 154 THR B N 1
ATOM 5294 C CA . THR B 1 173 ? 17.516 79.149 63.645 1.00 47.64 154 THR B CA 1
ATOM 5295 C C . THR B 1 173 ? 16.239 79.902 63.291 1.00 44.38 154 THR B C 1
ATOM 5296 O O . THR B 1 173 ? 15.793 79.809 62.144 1.00 38.88 154 THR B O 1
ATOM 5300 N N . MET B 1 174 ? 15.671 80.661 64.221 1.00 41.86 155 MET B N 1
ATOM 5301 C CA . MET B 1 174 ? 14.595 81.583 63.893 1.00 40.01 155 MET B CA 1
ATOM 5302 C C . MET B 1 174 ? 14.979 82.442 62.699 1.00 46.17 155 MET B C 1
ATOM 5303 O O . MET B 1 174 ? 16.047 83.065 62.710 1.00 48.80 155 MET B O 1
ATOM 5308 N N . PRO B 1 175 ? 14.139 82.537 61.679 1.00 49.97 156 PRO B N 1
ATOM 5309 C CA . PRO B 1 175 ? 14.495 83.348 60.520 1.00 50.09 156 PRO B CA 1
ATOM 5310 C C . PRO B 1 175 ? 14.430 84.814 60.895 1.00 51.65 156 PRO B C 1
ATOM 5311 O O . PRO B 1 175 ? 13.732 85.202 61.832 1.00 51.98 156 PRO B O 1
ATOM 5315 N N . GLU B 1 176 ? 15.203 85.626 60.176 1.00 50.32 157 GLU B N 1
ATOM 5316 C CA . GLU B 1 176 ? 15.215 87.060 60.440 1.00 48.07 157 GLU B CA 1
ATOM 5317 C C . GLU B 1 176 ? 13.801 87.616 60.455 1.00 49.89 157 GLU B C 1
ATOM 5318 O O . GLU B 1 176 ? 13.457 88.452 61.297 1.00 47.58 157 GLU B O 1
ATOM 5324 N N . SER B 1 177 ? 12.949 87.109 59.568 1.00 49.58 158 SER B N 1
ATOM 5325 C CA . SER B 1 177 ? 11.590 87.605 59.455 1.00 41.15 158 SER B CA 1
ATOM 5326 C C . SER B 1 177 ? 10.758 87.369 60.700 1.00 42.66 158 SER B C 1
ATOM 5327 O O . SER B 1 177 ? 9.695 87.975 60.827 1.00 45.43 158 SER B O 1
ATOM 5330 N N . ASP B 1 178 ? 11.205 86.536 61.629 1.00 43.64 159 ASP B N 1
ATOM 5331 C CA . ASP B 1 178 ? 10.440 86.273 62.837 1.00 45.08 159 ASP B CA 1
ATOM 5332 C C . ASP B 1 178 ? 11.003 86.980 64.049 1.00 44.86 159 ASP B C 1
ATOM 5333 O O . ASP B 1 178 ? 10.599 86.665 65.170 1.00 45.69 159 ASP B O 1
ATOM 5338 N N . GLU B 1 179 ? 11.933 87.914 63.858 1.00 42.52 160 GLU B N 1
ATOM 5339 C CA . GLU B 1 179 ? 12.622 88.497 64.999 1.00 37.54 160 GLU B CA 1
ATOM 5340 C C . GLU B 1 179 ? 11.647 89.079 66.003 1.00 37.75 160 GLU B C 1
ATOM 5341 O O . GLU B 1 179 ? 11.900 89.042 67.209 1.00 38.05 160 GLU B O 1
ATOM 5347 N N . ALA B 1 180 ? 10.513 89.585 65.531 1.00 36.16 161 ALA B N 1
ATOM 5348 C CA . ALA B 1 180 ? 9.558 90.192 66.442 1.00 35.37 161 ALA B CA 1
ATOM 5349 C C . ALA B 1 180 ? 9.050 89.205 67.469 1.00 34.74 161 ALA B C 1
ATOM 5350 O O . ALA B 1 180 ? 8.544 89.620 68.511 1.00 35.14 161 ALA B O 1
ATOM 5352 N N . LYS B 1 181 ? 9.180 87.906 67.208 1.00 41.64 162 LYS B N 1
ATOM 5353 C CA . LYS B 1 181 ? 8.794 86.920 68.204 1.00 39.43 162 LYS B CA 1
ATOM 5354 C C . LYS B 1 181 ? 9.581 87.077 69.491 1.00 42.15 162 LYS B C 1
ATOM 5355 O O . LYS B 1 181 ? 9.127 86.619 70.542 1.00 44.07 162 LYS B O 1
ATOM 5361 N N . LEU B 1 182 ? 10.728 87.742 69.441 1.00 37.13 163 LEU B N 1
ATOM 5362 C CA . LEU B 1 182 ? 11.590 87.901 70.597 1.00 33.27 163 LEU B CA 1
ATOM 5363 C C . LEU B 1 182 ? 11.353 89.192 71.365 1.00 37.22 163 LEU B C 1
ATOM 5364 O O . LEU B 1 182 ? 12.008 89.399 72.387 1.00 36.29 163 LEU B O 1
ATOM 5369 N N . ASP B 1 183 ? 10.416 90.031 70.923 1.00 33.93 164 ASP B N 1
ATOM 5370 C CA . ASP B 1 183 ? 10.104 91.311 71.549 1.00 35.44 164 ASP B CA 1
ATOM 5371 C C . ASP B 1 183 ? 10.152 91.225 73.063 1.00 32.80 164 ASP B C 1
ATOM 5372 O O . ASP B 1 183 ? 9.466 90.409 73.672 1.00 36.81 164 ASP B O 1
ATOM 5377 N N . ASP B 1 184 ? 10.995 92.048 73.661 1.00 34.50 165 ASP B N 1
ATOM 5378 C CA . ASP B 1 184 ? 11.103 92.255 75.100 1.00 34.38 165 ASP B CA 1
ATOM 5379 C C . ASP B 1 184 ? 11.484 91.011 75.871 1.00 34.27 165 ASP B C 1
ATOM 5380 O O . ASP B 1 184 ? 11.442 91.022 77.102 1.00 35.94 165 ASP B O 1
ATOM 5385 N N . ILE B 1 185 ? 11.901 89.962 75.188 1.00 32.70 166 ILE B N 1
ATOM 5386 C CA . ILE B 1 185 ? 12.354 88.743 75.836 1.00 33.44 166 ILE B CA 1
ATOM 5387 C C . ILE B 1 185 ? 13.849 88.857 76.100 1.00 38.53 166 ILE B C 1
ATOM 5388 O O . ILE B 1 185 ? 14.637 89.108 75.182 1.00 34.22 166 ILE B O 1
ATOM 5393 N N . SER B 1 186 ? 14.234 88.707 77.361 1.00 36.90 167 SER B N 1
ATOM 5394 C CA . SER B 1 186 ? 15.631 88.738 77.739 1.00 35.78 167 SER B CA 1
ATOM 5395 C C . SER B 1 186 ? 16.278 87.374 77.526 1.00 35.86 167 SER B C 1
ATOM 5396 O O . SER B 1 186 ? 15.609 86.373 77.285 1.00 38.07 167 SER B O 1
ATOM 5399 N N . ILE B 1 187 ? 17.609 87.343 77.615 1.00 35.94 168 ILE B N 1
ATOM 5400 C CA . ILE B 1 187 ? 18.327 86.073 77.544 1.00 32.58 168 ILE B CA 1
ATOM 5401 C C . ILE B 1 187 ? 17.961 85.205 78.736 1.00 34.82 168 ILE B C 1
ATOM 5402 O O . ILE B 1 187 ? 17.735 84.001 78.605 1.00 32.93 168 ILE B O 1
ATOM 5407 N N . GLU B 1 188 ? 17.887 85.816 79.913 1.00 33.47 169 GLU B N 1
ATOM 5408 C CA . GLU B 1 188 ? 17.401 85.154 81.115 1.00 33.45 169 GLU B CA 1
ATOM 5409 C C . GLU B 1 188 ? 16.077 84.437 80.869 1.00 42.11 169 GLU B C 1
ATOM 5410 O O . GLU B 1 188 ? 15.882 83.300 81.305 1.00 41.81 169 GLU B O 1
ATOM 5416 N N . GLN B 1 189 ? 15.138 85.105 80.193 1.00 42.60 170 GLN B N 1
ATOM 5417 C CA . GLN B 1 189 ? 13.818 84.526 79.974 1.00 41.02 170 GLN B CA 1
ATOM 5418 C C . GLN B 1 189 ? 13.870 83.391 78.969 1.00 41.57 170 GLN B C 1
ATOM 5419 O O . GLN B 1 189 ? 13.276 82.331 79.180 1.00 50.09 170 GLN B O 1
ATOM 5425 N N . TRP B 1 190 ? 14.551 83.603 77.854 1.00 34.02 171 TRP B N 1
ATOM 5426 C CA . TRP B 1 190 ? 14.566 82.581 76.822 1.00 36.90 171 TRP B CA 1
ATOM 5427 C C . TRP B 1 190 ? 15.163 81.279 77.328 1.00 38.43 171 TRP B C 1
ATOM 5428 O O . TRP B 1 190 ? 14.787 80.205 76.862 1.00 42.71 171 TRP B O 1
ATOM 5439 N N . PHE B 1 191 ? 16.123 81.351 78.242 1.00 41.75 172 PHE B N 1
ATOM 5440 C CA . PHE B 1 191 ? 16.671 80.171 78.893 1.00 44.22 172 PHE B CA 1
ATOM 5441 C C . PHE B 1 191 ? 16.070 79.962 80.271 1.00 46.27 172 PHE B C 1
ATOM 5442 O O . PHE B 1 191 ? 16.753 79.489 81.180 1.00 52.38 172 PHE B O 1
ATOM 5450 N N . GLU B 1 192 ? 14.803 80.326 80.450 1.00 48.17 173 GLU B N 1
ATOM 5451 C CA . GLU B 1 192 ? 14.158 80.127 81.741 1.00 52.51 173 GLU B CA 1
ATOM 5452 C C . GLU B 1 192 ? 14.116 78.663 82.121 1.00 51.43 173 GLU B C 1
ATOM 5453 O O . GLU B 1 192 ? 14.228 78.327 83.303 1.00 42.62 173 GLU B O 1
ATOM 5459 N N . GLU B 1 193 ? 13.951 77.785 81.135 1.00 55.06 174 GLU B N 1
ATOM 5460 C CA . GLU B 1 193 ? 13.776 76.365 81.390 1.00 55.33 174 GLU B CA 1
ATOM 5461 C C . GLU B 1 193 ? 15.072 75.665 81.760 1.00 56.64 174 GLU B C 1
ATOM 5462 O O . GLU B 1 193 ? 15.026 74.619 82.410 1.00 65.12 174 GLU B O 1
ATOM 5468 N N . THR B 1 194 ? 16.219 76.211 81.373 1.00 50.86 175 THR B N 1
ATOM 5469 C CA . THR B 1 194 ? 17.512 75.574 81.598 1.00 47.28 175 THR B CA 1
ATOM 5470 C C . THR B 1 194 ? 18.479 76.579 82.211 1.00 45.97 175 THR B C 1
ATOM 5471 O O . THR B 1 194 ? 19.400 77.069 81.552 1.00 44.00 175 THR B O 1
ATOM 5475 N N . PRO B 1 195 ? 18.311 76.881 83.497 1.00 39.29 176 PRO B N 1
ATOM 5476 C CA . PRO B 1 195 ? 19.223 77.821 84.163 1.00 40.30 176 PRO B CA 1
ATOM 5477 C C . PRO B 1 195 ? 20.672 77.389 84.133 1.00 43.07 176 PRO B C 1
ATOM 5478 O O . PRO B 1 195 ? 21.553 78.197 84.440 1.00 38.33 176 PRO B O 1
ATOM 5482 N N . HIS B 1 196 ? 20.941 76.126 83.815 1.00 46.39 177 HIS B N 1
ATOM 5483 C CA . HIS B 1 196 ? 22.309 75.639 83.723 1.00 45.15 177 HIS B CA 1
ATOM 5484 C C . HIS B 1 196 ? 23.124 76.454 82.738 1.00 44.60 177 HIS B C 1
ATOM 5485 O O . HIS B 1 196 ? 24.339 76.597 82.906 1.00 46.20 177 HIS B O 1
ATOM 5492 N N . PHE B 1 197 ? 22.465 77.009 81.725 1.00 43.12 178 PHE B N 1
ATOM 5493 C CA . PHE B 1 197 ? 23.139 77.808 80.711 1.00 38.96 178 PHE B CA 1
ATOM 5494 C C . PHE B 1 197 ? 24.013 78.894 81.327 1.00 37.65 178 PHE B C 1
ATOM 5495 O O . PHE B 1 197 ? 25.150 79.107 80.900 1.00 35.39 178 PHE B O 1
ATOM 5503 N N . PHE B 1 198 ? 23.519 79.567 82.353 1.00 35.48 179 PHE B N 1
ATOM 5504 C CA . PHE B 1 198 ? 24.253 80.671 82.944 1.00 33.78 179 PHE B CA 1
ATOM 5505 C C . PHE B 1 198 ? 25.352 80.218 83.860 1.00 34.78 179 PHE B C 1
ATOM 5506 O O . PHE B 1 198 ? 25.853 81.004 84.665 1.00 42.51 179 PHE B O 1
ATOM 5514 N N . THR B 1 199 ? 25.732 78.959 83.772 1.00 36.54 180 THR B N 1
ATOM 5515 C CA . THR B 1 199 ? 26.911 78.459 84.446 1.00 43.26 180 THR B CA 1
ATOM 5516 C C . THR B 1 199 ? 27.936 77.923 83.470 1.00 40.97 180 THR B C 1
ATOM 5517 O O . THR B 1 199 ? 28.970 77.422 83.901 1.00 41.77 180 THR B O 1
ATOM 5521 N N . THR B 1 200 ? 27.684 78.020 82.174 1.00 37.97 181 THR B N 1
ATOM 5522 C CA . THR B 1 200 ? 28.563 77.422 81.194 1.00 39.22 181 THR B CA 1
ATOM 5523 C C . THR B 1 200 ? 29.725 78.340 80.865 1.00 42.22 181 THR B C 1
ATOM 5524 O O . THR B 1 200 ? 29.634 79.561 80.978 1.00 42.15 181 THR B O 1
ATOM 5528 N N . ASN B 1 201 ? 30.824 77.732 80.424 1.00 43.97 182 ASN B N 1
ATOM 5529 C CA . ASN B 1 201 ? 31.924 78.520 79.897 1.00 38.01 182 ASN B CA 1
ATOM 5530 C C . ASN B 1 201 ? 31.436 79.451 78.807 1.00 35.51 182 ASN B C 1
ATOM 5531 O O . ASN B 1 201 ? 31.859 80.606 78.739 1.00 38.28 182 ASN B O 1
ATOM 5536 N N . PHE B 1 202 ? 30.532 78.976 77.952 1.00 30.82 183 PHE B N 1
ATOM 5537 C CA . PHE B 1 202 ? 30.071 79.816 76.855 1.00 35.73 183 PHE B CA 1
ATOM 5538 C C . PHE B 1 202 ? 29.416 81.082 77.370 1.00 38.72 183 PHE B C 1
ATOM 5539 O O . PHE B 1 202 ? 29.649 82.168 76.835 1.00 39.06 183 PHE B O 1
ATOM 5547 N N . TRP B 1 203 ? 28.573 80.972 78.389 1.00 32.73 184 TRP B N 1
ATOM 5548 C CA . TRP B 1 203 ? 27.953 82.180 78.904 1.00 35.06 184 TRP B CA 1
ATOM 5549 C C . TRP B 1 203 ? 29.010 83.123 79.456 1.00 32.53 184 TRP B C 1
ATOM 5550 O O . TRP B 1 203 ? 29.046 84.305 79.107 1.00 32.38 184 TRP B O 1
ATOM 5561 N N . TYR B 1 204 ? 29.913 82.600 80.278 1.00 35.66 185 TYR B N 1
ATOM 5562 C CA . TYR B 1 204 ? 30.965 83.431 80.847 1.00 39.74 185 TYR B CA 1
ATOM 5563 C C . TYR B 1 204 ? 31.786 84.108 79.759 1.00 32.22 185 TYR B C 1
ATOM 5564 O O . TYR B 1 204 ? 32.095 85.294 79.855 1.00 30.77 185 TYR B O 1
ATOM 5573 N N . MET B 1 205 ? 32.146 83.379 78.716 1.00 33.12 186 MET B N 1
ATOM 5574 C CA . MET B 1 205 ? 32.917 84.002 77.656 1.00 30.60 186 MET B CA 1
ATOM 5575 C C . MET B 1 205 ? 32.069 84.988 76.879 1.00 32.64 186 MET B C 1
ATOM 5576 O O . MET B 1 205 ? 32.521 86.095 76.578 1.00 34.35 186 MET B O 1
ATOM 5581 N N . TRP B 1 206 ? 30.833 84.613 76.560 1.00 30.11 187 TRP B N 1
ATOM 5582 C CA . TRP B 1 206 ? 30.011 85.448 75.697 1.00 25.41 187 TRP B CA 1
ATOM 5583 C C . TRP B 1 206 ? 29.595 86.731 76.395 1.00 30.03 187 TRP B C 1
ATOM 5584 O O . TRP B 1 206 ? 29.615 87.805 75.789 1.00 31.06 187 TRP B O 1
ATOM 5595 N N . GLU B 1 207 ? 29.213 86.651 77.663 1.00 27.69 188 GLU B N 1
ATOM 5596 C CA . GLU B 1 207 ? 28.761 87.865 78.315 1.00 26.44 188 GLU B CA 1
ATOM 5597 C C . GLU B 1 207 ? 29.899 88.845 78.532 1.00 29.65 188 GLU B C 1
ATOM 5598 O O . GLU B 1 207 ? 29.686 90.054 78.459 1.00 31.56 188 GLU B O 1
ATOM 5604 N N . THR B 1 208 ? 31.109 88.364 78.791 1.00 29.83 189 THR B N 1
ATOM 5605 C CA . THR B 1 208 ? 32.201 89.296 79.031 1.00 30.87 189 THR B CA 1
ATOM 5606 C C . THR B 1 208 ? 32.820 89.792 77.743 1.00 29.53 189 THR B C 1
ATOM 5607 O O . THR B 1 208 ? 33.329 90.907 77.712 1.00 26.26 189 THR B O 1
ATOM 5611 N N . THR B 1 209 ? 32.773 89.007 76.674 1.00 25.53 190 THR B N 1
ATOM 5612 C CA . THR B 1 209 ? 33.309 89.487 75.411 1.00 25.08 190 THR B CA 1
ATOM 5613 C C . THR B 1 209 ? 32.622 90.766 74.976 1.00 28.74 190 THR B C 1
ATOM 5614 O O . THR B 1 209 ? 33.279 91.723 74.563 1.00 28.07 190 THR B O 1
ATOM 5618 N N . PHE B 1 210 ? 31.299 90.816 75.093 1.00 33.07 191 PHE B N 1
ATOM 5619 C CA . PHE B 1 210 ? 30.522 91.929 74.588 1.00 29.63 191 PHE B CA 1
ATOM 5620 C C . PHE B 1 210 ? 29.893 92.776 75.673 1.00 29.06 191 PHE B C 1
ATOM 5621 O O . PHE B 1 210 ? 29.244 93.766 75.350 1.00 35.89 191 PHE B O 1
ATOM 5629 N N . ALA B 1 211 ? 30.089 92.440 76.940 1.00 26.63 192 ALA B N 1
ATOM 5630 C CA . ALA B 1 211 ? 29.444 93.139 78.044 1.00 29.09 192 ALA B CA 1
ATOM 5631 C C . ALA B 1 211 ? 27.921 93.034 77.931 1.00 30.38 192 ALA B C 1
ATOM 5632 O O . ALA B 1 211 ? 27.203 94.020 77.839 1.00 34.49 192 ALA B O 1
ATOM 5634 N N . PHE B 1 212 ? 27.451 91.793 77.910 1.00 34.59 193 PHE B N 1
ATOM 5635 C CA . PHE B 1 212 ? 26.041 91.448 77.912 1.00 30.11 193 PHE B CA 1
ATOM 5636 C C . PHE B 1 212 ? 25.604 91.040 79.301 1.00 30.54 193 PHE B C 1
ATOM 5637 O O . PHE B 1 212 ? 26.342 90.376 80.026 1.00 36.97 193 PHE B O 1
ATOM 5645 N N . LYS B 1 213 ? 24.402 91.423 79.668 1.00 30.49 194 LYS B N 1
ATOM 5646 C CA . LYS B 1 213 ? 23.817 90.916 80.889 1.00 31.92 194 LYS B CA 1
ATOM 5647 C C . LYS B 1 213 ? 22.755 89.890 80.528 1.00 34.28 194 LYS B C 1
ATOM 5648 O O . LYS B 1 213 ? 22.319 89.792 79.382 1.00 32.59 194 LYS B O 1
ATOM 5654 N N . ARG B 1 214 ? 22.381 89.073 81.500 1.00 36.04 195 ARG B N 1
ATOM 5655 C CA . ARG B 1 214 ? 21.343 88.096 81.222 1.00 37.63 195 ARG B CA 1
ATOM 5656 C C . ARG B 1 214 ? 19.991 88.759 81.024 1.00 37.96 195 ARG B C 1
ATOM 5657 O O . ARG B 1 214 ? 19.113 88.185 80.376 1.00 38.36 195 ARG B O 1
ATOM 5665 N N . VAL B 1 215 ? 19.823 89.972 81.530 1.00 27.61 196 VAL B N 1
ATOM 5666 C CA . VAL B 1 215 ? 18.579 90.704 81.425 1.00 30.14 196 VAL B CA 1
ATOM 5667 C C . VAL B 1 215 ? 18.472 91.409 80.083 1.00 35.37 196 VAL B C 1
ATOM 5668 O O . VAL B 1 215 ? 17.548 92.191 79.863 1.00 39.72 196 VAL B O 1
ATOM 5672 N N . SER B 1 216 ? 19.401 91.156 79.183 1.00 32.44 197 SER B N 1
ATOM 5673 C CA . SER B 1 216 ? 19.457 91.921 77.952 1.00 28.83 197 SER B CA 1
ATOM 5674 C C . SER B 1 216 ? 18.738 91.225 76.806 1.00 32.09 197 SER B C 1
ATOM 5675 O O . SER B 1 216 ? 18.278 90.096 76.918 1.00 35.11 197 SER B O 1
ATOM 5678 N N . SER B 1 217 ? 18.685 91.898 75.668 1.00 26.74 198 SER B N 1
ATOM 5679 C CA . SER B 1 217 ? 17.853 91.450 74.567 1.00 26.84 198 SER B CA 1
ATOM 5680 C C . SER B 1 217 ? 18.382 90.173 73.950 1.00 26.42 198 SER B C 1
ATOM 5681 O O . SER B 1 217 ? 19.471 90.152 73.381 1.00 34.60 198 SER B O 1
ATOM 5684 N N . ALA B 1 218 ? 17.565 89.133 73.976 1.00 28.51 199 ALA B N 1
ATOM 5685 C CA . ALA B 1 218 ? 17.909 87.904 73.295 1.00 32.73 199 ALA B CA 1
ATOM 5686 C C . ALA B 1 218 ? 18.019 88.080 71.796 1.00 31.94 199 ALA B C 1
ATOM 5687 O O . ALA B 1 218 ? 18.551 87.192 71.133 1.00 32.30 199 ALA B O 1
ATOM 5689 N N . MET B 1 219 ? 17.528 89.184 71.238 1.00 31.42 200 MET B N 1
ATOM 5690 C CA . MET B 1 219 ? 17.636 89.366 69.795 1.00 35.36 200 MET B CA 1
ATOM 5691 C C . MET B 1 219 ? 19.086 89.425 69.361 1.00 40.09 200 MET B C 1
ATOM 5692 O O . MET B 1 219 ? 19.436 88.959 68.275 1.00 39.92 200 MET B O 1
ATOM 5697 N N . GLU B 1 220 ? 19.935 90.046 70.173 1.00 34.13 201 GLU B N 1
ATOM 5698 C CA . GLU B 1 220 ? 21.326 90.207 69.778 1.00 35.67 201 GLU B CA 1
ATOM 5699 C C . GLU B 1 220 ? 22.062 88.879 69.826 1.00 37.48 201 GLU B C 1
ATOM 5700 O O . GLU B 1 220 ? 22.819 88.548 68.908 1.00 43.39 201 GLU B O 1
ATOM 5706 N N . LEU B 1 221 ? 21.823 88.088 70.870 1.00 38.12 202 LEU B N 1
ATOM 5707 C CA . LEU B 1 221 ? 22.383 86.746 70.915 1.00 31.35 202 LEU B CA 1
ATOM 5708 C C . LEU B 1 221 ? 22.007 85.971 69.671 1.00 31.17 202 LEU B C 1
ATOM 5709 O O . LEU B 1 221 ? 22.811 85.213 69.131 1.00 29.44 202 LEU B O 1
ATOM 5714 N N . ARG B 1 222 ? 20.788 86.156 69.189 1.00 36.49 203 ARG B N 1
ATOM 5715 C CA . ARG B 1 222 ? 20.427 85.518 67.939 1.00 34.38 203 ARG B CA 1
ATOM 5716 C C . ARG B 1 222 ? 21.248 86.072 66.792 1.00 37.66 203 ARG B C 1
ATOM 5717 O O . ARG B 1 222 ? 21.730 85.314 65.949 1.00 35.56 203 ARG B O 1
ATOM 5725 N N . ARG B 1 223 ? 21.404 87.397 66.732 1.00 41.64 204 ARG B N 1
ATOM 5726 C CA . ARG B 1 223 ? 22.176 87.997 65.649 1.00 38.09 204 ARG B CA 1
ATOM 5727 C C . ARG B 1 223 ? 23.638 87.589 65.725 1.00 39.78 204 ARG B C 1
ATOM 5728 O O . ARG B 1 223 ? 24.294 87.412 64.694 1.00 38.91 204 ARG B O 1
ATOM 5736 N N . TYR B 1 224 ? 24.168 87.444 66.936 1.00 36.15 205 TYR B N 1
ATOM 5737 C CA . TYR B 1 224 ? 25.523 86.938 67.077 1.00 33.95 205 TYR B CA 1
ATOM 5738 C C . TYR B 1 224 ? 25.661 85.585 66.406 1.00 39.32 205 TYR B C 1
ATOM 5739 O O . TYR B 1 224 ? 26.497 85.405 65.516 1.00 40.27 205 TYR B O 1
ATOM 5748 N N . MET B 1 225 ? 24.812 84.629 66.790 1.00 37.78 206 MET B N 1
ATOM 5749 C CA . MET B 1 225 ? 24.908 83.270 66.287 1.00 36.71 206 MET B CA 1
ATOM 5750 C C . MET B 1 225 ? 24.713 83.173 64.786 1.00 41.77 206 MET B C 1
ATOM 5751 O O . MET B 1 225 ? 24.905 82.092 64.230 1.00 52.04 206 MET B O 1
ATOM 5756 N N . ASN B 1 226 ? 24.311 84.244 64.118 1.00 40.43 207 ASN B N 1
ATOM 5757 C CA . ASN B 1 226 ? 24.212 84.246 62.668 1.00 38.56 207 ASN B CA 1
ATOM 5758 C C . ASN B 1 226 ? 25.263 85.120 62.004 1.00 40.48 207 ASN B C 1
ATOM 5759 O O . ASN B 1 226 ? 25.927 84.691 61.059 1.00 43.24 207 ASN B O 1
ATOM 5764 N N . ARG B 1 227 ? 25.413 86.361 62.459 1.00 41.60 208 ARG B N 1
ATOM 5765 C CA . ARG B 1 227 ? 26.439 87.230 61.894 1.00 42.06 208 ARG B CA 1
ATOM 5766 C C . ARG B 1 227 ? 27.830 86.752 62.284 1.00 42.16 208 ARG B C 1
ATOM 5767 O O . ARG B 1 227 ? 28.743 86.734 61.456 1.00 34.95 208 ARG B O 1
ATOM 5775 N N . MET B 1 228 ? 28.003 86.345 63.537 1.00 39.17 209 MET B N 1
ATOM 5776 C CA . MET B 1 228 ? 29.288 85.926 64.068 1.00 40.62 209 MET B CA 1
ATOM 5777 C C . MET B 1 228 ? 29.441 84.418 64.089 1.00 41.46 209 MET B C 1
ATOM 5778 O O . MET B 1 228 ? 30.183 83.892 64.920 1.00 42.46 209 MET B O 1
ATOM 5783 N N . ILE B 1 229 ? 28.731 83.712 63.210 1.00 45.68 210 ILE B N 1
ATOM 5784 C CA . ILE B 1 229 ? 28.730 82.252 63.246 1.00 41.77 210 ILE B CA 1
ATOM 5785 C C . ILE B 1 229 ? 30.159 81.711 63.249 1.00 43.45 210 ILE B C 1
ATOM 5786 O O . ILE B 1 229 ? 30.496 80.814 64.032 1.00 39.87 210 ILE B O 1
ATOM 5791 N N . LEU B 1 230 ? 31.036 82.290 62.422 1.00 39.26 211 LEU B N 1
ATOM 5792 C CA . LEU B 1 230 ? 32.412 81.818 62.345 1.00 35.87 211 LEU B CA 1
ATOM 5793 C C . LEU B 1 230 ? 33.128 81.936 63.676 1.00 39.94 211 LEU B C 1
ATOM 5794 O O . LEU B 1 230 ? 33.979 81.109 63.994 1.00 46.30 211 LEU B O 1
ATOM 5799 N N . GLU B 1 231 ? 32.803 82.943 64.464 1.00 38.12 212 GLU B N 1
ATOM 5800 C CA . GLU B 1 231 ? 33.511 83.144 65.714 1.00 37.12 212 GLU B CA 1
ATOM 5801 C C . GLU B 1 231 ? 33.045 82.214 66.807 1.00 40.07 212 GLU B C 1
ATOM 5802 O O . GLU B 1 231 ? 33.653 82.196 67.879 1.00 42.49 212 GLU B O 1
ATOM 5808 N N . PHE B 1 232 ? 31.974 81.464 66.573 1.00 41.52 213 PHE B N 1
ATOM 5809 C CA . PHE B 1 232 ? 31.452 80.594 67.615 1.00 37.63 213 PHE B CA 1
ATOM 5810 C C . PHE B 1 232 ? 32.481 79.542 67.995 1.00 37.86 213 PHE B C 1
ATOM 5811 O O . PHE B 1 232 ? 32.777 79.348 69.176 1.00 33.58 213 PHE B O 1
ATOM 5819 N N . SER B 1 233 ? 33.064 78.880 66.998 1.00 37.05 214 SER B N 1
ATOM 5820 C CA . SER B 1 233 ? 34.064 77.856 67.260 1.00 40.08 214 SER B CA 1
ATOM 5821 C C . SER B 1 233 ? 35.380 78.423 67.782 1.00 41.67 214 SER B C 1
ATOM 5822 O O . SER B 1 233 ? 36.167 77.662 68.348 1.00 35.77 214 SER B O 1
ATOM 5825 N N . ARG B 1 234 ? 35.636 79.728 67.617 1.00 36.82 215 ARG B N 1
ATOM 5826 C CA . ARG B 1 234 ? 36.858 80.357 68.109 1.00 36.60 215 ARG B CA 1
ATOM 5827 C C . ARG B 1 234 ? 36.581 81.364 69.208 1.00 34.23 215 ARG B C 1
ATOM 5828 O O . ARG B 1 234 ? 37.351 82.300 69.394 1.00 32.11 215 ARG B O 1
ATOM 5836 N N . ILE B 1 235 ? 35.505 81.185 69.963 1.00 33.61 216 ILE B N 1
ATOM 5837 C CA . ILE B 1 235 ? 35.204 82.194 70.954 1.00 36.26 216 ILE B CA 1
ATOM 5838 C C . ILE B 1 235 ? 36.186 82.150 72.114 1.00 34.15 216 ILE B C 1
ATOM 5839 O O . ILE B 1 235 ? 36.388 83.163 72.787 1.00 28.52 216 ILE B O 1
ATOM 5844 N N . GLN B 1 236 ? 36.818 81.012 72.369 1.00 31.84 217 GLN B N 1
ATOM 5845 C CA . GLN B 1 236 ? 37.623 80.908 73.576 1.00 33.41 217 GLN B CA 1
ATOM 5846 C C . GLN B 1 236 ? 39.026 81.470 73.382 1.00 36.32 217 GLN B C 1
ATOM 5847 O O . GLN B 1 236 ? 39.601 82.022 74.323 1.00 33.77 217 GLN B O 1
ATOM 5853 N N . THR B 1 237 ? 39.579 81.369 72.181 1.00 36.68 218 THR B N 1
ATOM 5854 C CA . THR B 1 237 ? 40.866 81.970 71.892 1.00 32.21 218 THR B CA 1
ATOM 5855 C C . THR B 1 237 ? 40.749 83.382 71.356 1.00 31.13 218 THR B C 1
ATOM 5856 O O . THR B 1 237 ? 41.740 84.110 71.351 1.00 33.77 218 THR B O 1
ATOM 5860 N N . LEU B 1 238 ? 39.561 83.782 70.923 1.00 31.26 219 LEU B N 1
ATOM 5861 C CA . LEU B 1 238 ? 39.333 85.073 70.293 1.00 27.81 219 LEU B CA 1
ATOM 5862 C C . LEU B 1 238 ? 40.270 85.278 69.114 1.00 28.95 219 LEU B C 1
ATOM 5863 O O . LEU B 1 238 ? 40.593 86.397 68.744 1.00 30.20 219 LEU B O 1
ATOM 5868 N N . ALA B 1 239 ? 40.676 84.186 68.483 1.00 25.25 220 ALA B N 1
ATOM 5869 C CA . ALA B 1 239 ? 41.572 84.274 67.342 1.00 28.59 220 ALA B CA 1
ATOM 5870 C C . ALA B 1 239 ? 40.980 85.050 66.179 1.00 36.93 220 ALA B C 1
ATOM 5871 O O . ALA B 1 239 ? 41.719 85.432 65.265 1.00 34.28 220 ALA B O 1
ATOM 5873 N N . GLY B 1 240 ? 39.673 85.285 66.181 1.00 32.66 221 GLY B N 1
ATOM 5874 C CA . GLY B 1 240 ? 39.043 85.999 65.092 1.00 30.14 221 GLY B CA 1
ATOM 5875 C C . GLY B 1 240 ? 39.033 87.495 65.298 1.00 34.22 221 GLY B C 1
ATOM 5876 O O . GLY B 1 240 ? 38.800 88.257 64.361 1.00 36.07 221 GLY B O 1
ATOM 5877 N N . VAL B 1 241 ? 39.283 87.920 66.533 1.00 31.01 222 VAL B N 1
ATOM 5878 C CA . VAL B 1 241 ? 39.382 89.337 66.830 1.00 31.94 222 VAL B CA 1
ATOM 5879 C C . VAL B 1 241 ? 40.442 89.985 65.956 1.00 36.43 222 VAL B C 1
ATOM 5880 O O . VAL B 1 241 ? 41.520 89.426 65.738 1.00 35.90 222 VAL B O 1
ATOM 5884 N N . THR B 1 242 ? 40.120 91.160 65.425 1.00 36.14 223 THR B N 1
ATOM 5885 C CA . THR B 1 242 ? 41.042 91.972 64.650 1.00 27.70 223 THR B CA 1
ATOM 5886 C C . THR B 1 242 ? 41.308 93.266 65.396 1.00 29.82 223 THR B C 1
ATOM 5887 O O . THR B 1 242 ? 40.371 93.982 65.741 1.00 36.51 223 THR B O 1
ATOM 5891 N N . ARG B 1 243 ? 42.572 93.572 65.651 1.00 30.04 224 ARG B N 1
ATOM 5892 C CA . ARG B 1 243 ? 42.910 94.766 66.405 1.00 29.02 224 ARG B CA 1
ATOM 5893 C C . ARG B 1 243 ? 43.554 95.801 65.503 1.00 29.13 224 ARG B C 1
ATOM 5894 O O . ARG B 1 243 ? 44.191 95.469 64.508 1.00 28.54 224 ARG B O 1
ATOM 5902 N N . SER B 1 244 ? 43.331 97.045 65.828 1.00 28.58 225 SER B N 1
ATOM 5903 C CA . SER B 1 244 ? 44.066 98.129 65.210 1.00 31.02 225 SER B CA 1
ATOM 5904 C C . SER B 1 244 ? 45.349 98.370 65.988 1.00 31.63 225 SER B C 1
ATOM 5905 O O . SER B 1 244 ? 45.457 97.981 67.151 1.00 33.32 225 SER B O 1
ATOM 5908 N N . PRO B 1 245 ? 46.348 99.004 65.377 1.00 28.70 226 PRO B N 1
ATOM 5909 C CA . PRO B 1 245 ? 47.623 99.183 66.084 1.00 31.54 226 PRO B CA 1
ATOM 5910 C C . PRO B 1 245 ? 47.493 99.961 67.375 1.00 31.41 226 PRO B C 1
ATOM 5911 O O . PRO B 1 245 ? 48.089 99.571 68.382 1.00 32.33 226 PRO B O 1
ATOM 5915 N N . TYR B 1 246 ? 46.713 101.027 67.394 1.00 32.20 227 TYR B N 1
ATOM 5916 C CA . TYR B 1 246 ? 46.473 101.791 68.608 1.00 29.46 227 TYR B CA 1
ATOM 5917 C C . TYR B 1 246 ? 44.994 101.732 68.939 1.00 31.22 227 TYR B C 1
ATOM 5918 O O . TYR B 1 246 ? 44.211 101.084 68.253 1.00 36.21 227 TYR B O 1
ATOM 5927 N N . ASN B 1 247 ? 44.606 102.405 70.010 1.00 31.32 228 ASN B N 1
ATOM 5928 C CA . ASN B 1 247 ? 43.191 102.479 70.323 1.00 36.36 228 ASN B CA 1
ATOM 5929 C C . ASN B 1 247 ? 42.460 103.195 69.195 1.00 34.17 228 ASN B C 1
ATOM 5930 O O . ASN B 1 247 ? 43.045 103.979 68.451 1.00 30.15 228 ASN B O 1
ATOM 5935 N N . GLN B 1 248 ? 41.175 102.887 69.048 1.00 33.90 229 GLN B N 1
ATOM 5936 C CA . GLN B 1 248 ? 40.485 103.186 67.802 1.00 29.82 229 GLN B CA 1
ATOM 5937 C C . GLN B 1 248 ? 40.228 104.663 67.599 1.00 30.78 229 GLN B C 1
ATOM 5938 O O . GLN B 1 248 ? 40.081 105.097 66.456 1.00 30.04 229 GLN B O 1
ATOM 5944 N N . TYR B 1 249 ? 40.173 105.445 68.667 1.00 24.44 230 TYR B N 1
ATOM 5945 C CA . TYR B 1 249 ? 40.093 106.879 68.485 1.00 27.01 230 TYR B CA 1
ATOM 5946 C C . TYR B 1 249 ? 41.275 107.392 67.683 1.00 35.09 230 TYR B C 1
ATOM 5947 O O . TYR B 1 249 ? 41.107 108.219 66.784 1.00 35.96 230 TYR B O 1
ATOM 5956 N N . GLU B 1 250 ? 42.480 106.904 67.991 1.00 36.87 231 GLU B N 1
ATOM 5957 C CA . GLU B 1 250 ? 43.681 107.324 67.284 1.00 32.67 231 GLU B CA 1
ATOM 5958 C C . GLU B 1 250 ? 43.875 106.576 65.981 1.00 31.02 231 GLU B C 1
ATOM 5959 O O . GLU B 1 250 ? 44.391 107.142 65.019 1.00 33.26 231 GLU B O 1
ATOM 5965 N N . SER B 1 251 ? 43.486 105.314 65.929 1.00 24.37 232 SER B N 1
ATOM 5966 C CA . SER B 1 251 ? 43.709 104.520 64.736 1.00 22.37 232 SER B CA 1
ATOM 5967 C C . SER B 1 251 ? 42.637 104.722 63.679 1.00 32.77 232 SER B C 1
ATOM 5968 O O . SER B 1 251 ? 42.900 104.489 62.498 1.00 31.10 232 SER B O 1
ATOM 5971 N N . ILE B 1 252 ? 41.422 105.115 64.068 1.00 33.91 233 ILE B N 1
ATOM 5972 C CA . ILE B 1 252 ? 40.300 105.233 63.148 1.00 26.74 233 ILE B CA 1
ATOM 5973 C C . ILE B 1 252 ? 39.734 106.646 63.126 1.00 28.57 233 ILE B C 1
ATOM 5974 O O . ILE B 1 252 ? 39.591 107.250 62.066 1.00 26.65 233 ILE B O 1
ATOM 5979 N N . ILE B 1 253 ? 39.389 107.179 64.291 1.00 29.44 234 ILE B N 1
ATOM 5980 C CA . ILE B 1 253 ? 38.658 108.435 64.321 1.00 25.13 234 ILE B CA 1
ATOM 5981 C C . ILE B 1 253 ? 39.502 109.566 63.753 1.00 30.95 234 ILE B C 1
ATOM 5982 O O . ILE B 1 253 ? 39.076 110.274 62.837 1.00 36.88 234 ILE B O 1
ATOM 5987 N N . LEU B 1 254 ? 40.712 109.749 64.273 1.00 35.67 235 LEU B N 1
ATOM 5988 C CA . LEU B 1 254 ? 41.507 110.899 63.847 1.00 38.17 235 LEU B CA 1
ATOM 5989 C C . LEU B 1 254 ? 41.944 110.802 62.394 1.00 32.28 235 LEU B C 1
ATOM 5990 O O . LEU B 1 254 ? 41.943 111.814 61.697 1.00 31.78 235 LEU B O 1
ATOM 5995 N N . PRO B 1 255 ? 42.333 109.645 61.890 1.00 26.88 236 PRO B N 1
ATOM 5996 C CA . PRO B 1 255 ? 42.501 109.552 60.442 1.00 32.32 236 PRO B CA 1
ATOM 5997 C C . PRO B 1 255 ? 41.272 110.002 59.685 1.00 35.47 236 PRO B C 1
ATOM 5998 O O . PRO B 1 255 ? 41.398 110.685 58.669 1.00 43.14 236 PRO B O 1
ATOM 6002 N N . MET B 1 256 ? 40.080 109.664 60.172 1.00 38.78 237 MET B N 1
ATOM 6003 C CA . MET B 1 256 ? 38.857 110.045 59.472 1.00 35.11 237 MET B CA 1
ATOM 6004 C C . MET B 1 256 ? 38.631 111.548 59.518 1.00 30.61 237 MET B C 1
ATOM 6005 O O . MET B 1 256 ? 38.411 112.176 58.485 1.00 31.95 237 MET B O 1
ATOM 6010 N N . ARG B 1 257 ? 38.720 112.150 60.698 1.00 31.08 238 ARG B N 1
ATOM 6011 C CA . ARG B 1 257 ? 38.479 113.581 60.777 1.00 35.41 238 ARG B CA 1
ATOM 6012 C C . ARG B 1 257 ? 39.479 114.337 59.927 1.00 38.32 238 ARG B C 1
ATOM 6013 O O . ARG B 1 257 ? 39.122 115.300 59.248 1.00 38.30 238 ARG B O 1
ATOM 6021 N N . THR B 1 258 ? 40.726 113.875 59.907 1.00 40.55 239 THR B N 1
ATOM 6022 C CA . THR B 1 258 ? 41.761 114.542 59.134 1.00 33.85 239 THR B CA 1
ATOM 6023 C C . THR B 1 258 ? 41.465 114.481 57.649 1.00 33.66 239 THR B C 1
ATOM 6024 O O . THR B 1 258 ? 41.528 115.493 56.951 1.00 37.14 239 THR B O 1
ATOM 6028 N N . PHE B 1 259 ? 41.148 113.298 57.146 1.00 29.36 240 PHE B N 1
ATOM 6029 C CA . PHE B 1 259 ? 40.807 113.167 55.739 1.00 27.93 240 PHE B CA 1
ATOM 6030 C C . PHE B 1 259 ? 39.634 114.054 55.376 1.00 39.42 240 PHE B C 1
ATOM 6031 O O . PHE B 1 259 ? 39.663 114.758 54.365 1.00 45.47 240 PHE B O 1
ATOM 6039 N N . LEU B 1 260 ? 38.588 114.037 56.199 1.00 39.52 241 LEU B N 1
ATOM 6040 C CA . LEU B 1 260 ? 37.412 114.844 55.908 1.00 35.25 241 LEU B CA 1
ATOM 6041 C C . LEU B 1 260 ? 37.748 116.320 55.978 1.00 39.29 241 LEU B C 1
ATOM 6042 O O . LEU B 1 260 ? 37.429 117.082 55.062 1.00 39.84 241 LEU B O 1
ATOM 6047 N N . GLU B 1 261 ? 38.431 116.729 57.045 1.00 46.30 242 GLU B N 1
ATOM 6048 C CA . GLU B 1 261 ? 38.878 118.109 57.175 1.00 42.94 242 GLU B CA 1
ATOM 6049 C C . GLU B 1 261 ? 39.668 118.536 55.949 1.00 36.69 242 GLU B C 1
ATOM 6050 O O . GLU B 1 261 ? 39.544 119.666 55.478 1.00 34.24 242 GLU B O 1
ATOM 6056 N N . GLY B 1 262 ? 40.446 117.620 55.385 1.00 38.51 243 GLY B N 1
ATOM 6057 C CA . GLY B 1 262 ? 41.164 117.916 54.167 1.00 38.63 243 GLY B CA 1
ATOM 6058 C C . GLY B 1 262 ? 40.282 118.062 52.955 1.00 36.61 243 GLY B C 1
ATOM 6059 O O . GLY B 1 262 ? 40.684 118.705 51.986 1.00 48.16 243 GLY B O 1
ATOM 6060 N N . LYS B 1 263 ? 39.105 117.461 52.966 1.00 40.59 244 LYS B N 1
ATOM 6061 C CA . LYS B 1 263 ? 38.190 117.599 51.845 1.00 38.46 244 LYS B CA 1
ATOM 6062 C C . LYS B 1 263 ? 37.264 118.800 51.981 1.00 38.22 244 LYS B C 1
ATOM 6063 O O . LYS B 1 263 ? 36.453 119.042 51.087 1.00 36.95 244 LYS B O 1
ATOM 6069 N N . GLY B 1 264 ? 37.381 119.561 53.062 1.00 29.74 245 GLY B N 1
ATOM 6070 C CA . GLY B 1 264 ? 36.619 120.769 53.250 1.00 30.96 245 GLY B CA 1
ATOM 6071 C C . GLY B 1 264 ? 35.517 120.667 54.272 1.00 37.33 245 GLY B C 1
ATOM 6072 O O . GLY B 1 264 ? 34.876 121.680 54.563 1.00 39.35 245 GLY B O 1
ATOM 6073 N N . VAL B 1 265 ? 35.284 119.489 54.844 1.00 35.51 246 VAL B N 1
ATOM 6074 C CA . VAL B 1 265 ? 34.172 119.326 55.760 1.00 33.11 246 VAL B CA 1
ATOM 6075 C C . VAL B 1 265 ? 34.350 120.255 56.941 1.00 32.74 246 VAL B C 1
ATOM 6076 O O . VAL B 1 265 ? 35.443 120.381 57.493 1.00 44.50 246 VAL B O 1
ATOM 6080 N N . LYS B 1 266 ? 33.278 120.929 57.317 1.00 30.66 247 LYS B N 1
ATOM 6081 C CA . LYS B 1 266 ? 33.302 121.851 58.433 1.00 37.21 247 LYS B CA 1
ATOM 6082 C C . LYS B 1 266 ? 32.985 121.091 59.705 1.00 40.64 247 LYS B C 1
ATOM 6083 O O . LYS B 1 266 ? 32.009 120.346 59.759 1.00 44.51 247 LYS B O 1
ATOM 6089 N N . PHE B 1 267 ? 33.812 121.272 60.719 1.00 39.83 248 PHE B N 1
ATOM 6090 C CA . PHE B 1 267 ? 33.605 120.650 62.013 1.00 36.45 248 PHE B CA 1
ATOM 6091 C C . PHE B 1 267 ? 33.243 121.734 63.004 1.00 36.91 248 PHE B C 1
ATOM 6092 O O . PHE B 1 267 ? 33.923 122.754 63.082 1.00 42.61 248 PHE B O 1
ATOM 6100 N N . VAL B 1 268 ? 32.168 121.525 63.739 1.00 39.91 249 VAL B N 1
ATOM 6101 C CA . VAL B 1 268 ? 31.693 122.488 64.716 1.00 44.42 249 VAL B CA 1
ATOM 6102 C C . VAL B 1 268 ? 31.562 121.764 66.042 1.00 54.46 249 VAL B C 1
ATOM 6103 O O . VAL B 1 268 ? 31.119 120.613 66.081 1.00 59.01 249 VAL B O 1
ATOM 6107 N N . ASN B 1 269 ? 31.970 122.417 67.126 1.00 48.19 250 ASN B N 1
ATOM 6108 C CA . ASN B 1 269 ? 31.820 121.777 68.424 1.00 53.46 250 ASN B CA 1
ATOM 6109 C C . ASN B 1 269 ? 31.361 122.739 69.506 1.00 50.57 250 ASN B C 1
ATOM 6110 O O . ASN B 1 269 ? 31.577 122.464 70.687 1.00 51.76 250 ASN B O 1
ATOM 6115 N N . GLU B 1 270 ? 30.739 123.854 69.143 1.00 45.64 251 GLU B N 1
ATOM 6116 C CA . GLU B 1 270 ? 30.151 124.747 70.129 1.00 52.77 251 GLU B CA 1
ATOM 6117 C C . GLU B 1 270 ? 28.641 124.879 70.005 1.00 51.87 251 GLU B C 1
ATOM 6118 O O . GLU B 1 270 ? 28.036 125.638 70.772 1.00 48.02 251 GLU B O 1
ATOM 6124 N N . LEU B 1 271 ? 28.021 124.185 69.058 1.00 52.66 252 LEU B N 1
ATOM 6125 C CA . LEU B 1 271 ? 26.591 124.293 68.812 1.00 53.68 252 LEU B CA 1
ATOM 6126 C C . LEU B 1 271 ? 25.899 123.075 69.404 1.00 47.11 252 LEU B C 1
ATOM 6127 O O . LEU B 1 271 ? 26.234 121.942 69.056 1.00 45.56 252 LEU B O 1
ATOM 6132 N N . LYS B 1 272 ? 24.966 123.311 70.318 1.00 47.85 253 LYS B N 1
ATOM 6133 C CA . LYS B 1 272 ? 24.075 122.278 70.835 1.00 41.48 253 LYS B CA 1
ATOM 6134 C C . LYS B 1 272 ? 22.775 122.354 70.054 1.00 40.43 253 LYS B C 1
ATOM 6135 O O . LYS B 1 272 ? 22.008 123.303 70.221 1.00 43.99 253 LYS B O 1
ATOM 6141 N N . ILE B 1 273 ? 22.532 121.374 69.189 1.00 35.57 254 ILE B N 1
ATOM 6142 C CA . ILE B 1 273 ? 21.258 121.318 68.480 1.00 35.45 254 ILE B CA 1
ATOM 6143 C C . ILE B 1 273 ? 20.158 120.963 69.469 1.00 31.22 254 ILE B C 1
ATOM 6144 O O . ILE B 1 273 ? 20.174 119.889 70.071 1.00 34.13 254 ILE B O 1
ATOM 6149 N N . THR B 1 274 ? 19.189 121.854 69.628 1.00 29.48 255 THR B N 1
ATOM 6150 C CA . THR B 1 274 ? 18.233 121.744 70.719 1.00 32.14 255 THR B CA 1
ATOM 6151 C C . THR B 1 274 ? 16.856 121.228 70.315 1.00 37.49 255 THR B C 1
ATOM 6152 O O . THR B 1 274 ? 16.147 120.700 71.171 1.00 38.49 255 THR B O 1
ATOM 6156 N N . GLU B 1 275 ? 16.462 121.343 69.053 1.00 35.06 256 GLU B N 1
ATOM 6157 C CA . GLU B 1 275 ? 15.132 120.909 68.662 1.00 34.60 256 GLU B CA 1
ATOM 6158 C C . GLU B 1 275 ? 15.061 120.816 67.153 1.00 34.82 256 GLU B C 1
ATOM 6159 O O . GLU B 1 275 ? 15.622 121.652 66.458 1.00 35.85 256 GLU B O 1
ATOM 6165 N N . PHE B 1 276 ? 14.391 119.785 66.656 1.00 36.37 257 PHE B N 1
ATOM 6166 C CA . PHE B 1 276 ? 14.071 119.720 65.243 1.00 32.57 257 PHE B CA 1
ATOM 6167 C C . PHE B 1 276 ? 12.912 120.646 64.930 1.00 32.77 257 PHE B C 1
ATOM 6168 O O . PHE B 1 276 ? 12.037 120.885 65.760 1.00 42.57 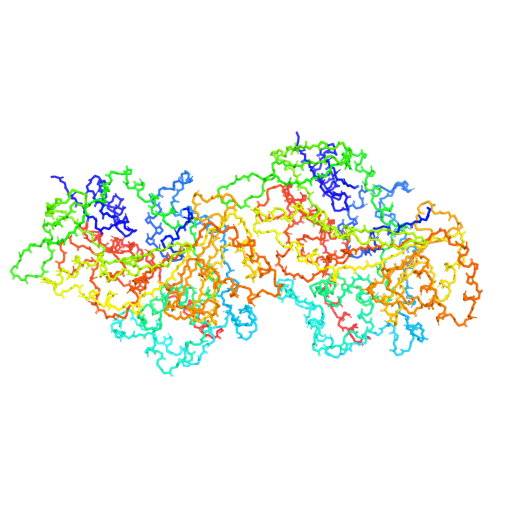257 PHE B O 1
ATOM 6176 N N . VAL B 1 277 ? 12.901 121.152 63.710 1.00 30.77 258 VAL B N 1
ATOM 6177 C CA . VAL B 1 277 ? 11.803 121.943 63.200 1.00 29.22 258 VAL B CA 1
ATOM 6178 C C . VAL B 1 277 ? 11.299 121.242 61.959 1.00 30.80 258 VAL B C 1
ATOM 6179 O O . VAL B 1 277 ? 12.032 121.126 60.971 1.00 27.27 258 VAL B O 1
ATOM 6183 N N . PHE B 1 278 ? 10.057 120.764 62.017 1.00 33.62 259 PHE B N 1
ATOM 6184 C CA . PHE B 1 278 ? 9.449 119.997 60.944 1.00 26.80 259 PHE B CA 1
ATOM 6185 C C . PHE B 1 278 ? 8.389 120.818 60.231 1.00 25.74 259 PHE B C 1
ATOM 6186 O O . PHE B 1 278 ? 7.671 121.601 60.849 1.00 28.25 259 PHE B O 1
ATOM 6194 N N . LYS B 1 279 ? 8.275 120.600 58.931 1.00 24.57 260 LYS B N 1
ATOM 6195 C CA . LYS B 1 279 ? 7.178 121.148 58.153 1.00 28.55 260 LYS B CA 1
ATOM 6196 C C . LYS B 1 279 ? 5.910 120.354 58.431 1.00 31.56 260 LYS B C 1
ATOM 6197 O O . LYS B 1 279 ? 5.952 119.138 58.595 1.00 31.42 260 LYS B O 1
ATOM 6203 N N . ASP B 1 280 ? 4.784 121.039 58.499 1.00 25.33 261 ASP B N 1
ATOM 6204 C CA . ASP B 1 280 ? 3.526 120.357 58.710 1.00 22.77 261 ASP B CA 1
ATOM 6205 C C . ASP B 1 280 ? 2.898 119.977 57.379 1.00 28.75 261 ASP B C 1
ATOM 6206 O O . ASP B 1 280 ? 3.101 120.635 56.362 1.00 34.44 261 ASP B O 1
ATOM 6211 N N . THR B 1 281 ? 2.154 118.883 57.389 1.00 29.88 262 THR B N 1
ATOM 6212 C CA . THR B 1 281 ? 1.429 118.390 56.230 1.00 31.06 262 THR B CA 1
ATOM 6213 C C . THR B 1 281 ? 0.057 117.954 56.702 1.00 31.81 262 THR B C 1
ATOM 6214 O O . THR B 1 281 ? -0.137 117.697 57.894 1.00 32.62 262 THR B O 1
ATOM 6218 N N . PRO B 1 282 ? -0.929 117.897 55.801 1.00 35.09 263 PRO B N 1
ATOM 6219 C CA . PRO B 1 282 ? -2.286 117.539 56.240 1.00 30.27 263 PRO B CA 1
ATOM 6220 C C . PRO B 1 282 ? -2.363 116.178 56.898 1.00 27.85 263 PRO B C 1
ATOM 6221 O O . PRO B 1 282 ? -2.986 116.042 57.956 1.00 25.14 263 PRO B O 1
ATOM 6225 N N . LEU B 1 283 ? -1.717 115.171 56.318 1.00 24.06 264 LEU B N 1
ATOM 6226 C CA . LEU B 1 283 ? -1.754 113.827 56.872 1.00 25.20 264 LEU B CA 1
ATOM 6227 C C . LEU B 1 283 ? -0.718 113.587 57.961 1.00 30.75 264 LEU B C 1
ATOM 6228 O O . LEU B 1 283 ? -0.834 112.589 58.674 1.00 27.51 264 LEU B O 1
ATOM 6233 N N . ARG B 1 284 ? 0.265 114.482 58.109 1.00 26.83 265 ARG B N 1
ATOM 6234 C CA . ARG B 1 284 ? 1.239 114.480 59.204 1.00 25.02 265 ARG B CA 1
ATOM 6235 C C . ARG B 1 284 ? 2.093 113.218 59.251 1.00 27.88 265 ARG B C 1
ATOM 6236 O O . ARG B 1 284 ? 2.571 112.821 60.311 1.00 27.48 265 ARG B O 1
ATOM 6244 N N . ASP B 1 285 ? 2.295 112.580 58.107 1.00 27.70 266 ASP B N 1
ATOM 6245 C CA . ASP B 1 285 ? 3.164 111.419 58.029 1.00 30.51 266 ASP B CA 1
ATOM 6246 C C . ASP B 1 285 ? 4.575 111.805 57.646 1.00 31.97 266 ASP B C 1
ATOM 6247 O O . ASP B 1 285 ? 5.534 111.284 58.218 1.00 28.03 266 ASP B O 1
ATOM 6252 N N . GLU B 1 286 ? 4.699 112.692 56.666 1.00 33.06 267 GLU B N 1
ATOM 6253 C CA . GLU B 1 286 ? 5.990 113.060 56.123 1.00 33.71 267 GLU B CA 1
ATOM 6254 C C . GLU B 1 286 ? 6.838 113.730 57.185 1.00 32.09 267 GLU B C 1
ATOM 6255 O O . GLU B 1 286 ? 6.340 114.509 57.995 1.00 29.84 267 GLU B O 1
ATOM 6261 N N . ILE B 1 287 ? 8.115 113.373 57.216 1.00 30.64 268 ILE B N 1
ATOM 6262 C CA . ILE B 1 287 ? 9.091 114.017 58.080 1.00 29.54 268 ILE B CA 1
ATOM 6263 C C . ILE B 1 287 ? 9.975 114.883 57.200 1.00 33.08 268 ILE B C 1
ATOM 6264 O O . ILE B 1 287 ? 10.745 114.372 56.381 1.00 32.90 268 ILE B O 1
ATOM 6269 N N . ILE B 1 288 ? 9.838 116.196 57.350 1.00 28.61 269 ILE B N 1
ATOM 6270 C CA . ILE B 1 288 ? 10.589 117.181 56.591 1.00 28.74 269 ILE B CA 1
ATOM 6271 C C . ILE B 1 288 ? 11.159 118.160 57.597 1.00 34.98 269 ILE B C 1
ATOM 6272 O O . ILE B 1 288 ? 10.424 118.991 58.139 1.00 30.39 269 ILE B O 1
ATOM 6277 N N . VAL B 1 289 ? 12.457 118.077 57.843 1.00 33.76 270 VAL B N 1
ATOM 6278 C CA . VAL B 1 289 ? 13.110 119.027 58.730 1.00 28.75 270 VAL B CA 1
ATOM 6279 C C . VAL B 1 289 ? 13.344 120.309 57.960 1.00 28.71 270 VAL B C 1
ATOM 6280 O O . VAL B 1 289 ? 13.892 120.294 56.855 1.00 27.35 270 VAL B O 1
ATOM 6284 N N . THR B 1 290 ? 12.888 121.414 58.523 1.00 29.38 271 THR B N 1
ATOM 6285 C CA . THR B 1 290 ? 13.110 122.716 57.928 1.00 33.48 271 THR B CA 1
ATOM 6286 C C . THR B 1 290 ? 14.137 123.536 58.676 1.00 35.90 271 THR B C 1
ATOM 6287 O O . THR B 1 290 ? 14.796 124.370 58.065 1.00 39.23 271 THR B O 1
ATOM 6291 N N . GLY B 1 291 ? 14.318 123.279 59.965 1.00 33.81 272 GLY B N 1
ATOM 6292 C CA . GLY B 1 291 ? 15.301 123.999 60.743 1.00 32.41 272 GLY B CA 1
ATOM 6293 C C . GLY B 1 291 ? 15.874 123.160 61.862 1.00 37.41 272 GLY B C 1
ATOM 6294 O O . GLY B 1 291 ? 15.340 122.106 62.214 1.00 38.87 272 GLY B O 1
ATOM 6295 N N . LEU B 1 292 ? 17.000 123.629 62.398 1.00 39.18 273 LEU B N 1
ATOM 6296 C CA . LEU B 1 292 ? 17.603 123.067 63.601 1.00 32.01 273 LEU B CA 1
ATOM 6297 C C . LEU B 1 292 ? 17.795 124.192 64.603 1.00 37.27 273 LEU B C 1
ATOM 6298 O O . LEU B 1 292 ? 18.612 125.083 64.383 1.00 42.96 273 LEU B O 1
ATOM 6303 N N . ASP B 1 293 ? 17.051 124.163 65.696 1.00 35.20 274 ASP B N 1
ATOM 6304 C CA . ASP B 1 293 ? 17.247 125.156 66.734 1.00 33.22 274 ASP B CA 1
ATOM 6305 C C . ASP B 1 293 ? 18.486 124.801 67.527 1.00 39.60 274 ASP B C 1
ATOM 6306 O O . ASP B 1 293 ? 18.639 123.661 67.963 1.00 40.97 274 ASP B O 1
ATOM 6311 N N . TYR B 1 294 ? 19.354 125.780 67.746 1.00 43.40 275 TYR B N 1
ATOM 6312 C CA . TYR B 1 294 ? 20.602 125.541 68.446 1.00 41.20 275 TYR B CA 1
ATOM 6313 C C . TYR B 1 294 ? 20.782 126.531 69.580 1.00 48.27 275 TYR B C 1
ATOM 6314 O O . TYR B 1 294 ? 20.139 127.577 69.642 1.00 45.21 275 TYR B O 1
ATOM 6323 N N . GLU B 1 295 ? 21.685 126.170 70.476 1.00 51.73 276 GLU B N 1
ATOM 6324 C CA . GLU B 1 295 ? 22.268 127.078 71.443 1.00 53.61 276 GLU B CA 1
ATOM 6325 C C . GLU B 1 295 ? 23.760 127.072 71.187 1.00 56.04 276 GLU B C 1
ATOM 6326 O O . GLU B 1 295 ? 24.355 126.005 71.008 1.00 54.82 276 GLU B O 1
ATOM 6332 N N . ASN B 1 296 ? 24.357 128.253 71.142 1.00 61.11 277 ASN B N 1
ATOM 6333 C CA . ASN B 1 296 ? 25.806 128.353 71.096 1.00 65.41 277 ASN B CA 1
ATOM 6334 C C . ASN B 1 296 ? 26.311 128.246 72.526 1.00 58.88 277 ASN B C 1
ATOM 6335 O O . ASN B 1 296 ? 26.007 129.107 73.357 1.00 60.64 277 ASN B O 1
ATOM 6340 N N . VAL B 1 297 ? 27.085 127.202 72.816 1.00 48.71 278 VAL B N 1
ATOM 6341 C CA . VAL B 1 297 ? 27.351 126.890 74.213 1.00 55.84 278 VAL B CA 1
ATOM 6342 C C . VAL B 1 297 ? 28.370 127.829 74.838 1.00 70.02 278 VAL B C 1
ATOM 6343 O O . VAL B 1 297 ? 28.422 127.956 76.069 1.00 70.61 278 VAL B O 1
ATOM 6347 N N . ARG B 1 298 ? 29.116 128.577 74.036 1.00 64.95 279 ARG B N 1
ATOM 6348 C CA . ARG B 1 298 ? 30.007 129.560 74.623 1.00 62.05 279 ARG B CA 1
ATOM 6349 C C . ARG B 1 298 ? 29.384 130.945 74.690 1.00 62.47 279 ARG B C 1
ATOM 6350 O O . ARG B 1 298 ? 29.492 131.599 75.725 1.00 66.99 279 ARG B O 1
ATOM 6358 N N . THR B 1 299 ? 28.705 131.408 73.638 1.00 57.30 280 THR B N 1
ATOM 6359 C CA . THR B 1 299 ? 28.110 132.736 73.730 1.00 58.51 280 THR B CA 1
ATOM 6360 C C . THR B 1 299 ? 26.854 132.713 74.572 1.00 61.80 280 THR B C 1
ATOM 6361 O O . THR B 1 299 ? 26.610 133.634 75.355 1.00 63.46 280 THR B O 1
ATOM 6365 N N . GLY B 1 300 ? 26.044 131.676 74.406 1.00 70.33 281 GLY B N 1
ATOM 6366 C CA . GLY B 1 300 ? 24.718 131.638 74.965 1.00 62.29 281 GLY B CA 1
ATOM 6367 C C . GLY B 1 300 ? 23.640 132.044 73.992 1.00 70.47 281 GLY B C 1
ATOM 6368 O O . GLY B 1 300 ? 22.479 132.167 74.396 1.00 71.97 281 GLY B O 1
ATOM 6369 N N . GLU B 1 301 ? 23.985 132.268 72.730 1.00 69.52 282 GLU B N 1
ATOM 6370 C CA . GLU B 1 301 ? 23.023 132.749 71.756 1.00 72.04 282 GLU B CA 1
ATOM 6371 C C . GLU B 1 301 ? 22.272 131.576 71.153 1.00 66.43 282 GLU B C 1
ATOM 6372 O O . GLU B 1 301 ? 22.855 130.537 70.832 1.00 64.33 282 GLU B O 1
ATOM 6378 N N . LYS B 1 302 ? 20.971 131.745 71.025 1.00 58.32 283 LYS B N 1
ATOM 6379 C CA . LYS B 1 302 ? 20.111 130.741 70.438 1.00 55.99 283 LYS B CA 1
ATOM 6380 C C . LYS B 1 302 ? 19.823 131.125 68.997 1.00 52.70 283 LYS B C 1
ATOM 6381 O O . LYS B 1 302 ? 19.936 132.287 68.613 1.00 61.32 283 LYS B O 1
ATOM 6387 N N . GLY B 1 303 ? 19.466 130.139 68.191 1.00 51.45 284 GLY B N 1
ATOM 6388 C CA . GLY B 1 303 ? 19.252 130.421 66.789 1.00 44.36 284 GLY B CA 1
ATOM 6389 C C . GLY B 1 303 ? 18.797 129.189 66.051 1.00 46.91 284 GLY B C 1
ATOM 6390 O O . GLY B 1 303 ? 18.501 128.157 66.651 1.00 48.97 284 GLY B O 1
ATOM 6391 N N . ARG B 1 304 ? 18.749 129.314 64.732 1.00 39.81 285 ARG B N 1
ATOM 6392 C CA . ARG B 1 304 ? 18.152 128.291 63.897 1.00 39.20 285 ARG B CA 1
ATOM 6393 C C . ARG B 1 304 ? 18.944 128.123 62.619 1.00 37.72 285 ARG B C 1
ATOM 6394 O O . ARG B 1 304 ? 19.159 129.084 61.884 1.00 42.68 285 ARG B O 1
ATOM 6402 N N . ILE B 1 305 ? 19.361 126.903 62.351 1.00 38.86 286 ILE B N 1
ATOM 6403 C CA . ILE B 1 305 ? 19.923 126.576 61.055 1.00 35.24 286 ILE B CA 1
ATOM 6404 C C . ILE B 1 305 ? 18.772 126.279 60.118 1.00 36.85 286 ILE B C 1
ATOM 6405 O O . ILE B 1 305 ? 17.902 125.475 60.439 1.00 38.34 286 ILE B O 1
ATOM 6410 N N . ASP B 1 306 ? 18.731 126.945 58.984 1.00 38.67 287 ASP B N 1
ATOM 6411 C CA . ASP B 1 306 ? 17.684 126.650 58.028 1.00 30.54 287 ASP B CA 1
ATOM 6412 C C . ASP B 1 306 ? 18.105 125.448 57.208 1.00 37.29 287 ASP B C 1
ATOM 6413 O O . ASP B 1 306 ? 19.213 125.407 56.674 1.00 42.88 287 ASP B O 1
ATOM 6418 N N . VAL B 1 307 ? 17.224 124.466 57.119 1.00 39.64 288 VAL B N 1
ATOM 6419 C CA . VAL B 1 307 ? 17.445 123.280 56.311 1.00 36.32 288 VAL B CA 1
ATOM 6420 C C . VAL B 1 307 ? 16.591 123.415 55.066 1.00 34.27 288 VAL B C 1
ATOM 6421 O O . VAL B 1 307 ? 15.362 123.425 55.144 1.00 36.01 288 VAL B O 1
ATOM 6425 N N . ALA B 1 308 ? 17.238 123.561 53.925 1.00 36.55 289 ALA B N 1
ATOM 6426 C CA . ALA B 1 308 ? 16.541 123.799 52.679 1.00 39.08 289 ALA B CA 1
ATOM 6427 C C . ALA B 1 308 ? 15.936 122.498 52.186 1.00 51.82 289 ALA B C 1
ATOM 6428 O O . ALA B 1 308 ? 16.099 121.439 52.791 1.00 52.60 289 ALA B O 1
ATOM 6430 N N . GLU B 1 309 ? 15.230 122.576 51.061 1.00 59.49 290 GLU B N 1
ATOM 6431 C CA . GLU B 1 309 ? 14.568 121.393 50.530 1.00 72.03 290 GLU B CA 1
ATOM 6432 C C . GLU B 1 309 ? 15.579 120.309 50.184 1.00 65.85 290 GLU B C 1
ATOM 6433 O O . GLU B 1 309 ? 15.420 119.145 50.569 1.00 65.89 290 GLU B O 1
ATOM 6439 N N . GLY B 1 310 ? 16.635 120.674 49.487 1.00 54.19 291 GLY B N 1
ATOM 6440 C CA . GLY B 1 310 ? 17.624 119.688 49.114 1.00 61.95 291 GLY B CA 1
ATOM 6441 C C . GLY B 1 310 ? 18.604 119.280 50.188 1.00 47.19 291 GLY B C 1
ATOM 6442 O O . GLY B 1 310 ? 19.475 118.459 49.918 1.00 44.48 291 GLY B O 1
ATOM 6443 N N . ASP B 1 311 ? 18.499 119.822 51.391 1.00 43.89 292 ASP B N 1
ATOM 6444 C CA . ASP B 1 311 ? 19.438 119.527 52.456 1.00 39.51 292 ASP B CA 1
ATOM 6445 C C . ASP B 1 311 ? 19.027 118.284 53.227 1.00 42.80 292 ASP B C 1
ATOM 6446 O O . ASP B 1 311 ? 17.850 117.944 53.299 1.00 43.92 292 ASP B O 1
ATOM 6451 N N . PHE B 1 312 ? 20.018 117.608 53.813 1.00 42.75 293 PHE B N 1
ATOM 6452 C CA . PHE B 1 312 ? 19.822 116.369 54.552 1.00 37.19 293 PHE B CA 1
ATOM 6453 C C . PHE B 1 312 ? 20.367 116.495 55.966 1.00 34.47 293 PHE B C 1
ATOM 6454 O O . PHE B 1 312 ? 21.316 117.227 56.207 1.00 42.14 293 PHE B O 1
ATOM 6462 N N . VAL B 1 313 ? 19.748 115.793 56.909 1.00 31.13 294 VAL B N 1
ATOM 6463 C CA . VAL B 1 313 ? 20.133 115.835 58.314 1.00 26.13 294 VAL B CA 1
ATOM 6464 C C . VAL B 1 313 ? 20.361 114.411 58.793 1.00 30.29 294 VAL B C 1
ATOM 6465 O O . VAL B 1 313 ? 19.574 113.518 58.476 1.00 31.32 294 VAL B O 1
ATOM 6469 N N . PHE B 1 314 ? 21.454 114.192 59.523 1.00 36.06 295 PHE B N 1
ATOM 6470 C CA . PHE B 1 314 ? 21.840 112.881 60.040 1.00 30.65 295 PHE B CA 1
ATOM 6471 C C . PHE B 1 314 ? 21.987 112.987 61.547 1.00 29.56 295 PHE B C 1
ATOM 6472 O O . PHE B 1 314 ? 22.889 113.666 62.031 1.00 33.99 295 PHE B O 1
ATOM 6480 N N . ASP B 1 315 ? 21.137 112.307 62.293 1.00 25.37 296 ASP B N 1
ATOM 6481 C CA . ASP B 1 315 ? 21.156 112.399 63.741 1.00 23.66 296 ASP B CA 1
ATOM 6482 C C . ASP B 1 315 ? 21.652 111.097 64.335 1.00 28.97 296 ASP B C 1
ATOM 6483 O O . ASP B 1 315 ? 21.331 110.016 63.847 1.00 30.31 296 ASP B O 1
ATOM 6488 N N . THR B 1 316 ? 22.461 111.207 65.362 1.00 31.44 297 THR B N 1
ATOM 6489 C CA . THR B 1 316 ? 22.876 110.062 66.146 1.00 25.64 297 THR B CA 1
ATOM 6490 C C . THR B 1 316 ? 21.992 110.081 67.376 1.00 27.68 297 THR B C 1
ATOM 6491 O O . THR B 1 316 ? 22.226 110.841 68.314 1.00 26.84 297 THR B O 1
ATOM 6495 N N . ASN B 1 317 ? 20.938 109.273 67.342 1.00 29.91 298 ASN B N 1
ATOM 6496 C CA . ASN B 1 317 ? 19.924 109.278 68.389 1.00 29.65 298 ASN B CA 1
ATOM 6497 C C . ASN B 1 317 ? 20.396 108.406 69.539 1.00 27.89 298 ASN B C 1
ATOM 6498 O O . ASN B 1 317 ? 20.022 107.250 69.684 1.00 33.59 298 ASN B O 1
ATOM 6503 N N . GLY B 1 318 ? 21.240 108.970 70.364 1.00 30.40 299 GLY B N 1
ATOM 6504 C CA . GLY B 1 318 ? 21.719 108.253 71.522 1.00 27.59 299 GLY B CA 1
ATOM 6505 C C . GLY B 1 318 ? 23.118 107.716 71.316 1.00 31.23 299 GLY B C 1
ATOM 6506 O O . GLY B 1 318 ? 23.524 107.368 70.206 1.00 30.22 299 GLY B O 1
ATOM 6507 N N . SER B 1 319 ? 23.871 107.641 72.405 1.00 29.62 300 SER B N 1
ATOM 6508 C CA . SER B 1 319 ? 25.226 107.123 72.358 1.00 31.39 300 SER B CA 1
ATOM 6509 C C . SER B 1 319 ? 25.511 106.387 73.650 1.00 25.76 300 SER B C 1
ATOM 6510 O O . SER B 1 319 ? 25.069 106.812 74.714 1.00 24.33 300 SER B O 1
ATOM 6513 N N . ILE B 1 320 ? 26.266 105.292 73.551 1.00 23.78 301 ILE B N 1
ATOM 6514 C CA . ILE B 1 320 ? 26.560 104.490 74.728 1.00 24.67 301 ILE B CA 1
ATOM 6515 C C . ILE B 1 320 ? 27.457 105.203 75.717 1.00 25.48 301 ILE B C 1
ATOM 6516 O O . ILE B 1 320 ? 27.540 104.785 76.867 1.00 29.83 301 ILE B O 1
ATOM 6521 N N . THR B 1 321 ? 28.091 106.295 75.325 1.00 24.03 302 THR B N 1
ATOM 6522 C CA . THR B 1 321 ? 28.966 107.026 76.227 1.00 26.56 302 THR B CA 1
ATOM 6523 C C . THR B 1 321 ? 28.318 108.266 76.814 1.00 34.24 302 THR B C 1
ATOM 6524 O O . THR B 1 321 ? 28.988 109.011 77.535 1.00 33.88 302 THR B O 1
ATOM 6528 N N . ASP B 1 322 ? 27.042 108.505 76.526 1.00 33.70 303 ASP B N 1
ATOM 6529 C CA . ASP B 1 322 ? 26.340 109.632 77.114 1.00 30.69 303 ASP B CA 1
ATOM 6530 C C . ASP B 1 322 ? 26.333 109.522 78.624 1.00 30.49 303 ASP B C 1
ATOM 6531 O O . ASP B 1 322 ? 26.241 108.434 79.180 1.00 30.82 303 ASP B O 1
ATOM 6536 N N . SER B 1 323 ? 26.435 110.659 79.285 1.00 27.34 304 SER B N 1
ATOM 6537 C CA . SER B 1 323 ? 26.311 110.756 80.732 1.00 36.57 304 SER B CA 1
ATOM 6538 C C . SER B 1 323 ? 27.368 109.955 81.472 1.00 30.77 304 SER B C 1
ATOM 6539 O O . SER B 1 323 ? 27.198 109.627 82.643 1.00 30.31 304 SER B O 1
ATOM 6542 N N . SER B 1 324 ? 28.480 109.655 80.827 1.00 32.23 305 SER B N 1
ATOM 6543 C CA . SER B 1 324 ? 29.573 108.993 81.515 1.00 34.53 305 SER B CA 1
ATOM 6544 C C . SER B 1 324 ? 30.396 109.998 82.303 1.00 30.58 305 SER B C 1
ATOM 6545 O O . SER B 1 324 ? 30.445 111.181 81.980 1.00 35.60 305 SER B O 1
ATOM 6548 N N . SER B 1 325 ? 31.028 109.520 83.360 1.00 27.29 306 SER B N 1
ATOM 6549 C CA . SER B 1 325 ? 31.883 110.364 84.165 1.00 32.39 306 SER B CA 1
ATOM 6550 C C . SER B 1 325 ? 33.155 109.604 84.525 1.00 35.13 306 SER B C 1
ATOM 6551 O O . SER B 1 325 ? 33.225 108.381 84.411 1.00 35.67 306 SER B O 1
ATOM 6554 N N . ILE B 1 326 ? 34.169 110.344 84.963 1.00 30.87 307 ILE B N 1
ATOM 6555 C CA . ILE B 1 326 ? 35.474 109.771 85.250 1.00 37.36 307 ILE B CA 1
ATOM 6556 C C . ILE B 1 326 ? 35.951 110.276 86.599 1.00 39.60 307 ILE B C 1
ATOM 6557 O O . ILE B 1 326 ? 35.543 111.340 87.065 1.00 40.33 307 ILE B O 1
ATOM 6562 N N . GLY B 1 327 ? 36.812 109.494 87.231 1.00 41.94 308 GLY B N 1
ATOM 6563 C CA . GLY B 1 327 ? 37.495 109.922 88.433 1.00 37.65 308 GLY B CA 1
ATOM 6564 C C . GLY B 1 327 ? 38.982 109.937 88.180 1.00 35.86 308 GLY B C 1
ATOM 6565 O O . GLY B 1 327 ? 39.404 110.120 87.041 1.00 32.37 308 GLY B O 1
ATOM 6566 N N . ASP B 1 328 ? 39.790 109.769 89.216 1.00 41.94 309 ASP B N 1
ATOM 6567 C CA . ASP B 1 328 ? 41.218 109.578 89.021 1.00 35.09 309 ASP B CA 1
ATOM 6568 C C . ASP B 1 328 ? 41.715 108.641 90.111 1.00 36.20 309 ASP B C 1
ATOM 6569 O O . ASP B 1 328 ? 40.923 107.963 90.769 1.00 43.68 309 ASP B O 1
ATOM 6574 N N . LEU B 1 329 ? 43.026 108.613 90.308 1.00 41.72 310 LEU B N 1
ATOM 6575 C CA . LEU B 1 329 ? 43.629 107.620 91.180 1.00 40.55 310 LEU B CA 1
ATOM 6576 C C . LEU B 1 329 ? 43.062 107.672 92.585 1.00 39.31 310 LEU B C 1
ATOM 6577 O O . LEU B 1 329 ? 42.958 106.639 93.243 1.00 42.31 310 LEU B O 1
ATOM 6582 N N . ASP B 1 330 ? 42.688 108.849 93.063 1.00 39.79 311 ASP B N 1
ATOM 6583 C CA . ASP B 1 330 ? 42.226 108.998 94.436 1.00 43.36 311 ASP B CA 1
ATOM 6584 C C . ASP B 1 330 ? 40.792 109.491 94.543 1.00 47.53 311 ASP B C 1
ATOM 6585 O O . ASP B 1 330 ? 40.377 109.905 95.629 1.00 49.64 311 ASP B O 1
ATOM 6590 N N . THR B 1 331 ? 40.025 109.467 93.456 1.00 44.91 312 THR B N 1
ATOM 6591 C CA . THR B 1 331 ? 38.703 110.048 93.462 1.00 40.34 312 THR B CA 1
ATOM 6592 C C . THR B 1 331 ? 37.715 109.131 92.757 1.00 37.66 312 THR B C 1
ATOM 6593 O O . THR B 1 331 ? 37.935 108.770 91.593 1.00 36.10 312 THR B O 1
ATOM 6597 N N . PRO B 1 332 ? 36.627 108.750 93.409 1.00 36.88 313 PRO B N 1
ATOM 6598 C CA . PRO B 1 332 ? 35.619 107.935 92.742 1.00 36.19 313 PRO B CA 1
ATOM 6599 C C . PRO B 1 332 ? 34.799 108.774 91.786 1.00 34.54 313 PRO B C 1
ATOM 6600 O O . PRO B 1 332 ? 34.762 110.002 91.862 1.00 35.37 313 PRO B O 1
ATOM 6604 N N . ILE B 1 333 ? 34.134 108.083 90.870 1.00 34.48 314 ILE B N 1
ATOM 6605 C CA . ILE B 1 333 ? 33.295 108.790 89.930 1.00 31.61 314 ILE B CA 1
ATOM 6606 C C . ILE B 1 333 ? 32.098 109.384 90.657 1.00 39.63 314 ILE B C 1
ATOM 6607 O O . ILE B 1 333 ? 31.734 108.988 91.768 1.00 42.39 314 ILE B O 1
ATOM 6612 N N . VAL B 1 334 ? 31.476 110.356 90.011 1.00 38.76 315 VAL B N 1
ATOM 6613 C CA . VAL B 1 334 ? 30.174 110.861 90.409 1.00 35.77 315 VAL B CA 1
ATOM 6614 C C . VAL B 1 334 ? 29.221 110.568 89.270 1.00 36.58 315 VAL B C 1
ATOM 6615 O O . VAL B 1 334 ? 29.448 111.009 88.139 1.00 40.84 315 VAL B O 1
ATOM 6619 N N . GLU B 1 335 ? 28.178 109.800 89.557 1.00 36.34 316 GLU B N 1
ATOM 6620 C CA . GLU B 1 335 ? 27.247 109.380 88.520 1.00 34.54 316 GLU B CA 1
ATOM 6621 C C . GLU B 1 335 ? 26.478 110.584 88.001 1.00 37.55 316 GLU B C 1
ATOM 6622 O O . GLU B 1 335 ? 25.871 111.320 88.779 1.00 38.04 316 GLU B O 1
ATOM 6628 N N . ASP B 1 336 ? 26.538 110.803 86.696 1.00 39.52 317 ASP B N 1
ATOM 6629 C CA . ASP B 1 336 ? 25.760 111.842 86.034 1.00 33.47 317 ASP B CA 1
ATOM 6630 C C . ASP B 1 336 ? 24.346 111.317 85.833 1.00 34.56 317 ASP B C 1
ATOM 6631 O O . ASP B 1 336 ? 24.122 110.419 85.019 1.00 35.17 317 ASP B O 1
ATOM 6636 N N . MET B 1 337 ? 23.386 111.877 86.558 1.00 34.16 318 MET B N 1
ATOM 6637 C CA . MET B 1 337 ? 22.029 111.350 86.536 1.00 35.65 318 MET B CA 1
ATOM 6638 C C . MET B 1 337 ? 21.205 111.836 85.354 1.00 35.91 318 MET B C 1
ATOM 6639 O O . MET B 1 337 ? 20.049 111.435 85.228 1.00 33.54 318 MET B O 1
ATOM 6644 N N . ARG B 1 338 ? 21.757 112.672 84.490 1.00 31.32 319 ARG B N 1
ATOM 6645 C CA . ARG B 1 338 ? 20.988 113.217 83.389 1.00 28.58 319 ARG B CA 1
ATOM 6646 C C . ARG B 1 338 ? 20.651 112.153 82.358 1.00 34.47 319 ARG B C 1
ATOM 6647 O O . ARG B 1 338 ? 21.402 111.212 82.128 1.00 37.58 319 ARG B O 1
ATOM 6655 N N . TYR B 1 339 ? 19.489 112.314 81.744 1.00 36.50 320 TYR B N 1
ATOM 6656 C CA . TYR B 1 339 ? 19.075 111.448 80.660 1.00 30.40 320 TYR B CA 1
ATOM 6657 C C . TYR B 1 339 ? 19.975 111.679 79.461 1.00 31.06 320 TYR B C 1
ATOM 6658 O O . TYR B 1 339 ? 20.411 112.795 79.210 1.00 28.52 320 TYR B O 1
ATOM 6667 N N . ALA B 1 340 ? 20.247 110.619 78.728 1.00 34.94 321 ALA B N 1
ATOM 6668 C CA . ALA B 1 340 ? 21.150 110.608 77.588 1.00 33.14 321 ALA B CA 1
ATOM 6669 C C . ALA B 1 340 ? 20.935 111.816 76.699 1.00 30.79 321 ALA B C 1
ATOM 6670 O O . ALA B 1 340 ? 19.950 111.874 75.963 1.00 35.60 321 ALA B O 1
ATOM 6672 N N . PRO B 1 341 ? 21.847 112.783 76.721 1.00 29.77 322 PRO B N 1
ATOM 6673 C CA . PRO B 1 341 ? 21.601 114.032 76.000 1.00 31.03 322 PRO B CA 1
ATOM 6674 C C . PRO B 1 341 ? 21.522 113.873 74.502 1.00 25.82 322 PRO B C 1
ATOM 6675 O O . PRO B 1 341 ? 20.834 114.659 73.848 1.00 33.78 322 PRO B O 1
ATOM 6679 N N . SER B 1 342 ? 22.212 112.912 73.925 1.00 24.74 323 SER B N 1
ATOM 6680 C CA . SER B 1 342 ? 22.142 112.768 72.481 1.00 31.63 323 SER B CA 1
ATOM 6681 C C . SER B 1 342 ? 20.864 112.095 72.024 1.00 32.81 323 SER B C 1
ATOM 6682 O O . SER B 1 342 ? 20.694 111.882 70.823 1.00 31.55 323 SER B O 1
ATOM 6685 N N . ALA B 1 343 ? 19.976 111.753 72.946 1.00 31.52 324 ALA B N 1
ATOM 6686 C CA . ALA B 1 343 ? 18.696 111.151 72.624 1.00 30.17 324 ALA B CA 1
ATOM 6687 C C . ALA B 1 343 ? 17.540 112.132 72.699 1.00 31.15 324 ALA B C 1
ATOM 6688 O O . ALA B 1 343 ? 16.411 111.751 72.394 1.00 30.00 324 ALA B O 1
ATOM 6690 N N . LEU B 1 344 ? 17.789 113.372 73.114 1.00 26.90 325 LEU B N 1
ATOM 6691 C CA . LEU B 1 344 ? 16.697 114.301 73.349 1.00 27.70 325 LEU B CA 1
ATOM 6692 C C . LEU B 1 344 ? 16.041 114.750 72.054 1.00 27.54 325 LEU B C 1
ATOM 6693 O O . LEU B 1 344 ? 14.822 114.892 71.998 1.00 29.38 325 LEU B O 1
ATOM 6698 N N . LEU B 1 345 ? 16.814 114.973 71.002 1.00 27.12 326 LEU B N 1
ATOM 6699 C CA . LEU B 1 345 ? 16.195 115.285 69.724 1.00 25.50 326 LEU B CA 1
ATOM 6700 C C . LEU B 1 345 ? 15.262 114.167 69.290 1.00 30.21 326 LEU B C 1
ATOM 6701 O O . LEU B 1 345 ? 14.202 114.420 68.714 1.00 31.81 326 LEU B O 1
ATOM 6706 N N . TRP B 1 346 ? 15.660 112.922 69.538 1.00 29.33 327 TRP B N 1
ATOM 6707 C CA . TRP B 1 346 ? 14.844 111.761 69.214 1.00 27.64 327 TRP B CA 1
ATOM 6708 C C . TRP B 1 346 ? 13.562 111.741 70.040 1.00 31.08 327 TRP B C 1
ATOM 6709 O O . TRP B 1 346 ? 12.459 111.651 69.501 1.00 29.28 327 TRP B O 1
ATOM 6720 N N . LYS B 1 347 ? 13.701 111.802 71.361 1.00 30.06 328 LYS B N 1
ATOM 6721 C CA . LYS B 1 347 ? 12.545 111.784 72.240 1.00 28.67 328 LYS B CA 1
ATOM 6722 C C . LYS B 1 347 ? 11.592 112.921 71.933 1.00 30.17 328 LYS B C 1
ATOM 6723 O O . LYS B 1 347 ? 10.384 112.772 72.081 1.00 31.78 328 LYS B O 1
ATOM 6729 N N . GLN B 1 348 ? 12.110 114.067 71.519 1.00 33.56 329 GLN B N 1
ATOM 6730 C CA . GLN B 1 348 ? 11.240 115.189 71.230 1.00 27.80 329 GLN B CA 1
ATOM 6731 C C . GLN B 1 348 ? 10.514 114.993 69.921 1.00 29.74 329 GLN B C 1
ATOM 6732 O O . GLN B 1 348 ? 9.389 115.458 69.768 1.00 38.23 329 GLN B O 1
ATOM 6738 N N . ALA B 1 349 ? 11.140 114.337 68.961 1.00 27.23 330 ALA B N 1
ATOM 6739 C CA . ALA B 1 349 ? 10.458 114.086 67.704 1.00 30.10 330 ALA B CA 1
ATOM 6740 C C . ALA B 1 349 ? 9.272 113.139 67.876 1.00 33.30 330 ALA B C 1
ATOM 6741 O O . ALA B 1 349 ? 8.332 113.184 67.080 1.00 33.06 330 ALA B O 1
ATOM 6743 N N . THR B 1 350 ? 9.293 112.269 68.8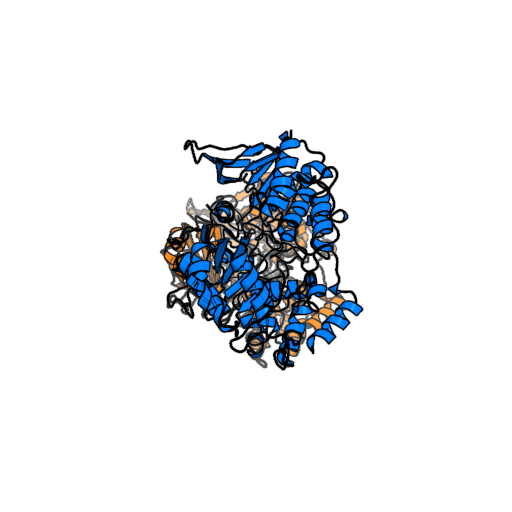86 1.00 24.33 331 THR B N 1
ATOM 6744 C CA . THR B 1 350 ? 8.151 111.401 69.095 1.00 27.50 331 THR B CA 1
ATOM 6745 C C . THR B 1 350 ? 6.940 112.169 69.575 1.00 31.13 331 THR B C 1
ATOM 6746 O O . THR B 1 350 ? 5.835 111.629 69.558 1.00 32.88 331 THR B O 1
ATOM 6750 N N . GLU B 1 351 ? 7.122 113.412 69.999 1.00 33.09 332 GLU B N 1
ATOM 6751 C CA . GLU B 1 351 ? 6.001 114.291 70.258 1.00 28.91 332 GLU B CA 1
ATOM 6752 C C . GLU B 1 351 ? 5.287 114.700 68.987 1.00 27.86 332 GLU B C 1
ATOM 6753 O O . GLU B 1 351 ? 4.247 115.343 69.076 1.00 27.85 332 GLU B O 1
ATOM 6759 N N . HIS B 1 352 ? 5.810 114.354 67.817 1.00 26.29 333 HIS B N 1
ATOM 6760 C CA . HIS B 1 352 ? 5.223 114.820 66.572 1.00 29.02 333 HIS B CA 1
ATOM 6761 C C . HIS B 1 352 ? 4.944 113.684 65.612 1.00 29.00 333 HIS B C 1
ATOM 6762 O O . HIS B 1 352 ? 4.042 113.779 64.781 1.00 28.48 333 HIS B O 1
ATOM 6769 N N . PHE B 1 353 ? 5.705 112.612 65.703 1.00 23.27 334 PHE B N 1
ATOM 6770 C CA . PHE B 1 353 ? 5.520 111.482 64.813 1.00 28.92 334 PHE B CA 1
ATOM 6771 C C . PHE B 1 353 ? 5.421 110.212 65.632 1.00 29.68 334 PHE B C 1
ATOM 6772 O O . PHE B 1 353 ? 5.959 110.128 66.733 1.00 27.70 334 PHE B O 1
ATOM 6780 N N . TYR B 1 354 ? 4.698 109.236 65.093 1.00 26.98 335 TYR B N 1
ATOM 6781 C CA . TYR B 1 354 ? 4.378 108.022 65.824 1.00 26.68 335 TYR B CA 1
ATOM 6782 C C . TYR B 1 354 ? 5.244 106.829 65.454 1.00 27.73 335 TYR B C 1
ATOM 6783 O O . TYR B 1 354 ? 5.230 105.838 66.185 1.00 30.06 335 TYR B O 1
ATOM 6792 N N . ASP B 1 355 ? 6.001 106.898 64.366 1.00 23.09 336 ASP B N 1
ATOM 6793 C CA . ASP B 1 355 ? 6.752 105.759 63.862 1.00 24.75 336 ASP B CA 1
ATOM 6794 C C . ASP B 1 355 ? 8.238 105.875 64.156 1.00 28.49 336 ASP B C 1
ATOM 6795 O O . ASP B 1 355 ? 9.066 105.524 63.324 1.00 26.79 336 ASP B O 1
ATOM 6800 N N . LEU B 1 356 ? 8.598 106.367 65.341 1.00 29.28 337 LEU B N 1
ATOM 6801 C CA . LEU B 1 356 ? 9.993 106.605 65.662 1.00 27.72 337 LEU B CA 1
ATOM 6802 C C . LEU B 1 356 ? 10.539 105.834 66.851 1.00 29.25 337 LEU B C 1
ATOM 6803 O O . LEU B 1 356 ? 11.721 105.981 67.147 1.00 32.11 337 LEU B O 1
ATOM 6808 N N . GLY B 1 357 ? 9.750 105.043 67.545 1.00 27.43 338 GLY B N 1
ATOM 6809 C CA . GLY B 1 357 ? 10.309 104.189 68.570 1.00 30.75 338 GLY B CA 1
ATOM 6810 C C . GLY B 1 357 ? 10.062 104.708 69.964 1.00 37.28 338 GLY B C 1
ATOM 6811 O O . GLY B 1 357 ? 9.281 105.628 70.191 1.00 38.74 338 GLY B O 1
ATOM 6812 N N A ASN B 1 358 ? 10.746 104.083 70.920 0.50 59.25 339 ASN B N 1
ATOM 6813 N N B ASN B 1 358 ? 10.747 104.086 70.924 0.50 56.84 339 ASN B N 1
ATOM 6814 C CA A ASN B 1 358 ? 10.618 104.423 72.334 0.50 55.75 339 ASN B CA 1
ATOM 6815 C CA B ASN B 1 358 ? 10.612 104.424 72.340 0.50 60.24 339 ASN B CA 1
ATOM 6816 C C A ASN B 1 358 ? 12.011 104.538 72.931 0.50 69.61 339 ASN B C 1
ATOM 6817 C C B ASN B 1 358 ? 11.998 104.543 72.953 0.50 66.04 339 ASN B C 1
ATOM 6818 O O A ASN B 1 358 ? 12.563 103.558 73.445 0.50 71.90 339 ASN B O 1
ATOM 6819 O O B ASN B 1 358 ? 12.534 103.571 73.497 0.50 73.92 339 ASN B O 1
ATOM 6828 N N . PRO B 1 359 ? 12.609 105.726 72.888 1.00 44.40 340 PRO B N 1
ATOM 6829 C CA . PRO B 1 359 ? 13.940 105.888 73.474 1.00 40.13 340 PRO B CA 1
ATOM 6830 C C . PRO B 1 359 ? 14.024 105.560 74.945 1.00 32.62 340 PRO B C 1
ATOM 6831 O O . PRO B 1 359 ? 15.108 105.231 75.418 1.00 36.00 340 PRO B O 1
ATOM 6835 N N . ASP B 1 360 ? 12.943 105.645 75.701 1.00 36.76 341 ASP B N 1
ATOM 6836 C CA . ASP B 1 360 ? 13.062 105.292 77.105 1.00 29.62 341 ASP B CA 1
ATOM 6837 C C . ASP B 1 360 ? 13.375 103.821 77.298 1.00 32.81 341 ASP B C 1
ATOM 6838 O O . ASP B 1 360 ? 13.865 103.441 78.361 1.00 32.27 341 ASP B O 1
ATOM 6843 N N . LYS B 1 361 ? 13.080 102.980 76.313 1.00 32.93 342 LYS B N 1
ATOM 6844 C CA . LYS B 1 361 ? 13.475 101.583 76.410 1.00 31.30 342 LYS B CA 1
ATOM 6845 C C . LYS B 1 361 ? 14.977 101.443 76.585 1.00 31.69 342 LYS B C 1
ATOM 6846 O O . LYS B 1 361 ? 15.448 100.534 77.272 1.00 31.54 342 LYS B O 1
ATOM 6852 N N . PHE B 1 362 ? 15.743 102.339 75.994 1.00 29.70 343 PHE B N 1
ATOM 6853 C CA . PHE B 1 362 ? 17.182 102.216 76.022 1.00 25.67 343 PHE B CA 1
ATOM 6854 C C . PHE B 1 362 ? 17.833 103.076 77.080 1.00 26.68 343 PHE B C 1
ATOM 6855 O O . PHE B 1 362 ? 18.838 102.667 77.659 1.00 24.99 343 PHE B O 1
ATOM 6863 N N . PHE B 1 363 ? 17.258 104.223 77.406 1.00 23.96 344 PHE B N 1
ATOM 6864 C CA . PHE B 1 363 ? 17.906 105.132 78.330 1.00 26.41 344 PHE B CA 1
ATOM 6865 C C . PHE B 1 363 ? 17.139 105.305 79.621 1.00 30.68 344 PHE B C 1
ATOM 6866 O O . PHE B 1 363 ? 17.510 106.152 80.432 1.00 33.95 344 PHE B O 1
ATOM 6874 N N . GLY B 1 364 ? 16.123 104.483 79.855 1.00 27.08 345 GLY B N 1
ATOM 6875 C CA . GLY B 1 364 ? 15.344 104.535 81.064 1.00 23.32 345 GLY B CA 1
ATOM 6876 C C . GLY B 1 364 ? 15.610 103.448 82.070 1.00 31.91 345 GLY B C 1
ATOM 6877 O O . GLY B 1 364 ? 14.974 103.436 83.126 1.00 46.67 345 GLY B O 1
ATOM 6878 N N . ASP B 1 365 ? 16.531 102.530 81.796 1.00 31.71 346 ASP B N 1
ATOM 6879 C CA . ASP B 1 365 ? 16.783 101.400 82.691 1.00 31.55 346 ASP B CA 1
ATOM 6880 C C . ASP B 1 365 ? 18.294 101.201 82.800 1.00 31.64 346 ASP B C 1
ATOM 6881 O O . ASP B 1 365 ? 18.865 100.312 82.174 1.00 30.69 346 ASP B O 1
ATOM 6886 N N . ARG B 1 366 ? 18.930 102.022 83.633 1.00 26.96 347 ARG B N 1
ATOM 6887 C CA . ARG B 1 366 ? 20.372 101.919 83.823 1.00 21.04 347 ARG B CA 1
ATOM 6888 C C . ARG B 1 366 ? 20.785 100.568 84.383 1.00 27.68 347 ARG B C 1
ATOM 6889 O O . ARG B 1 366 ? 21.897 100.111 84.123 1.00 31.12 347 ARG B O 1
ATOM 6897 N N . ALA B 1 367 ? 19.906 99.899 85.123 1.00 28.99 348 ALA B N 1
ATOM 6898 C CA . ALA B 1 367 ? 20.246 98.572 85.617 1.00 26.18 348 ALA B CA 1
ATOM 6899 C C . ALA B 1 367 ? 20.567 97.627 84.480 1.00 28.79 348 ALA B C 1
ATOM 6900 O O . ALA B 1 367 ? 21.404 96.742 84.632 1.00 38.27 348 ALA B O 1
ATOM 6902 N N . GLN B 1 368 ? 19.907 97.784 83.343 1.00 29.65 349 GLN B N 1
ATOM 6903 C CA . GLN B 1 368 ? 20.236 96.952 82.200 1.00 32.27 349 GLN B CA 1
ATOM 6904 C C . GLN B 1 368 ? 21.546 97.355 81.558 1.00 33.93 349 GLN B C 1
ATOM 6905 O O . GLN B 1 368 ? 22.218 96.509 80.966 1.00 34.70 349 GLN B O 1
ATOM 6911 N N . SER B 1 369 ? 21.901 98.639 81.612 1.00 29.15 350 SER B N 1
ATOM 6912 C CA . SER B 1 369 ? 22.868 99.193 80.680 1.00 33.13 350 SER B CA 1
ATOM 6913 C C . SER B 1 369 ? 24.187 99.623 81.301 1.00 33.17 350 SER B C 1
ATOM 6914 O O . SER B 1 369 ? 25.179 99.729 80.578 1.00 35.54 350 SER B O 1
ATOM 6917 N N . GLU B 1 370 ? 24.224 99.891 82.597 1.00 29.48 351 GLU B N 1
ATOM 6918 C CA . GLU B 1 370 ? 25.391 100.496 83.205 1.00 27.78 351 GLU B CA 1
ATOM 6919 C C . GLU B 1 370 ? 26.499 99.475 83.405 1.00 33.64 351 GLU B C 1
ATOM 6920 O O . GLU B 1 370 ? 26.238 98.305 83.682 1.00 30.94 351 GLU B O 1
ATOM 6926 N N . TRP B 1 371 ? 27.742 99.918 83.229 1.00 30.22 352 TRP B N 1
ATOM 6927 C CA . TRP B 1 371 ? 28.890 99.243 83.819 1.00 29.59 352 TRP B CA 1
ATOM 6928 C C . TRP B 1 371 ? 30.048 100.226 83.920 1.00 28.87 352 TRP B C 1
ATOM 6929 O O . TRP B 1 371 ? 29.954 101.370 83.482 1.00 29.67 352 TRP B O 1
ATOM 6940 N N . THR B 1 372 ? 31.150 99.760 84.501 1.00 32.08 353 THR B N 1
ATOM 6941 C CA . THR B 1 372 ? 32.258 100.609 84.907 1.00 31.39 353 THR B CA 1
ATOM 6942 C C . THR B 1 372 ? 33.578 100.022 84.440 1.00 30.33 353 THR B C 1
ATOM 6943 O O . THR B 1 372 ? 33.784 98.809 84.499 1.00 29.14 353 THR B O 1
ATOM 6947 N N . SER B 1 373 ? 34.480 100.893 84.003 1.00 27.62 354 SER B N 1
ATOM 6948 C CA . SER B 1 373 ? 35.770 100.512 83.457 1.00 26.63 354 SER B CA 1
ATOM 6949 C C . SER B 1 373 ? 36.846 101.364 84.107 1.00 32.70 354 SER B C 1
ATOM 6950 O O . SER B 1 373 ? 36.558 102.234 84.924 1.00 34.88 354 SER B O 1
ATOM 6953 N N . PHE B 1 374 ? 38.100 101.105 83.747 1.00 31.65 355 PHE B N 1
ATOM 6954 C CA . PHE B 1 374 ? 39.206 101.903 84.251 1.00 28.64 355 PHE B CA 1
ATOM 6955 C C . PHE B 1 374 ? 40.443 101.636 83.413 1.00 31.97 355 PHE B C 1
ATOM 6956 O O . PHE B 1 374 ? 40.625 100.541 82.887 1.00 28.24 355 PHE B O 1
ATOM 6964 N N . THR B 1 375 ? 41.287 102.657 83.296 1.00 33.09 356 THR B N 1
ATOM 6965 C CA . THR B 1 375 ? 42.535 102.583 82.555 1.00 25.59 356 THR B CA 1
ATOM 6966 C C . THR B 1 375 ? 43.689 102.830 83.506 1.00 32.05 356 THR B C 1
ATOM 6967 O O . THR B 1 375 ? 43.671 103.808 84.255 1.00 31.48 356 THR B O 1
ATOM 6971 N N . VAL B 1 376 ? 44.686 101.949 83.478 1.00 32.70 357 VAL B N 1
ATOM 6972 C CA . VAL B 1 376 ? 45.872 102.065 84.317 1.00 26.37 357 VAL B CA 1
ATOM 6973 C C . VAL B 1 376 ? 47.052 102.462 83.449 1.00 27.58 357 VAL B C 1
ATOM 6974 O O . VAL B 1 376 ? 47.233 101.920 82.355 1.00 27.53 357 VAL B O 1
ATOM 6978 N N . THR B 1 377 ? 47.835 103.423 83.929 1.00 26.32 358 THR B N 1
ATOM 6979 C CA . THR B 1 377 ? 49.085 103.836 83.312 1.00 24.52 358 THR B CA 1
ATOM 6980 C C . THR B 1 377 ? 50.213 103.671 84.317 1.00 30.90 358 THR B C 1
ATOM 6981 O O . THR B 1 377 ? 50.129 104.175 85.440 1.00 30.67 358 THR B O 1
ATOM 6985 N N . THR B 1 378 ? 51.262 102.969 83.916 1.00 28.16 359 THR B N 1
ATOM 6986 C CA . THR B 1 378 ? 52.438 102.801 84.749 1.00 27.07 359 THR B CA 1
ATOM 6987 C C . THR B 1 378 ? 53.669 103.351 84.054 1.00 31.56 359 THR B C 1
ATOM 6988 O O . THR B 1 378 ? 53.742 103.416 82.827 1.00 29.48 359 THR B O 1
ATOM 6992 N N . SER B 1 379 ? 54.650 103.722 84.870 1.00 32.09 360 SER B N 1
ATOM 6993 C CA . SER B 1 379 ? 55.900 104.298 84.400 1.00 30.00 360 SER B CA 1
ATOM 6994 C C . SER B 1 379 ? 56.990 103.267 84.147 1.00 26.67 360 SER B C 1
ATOM 6995 O O . SER B 1 379 ? 58.092 103.640 83.752 1.00 25.35 360 SER B O 1
ATOM 6998 N N . SER B 1 380 ? 56.714 101.989 84.347 1.00 27.78 361 SER B N 1
ATOM 6999 C CA . SER B 1 380 ? 57.655 100.940 84.018 1.00 23.37 361 SER B CA 1
ATOM 7000 C C . SER B 1 380 ? 56.868 99.771 83.468 1.00 27.31 361 SER B C 1
ATOM 7001 O O . SER B 1 380 ? 55.666 99.663 83.687 1.00 33.07 361 SER B O 1
ATOM 7004 N N . HIS B 1 381 ? 57.561 98.870 82.790 1.00 26.51 362 HIS B N 1
ATOM 7005 C CA . HIS B 1 381 ? 56.923 97.684 82.247 1.00 26.02 362 HIS B CA 1
ATOM 7006 C C . HIS B 1 381 ? 56.601 96.645 83.302 1.00 29.24 362 HIS B C 1
ATOM 7007 O O . HIS B 1 381 ? 56.062 95.603 82.956 1.00 30.95 362 HIS B O 1
ATOM 7014 N N . GLU B 1 382 ? 56.906 96.885 84.571 1.00 26.28 363 GLU B N 1
ATOM 7015 C CA . GLU B 1 382 ? 56.851 95.796 85.536 1.00 25.66 363 GLU B CA 1
ATOM 7016 C C . GLU B 1 382 ? 55.451 95.212 85.662 1.00 29.11 363 GLU B C 1
ATOM 7017 O O . GLU B 1 382 ? 55.264 94.006 85.487 1.00 35.73 363 GLU B O 1
ATOM 7023 N N . LEU B 1 383 ? 54.451 96.044 85.961 1.00 28.40 364 LEU B N 1
ATOM 7024 C CA . LEU B 1 383 ? 53.113 95.514 86.204 1.00 22.15 364 LEU B CA 1
ATOM 7025 C C . LEU B 1 383 ? 52.595 94.748 85.002 1.00 25.89 364 LEU B C 1
ATOM 7026 O O . LEU B 1 383 ? 51.960 93.707 85.152 1.00 30.33 364 LEU B O 1
ATOM 7031 N N . ILE B 1 384 ? 52.856 95.238 83.801 1.00 25.95 365 ILE B N 1
ATOM 7032 C CA . ILE B 1 384 ? 52.448 94.486 82.628 1.00 23.84 365 ILE B CA 1
ATOM 7033 C C . ILE B 1 384 ? 53.220 93.181 82.536 1.00 31.15 365 ILE B C 1
ATOM 7034 O O . ILE B 1 384 ? 52.653 92.138 82.194 1.00 31.67 365 ILE B O 1
ATOM 7039 N N . ASN B 1 385 ? 54.526 93.212 82.825 1.00 33.39 366 ASN B N 1
ATOM 7040 C CA . ASN B 1 385 ? 55.309 91.981 82.831 1.00 29.16 366 ASN B CA 1
ATOM 7041 C C . ASN B 1 385 ? 54.702 90.968 83.781 1.00 30.20 366 ASN B C 1
ATOM 7042 O O . ASN B 1 385 ? 54.524 89.802 83.431 1.00 32.07 366 ASN B O 1
ATOM 7047 N N . GLU B 1 386 ? 54.371 91.403 84.988 1.00 27.86 367 GLU B N 1
ATOM 7048 C CA . GLU B 1 386 ? 53.792 90.496 85.964 1.00 31.74 367 GLU B CA 1
ATOM 7049 C C . GLU B 1 386 ? 52.462 89.935 85.481 1.00 37.85 367 GLU B C 1
ATOM 7050 O O . GLU B 1 386 ? 52.211 88.731 85.594 1.00 37.25 367 GLU B O 1
ATOM 7056 N N . ILE B 1 387 ? 51.587 90.791 84.947 1.00 33.34 368 ILE B N 1
ATOM 7057 C CA . ILE B 1 387 ? 50.310 90.303 84.436 1.00 35.79 368 ILE B CA 1
ATOM 7058 C C . ILE B 1 387 ? 50.537 89.301 83.324 1.00 37.15 368 ILE B C 1
ATOM 7059 O O . ILE B 1 387 ? 49.868 88.267 83.254 1.00 38.59 368 ILE B O 1
ATOM 7064 N N A SER B 1 388 ? 51.489 89.584 82.441 0.50 49.13 369 SER B N 1
ATOM 7065 N N B SER B 1 388 ? 51.475 89.593 82.422 0.50 48.10 369 SER B N 1
ATOM 7066 C CA A SER B 1 388 ? 51.747 88.679 81.334 0.50 44.80 369 SER B CA 1
ATOM 7067 C CA B SER B 1 388 ? 51.756 88.667 81.332 0.50 45.95 369 SER B CA 1
ATOM 7068 C C A SER B 1 388 ? 52.276 87.341 81.829 0.50 54.09 369 SER B C 1
ATOM 7069 C C B SER B 1 388 ? 52.239 87.330 81.862 0.50 53.06 369 SER B C 1
ATOM 7070 O O A SER B 1 388 ? 51.951 86.292 81.267 0.50 41.58 369 SER B O 1
ATOM 7071 O O B SER B 1 388 ? 51.862 86.274 81.346 0.50 41.00 369 SER B O 1
ATOM 7076 N N . ARG B 1 389 ? 53.084 87.356 82.887 1.00 39.73 370 ARG B N 1
ATOM 7077 C CA . ARG B 1 389 ? 53.605 86.115 83.431 1.00 41.99 370 ARG B CA 1
ATOM 7078 C C . ARG B 1 389 ? 52.494 85.317 84.083 1.00 35.84 370 ARG B C 1
ATOM 7079 O O . ARG B 1 389 ? 52.296 84.142 83.776 1.00 33.28 370 ARG B O 1
ATOM 7087 N N . ILE B 1 390 ? 51.728 85.962 84.957 1.00 35.36 371 ILE B N 1
ATOM 7088 C CA . ILE B 1 390 ? 50.697 85.281 85.723 1.00 28.80 371 ILE B CA 1
ATOM 7089 C C . ILE B 1 390 ? 49.615 84.723 84.822 1.00 29.47 371 ILE B C 1
ATOM 7090 O O . ILE B 1 390 ? 49.065 83.658 85.095 1.00 33.08 371 ILE B O 1
ATOM 7095 N N . THR B 1 391 ? 49.305 85.402 83.737 1.00 35.36 372 THR B N 1
ATOM 7096 C CA . THR B 1 391 ? 48.264 84.948 82.839 1.00 27.49 372 THR B CA 1
ATOM 7097 C C . THR B 1 391 ? 48.794 84.094 81.709 1.00 30.50 372 THR B C 1
ATOM 7098 O O . THR B 1 391 ? 48.009 83.653 80.873 1.00 32.98 372 THR B O 1
ATOM 7102 N N . LYS B 1 392 ? 50.102 83.876 81.648 1.00 30.84 373 LYS B N 1
ATOM 7103 C CA . LYS B 1 392 ? 50.717 82.954 80.700 1.00 27.93 373 LYS B CA 1
ATOM 7104 C C . LYS B 1 392 ? 50.459 83.378 79.263 1.00 24.62 373 LYS B C 1
ATOM 7105 O O . LYS B 1 392 ? 50.194 82.560 78.393 1.00 31.77 373 LYS B O 1
ATOM 7111 N N . GLN B 1 393 ? 50.651 84.660 79.001 1.00 27.08 374 GLN B N 1
ATOM 7112 C CA . GLN B 1 393 ? 50.118 85.302 77.815 1.00 24.41 374 GLN B CA 1
ATOM 7113 C C . GLN B 1 393 ? 50.903 86.580 77.559 1.00 30.41 374 GLN B C 1
ATOM 7114 O O . GLN B 1 393 ? 51.190 87.317 78.495 1.00 34.51 374 GLN B O 1
ATOM 7120 N N . LEU B 1 394 ? 51.274 86.822 76.324 1.00 21.82 375 LEU B N 1
ATOM 7121 C CA . LEU B 1 394 ? 51.942 88.081 76.031 1.00 23.08 375 LEU B CA 1
ATOM 7122 C C . LEU B 1 394 ? 50.922 89.184 75.766 1.00 28.01 375 LEU B C 1
ATOM 7123 O O . LEU B 1 394 ? 49.787 88.908 75.393 1.00 30.46 375 LEU B O 1
ATOM 7128 N N . PRO B 1 395 ? 51.300 90.450 75.936 1.00 32.22 376 PRO B N 1
ATOM 7129 C CA . PRO B 1 395 ? 50.365 91.547 75.678 1.00 26.89 376 PRO B CA 1
ATOM 7130 C C . PRO B 1 395 ? 49.747 91.505 74.288 1.00 27.82 376 PRO B C 1
ATOM 7131 O O . PRO B 1 395 ? 50.407 91.203 73.300 1.00 31.78 376 PRO B O 1
ATOM 7135 N N . GLY B 1 396 ? 48.456 91.819 74.224 1.00 30.63 377 GLY B N 1
ATOM 7136 C CA . GLY B 1 396 ? 47.742 91.836 72.968 1.00 27.90 377 GLY B CA 1
ATOM 7137 C C . GLY B 1 396 ? 47.016 90.561 72.622 1.00 28.68 377 GLY B C 1
ATOM 7138 O O . GLY B 1 396 ? 46.746 90.328 71.443 1.00 28.47 377 GLY B O 1
ATOM 7139 N N . ASN B 1 397 ? 46.723 89.711 73.596 1.00 27.96 378 ASN B N 1
ATOM 7140 C CA . ASN B 1 397 ? 46.076 88.434 73.349 1.00 25.92 378 ASN B CA 1
ATOM 7141 C C . ASN B 1 397 ? 44.715 88.352 74.017 1.00 31.62 378 ASN B C 1
ATOM 7142 O O . ASN B 1 397 ? 44.373 87.343 74.619 1.00 33.44 378 ASN B O 1
ATOM 7147 N N . ALA B 1 398 ? 43.950 89.440 73.948 1.00 27.11 379 ALA B N 1
ATOM 7148 C CA . ALA B 1 398 ? 42.545 89.479 74.334 1.00 30.72 379 ALA B CA 1
ATOM 7149 C C . ALA B 1 398 ? 42.361 89.325 75.832 1.00 31.46 379 ALA B C 1
ATOM 7150 O O . ALA B 1 398 ? 43.327 89.115 76.564 1.00 31.66 379 ALA B O 1
ATOM 7152 N N . LEU B 1 399 ? 41.123 89.438 76.288 1.00 27.64 380 LEU B N 1
ATOM 7153 C CA . LEU B 1 399 ? 40.829 89.741 77.678 1.00 30.60 380 LEU B CA 1
ATOM 7154 C C . LEU B 1 399 ? 40.875 88.505 78.569 1.00 29.71 380 LEU B C 1
ATOM 7155 O O . LEU B 1 399 ? 40.784 87.367 78.118 1.00 25.66 380 LEU B O 1
ATOM 7160 N N . ASN B 1 400 ? 41.003 88.763 79.864 1.00 27.08 381 ASN B N 1
ATOM 7161 C CA . ASN B 1 400 ? 41.104 87.737 80.886 1.00 26.47 381 ASN B CA 1
ATOM 7162 C C . ASN B 1 400 ? 40.035 88.011 81.919 1.00 29.15 381 ASN B C 1
ATOM 7163 O O . ASN B 1 400 ? 40.025 89.088 82.514 1.00 28.55 381 ASN B O 1
ATOM 7168 N N . THR B 1 401 ? 39.155 87.039 82.148 1.00 28.11 382 THR B N 1
ATOM 7169 C CA . THR B 1 401 ? 37.980 87.210 82.992 1.00 28.93 382 THR B CA 1
ATOM 7170 C C . THR B 1 401 ? 38.110 86.391 84.266 1.00 29.31 382 THR B C 1
ATOM 7171 O O . THR B 1 401 ? 38.413 85.204 84.204 1.00 28.95 382 THR B O 1
ATOM 7175 N N . PHE B 1 402 ? 37.869 87.021 85.410 1.00 30.42 383 PHE B N 1
ATOM 7176 C CA . PHE B 1 402 ? 37.841 86.342 86.704 1.00 29.94 383 PHE B CA 1
ATOM 7177 C C . PHE B 1 402 ? 36.416 85.893 87.000 1.00 35.58 383 PHE B C 1
ATOM 7178 O O . PHE B 1 402 ? 35.643 86.595 87.645 1.00 35.21 383 PHE B O 1
ATOM 7186 N N . VAL B 1 403 ? 36.069 84.687 86.559 1.00 32.47 384 VAL B N 1
ATOM 7187 C CA . VAL B 1 403 ? 34.675 84.279 86.595 1.00 34.05 384 VAL B CA 1
ATOM 7188 C C . VAL B 1 403 ? 34.149 84.082 88.002 1.00 34.88 384 VAL B C 1
ATOM 7189 O O . VAL B 1 403 ? 32.939 84.077 88.197 1.00 47.89 384 VAL B O 1
ATOM 7193 N N . ASP B 1 404 ? 35.004 83.912 88.994 1.00 40.09 385 ASP B N 1
ATOM 7194 C CA . ASP B 1 404 ? 34.551 83.815 90.370 1.00 37.73 385 ASP B CA 1
ATOM 7195 C C . ASP B 1 404 ? 34.666 85.139 91.083 1.00 42.04 385 ASP B C 1
ATOM 7196 O O . ASP B 1 404 ? 34.522 85.195 92.305 1.00 45.95 385 ASP B O 1
ATOM 7201 N N . SER B 1 405 ? 34.947 86.201 90.344 1.00 40.72 386 SER B N 1
ATOM 7202 C CA . SER B 1 405 ? 34.982 87.530 90.919 1.00 35.84 386 SER B CA 1
ATOM 7203 C C . SER B 1 405 ? 33.575 88.009 91.220 1.00 35.35 386 SER B C 1
ATOM 7204 O O . SER B 1 405 ? 32.651 87.789 90.440 1.00 35.91 386 SER B O 1
ATOM 7207 N N . ASN B 1 406 ? 33.414 88.682 92.354 1.00 34.88 387 ASN B N 1
ATOM 7208 C CA . ASN B 1 406 ? 32.080 89.109 92.746 1.00 37.36 387 ASN B CA 1
ATOM 7209 C C . ASN B 1 406 ? 31.494 90.090 91.742 1.00 46.62 387 ASN B C 1
ATOM 7210 O O . ASN B 1 406 ? 30.305 90.012 91.411 1.00 47.88 387 ASN B O 1
ATOM 7215 N N . VAL B 1 407 ? 32.313 91.023 91.246 1.00 41.79 388 VAL B N 1
ATOM 7216 C CA . VAL B 1 407 ? 31.842 92.050 90.329 1.00 31.66 388 VAL B CA 1
ATOM 7217 C C . VAL B 1 407 ? 32.000 91.651 88.876 1.00 33.81 388 VAL B C 1
ATOM 7218 O O . VAL B 1 407 ? 31.703 92.458 87.991 1.00 35.83 388 VAL B O 1
ATOM 7222 N N . LEU B 1 408 ? 32.442 90.430 88.603 1.00 28.77 389 LEU B N 1
ATOM 7223 C CA . LEU B 1 408 ? 32.747 89.952 87.258 1.00 28.08 389 LEU B CA 1
ATOM 7224 C C . LEU B 1 408 ? 33.735 90.886 86.554 1.00 32.42 389 LEU B C 1
ATOM 7225 O O . LEU B 1 408 ? 33.423 91.590 85.599 1.00 30.81 389 LEU B O 1
ATOM 7230 N N . LEU B 1 409 ? 34.955 90.861 87.067 1.00 32.49 390 LEU B N 1
ATOM 7231 C CA . LEU B 1 409 ? 36.039 91.685 86.562 1.00 28.59 390 LEU B CA 1
ATOM 7232 C C . LEU B 1 409 ? 36.755 91.015 85.400 1.00 30.62 390 LEU B C 1
ATOM 7233 O O . LEU B 1 409 ? 37.108 89.841 85.478 1.00 31.87 390 LEU B O 1
ATOM 7238 N N . SER B 1 410 ? 36.977 91.768 84.334 1.00 26.01 391 SER B N 1
ATOM 7239 C CA . SER B 1 410 ? 37.833 91.353 83.236 1.00 25.87 391 SER B CA 1
ATOM 7240 C C . SER B 1 410 ? 38.886 92.423 83.020 1.00 27.98 391 SER B C 1
ATOM 7241 O O . SER B 1 410 ? 38.662 93.591 83.333 1.00 29.13 391 SER B O 1
ATOM 7244 N N . ILE B 1 411 ? 40.039 92.028 82.482 1.00 27.06 392 ILE B N 1
ATOM 7245 C CA . ILE B 1 411 ? 41.080 92.985 82.136 1.00 28.12 392 ILE B CA 1
ATOM 7246 C C . ILE B 1 411 ? 41.552 92.709 80.726 1.00 24.87 392 ILE B C 1
ATOM 7247 O O . ILE B 1 411 ? 41.406 91.609 80.207 1.00 27.40 392 ILE B O 1
ATOM 7252 N N . VAL B 1 412 ? 42.089 93.739 80.093 1.00 20.76 393 VAL B N 1
ATOM 7253 C CA . VAL B 1 412 ? 42.665 93.625 78.761 1.00 28.31 393 VAL B CA 1
ATOM 7254 C C . VAL B 1 412 ? 44.040 94.260 78.782 1.00 28.48 393 VAL B C 1
ATOM 7255 O O . VAL B 1 412 ? 44.185 95.392 79.243 1.00 26.95 393 VAL B O 1
ATOM 7259 N N . VAL B 1 413 ? 45.047 93.539 78.299 1.00 30.45 394 VAL B N 1
ATOM 7260 C CA . VAL B 1 413 ? 46.387 94.083 78.112 1.00 26.50 394 VAL B CA 1
ATOM 7261 C C . VAL B 1 413 ? 46.636 94.135 76.620 1.00 29.34 394 VAL B C 1
ATOM 7262 O O . VAL B 1 413 ? 46.778 93.095 75.972 1.00 28.18 394 VAL B O 1
ATOM 7266 N N . HIS B 1 414 ? 46.682 95.337 76.071 1.00 29.59 395 HIS B N 1
ATOM 7267 C CA . HIS B 1 414 ? 46.836 95.508 74.642 1.00 27.39 395 HIS B CA 1
ATOM 7268 C C . HIS B 1 414 ? 48.285 95.325 74.246 1.00 28.24 395 HIS B C 1
ATOM 7269 O O . HIS B 1 414 ? 49.188 95.300 75.076 1.00 32.23 395 HIS B O 1
ATOM 7276 N N . HIS B 1 415 ? 48.507 95.223 72.950 1.00 27.34 396 HIS B N 1
ATOM 7277 C CA . HIS B 1 415 ? 49.848 95.384 72.440 1.00 25.40 396 HIS B CA 1
ATOM 7278 C C . HIS B 1 415 ? 50.378 96.737 72.878 1.00 27.99 396 HIS B C 1
ATOM 7279 O O . HIS B 1 415 ? 49.664 97.734 72.828 1.00 26.96 396 HIS B O 1
ATOM 7286 N N . GLN B 1 416 ? 51.625 96.775 73.336 1.00 27.51 397 GLN B N 1
ATOM 7287 C CA . GLN B 1 416 ? 52.192 98.037 73.779 1.00 25.84 397 GLN B CA 1
ATOM 7288 C C . GLN B 1 416 ? 53.053 98.600 72.673 1.00 26.02 397 GLN B C 1
ATOM 7289 O O . GLN B 1 416 ? 53.766 97.866 72.024 1.00 29.87 397 GLN B O 1
ATOM 7295 N N . PRO B 1 417 ? 52.958 99.905 72.417 1.00 25.64 398 PRO B N 1
ATOM 7296 C CA . PRO B 1 417 ? 52.120 100.902 73.074 1.00 26.40 398 PRO B CA 1
ATOM 7297 C C . PRO B 1 417 ? 50.688 100.954 72.531 1.00 27.13 398 PRO B C 1
ATOM 7298 O O . PRO B 1 417 ? 50.429 100.576 71.397 1.00 25.58 398 PRO B O 1
ATOM 7302 N N . HIS B 1 418 ? 49.762 101.434 73.344 1.00 20.19 399 HIS B N 1
ATOM 7303 C CA . HIS B 1 418 ? 48.385 101.532 72.907 1.00 28.81 399 HIS B CA 1
ATOM 7304 C C . HIS B 1 418 ? 48.000 102.942 72.468 1.00 31.88 399 HIS B C 1
ATOM 7305 O O . HIS B 1 418 ? 46.981 103.102 71.796 1.00 31.34 399 HIS B O 1
ATOM 7312 N N . TYR B 1 419 ? 48.812 103.949 72.791 1.00 30.12 400 TYR B N 1
ATOM 7313 C CA . TYR B 1 419 ? 48.575 105.339 72.436 1.00 26.57 400 TYR B CA 1
ATOM 7314 C C . TYR B 1 419 ? 49.831 105.939 71.819 1.00 32.94 400 TYR B C 1
ATOM 7315 O O . TYR B 1 419 ? 50.948 105.603 72.211 1.00 33.79 400 TYR B O 1
ATOM 7324 N N . HIS B 1 420 ? 49.644 106.871 70.880 1.00 35.98 401 HIS B N 1
ATOM 7325 C CA . HIS B 1 420 ? 50.787 107.460 70.188 1.00 29.32 401 HIS B CA 1
ATOM 7326 C C . HIS B 1 420 ? 51.712 108.212 71.133 1.00 23.78 401 HIS B C 1
ATOM 7327 O O . HIS B 1 420 ? 52.894 108.366 70.837 1.00 32.78 401 HIS B O 1
ATOM 7334 N N . ALA B 1 421 ? 51.200 108.725 72.237 1.00 21.60 402 ALA B N 1
ATOM 7335 C CA . ALA B 1 421 ? 52.008 109.437 73.212 1.00 20.58 402 ALA B CA 1
ATOM 7336 C C . ALA B 1 421 ? 52.491 108.553 74.341 1.00 25.19 402 ALA B C 1
ATOM 7337 O O . ALA B 1 421 ? 52.981 109.066 75.346 1.00 30.75 402 ALA B O 1
ATOM 7339 N N . GLN B 1 422 ? 52.307 107.250 74.240 1.00 28.36 403 GLN B N 1
ATOM 7340 C CA . GLN B 1 422 ? 52.841 106.367 75.259 1.00 30.29 403 GLN B CA 1
ATOM 7341 C C . GLN B 1 422 ? 54.358 106.376 75.169 1.00 30.67 403 GLN B C 1
ATOM 7342 O O . GLN B 1 422 ? 54.923 106.260 74.082 1.00 31.19 403 GLN B O 1
ATOM 7348 N N . LYS B 1 423 ? 55.019 106.554 76.300 1.00 31.68 404 LYS B N 1
ATOM 7349 C CA . LYS B 1 423 ? 56.468 106.532 76.283 1.00 29.67 404 LYS B CA 1
ATOM 7350 C C . LYS B 1 423 ? 56.989 105.098 76.294 1.00 34.83 404 LYS B C 1
ATOM 7351 O O . LYS B 1 423 ? 56.278 104.143 76.623 1.00 27.23 404 LYS B O 1
ATOM 7357 N N . GLU B 1 424 ? 58.254 104.964 75.901 1.00 29.15 405 GLU B N 1
ATOM 7358 C CA . GLU B 1 424 ? 58.880 103.652 75.805 1.00 24.74 405 GLU B CA 1
ATOM 7359 C C . GLU B 1 424 ? 58.794 102.901 77.121 1.00 24.65 405 GLU B C 1
ATOM 7360 O O . GLU B 1 424 ? 58.580 101.691 77.137 1.00 22.94 405 GLU B O 1
ATOM 7366 N N . ASN B 1 425 ? 58.917 103.597 78.230 1.00 19.71 406 ASN B N 1
ATOM 7367 C CA . ASN B 1 425 ? 58.936 102.934 79.518 1.00 22.85 406 ASN B CA 1
ATOM 7368 C C . ASN B 1 425 ? 57.566 102.710 80.107 1.00 32.31 406 ASN B C 1
ATOM 7369 O O . ASN B 1 425 ? 57.468 102.133 81.192 1.00 27.33 406 ASN B O 1
ATOM 7374 N N . GLU B 1 426 ? 56.525 103.227 79.477 1.00 39.06 407 GLU B N 1
ATOM 7375 C CA . GLU B 1 426 ? 55.206 103.221 80.073 1.00 25.21 407 GLU B CA 1
ATOM 7376 C C . GLU B 1 426 ? 54.426 101.999 79.637 1.00 25.22 407 GLU B C 1
ATOM 7377 O O . GLU B 1 426 ? 54.643 101.455 78.556 1.00 24.30 407 GLU B O 1
ATOM 7383 N N . GLY B 1 427 ? 53.521 101.565 80.500 1.00 29.61 408 GLY B N 1
ATOM 7384 C CA . GLY B 1 427 ? 52.590 100.510 80.156 1.00 29.19 408 GLY B CA 1
ATOM 7385 C C . GLY B 1 427 ? 51.171 100.870 80.547 1.00 29.96 408 GLY B C 1
ATOM 7386 O O . GLY B 1 427 ? 50.930 101.523 81.556 1.00 31.89 408 GLY B O 1
ATOM 7387 N N . VAL B 1 428 ? 50.231 100.420 79.731 1.00 25.51 409 VAL B N 1
ATOM 7388 C CA . VAL B 1 428 ? 48.821 100.717 79.932 1.00 26.08 409 VAL B CA 1
ATOM 7389 C C . VAL B 1 428 ? 48.016 99.442 79.764 1.00 34.39 409 VAL B C 1
ATOM 7390 O O . VAL B 1 428 ? 48.339 98.593 78.928 1.00 32.88 409 VAL B O 1
ATOM 7394 N N . PHE B 1 429 ? 46.964 99.307 80.561 1.00 29.17 410 PHE B N 1
ATOM 7395 C CA . PHE B 1 429 ? 45.977 98.270 80.331 1.00 28.25 410 PHE B CA 1
ATOM 7396 C C . PHE B 1 429 ? 44.630 98.800 80.808 1.00 27.22 410 PHE B C 1
ATOM 7397 O O . PHE B 1 429 ? 44.525 99.922 81.306 1.00 22.02 410 PHE B O 1
ATOM 7405 N N . TRP B 1 430 ? 43.598 97.970 80.652 1.00 31.51 411 TRP B N 1
ATOM 7406 C CA . TRP B 1 430 ? 42.208 98.372 80.791 1.00 25.83 411 TRP B CA 1
ATOM 7407 C C . TRP B 1 430 ? 41.442 97.276 81.508 1.00 28.87 411 TRP B C 1
ATOM 7408 O O . TRP B 1 430 ? 41.734 96.092 81.349 1.00 27.44 411 TRP B O 1
ATOM 7419 N N . GLY B 1 431 ? 40.451 97.674 82.293 1.00 28.32 412 GLY B N 1
ATOM 7420 C CA . GLY B 1 431 ? 39.623 96.704 82.979 1.00 27.54 412 GLY B CA 1
ATOM 7421 C C . GLY B 1 431 ? 38.203 97.200 83.105 1.00 29.69 412 GLY B C 1
ATOM 7422 O O . GLY B 1 431 ? 37.940 98.397 83.030 1.00 32.35 412 GLY B O 1
ATOM 7423 N N . TYR B 1 432 ? 37.285 96.261 83.301 1.00 31.90 413 TYR B N 1
ATOM 7424 C CA . TYR B 1 432 ? 35.900 96.618 83.552 1.00 30.21 413 TYR B CA 1
ATOM 7425 C C . TYR B 1 432 ? 35.213 95.481 84.274 1.00 32.85 413 TYR B C 1
ATOM 7426 O O . TYR B 1 432 ? 35.670 94.341 84.249 1.00 31.28 413 TYR B O 1
ATOM 7435 N N . CYS B 1 433 ? 34.102 95.810 84.911 1.00 34.91 414 CYS B N 1
ATOM 7436 C CA . CYS B 1 433 ? 33.279 94.836 85.601 1.00 32.40 414 CYS B CA 1
ATOM 7437 C C . CYS B 1 433 ? 31.842 94.994 85.139 1.00 32.77 414 CYS B C 1
ATOM 7438 O O . CYS B 1 433 ? 31.441 96.046 84.659 1.00 31.38 414 CYS B O 1
ATOM 7441 N N . LEU B 1 434 ? 31.066 93.935 85.288 1.00 33.69 415 LEU B N 1
ATOM 7442 C CA . LEU B 1 434 ? 29.696 93.931 84.818 1.00 28.38 415 LEU B CA 1
ATOM 7443 C C . LEU B 1 434 ? 28.677 94.105 85.925 1.00 34.59 415 LEU B C 1
ATOM 7444 O O . LEU B 1 434 ? 27.490 94.199 85.626 1.00 42.08 415 LEU B O 1
ATOM 7449 N N . PHE B 1 435 ? 29.092 94.141 87.182 1.00 33.26 416 PHE B N 1
ATOM 7450 C CA . PHE B 1 435 ? 28.181 94.336 88.306 1.00 30.44 416 PHE B CA 1
ATOM 7451 C C . PHE B 1 435 ? 28.759 95.401 89.218 1.00 32.17 416 PHE B C 1
ATOM 7452 O O . PHE B 1 435 ? 29.163 95.123 90.350 1.00 35.61 416 PHE B O 1
ATOM 7460 N N . PRO B 1 436 ? 28.768 96.652 88.765 1.00 37.00 417 PRO B N 1
ATOM 7461 C CA . PRO B 1 436 ? 29.451 97.711 89.518 1.00 35.94 417 PRO B CA 1
ATOM 7462 C C . PRO B 1 436 ? 28.856 97.995 90.864 1.00 39.17 417 PRO B C 1
ATOM 7463 O O . PRO B 1 436 ? 29.490 98.687 91.660 1.00 39.29 417 PRO B O 1
ATOM 7467 N N . ARG B 1 437 ? 27.647 97.534 91.142 1.00 44.04 418 ARG B N 1
ATOM 7468 C CA . ARG B 1 437 ? 27.042 97.833 92.427 1.00 41.40 418 ARG B CA 1
ATOM 7469 C C . ARG B 1 437 ? 27.490 96.868 93.504 1.00 42.93 418 ARG B C 1
ATOM 7470 O O . ARG B 1 437 ? 27.411 97.198 94.689 1.00 46.32 418 ARG B O 1
ATOM 7478 N N . LYS B 1 438 ? 27.955 95.688 93.119 1.00 36.89 419 LYS B N 1
ATOM 7479 C CA . LYS B 1 438 ? 28.365 94.706 94.101 1.00 39.88 419 LYS B CA 1
ATOM 7480 C C . LYS B 1 438 ? 29.705 95.085 94.719 1.00 45.74 419 LYS B C 1
ATOM 7481 O O . LYS B 1 438 ? 30.468 95.887 94.184 1.00 38.65 419 LYS B O 1
ATOM 7487 N N . ASP B 1 439 ? 29.972 94.498 95.878 1.00 47.53 420 ASP B N 1
ATOM 7488 C CA . ASP B 1 439 ? 31.207 94.724 96.603 1.00 47.44 420 ASP B CA 1
ATOM 7489 C C . ASP B 1 439 ? 32.361 93.991 95.936 1.00 47.61 420 ASP B C 1
ATOM 7490 O O . ASP B 1 439 ? 32.183 92.938 95.324 1.00 39.38 420 ASP B O 1
ATOM 7495 N N . GLY B 1 440 ? 33.551 94.569 96.050 1.00 44.12 421 GLY B N 1
ATOM 7496 C CA . GLY B 1 440 ? 34.744 93.880 95.613 1.00 40.61 421 GLY B CA 1
ATOM 7497 C C . GLY B 1 440 ? 35.123 92.754 96.553 1.00 47.17 421 GLY B C 1
ATOM 7498 O O . GLY B 1 440 ? 34.754 92.731 97.726 1.00 47.33 421 GLY B O 1
ATOM 7499 N N . ASP B 1 441 ? 35.880 91.795 96.023 1.00 43.46 422 ASP B N 1
ATOM 7500 C CA . ASP B 1 441 ? 36.318 90.685 96.860 1.00 38.92 422 ASP B CA 1
ATOM 7501 C C . ASP B 1 441 ? 37.441 91.101 97.799 1.00 41.86 422 ASP B C 1
ATOM 7502 O O . ASP B 1 441 ? 37.487 90.657 98.948 1.00 43.97 422 ASP B O 1
ATOM 7507 N N . TYR B 1 442 ? 38.346 91.959 97.345 1.00 32.59 423 TYR B N 1
ATOM 7508 C CA . TYR B 1 442 ? 39.464 92.382 98.175 1.00 36.13 423 TYR B CA 1
ATOM 7509 C C . TYR B 1 442 ? 39.312 93.798 98.697 1.00 43.23 423 TYR B C 1
ATOM 7510 O O . TYR B 1 442 ? 39.641 94.053 99.850 1.00 50.89 423 TYR B O 1
ATOM 7519 N N . VAL B 1 443 ? 38.802 94.722 97.894 1.00 42.05 424 VAL B N 1
ATOM 7520 C CA . VAL B 1 443 ? 38.371 96.034 98.367 1.00 39.95 424 VAL B CA 1
ATOM 7521 C C . VAL B 1 443 ? 36.874 95.938 98.614 1.00 43.85 424 VAL B C 1
ATOM 7522 O O . VAL B 1 443 ? 36.092 95.835 97.667 1.00 47.82 424 VAL B O 1
ATOM 7526 N N . LYS B 1 444 ? 36.462 95.970 99.879 1.00 49.00 425 LYS B N 1
ATOM 7527 C CA . LYS B 1 444 ? 35.108 95.560 100.257 1.00 49.25 425 LYS B CA 1
ATOM 7528 C C . LYS B 1 444 ? 34.142 96.748 100.241 1.00 49.01 425 LYS B C 1
ATOM 7529 O O . LYS B 1 444 ? 33.576 97.147 101.252 1.00 54.29 425 LYS B O 1
ATOM 7535 N N . LYS B 1 445 ? 33.956 97.301 99.054 1.00 51.08 426 LYS B N 1
ATOM 7536 C CA . LYS B 1 445 ? 32.985 98.360 98.826 1.00 44.97 426 LYS B CA 1
ATOM 7537 C C . LYS B 1 445 ? 32.470 98.198 97.408 1.00 48.15 426 LYS B C 1
ATOM 7538 O O . LYS B 1 445 ? 33.033 97.437 96.621 1.00 49.11 426 LYS B O 1
ATOM 7544 N N . PRO B 1 446 ? 31.378 98.874 97.066 1.00 47.49 427 PRO B N 1
ATOM 7545 C CA . PRO B 1 446 ? 30.864 98.742 95.702 1.00 44.85 427 PRO B CA 1
ATOM 7546 C C . PRO B 1 446 ? 31.871 99.266 94.700 1.00 41.71 427 PRO B C 1
ATOM 7547 O O . PRO B 1 446 ? 32.457 100.330 94.881 1.00 41.19 427 PRO B O 1
ATOM 7551 N N . PHE B 1 447 ? 32.056 98.510 93.624 1.00 38.39 428 PHE B N 1
ATOM 7552 C CA . PHE B 1 447 ? 33.055 98.880 92.634 1.00 34.97 428 PHE B CA 1
ATOM 7553 C C . PHE B 1 447 ? 32.852 100.303 92.154 1.00 34.95 428 PHE B C 1
ATOM 7554 O O . PHE B 1 447 ? 33.812 101.064 92.028 1.00 40.32 428 PHE B O 1
ATOM 7562 N N . ILE B 1 448 ? 31.603 100.697 91.915 1.00 36.95 429 ILE B N 1
ATOM 7563 C CA . ILE B 1 448 ? 31.337 102.032 91.404 1.00 34.27 429 ILE B CA 1
ATOM 7564 C C . ILE B 1 448 ? 31.714 103.120 92.394 1.00 35.97 429 ILE B C 1
ATOM 7565 O O . ILE B 1 448 ? 31.825 104.284 92.008 1.00 35.93 429 ILE B O 1
ATOM 7570 N N . GLU B 1 449 ? 31.949 102.774 93.650 1.00 36.01 430 GLU B N 1
ATOM 7571 C CA . GLU B 1 449 ? 32.360 103.747 94.648 1.00 41.55 430 GLU B CA 1
ATOM 7572 C C . GLU B 1 449 ? 33.867 103.769 94.857 1.00 48.28 430 GLU B C 1
ATOM 7573 O O . GLU B 1 449 ? 34.355 104.539 95.689 1.00 51.23 430 GLU B O 1
ATOM 7579 N N . MET B 1 450 ? 34.611 102.956 94.116 1.00 43.10 431 MET B N 1
ATOM 7580 C CA . MET B 1 450 ? 36.045 102.837 94.312 1.00 34.55 431 MET B CA 1
ATOM 7581 C C . MET B 1 450 ? 36.799 103.966 93.640 1.00 36.70 431 MET B C 1
ATOM 7582 O O . MET B 1 450 ? 36.401 104.469 92.591 1.00 39.15 431 MET B O 1
ATOM 7587 N N . THR B 1 451 ? 37.919 104.340 94.247 1.00 41.37 432 THR B N 1
ATOM 7588 C CA . THR B 1 451 ? 38.886 105.188 93.580 1.00 40.36 432 THR B CA 1
ATOM 7589 C C . THR B 1 451 ? 39.603 104.394 92.503 1.00 38.08 432 THR B C 1
ATOM 7590 O O . THR B 1 451 ? 39.548 103.168 92.462 1.00 37.45 432 THR B O 1
ATOM 7594 N N . GLY B 1 452 ? 40.285 105.104 91.616 1.00 33.49 433 GLY B N 1
ATOM 7595 C CA . GLY B 1 452 ? 41.120 104.419 90.650 1.00 36.39 433 GLY B CA 1
ATOM 7596 C C . GLY B 1 452 ? 42.192 103.576 91.308 1.00 40.88 433 GLY B C 1
ATOM 7597 O O . GLY B 1 452 ? 42.568 102.523 90.795 1.00 35.63 433 GLY B O 1
ATOM 7598 N N . ARG B 1 453 ? 42.699 104.023 92.451 1.00 37.15 434 ARG B N 1
ATOM 7599 C CA . ARG B 1 453 ? 43.633 103.197 93.191 1.00 35.18 434 ARG B CA 1
ATOM 7600 C C . ARG B 1 453 ? 42.965 101.913 93.640 1.00 38.76 434 ARG B C 1
ATOM 7601 O O . ARG B 1 453 ? 43.486 100.818 93.420 1.00 36.38 434 ARG B O 1
ATOM 7609 N N . GLU B 1 454 ? 41.793 102.033 94.258 1.00 43.14 435 GLU B N 1
ATOM 7610 C CA . GLU B 1 454 ? 41.106 100.864 94.786 1.00 37.74 435 GLU B CA 1
ATOM 7611 C C . GLU B 1 454 ? 40.749 99.878 93.691 1.00 33.74 435 GLU B C 1
ATOM 7612 O O . GLU B 1 454 ? 40.776 98.668 93.914 1.00 30.09 435 GLU B O 1
ATOM 7618 N N . MET B 1 455 ? 40.433 100.363 92.501 1.00 32.74 436 MET B N 1
ATOM 7619 C CA . MET B 1 455 ? 40.130 99.434 91.427 1.00 34.84 436 MET B CA 1
ATOM 7620 C C . MET B 1 455 ? 41.351 98.619 91.054 1.00 37.86 436 MET B C 1
ATOM 7621 O O . MET B 1 455 ? 41.246 97.419 90.777 1.00 32.71 436 MET B O 1
ATOM 7626 N N . LEU B 1 456 ? 42.519 99.254 91.023 1.00 42.53 437 LEU B N 1
ATOM 7627 C CA . LEU B 1 456 ? 43.741 98.506 90.779 1.00 32.99 437 LEU B CA 1
ATOM 7628 C C . LEU B 1 456 ? 44.009 97.530 91.906 1.00 34.21 437 LEU B C 1
ATOM 7629 O O . LEU B 1 456 ? 44.345 96.369 91.662 1.00 30.10 437 LEU B O 1
ATOM 7634 N N . GLU B 1 457 ? 43.842 97.976 93.149 1.00 33.78 438 GLU B N 1
ATOM 7635 C CA . GLU B 1 457 ? 44.094 97.087 94.273 1.00 32.53 438 GLU B CA 1
ATOM 7636 C C . GLU B 1 457 ? 43.194 95.868 94.213 1.00 31.11 438 GLU B C 1
ATOM 7637 O O . GLU B 1 457 ? 43.638 94.747 94.472 1.00 36.60 438 GLU B O 1
ATOM 7643 N N . GLU B 1 458 ? 41.928 96.062 93.850 1.00 31.43 439 GLU B N 1
ATOM 7644 C CA . GLU B 1 458 ? 41.038 94.923 93.700 1.00 30.33 439 GLU B CA 1
ATOM 7645 C C . GLU B 1 458 ? 41.522 94.013 92.592 1.00 31.32 439 GLU B C 1
ATOM 7646 O O . GLU B 1 458 ? 41.462 92.789 92.719 1.00 33.54 439 GLU B O 1
ATOM 7652 N N . THR B 1 459 ? 42.045 94.589 91.517 1.00 34.67 440 THR B N 1
ATOM 7653 C CA . THR B 1 459 ? 42.553 93.773 90.425 1.00 32.46 440 THR B CA 1
ATOM 7654 C C . THR B 1 459 ? 43.784 92.991 90.850 1.00 30.60 440 THR B C 1
ATOM 7655 O O . THR B 1 459 ? 43.923 91.812 90.515 1.00 30.54 440 THR B O 1
ATOM 7659 N N . LEU B 1 460 ? 44.698 93.632 91.574 1.00 32.82 441 LEU B N 1
ATOM 7660 C CA . LEU B 1 460 ? 45.889 92.925 92.025 1.00 31.74 441 LEU B CA 1
ATOM 7661 C C . LEU B 1 460 ? 45.520 91.745 92.906 1.00 34.99 441 LEU B C 1
ATOM 7662 O O . LEU B 1 460 ? 46.092 90.658 92.773 1.00 30.63 441 LEU B O 1
ATOM 7667 N N . GLY B 1 461 ? 44.551 91.937 93.795 1.00 32.10 442 GLY B N 1
ATOM 7668 C CA . GLY B 1 461 ? 44.109 90.845 94.637 1.00 32.49 442 GLY B CA 1
ATOM 7669 C C . GLY B 1 461 ? 43.775 89.605 93.842 1.00 33.15 442 GLY B C 1
ATOM 7670 O O . GLY B 1 461 ? 44.140 88.496 94.222 1.00 38.88 442 GLY B O 1
ATOM 7671 N N . HIS B 1 462 ? 43.079 89.774 92.727 1.00 33.82 443 HIS B N 1
ATOM 7672 C CA . HIS B 1 462 ? 42.742 88.625 91.905 1.00 34.78 443 HIS B CA 1
ATOM 7673 C C . HIS B 1 462 ? 43.970 88.083 91.205 1.00 36.98 443 HIS B C 1
ATOM 7674 O O . HIS B 1 462 ? 44.128 86.868 91.078 1.00 38.94 443 HIS B O 1
ATOM 7681 N N . LEU B 1 463 ? 44.846 88.972 90.741 1.00 35.33 444 LEU B N 1
ATOM 7682 C CA . LEU B 1 463 ? 46.092 88.539 90.125 1.00 32.48 444 LEU B CA 1
ATOM 7683 C C . LEU B 1 463 ? 46.981 87.835 91.136 1.00 35.56 444 LEU B C 1
ATOM 7684 O O . LEU B 1 463 ? 47.550 86.782 90.853 1.00 32.92 444 LEU B O 1
ATOM 7689 N N . GLU B 1 464 ? 47.122 88.415 92.322 1.00 35.98 445 GLU B N 1
ATOM 7690 C CA . GLU B 1 464 ? 47.931 87.776 93.343 1.00 31.92 445 GLU B CA 1
ATOM 7691 C C . GLU B 1 464 ? 47.381 86.410 93.699 1.00 34.27 445 GLU B C 1
ATOM 7692 O O . GLU B 1 464 ? 48.146 85.483 93.977 1.00 41.55 445 GLU B O 1
ATOM 7698 N N . ALA B 1 465 ? 46.063 86.259 93.676 1.00 34.02 446 ALA B N 1
ATOM 7699 C CA . ALA B 1 465 ? 45.455 84.983 94.015 1.00 36.52 446 ALA B CA 1
ATOM 7700 C C . ALA B 1 465 ? 45.810 83.895 93.017 1.00 35.42 446 ALA B C 1
ATOM 7701 O O . ALA B 1 465 ? 45.887 82.723 93.386 1.00 38.11 446 ALA B O 1
ATOM 7703 N N . LEU B 1 466 ? 46.005 84.251 91.759 1.00 36.28 447 LEU B N 1
ATOM 7704 C CA . LEU B 1 466 ? 46.378 83.283 90.742 1.00 33.42 447 LEU B CA 1
ATOM 7705 C C . LEU B 1 466 ? 47.879 83.027 90.716 1.00 41.83 447 LEU B C 1
ATOM 7706 O O . LEU B 1 466 ? 48.328 82.033 90.137 1.00 39.36 447 LEU B O 1
ATOM 7711 N N . ASP B 1 467 ? 48.649 83.891 91.363 1.00 41.81 448 ASP B N 1
ATOM 7712 C CA . ASP B 1 467 ? 50.102 83.881 91.302 1.00 39.08 448 ASP B CA 1
ATOM 7713 C C . ASP B 1 467 ? 50.632 82.969 92.399 1.00 44.74 448 ASP B C 1
ATOM 7714 O O . ASP B 1 467 ? 50.556 83.298 93.586 1.00 46.46 448 ASP B O 1
ATOM 7719 N N . GLU B 1 468 ? 51.163 81.817 92.003 1.00 48.95 449 GLU B N 1
ATOM 7720 C CA . GLU B 1 468 ? 51.655 80.866 92.988 1.00 51.70 449 GLU B CA 1
ATOM 7721 C C . GLU B 1 468 ? 52.927 81.373 93.642 1.00 50.39 449 GLU B C 1
ATOM 7722 O O . GLU B 1 468 ? 53.117 81.218 94.852 1.00 54.95 449 GLU B O 1
ATOM 7728 N N . SER B 1 469 ? 53.782 82.026 92.861 1.00 45.42 450 SER B N 1
ATOM 7729 C CA . SER B 1 469 ? 55.054 82.516 93.359 1.00 38.62 450 SER B CA 1
ATOM 7730 C C . SER B 1 469 ? 54.911 83.510 94.494 1.00 38.63 450 SER B C 1
ATOM 7731 O O . SER B 1 469 ? 55.838 83.656 95.291 1.00 51.38 450 SER B O 1
ATOM 7734 N N . GLY B 1 470 ? 53.783 84.193 94.603 1.00 36.22 451 GLY B N 1
ATOM 7735 C CA . GLY B 1 470 ? 53.758 85.289 95.544 1.00 35.86 451 GLY B CA 1
ATOM 7736 C C . GLY B 1 470 ? 54.624 86.463 95.158 1.00 39.80 451 GLY B C 1
ATOM 7737 O O . GLY B 1 470 ? 54.788 87.386 95.959 1.00 38.18 451 GLY B O 1
ATOM 7738 N N . THR B 1 471 ? 55.188 86.455 93.950 1.00 38.73 452 THR B N 1
ATOM 7739 C CA . THR B 1 471 ? 56.105 87.512 93.544 1.00 37.27 452 THR B CA 1
ATOM 7740 C C . THR B 1 471 ? 55.394 88.848 93.450 1.00 45.64 452 THR B C 1
ATOM 7741 O O . THR B 1 471 ? 55.835 89.844 94.035 1.00 42.89 452 THR B O 1
ATOM 7745 N N . LEU B 1 472 ? 54.272 88.876 92.729 1.00 45.33 453 LEU B N 1
ATOM 7746 C CA . LEU B 1 472 ? 53.519 90.109 92.549 1.00 36.42 453 LEU B CA 1
ATOM 7747 C C . LEU B 1 472 ? 53.100 90.686 93.884 1.00 33.85 453 LEU B C 1
ATOM 7748 O O . LEU B 1 472 ? 53.227 91.887 94.120 1.00 34.82 453 LEU B O 1
ATOM 7753 N N . ALA B 1 473 ? 52.570 89.846 94.761 1.00 35.61 454 ALA B N 1
ATOM 7754 C CA . ALA B 1 473 ? 52.182 90.323 96.076 1.00 36.14 454 ALA B CA 1
ATOM 7755 C C . ALA B 1 473 ? 53.367 90.911 96.815 1.00 39.30 454 ALA B C 1
ATOM 7756 O O . ALA B 1 473 ? 53.233 91.909 97.527 1.00 39.20 454 ALA B O 1
ATOM 7758 N N . ALA B 1 474 ? 54.541 90.311 96.650 1.00 42.04 455 ALA B N 1
ATOM 7759 C CA . ALA B 1 474 ? 55.726 90.827 97.320 1.00 37.18 455 ALA B CA 1
ATOM 7760 C C . ALA B 1 474 ? 56.109 92.196 96.789 1.00 40.35 455 ALA B C 1
ATOM 7761 O O . ALA B 1 474 ? 56.534 93.066 97.552 1.00 48.90 455 ALA B O 1
ATOM 7763 N N . ARG B 1 475 ? 55.950 92.413 95.491 1.00 39.07 456 ARG B N 1
ATOM 7764 C CA . ARG B 1 475 ? 56.339 93.665 94.873 1.00 37.79 456 ARG B CA 1
ATOM 7765 C C . ARG B 1 475 ? 55.246 94.713 94.941 1.00 41.55 456 ARG B C 1
ATOM 7766 O O . ARG B 1 475 ? 55.256 95.651 94.144 1.00 41.12 456 ARG B O 1
ATOM 7774 N N . ARG B 1 476 ? 54.303 94.581 95.869 1.00 38.38 457 ARG B N 1
ATOM 7775 C CA . ARG B 1 476 ? 53.171 95.496 95.889 1.00 41.02 457 ARG B CA 1
ATOM 7776 C C . ARG B 1 476 ? 53.633 96.938 95.946 1.00 42.37 457 ARG B C 1
ATOM 7777 O O . ARG B 1 476 ? 53.252 97.762 95.110 1.00 45.49 457 ARG B O 1
ATOM 7785 N N . GLN B 1 477 ? 54.454 97.260 96.936 1.00 46.88 458 GLN B N 1
ATOM 7786 C CA . GLN B 1 477 ? 54.884 98.637 97.104 1.00 44.75 458 GLN B CA 1
ATOM 7787 C C . GLN B 1 477 ? 55.514 99.169 95.834 1.00 45.17 458 GLN B C 1
ATOM 7788 O O . GLN B 1 477 ? 55.256 100.306 95.433 1.00 46.11 458 GLN B O 1
ATOM 7794 N N . GLU B 1 478 ? 56.322 98.350 95.171 1.00 50.54 459 GLU B N 1
ATOM 7795 C CA . GLU B 1 478 ? 57.018 98.824 93.986 1.00 51.43 459 GLU B CA 1
ATOM 7796 C C . GLU B 1 478 ? 56.060 98.977 92.822 1.00 42.53 459 GLU B C 1
ATOM 7797 O O . GLU B 1 478 ? 56.187 99.908 92.023 1.00 37.32 459 GLU B O 1
ATOM 7803 N N . ILE B 1 479 ? 55.096 98.069 92.711 1.00 38.72 460 ILE B N 1
ATOM 7804 C CA . ILE B 1 479 ? 54.094 98.175 91.662 1.00 34.53 460 ILE B CA 1
ATOM 7805 C C . ILE B 1 479 ? 53.347 99.492 91.790 1.00 40.27 460 ILE B C 1
ATOM 7806 O O . ILE B 1 479 ? 53.256 100.274 90.839 1.00 44.47 460 ILE B O 1
ATOM 7811 N N . MET B 1 480 ? 52.832 99.772 92.983 1.00 34.95 461 MET B N 1
ATOM 7812 C CA . MET B 1 480 ? 52.046 100.978 93.171 1.00 31.61 461 MET B CA 1
ATOM 7813 C C . MET B 1 480 ? 52.869 102.227 92.926 1.00 32.43 461 MET B C 1
ATOM 7814 O O . MET B 1 480 ? 52.353 103.216 92.405 1.00 37.69 461 MET B O 1
ATOM 7819 N N . ASP B 1 481 ? 54.147 102.206 93.273 1.00 42.27 462 ASP B N 1
ATOM 7820 C CA . ASP B 1 481 ? 54.973 103.365 92.989 1.00 44.74 462 ASP B CA 1
ATOM 7821 C C . ASP B 1 481 ? 55.103 103.617 91.497 1.00 40.30 462 ASP B C 1
ATOM 7822 O O . ASP B 1 481 ? 55.391 104.746 91.096 1.00 37.22 462 ASP B O 1
ATOM 7827 N N . SER B 1 482 ? 54.904 102.603 90.664 1.00 34.06 463 SER B N 1
ATOM 7828 C CA . SER B 1 482 ? 55.045 102.804 89.230 1.00 36.05 463 SER B CA 1
ATOM 7829 C C . SER B 1 482 ? 53.792 103.363 88.576 1.00 45.03 463 SER B C 1
ATOM 7830 O O . SER B 1 482 ? 53.804 103.612 87.368 1.00 41.08 463 SER B O 1
ATOM 7833 N N . VAL B 1 483 ? 52.723 103.571 89.333 1.00 41.49 464 VAL B N 1
ATOM 7834 C CA . VAL B 1 483 ? 51.440 103.943 88.753 1.00 34.07 464 VAL B CA 1
ATOM 7835 C C . VAL B 1 483 ? 51.425 105.434 88.453 1.00 36.98 464 VAL B C 1
ATOM 7836 O O . VAL B 1 483 ? 51.613 106.261 89.347 1.00 35.90 464 VAL B O 1
ATOM 7840 N N . VAL B 1 484 ? 51.194 105.777 87.191 1.00 36.17 465 VAL B N 1
ATOM 7841 C CA . VAL B 1 484 ? 51.001 107.173 86.830 1.00 28.55 465 VAL B CA 1
ATOM 7842 C C . VAL B 1 484 ? 49.579 107.605 87.144 1.00 33.51 465 VAL B C 1
ATOM 7843 O O . VAL B 1 484 ? 49.349 108.664 87.735 1.00 34.83 465 VAL B O 1
ATOM 7847 N N . ASN B 1 485 ? 48.606 106.795 86.747 1.00 33.11 466 ASN B N 1
ATOM 7848 C CA . ASN B 1 485 ? 47.221 107.049 87.096 1.00 32.00 466 ASN B CA 1
ATOM 7849 C C . ASN B 1 485 ? 46.414 105.778 86.924 1.00 29.95 466 ASN B C 1
ATOM 7850 O O . ASN B 1 485 ? 46.818 104.847 86.232 1.00 30.09 466 ASN B O 1
ATOM 7855 N N . SER B 1 486 ? 45.254 105.771 87.556 1.00 32.09 467 SER B N 1
ATOM 7856 C CA . SER B 1 486 ? 44.245 104.739 87.366 1.00 31.86 467 SER B CA 1
ATOM 7857 C C . SER B 1 486 ? 42.920 105.473 87.342 1.00 35.37 467 SER B C 1
ATOM 7858 O O . SER B 1 486 ? 42.479 105.973 88.376 1.00 37.86 467 SER B O 1
ATOM 7861 N N . ILE B 1 487 ? 42.309 105.573 86.170 1.00 32.19 468 ILE B N 1
ATOM 7862 C CA . ILE B 1 487 ? 41.202 106.500 85.971 1.00 29.11 468 ILE B CA 1
ATOM 7863 C C . ILE B 1 487 ? 39.915 105.694 85.843 1.00 30.83 468 ILE B C 1
ATOM 7864 O O . ILE B 1 487 ? 39.669 105.082 84.797 1.00 28.16 468 ILE B O 1
ATOM 7869 N N . PRO B 1 488 ? 39.069 105.683 86.863 1.00 31.56 469 PRO B N 1
ATOM 7870 C CA . PRO B 1 488 ? 37.781 105.013 86.749 1.00 29.25 469 PRO B CA 1
ATOM 7871 C C . PRO B 1 488 ? 36.859 105.754 85.805 1.00 33.14 469 PRO B C 1
ATOM 7872 O O . PRO B 1 488 ? 36.895 106.978 85.696 1.00 31.34 469 PRO B O 1
ATOM 7876 N N . SER B 1 489 ? 36.008 104.994 85.131 1.00 32.19 470 SER B N 1
ATOM 7877 C CA . SER B 1 489 ? 35.203 105.542 84.048 1.00 27.30 470 SER B CA 1
ATOM 7878 C C . SER B 1 489 ? 33.848 104.839 84.069 1.00 32.57 470 SER B C 1
ATOM 7879 O O . SER B 1 489 ? 33.744 103.689 83.649 1.00 29.87 470 SER B O 1
ATOM 7882 N N . HIS B 1 490 ? 32.824 105.527 84.559 1.00 32.00 471 HIS B N 1
ATOM 7883 C CA . HIS B 1 490 ? 31.490 104.957 84.687 1.00 28.91 471 HIS B CA 1
ATOM 7884 C C . HIS B 1 490 ? 30.613 105.398 83.536 1.00 28.89 471 HIS B C 1
ATOM 7885 O O . HIS B 1 490 ? 30.575 106.578 83.207 1.00 29.13 471 HIS B O 1
ATOM 7892 N N . MET B 1 491 ? 29.907 104.449 82.935 1.00 30.44 472 MET B N 1
ATOM 7893 C CA . MET B 1 491 ? 29.100 104.699 81.744 1.00 31.38 472 MET B CA 1
ATOM 7894 C C . MET B 1 491 ? 27.708 104.111 81.935 1.00 29.58 472 MET B C 1
ATOM 7895 O O . MET B 1 491 ? 27.505 102.908 81.708 1.00 28.03 472 MET B O 1
ATOM 7900 N N . PRO B 1 492 ? 26.726 104.920 82.326 1.00 31.41 473 PRO B N 1
ATOM 7901 C CA . PRO B 1 492 ? 25.401 104.369 82.627 1.00 30.44 473 PRO B CA 1
ATOM 7902 C C . PRO B 1 492 ? 24.710 103.745 81.439 1.00 30.49 473 PRO B C 1
ATOM 7903 O O . PRO B 1 492 ? 23.823 102.915 81.633 1.00 28.44 473 PRO B O 1
ATOM 7907 N N . TYR B 1 493 ? 25.087 104.091 80.223 1.00 26.29 474 TYR B N 1
ATOM 7908 C CA . TYR B 1 493 ? 24.414 103.588 79.040 1.00 27.66 474 TYR B CA 1
ATOM 7909 C C . TYR B 1 493 ? 25.351 102.753 78.185 1.00 28.96 474 TYR B C 1
ATOM 7910 O O . TYR B 1 493 ? 25.159 102.636 76.981 1.00 30.16 474 TYR B O 1
ATOM 7919 N N . ALA B 1 494 ? 26.372 102.166 78.804 1.00 26.74 475 ALA B N 1
ATOM 7920 C CA . ALA B 1 494 ? 27.400 101.470 78.042 1.00 20.59 475 ALA B CA 1
ATOM 7921 C C . ALA B 1 494 ? 26.818 100.312 77.259 1.00 23.60 475 ALA B C 1
ATOM 7922 O O . ALA B 1 494 ? 27.219 100.050 76.124 1.00 24.78 475 ALA B O 1
ATOM 7924 N N . SER B 1 495 ? 25.867 99.605 77.846 1.00 24.75 476 SER B N 1
ATOM 7925 C CA . SER B 1 495 ? 25.220 98.497 77.165 1.00 28.52 476 SER B CA 1
ATOM 7926 C C . SER B 1 495 ? 23.757 98.790 76.853 1.00 31.68 476 SER B C 1
ATOM 7927 O O . SER B 1 495 ? 22.984 97.867 76.598 1.00 29.23 476 SER B O 1
ATOM 7930 N N . ALA B 1 496 ? 23.370 100.065 76.857 1.00 27.72 477 ALA B N 1
ATOM 7931 C CA . ALA B 1 496 ? 21.999 100.432 76.550 1.00 25.78 477 ALA B CA 1
ATOM 7932 C C . ALA B 1 496 ? 21.577 99.945 75.182 1.00 25.19 477 ALA B C 1
ATOM 7933 O O . ALA B 1 496 ? 20.400 99.669 74.964 1.00 26.41 477 ALA B O 1
ATOM 7935 N N . LEU B 1 497 ? 22.509 99.820 74.252 1.00 25.77 478 LEU B N 1
ATOM 7936 C CA . LEU B 1 497 ? 22.151 99.260 72.960 1.00 25.85 478 LEU B CA 1
ATOM 7937 C C . LEU B 1 497 ? 21.708 97.810 73.069 1.00 31.71 478 LEU B C 1
ATOM 7938 O O . LEU B 1 497 ? 21.151 97.270 72.112 1.00 32.01 478 LEU B O 1
ATOM 7943 N N . PHE B 1 498 ? 21.930 97.179 74.211 1.00 30.85 479 PHE B N 1
ATOM 7944 C CA . PHE B 1 498 ? 21.541 95.804 74.440 1.00 24.80 479 PHE B CA 1
ATOM 7945 C C . PHE B 1 498 ? 20.257 95.675 75.230 1.00 26.04 479 PHE B C 1
ATOM 7946 O O . PHE B 1 498 ? 19.862 94.557 75.548 1.00 32.65 479 PHE B O 1
ATOM 7954 N N . ASN B 1 499 ? 19.623 96.778 75.597 1.00 25.65 480 ASN B N 1
ATOM 7955 C CA . ASN B 1 499 ? 18.444 96.700 76.438 1.00 26.59 480 ASN B CA 1
ATOM 7956 C C . ASN B 1 499 ? 17.354 95.894 75.752 1.00 25.08 480 ASN B C 1
ATOM 7957 O O . ASN B 1 499 ? 17.335 95.741 74.532 1.00 23.52 480 ASN B O 1
ATOM 7962 N N . ARG B 1 500 ? 16.461 95.339 76.567 1.00 28.45 481 ARG B N 1
ATOM 7963 C CA . ARG B 1 500 ? 15.323 94.603 76.038 1.00 30.30 481 ARG B CA 1
ATOM 7964 C C . ARG B 1 500 ? 14.516 95.490 75.107 1.00 30.39 481 ARG B C 1
ATOM 7965 O O . ARG B 1 500 ? 14.138 96.603 75.467 1.00 28.25 481 ARG B O 1
ATOM 7973 N N . ARG B 1 501 ? 14.243 94.994 73.913 1.00 28.42 482 ARG B N 1
ATOM 7974 C CA . ARG B 1 501 ? 13.624 95.815 72.899 1.00 26.49 482 ARG B CA 1
ATOM 7975 C C . ARG B 1 501 ? 12.603 95.001 72.122 1.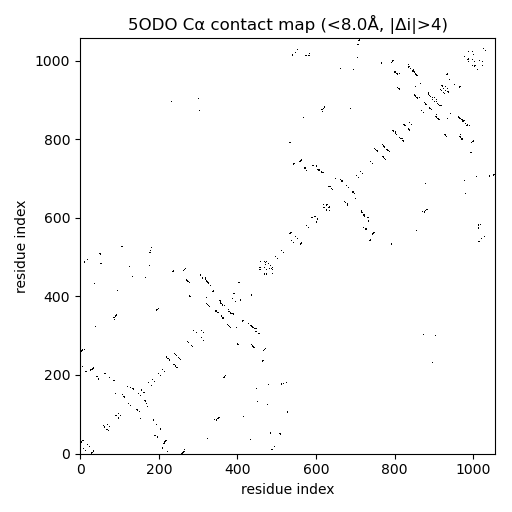00 34.58 482 ARG B C 1
ATOM 7976 O O . ARG B 1 501 ? 12.658 93.775 72.074 1.00 37.86 482 ARG B O 1
ATOM 7984 N N . ALA B 1 502 ? 11.646 95.704 71.540 1.00 30.45 483 ALA B N 1
ATOM 7985 C CA . ALA B 1 502 ? 10.735 95.126 70.576 1.00 32.49 483 ALA B CA 1
ATOM 7986 C C . ALA B 1 502 ? 11.039 95.711 69.216 1.00 28.33 483 ALA B C 1
ATOM 7987 O O . ALA B 1 502 ? 11.495 96.842 69.115 1.00 33.11 483 ALA B O 1
ATOM 7989 N N . VAL B 1 503 ? 10.791 94.939 68.166 1.00 27.80 484 VAL B N 1
ATOM 7990 C CA . VAL B 1 503 ? 10.892 95.502 66.834 1.00 26.53 484 VAL B CA 1
ATOM 7991 C C . VAL B 1 503 ? 9.968 96.698 66.763 1.00 32.56 484 VAL B C 1
ATOM 7992 O O . VAL B 1 503 ? 8.837 96.657 67.253 1.00 38.21 484 VAL B O 1
ATOM 7996 N N . GLY B 1 504 ? 10.454 97.783 66.180 1.00 35.35 485 GLY B N 1
ATOM 7997 C CA . GLY B 1 504 ? 9.742 99.033 66.190 1.00 20.66 485 GLY B CA 1
ATOM 7998 C C . GLY B 1 504 ? 10.114 99.959 67.322 1.00 31.19 485 GLY B C 1
ATOM 7999 O O . GLY B 1 504 ? 9.695 101.121 67.309 1.00 32.13 485 GLY B O 1
ATOM 8000 N N . ASP B 1 505 ? 10.885 99.489 68.303 1.00 31.39 486 ASP B N 1
ATOM 8001 C CA . ASP B 1 505 ? 11.437 100.391 69.304 1.00 29.94 486 ASP B CA 1
ATOM 8002 C C . ASP B 1 505 ? 12.548 101.266 68.745 1.00 27.07 486 ASP B C 1
ATOM 8003 O O . ASP B 1 505 ? 12.860 102.293 69.338 1.00 28.98 486 ASP B O 1
ATOM 8008 N N . ARG B 1 506 ? 13.151 100.886 67.664 1.00 27.99 487 ARG B N 1
ATOM 8009 C CA . ARG B 1 506 ? 14.170 101.724 67.089 1.00 24.59 487 ARG B CA 1
ATOM 8010 C C . ARG B 1 506 ? 13.680 102.283 65.774 1.00 29.33 487 ARG B C 1
ATOM 8011 O O . ARG B 1 506 ? 13.090 101.549 64.983 1.00 38.62 487 ARG B O 1
ATOM 8019 N N . PRO B 1 507 ? 13.900 103.564 65.514 1.00 28.66 488 PRO B N 1
ATOM 8020 C CA . PRO B 1 507 ? 13.476 104.135 64.242 1.00 27.73 488 PRO B CA 1
ATOM 8021 C C . PRO B 1 507 ? 14.253 103.537 63.100 1.00 28.35 488 PRO B C 1
ATOM 8022 O O . PRO B 1 507 ? 15.385 103.103 63.263 1.00 32.10 488 PRO B O 1
ATOM 8026 N N . LEU B 1 508 ? 13.628 103.491 61.937 1.00 26.62 489 LEU B N 1
ATOM 8027 C CA . LEU B 1 508 ? 14.371 103.089 60.767 1.00 28.86 489 LEU B CA 1
ATOM 8028 C C . LEU B 1 508 ? 15.502 104.069 60.534 1.00 29.55 489 LEU B C 1
ATOM 8029 O O . LEU B 1 508 ? 15.479 105.198 61.008 1.00 33.31 489 LEU B O 1
ATOM 8034 N N . VAL B 1 509 ? 16.529 103.613 59.828 1.00 27.03 490 VAL B N 1
ATOM 8035 C CA . VAL B 1 509 ? 17.598 104.524 59.452 1.00 29.24 490 VAL B CA 1
ATOM 8036 C C . VAL B 1 509 ? 17.016 105.695 58.682 1.00 26.72 490 VAL B C 1
ATOM 8037 O O . VAL B 1 509 ? 17.292 106.855 58.983 1.00 29.46 490 VAL B O 1
ATOM 8041 N N . VAL B 1 510 ? 16.172 105.403 57.714 1.00 30.96 491 VAL B N 1
ATOM 8042 C CA . VAL B 1 510 ? 15.339 106.397 57.049 1.00 29.81 491 VAL B CA 1
ATOM 8043 C C . VAL B 1 510 ? 13.893 106.003 57.277 1.00 29.98 491 VAL B C 1
ATOM 8044 O O . VAL B 1 510 ? 13.389 105.076 56.645 1.00 31.68 491 VAL B O 1
ATOM 8048 N N . PRO B 1 511 ? 13.194 106.672 58.195 1.00 29.33 492 PRO B N 1
ATOM 8049 C CA . PRO B 1 511 ? 11.803 106.301 58.478 1.00 28.93 492 PRO B CA 1
ATOM 8050 C C . PRO B 1 511 ? 10.943 106.279 57.231 1.00 29.18 492 PRO B C 1
ATOM 8051 O O . PRO B 1 511 ? 11.307 106.872 56.215 1.00 28.69 492 PRO B O 1
ATOM 8055 N N . LYS B 1 512 ? 9.809 105.583 57.293 1.00 30.79 493 LYS B N 1
ATOM 8056 C CA . LYS B 1 512 ? 9.093 105.243 56.069 1.00 29.63 493 LYS B CA 1
ATOM 8057 C C . LYS B 1 512 ? 8.655 106.478 55.295 1.00 29.87 493 LYS B C 1
ATOM 8058 O O . LYS B 1 512 ? 8.591 106.439 54.065 1.00 35.50 493 LYS B O 1
ATOM 8064 N N . HIS B 1 513 ? 8.385 107.585 55.975 1.00 23.58 494 HIS B N 1
ATOM 8065 C CA . HIS B 1 513 ? 7.990 108.811 55.300 1.00 24.39 494 HIS B CA 1
ATOM 8066 C C . HIS B 1 513 ? 8.946 109.965 55.572 1.00 30.20 494 HIS B C 1
ATOM 8067 O O . HIS B 1 513 ? 8.564 111.129 55.477 1.00 32.55 494 HIS B O 1
ATOM 8074 N N . SER B 1 514 ? 10.192 109.666 55.902 1.00 31.94 495 SER B N 1
ATOM 8075 C CA . SER B 1 514 ? 11.179 110.711 56.117 1.00 33.78 495 SER B CA 1
ATOM 8076 C C . SER B 1 514 ? 11.776 111.157 54.795 1.00 35.47 495 SER B C 1
ATOM 8077 O O . SER B 1 514 ? 12.259 110.332 54.017 1.00 30.02 495 SER B O 1
ATOM 8080 N N . LYS B 1 515 ? 11.732 112.464 54.539 1.00 32.46 496 LYS B N 1
ATOM 8081 C CA . LYS B 1 515 ? 12.270 113.021 53.308 1.00 32.10 496 LYS B CA 1
ATOM 8082 C C . LYS B 1 515 ? 13.744 113.379 53.435 1.00 36.02 496 LYS B C 1
ATOM 8083 O O . LYS B 1 515 ? 14.502 113.253 52.469 1.00 29.90 496 LYS B O 1
ATOM 8089 N N . ASN B 1 516 ? 14.157 113.848 54.609 1.00 33.78 497 ASN B N 1
ATOM 8090 C CA . ASN B 1 516 ? 15.516 114.348 54.751 1.00 30.17 497 ASN B CA 1
ATOM 8091 C C . ASN B 1 516 ? 16.072 114.145 56.155 1.00 32.22 497 ASN B C 1
ATOM 8092 O O . ASN B 1 516 ? 17.043 114.812 56.510 1.00 35.55 497 ASN B O 1
ATOM 8097 N N . LEU B 1 517 ? 15.490 113.276 56.968 1.00 31.78 498 LEU B N 1
ATOM 8098 C CA . LEU B 1 517 ? 16.030 112.958 58.278 1.00 28.84 498 LEU B CA 1
ATOM 8099 C C . LEU B 1 517 ? 16.424 111.488 58.317 1.00 34.08 498 LEU B C 1
ATOM 8100 O O . LEU B 1 517 ? 15.620 110.621 57.967 1.00 32.11 498 LEU B O 1
ATOM 8105 N N . ALA B 1 518 ? 17.654 111.209 58.739 1.00 28.95 499 ALA B N 1
ATOM 8106 C CA . ALA B 1 518 ? 18.132 109.848 58.894 1.00 24.71 499 ALA B CA 1
ATOM 8107 C C . ALA B 1 518 ? 18.755 109.689 60.264 1.00 24.35 499 ALA B C 1
ATOM 8108 O O . ALA B 1 518 ? 19.246 110.646 60.848 1.00 30.86 499 ALA B O 1
ATOM 8110 N N . PHE B 1 519 ? 18.697 108.481 60.790 1.00 20.59 500 PHE B N 1
ATOM 8111 C CA . PHE B 1 519 ? 19.257 108.172 62.093 1.00 23.69 500 PHE B CA 1
ATOM 8112 C C . PHE B 1 519 ? 20.428 107.227 61.904 1.00 30.31 500 PHE B C 1
ATOM 8113 O O . PHE B 1 519 ? 20.267 106.143 61.340 1.00 28.78 500 PHE B O 1
ATOM 8121 N N . ILE B 1 520 ? 21.599 107.645 62.364 1.00 30.18 501 ILE B N 1
ATOM 8122 C CA . ILE B 1 520 ? 22.826 106.885 62.209 1.00 34.38 501 ILE B CA 1
ATOM 8123 C C . ILE B 1 520 ? 23.398 106.709 63.601 1.00 26.55 501 ILE B C 1
ATOM 8124 O O . ILE B 1 520 ? 23.970 107.640 64.163 1.00 28.39 501 ILE B O 1
ATOM 8129 N N . SER B 1 521 ? 23.238 105.527 64.165 1.00 24.29 502 SER B N 1
ATOM 8130 C CA . SER B 1 521 ? 23.550 105.299 65.566 1.00 25.88 502 SER B CA 1
ATOM 8131 C C . SER B 1 521 ? 23.446 103.812 65.824 1.00 26.69 502 SER B C 1
ATOM 8132 O O . SER B 1 521 ? 23.151 103.028 64.923 1.00 26.29 502 SER B O 1
ATOM 8135 N N . GLN B 1 522 ? 23.730 103.431 67.063 1.00 26.32 503 GLN B N 1
ATOM 8136 C CA . GLN B 1 522 ? 23.496 102.088 67.563 1.00 30.75 503 GLN B CA 1
ATOM 8137 C C . GLN B 1 522 ? 22.111 101.942 68.169 1.00 31.18 503 GLN B C 1
ATOM 8138 O O . GLN B 1 522 ? 21.866 101.018 68.948 1.00 27.86 503 GLN B O 1
ATOM 8144 N N . PHE B 1 523 ? 21.214 102.857 67.848 1.00 25.29 504 PHE B N 1
ATOM 8145 C CA . PHE B 1 523 ? 19.851 102.824 68.327 1.00 30.12 504 PHE B CA 1
ATOM 8146 C C . PHE B 1 523 ? 18.895 103.078 67.176 1.00 31.57 504 PHE B C 1
ATOM 8147 O O . PHE B 1 523 ? 17.815 103.613 67.369 1.00 32.72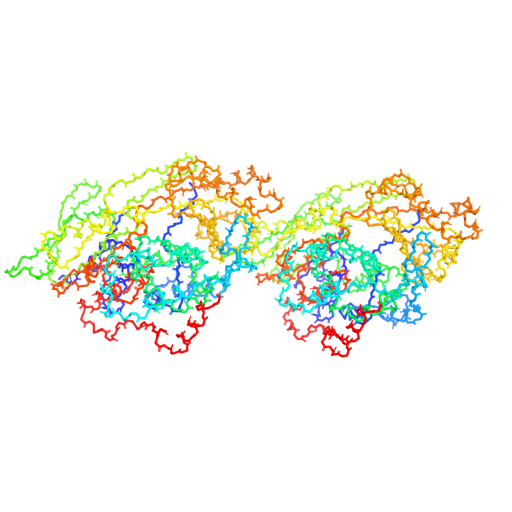 504 PHE B O 1
ATOM 8155 N N . ALA B 1 524 ? 19.312 102.724 65.973 1.00 29.63 505 ALA B N 1
ATOM 8156 C CA . ALA B 1 524 ? 18.494 102.722 64.780 1.00 26.11 505 ALA B CA 1
ATOM 8157 C C . ALA B 1 524 ? 18.273 101.284 64.349 1.00 30.46 505 ALA B C 1
ATOM 8158 O O . ALA B 1 524 ? 19.007 100.386 64.746 1.00 29.98 505 ALA B O 1
ATOM 8160 N N . GLU B 1 525 ? 17.248 101.061 63.539 1.00 30.94 506 GLU B N 1
ATOM 8161 C CA . GLU B 1 525 ? 16.869 99.710 63.175 1.00 29.74 506 GLU B CA 1
ATOM 8162 C C . GLU B 1 525 ? 17.515 99.305 61.866 1.00 28.14 506 GLU B C 1
ATOM 8163 O O . GLU B 1 525 ? 17.371 99.986 60.852 1.00 26.79 506 GLU B O 1
ATOM 8169 N N . LEU B 1 526 ? 18.195 98.172 61.895 1.00 31.12 507 LEU B N 1
ATOM 8170 C CA . LEU B 1 526 ? 18.945 97.635 60.808 1.00 30.41 507 LEU B CA 1
ATOM 8171 C C . LEU B 1 526 ? 18.801 96.129 60.910 1.00 33.09 507 LEU B C 1
ATOM 8172 O O . LEU B 1 526 ? 18.772 95.598 62.026 1.00 33.52 507 LEU B O 1
ATOM 8177 N N . PRO B 1 527 ? 18.688 95.420 59.800 1.00 38.88 508 PRO B N 1
ATOM 8178 C CA . PRO B 1 527 ? 18.608 93.963 59.866 1.00 36.47 508 PRO B CA 1
ATOM 8179 C C . PRO B 1 527 ? 19.980 93.313 59.929 1.00 39.92 508 PRO B C 1
ATOM 8180 O O . PRO B 1 527 ? 20.997 93.898 59.560 1.00 42.40 508 PRO B O 1
ATOM 8184 N N . PHE B 1 528 ? 19.991 92.089 60.452 1.00 44.60 509 PHE B N 1
ATOM 8185 C CA . PHE B 1 528 ? 21.135 91.192 60.339 1.00 42.27 509 PHE B CA 1
ATOM 8186 C C . PHE B 1 528 ? 22.299 91.561 61.249 1.00 40.88 509 PHE B C 1
ATOM 8187 O O . PHE B 1 528 ? 22.758 90.724 62.028 1.00 41.25 509 PHE B O 1
ATOM 8195 N N . ASP B 1 529 ? 22.787 92.792 61.146 1.00 36.84 510 ASP B N 1
ATOM 8196 C CA . ASP B 1 529 ? 24.017 93.202 61.807 1.00 29.82 510 ASP B CA 1
ATOM 8197 C C . ASP B 1 529 ? 23.889 93.205 63.319 1.00 31.32 510 ASP B C 1
ATOM 8198 O O . ASP B 1 529 ? 22.830 93.465 63.873 1.00 38.61 510 ASP B O 1
ATOM 8203 N N . MET B 1 530 ? 25.007 92.926 63.978 1.00 35.20 511 MET B N 1
ATOM 8204 C CA . MET B 1 530 ? 25.119 92.976 65.427 1.00 29.83 511 MET B CA 1
ATOM 8205 C C . MET B 1 530 ? 25.232 94.419 65.873 1.00 38.85 511 MET B C 1
ATOM 8206 O O . MET B 1 530 ? 26.035 95.176 65.325 1.00 38.84 511 MET B O 1
ATOM 8211 N N . VAL B 1 531 ? 24.459 94.805 66.884 1.00 34.01 512 VAL B N 1
ATOM 8212 C CA . VAL B 1 531 ? 24.508 96.204 67.278 1.00 33.96 512 VAL B CA 1
ATOM 8213 C C . VAL B 1 531 ? 25.810 96.546 68.005 1.00 36.26 512 VAL B C 1
ATOM 8214 O O . VAL B 1 531 ? 26.199 97.713 68.052 1.00 41.36 512 VAL B O 1
ATOM 8218 N N . PHE B 1 532 ? 26.510 95.556 68.551 1.00 34.07 513 PHE B N 1
ATOM 8219 C CA . PHE B 1 532 ? 27.725 95.821 69.313 1.00 32.33 513 PHE B CA 1
ATOM 8220 C C . PHE B 1 532 ? 28.809 96.445 68.455 1.00 34.81 513 PHE B C 1
ATOM 8221 O O . PHE B 1 532 ? 29.620 97.227 68.950 1.00 33.48 513 PHE B O 1
ATOM 8229 N N . THR B 1 533 ? 28.836 96.111 67.178 1.00 34.41 514 THR B N 1
ATOM 8230 C CA . THR B 1 533 ? 29.971 96.388 66.333 1.00 29.41 514 THR B CA 1
ATOM 8231 C C . THR B 1 533 ? 29.963 97.803 65.785 1.00 28.70 514 THR B C 1
ATOM 8232 O O . THR B 1 533 ? 28.911 98.385 65.528 1.00 38.27 514 THR B O 1
ATOM 8236 N N . GLU B 1 534 ? 31.165 98.342 65.579 1.00 34.64 515 GLU B N 1
ATOM 8237 C CA . GLU B 1 534 ? 31.310 99.583 64.834 1.00 31.29 515 GLU B CA 1
ATOM 8238 C C . GLU B 1 534 ? 30.753 99.447 63.428 1.00 33.87 515 GLU B C 1
ATOM 8239 O O . GLU B 1 534 ? 30.354 100.441 62.822 1.00 33.09 515 GLU B O 1
ATOM 8245 N N . GLN B 1 535 ? 30.740 98.236 62.880 1.00 32.32 516 GLN B N 1
ATOM 8246 C CA . GLN B 1 535 ? 30.167 98.034 61.554 1.00 34.08 516 GLN B CA 1
ATOM 8247 C C . GLN B 1 535 ? 28.722 98.512 61.485 1.00 33.63 516 GLN B C 1
ATOM 8248 O O . GLN B 1 535 ? 28.270 98.982 60.439 1.00 33.70 516 GLN B O 1
ATOM 8254 N N . TYR B 1 536 ? 27.994 98.420 62.591 1.00 33.48 517 TYR B N 1
ATOM 8255 C CA . TYR B 1 536 ? 26.579 98.762 62.579 1.00 31.53 517 TYR B CA 1
ATOM 8256 C C . TYR B 1 536 ? 26.367 100.212 62.178 1.00 30.64 517 TYR B C 1
ATOM 8257 O O . TYR B 1 536 ? 25.645 100.503 61.222 1.00 28.69 517 TYR B O 1
ATOM 8266 N N . SER B 1 537 ? 27.027 101.134 62.878 1.00 33.99 518 SER B N 1
ATOM 8267 C CA . SER B 1 537 ? 26.868 102.548 62.586 1.00 25.62 518 SER B CA 1
ATOM 8268 C C . SER B 1 537 ? 27.333 102.881 61.179 1.00 30.38 518 SER B C 1
ATOM 8269 O O . SER B 1 537 ? 26.752 103.737 60.519 1.00 30.80 518 SER B O 1
ATOM 8272 N N . VAL B 1 538 ? 28.379 102.223 60.696 1.00 34.98 519 VAL B N 1
ATOM 8273 C CA . VAL B 1 538 ? 28.813 102.500 59.334 1.00 35.50 519 VAL B CA 1
ATOM 8274 C C . VAL B 1 538 ? 27.754 102.054 58.346 1.00 32.73 519 VAL B C 1
ATOM 8275 O O . VAL B 1 538 ? 27.532 102.701 57.322 1.00 33.91 519 VAL B O 1
ATOM 8279 N N . ARG B 1 539 ? 27.076 100.948 58.640 1.00 33.42 520 ARG B N 1
ATOM 8280 C CA . ARG B 1 539 ? 26.056 100.444 57.730 1.00 30.91 520 ARG B CA 1
ATOM 8281 C C . ARG B 1 539 ? 24.858 101.382 57.691 1.00 32.23 520 ARG B C 1
ATOM 8282 O O . ARG B 1 539 ? 24.307 101.644 56.620 1.00 32.36 520 ARG B O 1
ATOM 8290 N N . CYS B 1 540 ? 24.442 101.897 58.847 1.00 28.87 521 CYS B N 1
ATOM 8291 C CA . CYS B 1 540 ? 23.425 102.936 58.859 1.00 24.49 521 CYS B CA 1
ATOM 8292 C C . CYS B 1 540 ? 23.795 104.061 57.914 1.00 30.82 521 CYS B C 1
ATOM 8293 O O . CYS B 1 540 ? 22.957 104.539 57.149 1.00 36.36 521 CYS B O 1
ATOM 8296 N N . ALA B 1 541 ? 25.055 104.481 57.938 1.00 34.57 522 ALA B N 1
ATOM 8297 C CA . ALA B 1 541 ? 25.481 105.601 57.113 1.00 31.29 522 ALA B CA 1
ATOM 8298 C C . ALA B 1 541 ? 25.290 105.304 55.638 1.00 29.13 522 ALA B C 1
ATOM 8299 O O . ALA B 1 541 ? 24.810 106.151 54.887 1.00 30.05 522 ALA B O 1
ATOM 8301 N N . GLN B 1 542 ? 25.696 104.125 55.188 1.00 28.74 523 GLN B N 1
ATOM 8302 C CA . GLN B 1 542 ? 25.519 103.818 53.778 1.00 28.24 523 GLN B CA 1
ATOM 8303 C C . GLN B 1 542 ? 24.039 103.703 53.423 1.00 35.59 523 GLN B C 1
ATOM 8304 O O . GLN B 1 542 ? 23.608 104.172 52.365 1.00 40.08 523 GLN B O 1
ATOM 8310 N N . VAL B 1 543 ? 23.240 103.105 54.304 1.00 33.70 524 VAL B N 1
ATOM 8311 C CA . VAL B 1 543 ? 21.815 102.969 54.030 1.00 29.27 524 VAL B CA 1
ATOM 8312 C C . VAL B 1 543 ? 21.182 104.333 53.839 1.00 30.39 524 VAL B C 1
ATOM 8313 O O . VAL B 1 543 ? 20.463 104.569 52.865 1.00 37.52 524 VAL B O 1
ATOM 8317 N N . ALA B 1 544 ? 21.448 105.252 54.766 1.00 32.05 525 ALA B N 1
ATOM 8318 C CA . ALA B 1 544 ? 20.887 106.596 54.687 1.00 29.26 525 ALA B CA 1
ATOM 8319 C C . ALA B 1 544 ? 21.419 107.360 53.488 1.00 31.53 525 ALA B C 1
ATOM 8320 O O . ALA B 1 544 ? 20.649 107.912 52.705 1.00 38.63 525 ALA B O 1
ATOM 8322 N N . VAL B 1 545 ? 22.733 107.408 53.321 1.00 36.43 526 VAL B N 1
ATOM 8323 C CA . VAL B 1 545 ? 23.284 108.235 52.256 1.00 40.28 526 VAL B CA 1
ATOM 8324 C C . VAL B 1 545 ? 22.819 107.727 50.904 1.00 36.19 526 VAL B C 1
ATOM 8325 O O . VAL B 1 545 ? 22.424 108.509 50.040 1.00 38.90 526 VAL B O 1
ATOM 8329 N N . TYR B 1 546 ? 22.835 106.415 50.702 1.00 31.72 527 TYR B N 1
ATOM 8330 C CA . TYR B 1 546 ? 22.421 105.888 49.409 1.00 38.35 527 TYR B CA 1
ATOM 8331 C C . TYR B 1 546 ? 20.939 106.121 49.157 1.00 44.22 527 TYR B C 1
ATOM 8332 O O . TYR B 1 546 ? 20.533 106.338 48.011 1.00 44.88 527 TYR B O 1
ATOM 8341 N N . LYS B 1 547 ? 20.116 106.073 50.201 1.00 39.45 528 LYS B N 1
ATOM 8342 C CA . LYS B 1 547 ? 18.696 106.333 50.017 1.00 37.77 528 LYS B CA 1
ATOM 8343 C C . LYS B 1 547 ? 18.462 107.789 49.658 1.00 37.45 528 LYS B C 1
ATOM 8344 O O . LYS B 1 547 ? 17.770 108.093 48.685 1.00 44.56 528 LYS B O 1
ATOM 8350 N N . PHE B 1 548 ? 19.068 108.704 50.413 1.00 35.66 529 PHE B N 1
ATOM 8351 C CA . PHE B 1 548 ? 18.909 110.123 50.135 1.00 35.27 529 PHE B CA 1
ATOM 8352 C C . PHE B 1 548 ? 19.411 110.481 48.750 1.00 36.92 529 PHE B C 1
ATOM 8353 O O . PHE B 1 548 ? 18.890 111.399 48.121 1.00 43.31 529 PHE B O 1
ATOM 8361 N N . LEU B 1 549 ? 20.427 109.795 48.266 1.00 40.86 530 LEU B N 1
ATOM 8362 C CA . LEU B 1 549 ? 20.982 110.131 46.969 1.00 37.67 530 LEU B CA 1
ATOM 8363 C C . LEU B 1 549 ? 20.346 109.341 45.845 1.00 37.77 530 LEU B C 1
ATOM 8364 O O . LEU B 1 549 ? 20.632 109.610 44.680 1.00 43.58 530 LEU B O 1
ATOM 8369 N N . GLY B 1 550 ? 19.501 108.375 46.155 1.00 35.80 531 GLY B N 1
ATOM 8370 C CA . GLY B 1 550 ? 18.860 107.615 45.114 1.00 35.03 531 GLY B CA 1
ATOM 8371 C C . GLY B 1 550 ? 19.657 106.451 44.603 1.00 45.90 531 GLY B C 1
ATOM 8372 O O . GLY B 1 550 ? 19.387 105.975 43.498 1.00 55.01 531 GLY B O 1
ATOM 8373 N N . ILE B 1 551 ? 20.633 105.981 45.360 1.00 48.86 532 ILE B N 1
ATOM 8374 C CA . ILE B 1 551 ? 21.407 104.811 44.948 1.00 45.13 532 ILE B CA 1
ATOM 8375 C C . ILE B 1 551 ? 20.627 103.552 45.308 1.00 49.88 532 ILE B C 1
ATOM 8376 O O . ILE B 1 551 ? 20.267 103.371 46.478 1.00 53.17 532 ILE B O 1
ATOM 8381 N N . PRO B 1 552 ? 20.373 102.664 44.357 1.00 47.64 533 PRO B N 1
ATOM 8382 C CA . PRO B 1 552 ? 19.564 101.480 44.650 1.00 48.61 533 PRO B CA 1
ATOM 8383 C C . PRO B 1 552 ? 20.270 100.547 45.618 1.00 52.23 533 PRO B C 1
ATOM 8384 O O . PRO B 1 552 ? 21.494 100.524 45.723 1.00 54.46 533 PRO B O 1
ATOM 8388 N N . GLU B 1 553 ? 19.474 99.747 46.324 1.00 55.29 534 GLU B N 1
ATOM 8389 C CA . GLU B 1 553 ? 20.045 98.964 47.409 1.00 51.78 534 GLU B CA 1
ATOM 8390 C C . GLU B 1 553 ? 20.904 97.809 46.929 1.00 51.90 534 GLU B C 1
ATOM 8391 O O . GLU B 1 553 ? 21.694 97.286 47.716 1.00 60.12 534 GLU B O 1
ATOM 8397 N N . ASP B 1 554 ? 20.798 97.405 45.669 1.00 59.96 535 ASP B N 1
ATOM 8398 C CA . ASP B 1 554 ? 21.705 96.359 45.228 1.00 64.20 535 ASP B CA 1
ATOM 8399 C C . ASP B 1 554 ? 23.144 96.834 45.174 1.00 60.12 535 ASP B C 1
ATOM 8400 O O . ASP B 1 554 ? 24.046 96.000 45.079 1.00 63.59 535 ASP B O 1
ATOM 8405 N N . LYS B 1 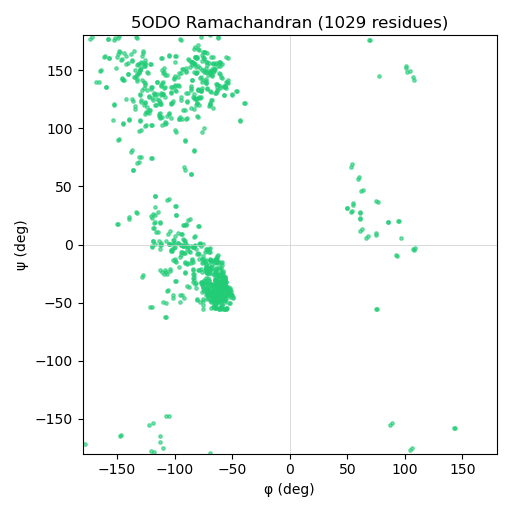555 ? 23.374 98.142 45.227 1.00 56.66 536 LYS B N 1
ATOM 8406 C CA . LYS B 1 555 ? 24.712 98.703 45.298 1.00 54.60 536 LYS B CA 1
ATOM 8407 C C . LYS B 1 555 ? 25.190 98.914 46.725 1.00 51.77 536 LYS B C 1
ATOM 8408 O O . LYS B 1 555 ? 26.298 99.411 46.922 1.00 48.22 536 LYS B O 1
ATOM 8414 N N . LEU B 1 556 ? 24.374 98.599 47.722 1.00 48.41 537 LEU B N 1
ATOM 8415 C CA . LEU B 1 556 ? 24.879 98.617 49.079 1.00 39.47 537 LEU B CA 1
ATOM 8416 C C . LEU B 1 556 ? 25.954 97.552 49.229 1.00 43.43 537 LEU B C 1
ATOM 8417 O O . LEU B 1 556 ? 26.004 96.574 48.486 1.00 44.62 537 LEU B O 1
ATOM 8422 N N . THR B 1 557 ? 26.828 97.751 50.202 1.00 42.34 538 THR B N 1
ATOM 8423 C CA . THR B 1 557 ? 27.924 96.818 50.392 1.00 39.31 538 THR B CA 1
ATOM 8424 C C . THR B 1 557 ? 27.389 95.447 50.772 1.00 35.51 538 THR B C 1
ATOM 8425 O O . THR B 1 557 ? 26.576 95.320 51.684 1.00 38.65 538 THR B O 1
ATOM 8429 N N . LYS B 1 558 ? 27.857 94.421 50.071 1.00 41.08 539 LYS B N 1
ATOM 8430 C CA . LYS B 1 558 ? 27.366 93.067 50.270 1.00 40.68 539 LYS B CA 1
ATOM 8431 C C . LYS B 1 558 ? 27.972 92.466 51.525 1.00 41.27 539 LYS B C 1
ATOM 8432 O O . LYS B 1 558 ? 29.192 92.456 51.693 1.00 49.05 539 LYS B O 1
ATOM 8438 N N . MET B 1 559 ? 27.120 91.966 52.402 1.00 42.00 540 MET B N 1
ATOM 8439 C CA . MET B 1 559 ? 27.549 91.353 53.644 1.00 40.44 540 MET B CA 1
ATOM 8440 C C . MET B 1 559 ? 27.640 89.840 53.496 1.00 44.78 540 MET B C 1
ATOM 8441 O O . MET B 1 559 ? 26.890 89.228 52.735 1.00 46.41 540 MET B O 1
ATOM 8446 N N . HIS B 1 560 ? 28.585 89.241 54.220 1.00 46.69 541 HIS B N 1
ATOM 8447 C CA . HIS B 1 560 ? 28.751 87.795 54.183 1.00 44.69 541 HIS B CA 1
ATOM 8448 C C . HIS B 1 560 ? 27.631 87.105 54.934 1.00 46.85 541 HIS B C 1
ATOM 8449 O O . HIS B 1 560 ? 27.250 87.522 56.028 1.00 47.23 541 HIS B O 1
ATOM 8456 N N . HIS B 1 561 ? 27.142 86.013 54.365 1.00 44.42 542 HIS B N 1
ATOM 8457 C CA . HIS B 1 561 ? 26.120 85.190 54.994 1.00 45.54 542 HIS B CA 1
ATOM 8458 C C . HIS B 1 561 ? 26.677 83.785 55.173 1.00 46.24 542 HIS B C 1
ATOM 8459 O O . HIS B 1 561 ? 26.329 82.855 54.447 1.00 48.30 542 HIS B O 1
ATOM 8466 N N . TYR B 1 562 ? 27.564 83.638 56.150 1.00 48.21 543 TYR B N 1
ATOM 8467 C CA . TYR B 1 562 ? 28.137 82.330 56.411 1.00 42.97 543 TYR B CA 1
ATOM 8468 C C . TYR B 1 562 ? 27.108 81.371 56.973 1.00 42.95 543 TYR B C 1
ATOM 8469 O O . TYR B 1 562 ? 27.293 80.156 56.878 1.00 44.89 543 TYR B O 1
ATOM 8478 N N . GLU B 1 563 ? 26.024 81.886 57.546 1.00 47.33 544 GLU B N 1
ATOM 8479 C CA . GLU B 1 563 ? 25.021 81.033 58.164 1.00 46.46 544 GLU B CA 1
ATOM 8480 C C . GLU B 1 563 ? 24.201 80.266 57.139 1.00 48.66 544 GLU B C 1
ATOM 8481 O O . GLU B 1 563 ? 23.409 79.409 57.527 1.00 45.90 544 GLU B O 1
ATOM 8487 N N . LYS B 1 564 ? 24.397 80.521 55.852 1.00 47.90 545 LYS B N 1
ATOM 8488 C CA . LYS B 1 564 ? 23.762 79.754 54.798 1.00 43.01 545 LYS B CA 1
ATOM 8489 C C . LYS B 1 564 ? 24.705 78.773 54.124 1.00 50.09 545 LYS B C 1
ATOM 8490 O O . LYS B 1 564 ? 24.292 78.091 53.185 1.00 53.74 545 LYS B O 1
ATOM 8496 N N . ASP B 1 565 ? 25.957 78.701 54.551 1.00 54.45 546 ASP B N 1
ATOM 8497 C CA . ASP B 1 565 ? 26.844 77.645 54.084 1.00 53.78 546 ASP B CA 1
ATOM 8498 C C . ASP B 1 565 ? 26.583 76.376 54.880 1.00 57.35 546 ASP B C 1
ATOM 8499 O O . ASP B 1 565 ? 26.759 76.378 56.103 1.00 55.23 546 ASP B O 1
ATOM 8504 N N . PRO B 1 566 ? 26.191 75.279 54.238 1.00 54.27 547 PRO B N 1
ATOM 8505 C CA . PRO B 1 566 ? 25.876 74.070 55.007 1.00 51.21 547 PRO B CA 1
ATOM 8506 C C . PRO B 1 566 ? 27.051 73.579 55.818 1.00 52.99 547 PRO B C 1
ATOM 8507 O O . PRO B 1 566 ? 26.862 73.076 56.931 1.00 53.26 547 PRO B O 1
ATOM 8511 N N . LYS B 1 567 ? 28.270 73.720 55.287 1.00 55.27 548 LYS B N 1
ATOM 8512 C CA . LYS B 1 567 ? 29.453 73.295 56.027 1.00 57.68 548 LYS B CA 1
ATOM 8513 C C . LYS B 1 567 ? 29.625 74.113 57.293 1.00 55.76 548 LYS B C 1
ATOM 8514 O O . LYS B 1 567 ? 29.969 73.572 58.351 1.00 50.84 548 LYS B O 1
ATOM 8520 N N . VAL B 1 568 ? 29.399 75.423 57.203 1.00 54.00 549 VAL B N 1
ATOM 8521 C CA . VAL B 1 568 ? 29.530 76.273 58.377 1.00 47.79 549 VAL B CA 1
ATOM 8522 C C . VAL B 1 568 ? 28.509 75.875 59.425 1.00 48.44 549 VAL B C 1
ATOM 8523 O O . VAL B 1 568 ? 28.832 75.720 60.608 1.00 48.26 549 VAL B O 1
ATOM 8527 N N . LEU B 1 569 ? 27.257 75.706 59.001 1.00 46.85 550 LEU B N 1
ATOM 8528 C CA . LEU B 1 569 ? 26.219 75.250 59.912 1.00 42.90 550 LEU B CA 1
ATOM 8529 C C . LEU B 1 569 ? 26.591 73.915 60.523 1.00 48.69 550 LEU B C 1
ATOM 8530 O O . LEU B 1 569 ? 26.436 73.706 61.731 1.00 44.19 550 LEU B O 1
ATOM 8535 N N . ALA B 1 570 ? 27.077 72.997 59.694 1.00 53.12 551 ALA B N 1
ATOM 8536 C CA . ALA B 1 570 ? 27.516 71.701 60.186 1.00 45.83 551 ALA B CA 1
ATOM 8537 C C . ALA B 1 570 ? 28.559 71.864 61.278 1.00 49.12 551 ALA B C 1
ATOM 8538 O O . ALA B 1 570 ? 28.391 71.361 62.395 1.00 40.72 551 ALA B O 1
ATOM 8540 N N . LYS B 1 571 ? 29.638 72.591 60.974 1.00 49.35 552 LYS B N 1
ATOM 8541 C CA . LYS B 1 571 ? 30.678 72.824 61.966 1.00 48.34 552 LYS B CA 1
ATOM 8542 C C . LYS B 1 571 ? 30.119 73.516 63.193 1.00 47.81 552 LYS B C 1
ATOM 8543 O O . LYS B 1 571 ? 30.509 73.209 64.324 1.00 42.54 552 LYS B O 1
ATOM 8549 N N . ALA B 1 572 ? 29.210 74.463 62.990 1.00 46.61 553 ALA B N 1
ATOM 8550 C CA . ALA B 1 572 ? 28.586 75.113 64.129 1.00 44.38 553 ALA B CA 1
ATOM 8551 C C . ALA B 1 572 ? 27.836 74.104 64.980 1.00 49.06 553 ALA B C 1
ATOM 8552 O O . ALA B 1 572 ? 27.925 74.130 66.212 1.00 43.73 553 ALA B O 1
ATOM 8554 N N . ALA B 1 573 ? 27.097 73.198 64.340 1.00 47.29 554 ALA B N 1
ATOM 8555 C CA . ALA B 1 573 ? 26.370 72.189 65.094 1.00 46.85 554 ALA B CA 1
ATOM 8556 C C . ALA B 1 573 ? 27.321 71.308 65.885 1.00 46.91 554 ALA B C 1
ATOM 8557 O O . ALA B 1 573 ? 27.064 70.999 67.052 1.00 46.05 554 ALA B O 1
ATOM 8559 N N . VAL B 1 574 ? 28.430 70.901 65.271 1.00 39.84 555 VAL B N 1
ATOM 8560 C CA . VAL B 1 574 ? 29.393 70.062 65.979 1.00 49.68 555 VAL B CA 1
ATOM 8561 C C . VAL B 1 574 ? 29.948 70.795 67.189 1.00 50.33 555 VAL B C 1
ATOM 8562 O O . VAL B 1 574 ? 30.141 70.209 68.261 1.00 46.77 555 VAL B O 1
ATOM 8566 N N . THR B 1 575 ? 30.231 72.083 67.028 1.00 41.10 556 THR B N 1
ATOM 8567 C CA . THR B 1 575 ? 30.764 72.869 68.124 1.00 37.71 556 THR B CA 1
ATOM 8568 C C . THR B 1 575 ? 29.834 72.893 69.322 1.00 43.64 556 THR B C 1
ATOM 8569 O O . THR B 1 575 ? 30.297 73.103 70.443 1.00 41.00 556 THR B O 1
ATOM 8573 N N . MET B 1 576 ? 28.536 72.667 69.116 1.00 46.21 557 MET B N 1
ATOM 8574 C CA . MET B 1 576 ? 27.601 72.650 70.234 1.00 47.31 557 MET B CA 1
ATOM 8575 C C . MET B 1 576 ? 27.986 71.611 71.268 1.00 49.58 557 MET B C 1
ATOM 8576 O O . MET B 1 576 ? 27.727 71.795 72.461 1.00 50.51 557 MET B O 1
ATOM 8581 N N . PHE B 1 577 ? 28.608 70.523 70.833 1.00 47.47 558 PHE B N 1
ATOM 8582 C CA . PHE B 1 577 ? 28.964 69.435 71.727 1.00 51.03 558 PHE B CA 1
ATOM 8583 C C . PHE B 1 577 ? 30.378 69.535 72.282 1.00 47.76 558 PHE B C 1
ATOM 8584 O O . PHE B 1 577 ? 30.739 68.731 73.142 1.00 44.72 558 PHE B O 1
ATOM 8592 N N . ARG B 1 578 ? 31.179 70.489 71.828 1.00 49.87 559 ARG B N 1
ATOM 8593 C CA . ARG B 1 578 ? 32.567 70.597 72.271 1.00 49.03 559 ARG B CA 1
ATOM 8594 C C . ARG B 1 578 ? 32.707 70.801 73.780 1.00 47.14 559 ARG B C 1
ATOM 8595 O O . ARG B 1 578 ? 31.805 71.245 74.478 1.00 46.77 559 ARG B O 1
#

Nearest PDB structures (foldseek):
  5odo-assembly1_A  TM=1.002E+00  e=0.000E+00  Rhodococcus erythropolis DN1
  7kax-assembly1_A-2  TM=9.225E-01  e=1.134E-47  Staphylococcus aureus
  4uir-assembly1_A  TM=9.148E-01  e=4.046E-46  Elizabethkingia meningoseptica
  7kax-assembly2_B  TM=9.287E-01  e=1.096E-45  Staphylococcus aureus
  5z70-assembly1_A  TM=8.998E-01  e=1.016E-44  Stenotrophomonas sp. KCTC 12332

Secondary structure (DSSP, 8-state):
---EEEES-SHHHHHHHHHHHHTT---GGGEEEE--------S----BTTS-HHHHHHHTTSBPSSSTT-BHHHHHHHHHHTS----SSSEEETTEETTSSTT-TT-----HHHHHHHHHHHHS-GGGGGGGTT-BHHHHTSS-GGGGGSHHHHHHHHHHT--TTSBHHHHHHHHHHTHHHHTTTTTTTTB---SS-HIIIIIHHHHHHHHHHT-EEE-SEEEEEEEE---SS---B-EEEEEEEETTT--EEEEE--TT-EEEE----TTTT-EE-BTTB------S--GGGHHHHHHTTT-SSS--THHHHS-HHHH-EEEEEEEESSSHHHHHHHHHTT--TTS--EEETTSTT-EEEE-PSSP-STT--TT-EEEEEEES-TTSBPSSS-SBGGG--HHHHHHHHHHHHHHH-TT-HHHHTHHHHHHTEEEEEEEEETTTTGGGS---TTSS-BSS-TTBSSEEE-STTSB-SSS-TTSHHHHHHHHHHHHHHHHT--GGGSPPPP-GGG-HHHHHHHHHHTT-/----EEEES-SHHHHHHHHHHHHTT---GGGEEEE--------S----BTTS-HHHHHHHTTSBPSSSTT-BHHHHHHHHHHHS----SSSEEETTEETTSSTT-TT-----HHHHHHHHHHHHS-GGGGGGGTT-BHHHHTSS-GGGGGSHHHHHHHHHHT--TTSBHHHHHHHHHHTHHHHTTTTT-TTB---SS-HIIIIIHHHHHHHHHHT-EEE-SEEEEEEEE---SS---B-EEEEEEEETTT--EEEEE--TT-EEEE----TTTT-EE-BTTB------S--GGGHHHHHHTTT-SSS--THHHHS-HHHH-EEEEEEEESSSHHHHHHHHHTT--TTS--EEETT-TT-EEEE-PSSP-STT--TT-EEEEEEES-TTSBPSSS-SBGGG--HHHHHHHHHHHHHHH-SS-HHHHTHHHHHHTEEEEEEEEETTTTGGGS---TTSS-BSS-TTBSSEEE-STTSB-SSS-TTSHHHHHHHHHHHHHHHHT--GGGSPPPP-GGG-HHHHHHHHHHTT-

Radius of gyration: 35.91 Å; Cα contacts (8 Å, |Δi|>4): 2278; chains: 2; bounding box: 105×93×66 Å